Protein 2FOK (pdb70)

Radius of gyration: 34.89 Å; Cα contacts (8 Å, |Δi|>4): 2070; chains: 2; bounding box: 67×88×100 Å

Solvent-accessible surface area: 47242 Å² total; per-residue (Å²): 131,78,27,1,0,2,9,56,112,101,33,147,36,103,35,0,6,50,1,0,24,1,6,5,111,128,14,183,15,7,67,47,0,27,89,105,48,0,60,81,36,1,152,79,65,97,49,36,139,62,4,43,54,39,1,103,56,132,102,18,66,0,45,16,126,44,0,12,11,78,35,167,62,74,3,23,0,0,2,2,1,2,4,61,57,119,114,160,24,25,18,71,26,195,46,0,20,18,18,0,47,7,0,13,1,3,2,0,0,69,39,65,38,118,52,46,2,0,32,25,8,107,48,0,66,38,2,7,131,11,61,101,74,32,88,85,25,101,121,20,14,34,75,4,2,9,13,1,0,0,0,1,34,0,1,22,30,0,54,118,30,62,51,33,0,0,2,32,0,0,108,49,0,0,6,23,18,3,4,2,1,5,15,3,23,31,50,26,0,6,57,26,0,5,65,19,124,113,178,55,34,32,98,9,35,51,90,59,22,4,13,0,0,50,7,0,35,14,3,0,13,11,0,47,134,10,32,0,3,118,75,30,104,48,89,30,118,32,107,122,93,111,8,56,0,33,30,0,0,74,14,35,49,95,0,59,128,24,0,91,79,9,74,46,76,61,103,148,112,45,14,45,3,63,6,24,10,7,0,0,0,4,92,2,110,20,59,58,17,1,0,12,4,7,0,10,0,0,34,6,1,72,150,36,42,57,18,62,15,97,66,0,49,96,67,0,118,186,80,65,22,106,6,45,36,33,1,0,71,22,2,1,96,2,0,39,9,0,3,1,42,10,62,80,135,77,173,80,26,71,30,58,28,80,20,83,178,33,88,4,22,140,189,124,93,40,35,141,33,6,89,56,2,12,80,1,13,105,117,8,83,119,5,61,45,66,7,0,6,2,13,11,1,0,83,54,71,121,23,48,82,11,0,29,1,30,0,0,17,0,8,65,141,8,7,50,8,140,18,83,13,30,5,61,77,54,40,0,17,0,0,1,27,5,87,72,30,110,68,51,0,0,2,0,0,2,12,51,0,97,76,34,4,9,78,3,59,26,42,21,0,10,45,0,17,18,0,4,38,8,8,93,94,72,47,86,153,16,1,102,54,46,11,7,137,34,12,44,108,101,11,118,56,26,13,0,4,1,2,1,15,69,17,126,58,104,35,106,48,23,0,77,12,1,38,86,63,9,122,19,52,0,0,0,5,13,1,56,28,0,0,48,0,0,21,48,32,108,50,59,92,15,70,30,29,58,8,50,147,60,15,118,24,14,64,5,91,50,129,76,24,0,0,5,6,71,96,11,52,116,26,109,26,0,13,48,0,0,20,0,6,11,149,146,12,188,19,10,74,58,0,8,100,91,52,0,56,98,32,1,89,92,62,99,40,26,113,64,9,46,51,57,2,118,92,36,87,1,49,8,135,45,0,10,11,67,49,120,83,95,4,28,0,0,0,3,0,5,8,44,27,102,74,88,160,123,11,36,21,74,27,208,44,0,23,8,10,0,69,1,0,15,1,5,8,0,1,74,31,54,65,103,48,46,4,0,46,28,28,123,70,0,55,26,2,11,153,16,66,117,76,30,63,108,22,103,102,22,11,33,77,6,2,9,9,2,0,0,0,0,28,0,0,19,32,0,63,115,30,63,65,30,0,0,3,42,0,0,123,53,0,0,6,21,21,7,2,6,1,7,15,3,23,32,53,34,0,4,34,25,0,13,64,26,122,112,173,55,42,34,97,8,31,51,87,68,22,5,16,0,0,48,10,0,49,28,3,0,18,12,0,49,132,10,26,0,1,129,84,30,102,47,123,29,115,33,82,42,127,81,101,94,99,19,148,12,56,0,36,27,0,0,95,12,20,49,86,0,36,133,21,3,128,68,12,86,41,88,38,210,140,119,86,21,47,3,75,4,27,6,7,0,0,0,13,89,5,103,18,64,100,44,3,0,29,4,6,0,22,0,0,55,10,2,58,128,37,33,58,24,81,16,76,67,0,48,92,38,0,128,138,64,66,29,112,8,38,41,34,0,0,64,29,1,2,98,3,0,40,10,1,2,2,40,15,38,96,138,79,63,90,19,49,23,116,29,75,18,70,160,48,101,38,42,153,87,31,168,27,4,89,57,2,2,69,0,10,106,107,11,89,121,4,65,50,50,8,0,6,3,9,2,2,0,92,32,74,117,27,45,77,10,0,30,0,31,0,1,14,0,11,62,151,7,7,40,10,128,15,62,14,19,6,57,75,52,47,0,18,0,0,2,34,4,77,72,22,112,78,54,0,0,2,0,0,4,10,46,0,90,86,46,15,10,67,2,54,24,46,25,0,12,46,0,18,16,0,3,45,10,7,96,99,90,43,119,136,15,3,102,56,41,7,12,106,31,12,47,109,101,9,118,54,20,11,1,3,2,2,2,9,81,16,110,55,109,36,116,48,25,0,80,16,2,41,96,55,9,140,18,58,0,0,0,5,10,1,54,31,0,1,35,0,0,24,47,23,90,45,64,92,16,70,30,29,63,7,34,148,59,16,101,30,4,61,7,84,58

Secondary structure (DSSP, 8-state):
----S---S---HHHHHHHHTTS-TTSHHHHHIIIIIHHHH--SHHHHHHHHHHHHSSS--EEHHHHH--------SHHHHHS------S--HHHHHHHHHHHHHTTSEEEETTTTEEEE-HHHHHHHHSPTT-HHHHHHHHHHHHT-HHHHHHHHHHTT---EEHHHHHTTSSSTTSTTS----HHHHHHHHHTS-HHHHHHHHHH---HHHHHHHHHHHHHHHTTSEEE--EEEE----EEEESSEEEE-HHHHHHHHHHHT-SSSPPPPBP--GGGS-SS-TTHHHHHHHHHHHHHHHHH-SSEEHHHHHHHHHHTT----HHHHHHHHHHHHTTT--EEEETTEEEE-S-B-----S---PPPHHHHHHHHHHTT-SSS-GGGGGHHHHTT-GGGHHHHHHHHHHHIIIII--EEEE--SSSS-SEEEE-SSSSS--EEEEEEE--SS-B---HHHHHHHHHHHHHHHH--TTT-TT-GGGGS-TT---EEEEEEES-B-SSHHHHHHHHHHHH--EEEEEEHHHHHHHHHHHHHTS--HHHHHTT-SSEE---/----S--SS---HHHHHHHHHTT-TT-HHHHHIIIIIHHHH---HHHHHHHHHHT----EEHHHHH--------SHHHHHS--GGGSSSS--HHHHHHHHHHHHHTTSEEEETTTTEEEE-HHHHHHHHSPTT-SHHHHHHHHHHTT-HHHHHHHHHHTT---EEHHHHHTTSSSTTSGGG----HHHHHHHHHTS-GGGHHHHHHH---HHHHHHHHHHHHHHHTTSEEE--EEEE--BTTBTT-EEEES-EEEE-HHHHHHHHHHTT-SSSPPPPBP--GGGS-SS-TTHHHHHHHHHHHHHHTTS-SSEEHHHHHHHHHHTT----HHHHHHHHHHHHHTT--EEEETTEEEE-S-B---------HHHHHHHHHHHH-SSS-GGGGGHHHHTT-TT-HHHHHHHHHHHHHHTT--EEEE--SSSS-SEEEE-SSSSS--EEEEEEE--SS-B---HHHHHHHHHHHHHHHH--TTT-TT-GGGGS-TT---EEEEEEES-B-SSHHHHHHHHHHHHS-EEEEEEHHHHHHHHHHHHHTS--HHHHHTT-SSSB---

Sequence (1118 aa):
IRTFGWVQNPGKFENLKRVVQVFDRNSKVHNEVKNIKIPTLVKESKIQKELVAIMNQHDLIYTYKELVGTGTAPCDAIIQATIADQGKGYIDNWSSDGFLRWAHALGFIEYINKSDSFVITDVGLAYSKSADGSAIEKEILIEAISSYPPAIRILTLLEDGQHLTKFDLGKNLGFSGESGFTSLPEGILLDTLANAMPKDKGEIRNNWEGSSDKYARMIGGWLDKLGLVKQGKKEFIIPTNKEFISHAFKITGEGLKVLRRAKGSTKFTRVPKRVYWEMLATNLTDKEYVRTRRALILEILIKAGSLKIEQIQDNLKKLGFDEVIETIENDIKGLINTGIFIEIKGRFYQLKDHILQFVIPNRLVKSELEEKKSELRHKLKYVPHEYIELIEIARNSTQDRILEMKVMEFFMKVYGYRGKHLGGSRKPDGAIYTVGSPIDYGVIVDTKAYSGGYNLPIGQADEMQRYVEENQTRNKHINPNEWWKVYPSSVTEFKFLFVSGHFKGNYKAQLTRLNHITNCNGAVLSVEELLIGGEMIKAGTLTLEEVRRKFNNGEINFIRTFGWVQNPGKFENLKRVVQVFDRNSKVHNEVKNIKIPTLVKESKIQKELVAIMNQLIYTYKELVGTGTAPCDAIIQATIADQGNKKGYIDNWSSDGFLRWAHALGFIEYINKSDSFVITDVGLAYSKSADGSAIEKEILIEAISSYPPAIRILTLLEDGQHLTKFDLGKNLGFSGESGFTSLPEGILLDTLANAMPKDKGEIRNNWEGSSDKYARMIGGWLDKLGLVKQGKKEFIIPTLGKPDNKEFISHAFKITGEGLKVLRRAKGSTKFTRVPKRVYWEMLATNLTDKEYVRTRRALILEILIKAGSLKIEQIQDNLKKLGFDEVIETIENDIKGLINTGIFIEIKGRFYQLKDHILQFVIPNKSELEEKKSELRHKLKYVPHEYIELIEIARNSTQDRILEMKVMEFFMKVYGYRGKHLGGSRKPDGAIYTVGSPIDYGVIVDTKAYSGGYNLPIGQADEMQRYVEENQTRNKHINPNEWWKVYPSSVTEFKFLFVSGHFKGNYKAQLTRLNHITNCNGAVLSVEELLIGGEMIKAGTLTLEEVRRKFNNGEINF

Nearest PDB structures (foldseek):
  2fok-assembly1_A  TM=1.002E+00  e=1.085E-102  Planomicrobium okeanokoites
  2fok-assembly2_B  TM=9.893E-01  e=1.079E-91  Planomicrobium okeanokoites
  1fok-assembly1_A  TM=9.754E-01  e=5.361E-84  Planomicrobium okeanokoites
  2fok-assembly2_B  TM=1.002E+00  e=0.000E+00  Planomicrobium okeanokoites
  2fok-assembly1_A  TM=9.893E-01  e=3.173E-92  Planomicrobium okeanokoites

B-factor: mean 29.58, std 8.82, range [3.72, 61.75]

Organism: Planomicrobium okeanokoites (NCBI:txid244)

CATH classification: 3.90.241.10 (+2 more: 1.10.10.10, 3.40.91.30)

GO terms:
  GO:0009036 type II site-specific deoxyribonuclease activity (F, EXP)

InterPro domains:
  IPR004233 FokI, recognition domain, subdomain 2 [PF02980] (148-280)
  IPR004234 FokI, recognition domain, subdomain 1 [PF02981] (6-141)
  IPR011335 Restriction endonuclease type II-like [SSF52980] (387-579)
  IPR015334 FokI, cleavage domain [PF09254] (388-577)
  IPR031655 FokI, D3 domain [PF16902] (296-362)
  IPR036388 Winged helix-like DNA-binding domain superfamily [G3DSA:1.10.10.10] (302-388)
  IPR036390 Winged helix DNA-binding domain superfamily [SSF46785] (5-143)
  IPR036390 Winged helix DNA-binding domain superfamily [SSF46785] (144-286)
  IPR036390 Winged helix DNA-binding domain superfamily [SSF46785] (287-385)
  IPR044945 FokI, recognition domain, subdomain 1 and 2 [G3DSA:3.90.241.10] (1-292)

Foldseek 3Di:
DFFALFFQDDDDVVLLLLLLLCLPLPAPSVCCQLVPQLVPQPPPVPQSVVLSVQSVDPNHKAAPCQQQPAPVDGQGHRSQRSDQDPVSNGDHSVVSVSSVRVCCQLQQWDADPPRNMIHGDDLSVVCNVDDPPDPVNLVSSLLSCLLRQQLLLLLVVQLVFDKFALQVLLCLAFLHLAALRYHFDPVQLVLQLAPDDPVCNVCSLPVVTGNSSSRSLVSQVSCCVSPQKPFAKDKDDDPVDIDIRRSIIHGDPVNNVLNCQQQPVDPDHHRAHEDELSHNDDPDPFSLARSVLLVLLVVCLVVDAKDALVVSCVSSVVLVDNADSQVSVSSVSNVVSHGFDWDDDPRIIHGDGHYDDYDSPPSHDDDPLVVQLRVCSVPLPPFPSSLSSLLVLLADQVRQVSNLRSLQCLCCVQQPWDWGAHDDQQAARTKTWDDPPPAIAIEGEHEGRHHDAAQPPLVVLVSQLNHLVCLVVVDCVVPVVSSNVSDDVVHDAYEYEYEGSHHDHVSLVSLVVSCVVNVHFYEYEHSVQSSVQSSCSVVVNDHPVNVVVQRPSYYGHD/DFFAQFFLDADDPVLLLLLLQCLPPPFPSVCVCLVDLLVPQVPDCVQSVVLSVQSPPHKFALCQQLNDDPDGQGHSSQSRDADVVSPRNGDHSSNSVSSVRVCDLLQQWHADVVRNMIHGDPLVVVLNPDDPPDVSNLVSSLLSVLQRQQLLLLLVVQVVFDKFALQVLLCLAFLHLAQQRDGFHPLQLVQQLQLDDPVCNVCSLPPVTGNSSSRSLVSQVSCVVSPQKPFAKDKDQRADVVRRRHIDIHRRIITGDPNNNVSNCCQQVVDPDPHRAHEDELSHNDDPDPFSLVSSLQLVQLVVVLVVDFKDFLVVSCVSSVVVVDRADSLVSVSSVSRCSSHRFAWDDDPGIIHGDGHYDDYDRPPGDPLVVVLRCCSVVFDPFDSSLSSVLVLLADQVSQVSNLSSLQCLCCVQLNWDWGAHDDPQAARTKTWDDPDPQIAIEGEHEGRHRDAAAQDPVNLVNQLNRLVCLVVVDCVVPVSSSNVRDDVVHDAYEYEYEGSHHDHPSQVSLVVSCVVRVHFYEYEHSVQSSVVSSCSVVVNDHPVRVSVQRHSYYGHD

Structure (mmCIF, N/CA/C/O backbone):
data_2FOK
#
_entry.id   2FOK
#
_cell.length_a   54.010
_cell.length_b   137.170
_cell.length_c   188.870
_cell.angle_alpha   90.00
_cell.angle_beta   90.00
_cell.angle_gamma   90.00
#
_symmetry.space_group_name_H-M   'P 21 21 21'
#
loop_
_entity.id
_entity.type
_entity.pdbx_description
1 polymer 'FOKI RESTRICTION ENDONUCLEASE'
2 water water
#
loop_
_atom_site.group_PDB
_atom_site.id
_atom_site.type_symbol
_atom_site.label_atom_id
_atom_site.label_alt_id
_atom_site.label_comp_id
_atom_site.label_asym_id
_atom_site.label_entity_id
_atom_site.label_seq_id
_atom_site.pdbx_PDB_ins_code
_atom_site.Cartn_x
_atom_site.Cartn_y
_atom_site.Cartn_z
_atom_site.occupancy
_atom_site.B_iso_or_equiv
_atom_site.auth_seq_id
_atom_site.auth_comp_id
_atom_site.auth_asym_id
_atom_site.auth_atom_id
_atom_site.pdbx_PDB_model_num
ATOM 1 N N . ILE A 1 5 ? 21.734 88.758 129.266 1.00 24.02 5 ILE A N 1
ATOM 2 C CA . ILE A 1 5 ? 22.380 88.234 130.504 1.00 21.62 5 ILE A CA 1
ATOM 3 C C . ILE A 1 5 ? 23.817 87.808 130.175 1.00 21.07 5 ILE A C 1
ATOM 4 O O . ILE A 1 5 ? 24.054 86.998 129.283 1.00 21.60 5 ILE A O 1
ATOM 9 N N . ARG A 1 6 ? 24.770 88.398 130.888 1.00 17.47 6 ARG A N 1
ATOM 10 C CA . ARG A 1 6 ? 26.180 88.114 130.678 1.00 18.99 6 ARG A CA 1
ATOM 11 C C . ARG A 1 6 ? 26.718 87.333 131.871 1.00 20.14 6 ARG A C 1
ATOM 12 O O . ARG A 1 6 ? 25.993 87.078 132.836 1.00 23.30 6 ARG A O 1
ATOM 20 N N . THR A 1 7 ? 27.989 86.959 131.787 1.00 21.39 7 THR A N 1
ATOM 21 C CA . THR A 1 7 ? 28.666 86.197 132.826 1.00 21.78 7 THR A CA 1
ATOM 22 C C . THR A 1 7 ? 30.093 86.729 132.917 1.00 24.18 7 THR A C 1
ATOM 23 O O . THR A 1 7 ? 30.793 86.761 131.909 1.00 22.59 7 THR A O 1
ATOM 27 N N . PHE A 1 8 ? 30.518 87.148 134.113 1.00 24.77 8 PHE A N 1
ATOM 28 C CA . PHE A 1 8 ? 31.869 87.695 134.312 1.00 21.93 8 PHE A CA 1
ATOM 29 C C . PHE A 1 8 ? 32.508 87.203 135.603 1.00 23.61 8 PHE A C 1
ATOM 30 O O . PHE A 1 8 ? 31.879 86.514 136.402 1.00 26.31 8 PHE A O 1
ATOM 38 N N . GLY A 1 9 ? 33.761 87.604 135.804 1.00 24.65 9 GLY A N 1
ATOM 39 C CA . GLY A 1 9 ? 34.488 87.262 137.016 1.00 23.19 9 GLY A CA 1
ATOM 40 C C . GLY A 1 9 ? 35.256 85.966 136.971 1.00 24.57 9 GLY A C 1
ATOM 41 O O . GLY A 1 9 ? 35.947 85.623 137.932 1.00 25.20 9 GLY A O 1
ATOM 42 N N . TRP A 1 10 ? 35.159 85.257 135.851 1.00 24.68 10 TRP A N 1
ATOM 43 C CA . TRP A 1 10 ? 35.811 83.961 135.711 1.00 22.21 10 TRP A CA 1
ATOM 44 C C . TRP A 1 10 ? 36.306 83.692 134.290 1.00 24.42 10 TRP A C 1
ATOM 45 O O . TRP A 1 10 ? 35.533 83.713 133.325 1.00 22.25 10 TRP A O 1
ATOM 56 N N . VAL A 1 11 ? 37.599 83.426 134.172 1.00 26.09 11 VAL A N 1
ATOM 57 C CA . VAL A 1 11 ? 38.208 83.149 132.877 1.00 29.12 11 VAL A CA 1
ATOM 58 C C . VAL A 1 11 ? 38.835 81.754 132.923 1.00 28.55 11 VAL A C 1
ATOM 59 O O . VAL A 1 11 ? 39.474 81.391 133.905 1.00 27.96 11 VAL A O 1
ATOM 63 N N . GLN A 1 12 ? 38.653 80.980 131.857 1.00 31.48 12 GLN A N 1
ATOM 64 C CA . GLN A 1 12 ? 39.157 79.606 131.795 1.00 35.40 12 GLN A CA 1
ATOM 65 C C . GLN A 1 12 ? 40.359 79.346 130.886 1.00 36.70 12 GLN A C 1
ATOM 66 O O . GLN A 1 12 ? 41.156 78.441 131.144 1.00 35.42 12 GLN A O 1
ATOM 72 N N . ASN A 1 13 ? 40.490 80.115 129.815 1.00 35.19 13 ASN A N 1
ATOM 73 C CA . ASN A 1 13 ? 41.580 79.861 128.895 1.00 36.95 13 ASN A CA 1
ATOM 74 C C . ASN A 1 13 ? 42.694 80.896 128.870 1.00 38.23 13 ASN A C 1
ATOM 75 O O . ASN A 1 13 ? 42.449 82.093 128.998 1.00 39.13 13 ASN A O 1
ATOM 80 N N . PRO A 1 14 ? 43.947 80.427 128.713 1.00 39.38 14 PRO A N 1
ATOM 81 C CA . PRO A 1 14 ? 45.169 81.234 128.669 1.00 38.42 14 PRO A CA 1
ATOM 82 C C . PRO A 1 14 ? 45.246 82.330 127.619 1.00 39.91 14 PRO A C 1
ATOM 83 O O . PRO A 1 14 ? 44.703 82.210 126.516 1.00 41.37 14 PRO A O 1
ATOM 87 N N . GLY A 1 15 ? 45.939 83.402 127.997 1.00 38.80 15 GLY A N 1
ATOM 88 C CA . GLY A 1 15 ? 46.146 84.544 127.126 1.00 36.71 15 GLY A CA 1
ATOM 89 C C . GLY A 1 15 ? 47.405 85.258 127.588 1.00 34.08 15 GLY A C 1
ATOM 90 O O . GLY A 1 15 ? 47.840 85.073 128.726 1.00 32.83 15 GLY A O 1
ATOM 91 N N . LYS A 1 16 ? 47.998 86.066 126.721 1.00 28.88 16 LYS A N 1
ATOM 92 C CA . LYS A 1 16 ? 49.207 86.789 127.084 1.00 31.49 16 LYS A CA 1
ATOM 93 C C . LYS A 1 16 ? 48.875 88.138 127.737 1.00 29.74 16 LYS A C 1
ATOM 94 O O . LYS A 1 16 ? 47.986 88.849 127.278 1.00 28.63 16 LYS A O 1
ATOM 100 N N . PHE A 1 17 ? 49.589 88.479 128.808 1.00 27.76 17 PHE A N 1
ATOM 101 C CA . PHE A 1 17 ? 49.364 89.744 129.510 1.00 27.74 17 PHE A CA 1
ATOM 102 C C . PHE A 1 17 ? 49.620 90.907 128.547 1.00 28.42 17 PHE A C 1
ATOM 103 O O . PHE A 1 17 ? 49.081 92.005 128.719 1.00 24.07 17 PHE A O 1
ATOM 111 N N . GLU A 1 18 ? 50.445 90.646 127.534 1.00 29.17 18 GLU A N 1
ATOM 112 C CA . GLU A 1 18 ? 50.795 91.646 126.531 1.00 28.82 18 GLU A CA 1
ATOM 113 C C . GLU A 1 18 ? 49.592 91.863 125.625 1.00 27.54 18 GLU A C 1
ATOM 114 O O . GLU A 1 18 ? 49.445 92.916 124.998 1.00 26.69 18 GLU A O 1
ATOM 120 N N . ASN A 1 19 ? 48.728 90.855 125.556 1.00 25.58 19 ASN A N 1
ATOM 121 C CA . ASN A 1 19 ? 47.526 90.961 124.750 1.00 26.60 19 ASN A CA 1
ATOM 122 C C . ASN A 1 19 ? 46.402 91.589 125.592 1.00 26.94 19 ASN A C 1
ATOM 123 O O . ASN A 1 19 ? 45.545 92.290 125.061 1.00 23.97 19 ASN A O 1
ATOM 128 N N . LEU A 1 20 ? 46.413 91.342 126.904 1.00 24.64 20 LEU A N 1
ATOM 129 C CA . LEU A 1 20 ? 45.417 91.928 127.800 1.00 23.87 20 LEU A CA 1
ATOM 130 C C . LEU A 1 20 ? 45.544 93.449 127.702 1.00 24.38 20 LEU A C 1
ATOM 131 O O . LEU A 1 20 ? 44.558 94.156 127.498 1.00 25.97 20 LEU A O 1
ATOM 136 N N . LYS A 1 21 ? 46.775 93.936 127.837 1.00 26.01 21 LYS A N 1
ATOM 137 C CA . LYS A 1 21 ? 47.064 95.359 127.775 1.00 26.50 21 LYS A CA 1
ATOM 138 C C . LYS A 1 21 ? 46.529 95.992 126.495 1.00 28.17 21 LYS A C 1
ATOM 139 O O . LYS A 1 21 ? 45.826 97.001 126.546 1.00 32.59 21 LYS A O 1
ATOM 145 N N . ARG A 1 22 ? 46.867 95.405 125.352 1.00 28.29 22 ARG A N 1
ATOM 146 C CA . ARG A 1 22 ? 46.415 95.906 124.061 1.00 25.64 22 ARG A CA 1
ATOM 147 C C . ARG A 1 22 ? 44.897 96.048 124.069 1.00 26.28 22 ARG A C 1
ATOM 148 O O . ARG A 1 22 ? 44.354 97.032 123.576 1.00 29.53 22 ARG A O 1
ATOM 156 N N . VAL A 1 23 ? 44.215 95.052 124.622 1.00 25.03 23 VAL A N 1
ATOM 157 C CA . VAL A 1 23 ? 42.764 95.076 124.700 1.00 24.16 23 VAL A CA 1
ATOM 158 C C . VAL A 1 23 ? 42.304 96.300 125.483 1.00 26.75 23 VAL A C 1
ATOM 159 O O . VAL A 1 23 ? 41.298 96.918 125.144 1.00 24.54 23 VAL A O 1
ATOM 163 N N . VAL A 1 24 ? 43.055 96.642 126.527 1.00 26.14 24 VAL A N 1
ATOM 164 C CA . VAL A 1 24 ? 42.754 97.787 127.374 1.00 23.93 24 VAL A CA 1
ATOM 165 C C . VAL A 1 24 ? 43.089 99.121 126.701 1.00 23.02 24 VAL A C 1
ATOM 166 O O . VAL A 1 24 ? 42.339 100.083 126.799 1.00 23.62 24 VAL A O 1
ATOM 170 N N . GLN A 1 25 ? 44.229 99.164 126.023 1.00 27.59 25 GLN A N 1
ATOM 171 C CA . GLN A 1 25 ? 44.701 100.364 125.339 1.00 26.48 25 GLN A CA 1
ATOM 172 C C . GLN A 1 25 ? 43.820 100.779 124.176 1.00 28.04 25 GLN A C 1
ATOM 173 O O . GLN A 1 25 ? 44.119 101.746 123.476 1.00 31.11 25 GLN A O 1
ATOM 179 N N . VAL A 1 26 ? 42.729 100.054 123.982 1.00 28.94 26 VAL A N 1
ATOM 180 C CA . VAL A 1 26 ? 41.804 100.318 122.887 1.00 26.15 26 VAL A CA 1
ATOM 181 C C . VAL A 1 26 ? 40.648 101.189 123.374 1.00 26.22 26 VAL A C 1
ATOM 182 O O . VAL A 1 26 ? 39.935 101.805 122.581 1.00 21.80 26 VAL A O 1
ATOM 186 N N . PHE A 1 27 ? 40.473 101.250 124.689 1.00 25.21 27 PHE A N 1
ATOM 187 C CA . PHE A 1 27 ? 39.418 102.082 125.265 1.00 23.26 27 PHE A CA 1
ATOM 188 C C . PHE A 1 27 ? 40.001 103.452 125.634 1.00 20.42 27 PHE A C 1
ATOM 189 O O . PHE A 1 27 ? 39.288 104.333 126.107 1.00 20.82 27 PHE A O 1
ATOM 197 N N . ASP A 1 28 ? 41.308 103.604 125.422 1.00 25.26 28 ASP A N 1
ATOM 198 C CA . ASP A 1 28 ? 42.039 104.843 125.709 1.00 25.41 28 ASP A CA 1
ATOM 199 C C . ASP A 1 28 ? 42.297 105.569 124.386 1.00 24.30 28 ASP A C 1
ATOM 200 O O . ASP A 1 28 ? 43.100 105.124 123.587 1.00 25.23 28 ASP A O 1
ATOM 205 N N . ARG A 1 29 ? 41.620 106.695 124.181 1.00 28.11 29 ARG A N 1
ATOM 206 C CA . ARG A 1 29 ? 41.719 107.480 122.951 1.00 30.90 29 ARG A CA 1
ATOM 207 C C . ARG A 1 29 ? 43.097 108.005 122.572 1.00 33.28 29 ARG A C 1
ATOM 208 O O . ARG A 1 29 ? 43.368 108.243 121.393 1.00 30.92 29 ARG A O 1
ATOM 216 N N . ASN A 1 30 ? 43.969 108.174 123.559 1.00 33.98 30 ASN A N 1
ATOM 217 C CA . ASN A 1 30 ? 45.307 108.690 123.301 1.00 32.79 30 ASN A CA 1
ATOM 218 C C . ASN A 1 30 ? 46.417 107.645 123.339 1.00 37.26 30 ASN A C 1
ATOM 219 O O . ASN A 1 30 ? 47.551 107.958 123.707 1.00 43.48 30 ASN A O 1
ATOM 224 N N . SER A 1 31 ? 46.108 106.404 122.973 1.00 36.19 31 SER A N 1
ATOM 225 C CA . SER A 1 31 ? 47.133 105.367 122.964 1.00 34.17 31 SER A CA 1
ATOM 226 C C . SER A 1 31 ? 47.455 105.008 121.520 1.00 32.24 31 SER A C 1
ATOM 227 O O . SER A 1 31 ? 46.662 105.286 120.619 1.00 30.56 31 SER A O 1
ATOM 230 N N . LYS A 1 32 ? 48.620 104.400 121.311 1.00 30.61 32 LYS A N 1
ATOM 231 C CA . LYS A 1 32 ? 49.058 103.993 119.977 1.00 31.31 32 LYS A CA 1
ATOM 232 C C . LYS A 1 32 ? 48.181 102.894 119.385 1.00 29.05 32 LYS A C 1
ATOM 233 O O . LYS A 1 32 ? 47.766 102.968 118.224 1.00 28.50 32 LYS A O 1
ATOM 239 N N . VAL A 1 33 ? 47.918 101.871 120.192 1.00 28.75 33 VAL A N 1
ATOM 240 C CA . VAL A 1 33 ? 47.118 100.727 119.772 1.00 24.01 33 VAL A CA 1
ATOM 241 C C . VAL A 1 33 ? 45.733 101.130 119.297 1.00 26.22 33 VAL A C 1
ATOM 242 O O . VAL A 1 33 ? 45.228 100.574 118.324 1.00 28.91 33 VAL A O 1
ATOM 246 N N . HIS A 1 34 ? 45.126 102.100 119.975 1.00 27.25 34 HIS A N 1
ATOM 247 C CA . HIS A 1 34 ? 43.794 102.559 119.606 1.00 26.70 34 HIS A CA 1
ATOM 248 C C . HIS A 1 34 ? 43.808 103.039 118.162 1.00 28.82 34 HIS A C 1
ATOM 249 O O . HIS A 1 34 ? 42.919 102.712 117.364 1.00 26.75 34 HIS A O 1
ATOM 256 N N . ASN A 1 35 ? 44.829 103.819 117.832 1.00 29.99 35 ASN A N 1
ATOM 257 C CA . ASN A 1 35 ? 44.974 104.352 116.487 1.00 31.14 35 ASN A CA 1
ATOM 258 C C . ASN A 1 35 ? 45.399 103.251 115.526 1.00 31.99 35 ASN A C 1
ATOM 259 O O . ASN A 1 35 ? 44.871 103.150 114.420 1.00 32.29 35 ASN A O 1
ATOM 264 N N . GLU A 1 36 ? 46.353 102.430 115.958 1.00 31.06 36 GLU A N 1
ATOM 265 C CA . GLU A 1 36 ? 46.853 101.328 115.140 1.00 31.92 36 GLU A CA 1
ATOM 266 C C . GLU A 1 36 ? 45.699 100.432 114.727 1.00 31.38 36 GLU A C 1
ATOM 267 O O . GLU A 1 36 ? 45.578 100.063 113.557 1.00 33.01 36 GLU A O 1
ATOM 273 N N . VAL A 1 37 ? 44.846 100.096 115.690 1.00 31.86 37 VAL A N 1
ATOM 274 C CA . VAL A 1 37 ? 43.700 99.227 115.430 1.00 30.95 37 VAL A CA 1
ATOM 275 C C . VAL A 1 37 ? 42.697 99.858 114.474 1.00 30.12 37 VAL A C 1
ATOM 276 O O . VAL A 1 37 ? 42.437 99.327 113.396 1.00 31.12 37 VAL A O 1
ATOM 280 N N . LYS A 1 38 ? 42.139 100.995 114.870 1.00 31.43 38 LYS A N 1
ATOM 281 C CA . LYS A 1 38 ? 41.151 101.684 114.054 1.00 30.50 38 LYS A CA 1
ATOM 282 C C . LYS A 1 38 ? 41.696 102.267 112.750 1.00 31.68 38 LYS A C 1
ATOM 283 O O . LYS A 1 38 ? 40.937 102.472 111.804 1.00 32.27 38 LYS A O 1
ATOM 289 N N . ASN A 1 39 ? 42.999 102.534 112.700 1.00 31.39 39 ASN A N 1
ATOM 290 C CA . ASN A 1 39 ? 43.608 103.127 111.511 1.00 34.02 39 ASN A CA 1
ATOM 291 C C . ASN A 1 39 ? 44.341 102.149 110.600 1.00 37.56 39 ASN A C 1
ATOM 292 O O . ASN A 1 39 ? 44.770 102.527 109.504 1.00 39.54 39 ASN A O 1
ATOM 297 N N . ILE A 1 40 ? 44.486 100.899 111.030 1.00 38.06 40 ILE A N 1
ATOM 298 C CA . ILE A 1 40 ? 45.206 99.936 110.214 1.00 36.32 40 ILE A CA 1
ATOM 299 C C . ILE A 1 40 ? 44.662 98.515 110.220 1.00 39.91 40 ILE A C 1
ATOM 300 O O . ILE A 1 40 ? 44.405 97.941 109.160 1.00 42.69 40 ILE A O 1
ATOM 305 N N . LYS A 1 41 ? 44.496 97.949 111.412 1.00 38.49 41 LYS A N 1
ATOM 306 C CA . LYS A 1 41 ? 44.005 96.582 111.566 1.00 36.58 41 LYS A CA 1
ATOM 307 C C . LYS A 1 41 ? 42.601 96.329 111.051 1.00 36.14 41 LYS A C 1
ATOM 308 O O . LYS A 1 41 ? 42.358 95.345 110.355 1.00 35.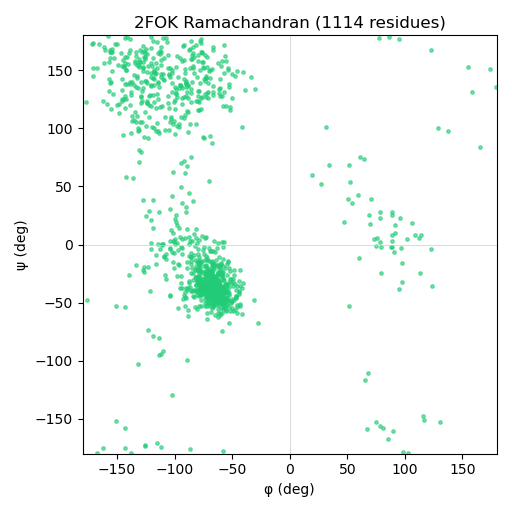87 41 LYS A O 1
ATOM 314 N N . ILE A 1 42 ? 41.676 97.211 111.415 1.00 38.65 42 ILE A N 1
ATOM 315 C CA . ILE A 1 42 ? 40.274 97.072 111.028 1.00 38.13 42 ILE A CA 1
ATOM 316 C C . ILE A 1 42 ? 40.018 97.251 109.531 1.00 38.86 42 ILE A C 1
ATOM 317 O O . ILE A 1 42 ? 39.440 96.375 108.892 1.00 39.22 42 ILE A O 1
ATOM 322 N N . PRO A 1 43 ? 40.456 98.377 108.947 1.00 39.05 43 PRO A N 1
ATOM 323 C CA . PRO A 1 43 ? 40.208 98.540 107.513 1.00 38.74 43 PRO A CA 1
ATOM 324 C C . PRO A 1 43 ? 40.888 97.439 106.697 1.00 41.28 43 PRO A C 1
ATOM 325 O O . PRO A 1 43 ? 40.525 97.187 105.548 1.00 43.65 43 PRO A O 1
ATOM 329 N N . THR A 1 44 ? 41.864 96.776 107.310 1.00 39.63 44 THR A N 1
ATOM 330 C CA . THR A 1 44 ? 42.609 95.706 106.655 1.00 38.01 44 THR A CA 1
ATOM 331 C C . THR A 1 44 ? 41.995 94.315 106.801 1.00 38.42 44 THR A C 1
ATOM 332 O O . THR A 1 44 ? 41.726 93.642 105.806 1.00 43.57 44 THR A O 1
ATOM 336 N N . LEU A 1 45 ? 41.782 93.879 108.037 1.00 36.86 45 LEU A N 1
ATOM 337 C CA . LEU A 1 45 ? 41.230 92.554 108.279 1.00 35.46 45 LEU A CA 1
ATOM 338 C C . LEU A 1 45 ? 39.711 92.492 108.251 1.00 34.86 45 LEU A C 1
ATOM 339 O O . LEU A 1 45 ? 39.135 91.407 108.182 1.00 30.43 45 LEU A O 1
ATOM 344 N N . VAL A 1 46 ? 39.064 93.652 108.305 1.00 35.88 46 VAL A N 1
ATOM 345 C CA . VAL A 1 46 ? 37.603 93.704 108.282 1.00 34.79 46 VAL A CA 1
ATOM 346 C C . VAL A 1 46 ? 37.154 94.054 106.865 1.00 37.51 46 VAL A C 1
ATOM 347 O O . VAL A 1 46 ? 37.099 95.221 106.488 1.00 35.80 46 VAL A O 1
ATOM 351 N N . LYS A 1 47 ? 36.837 93.027 106.085 1.00 41.26 47 LYS A N 1
ATOM 352 C CA . LYS A 1 47 ? 36.416 93.202 104.697 1.00 42.80 47 LYS A CA 1
ATOM 353 C C . LYS A 1 47 ? 35.024 93.804 104.504 1.00 42.43 47 LYS A C 1
ATOM 354 O O . LYS A 1 47 ? 34.908 94.900 103.953 1.00 41.07 47 LYS A O 1
ATOM 360 N N . GLU A 1 48 ? 33.977 93.101 104.941 1.00 42.50 48 GLU A N 1
ATOM 361 C CA . GLU A 1 48 ? 32.608 93.615 104.804 1.00 42.53 48 GLU A CA 1
ATOM 362 C C . GLU A 1 48 ? 32.588 95.106 105.146 1.00 43.55 48 GLU A C 1
ATOM 363 O O . GLU A 1 48 ? 32.598 95.486 106.316 1.00 42.06 48 GLU A O 1
ATOM 369 N N . SER A 1 49 ? 32.566 95.941 104.110 1.00 43.37 49 SER A N 1
ATOM 370 C CA . SER A 1 49 ? 32.578 97.396 104.251 1.00 44.36 49 SER A CA 1
ATOM 371 C C . SER A 1 49 ? 31.676 98.018 105.322 1.00 44.33 49 SER A C 1
ATOM 372 O O . SER A 1 49 ? 32.139 98.824 106.130 1.00 46.14 49 SER A O 1
ATOM 375 N N . LYS A 1 50 ? 30.397 97.656 105.320 1.00 40.62 50 LYS A N 1
ATOM 376 C CA . LYS A 1 50 ? 29.434 98.207 106.271 1.00 39.86 50 LYS A CA 1
ATOM 377 C C . LYS A 1 50 ? 29.865 98.162 107.735 1.00 39.72 50 LYS A C 1
ATOM 378 O O . LYS A 1 50 ? 29.863 99.181 108.410 1.00 42.94 50 LYS A O 1
ATOM 384 N N . ILE A 1 51 ? 30.214 96.986 108.236 1.00 41.35 51 ILE A N 1
ATOM 385 C CA . ILE A 1 51 ? 30.640 96.866 109.630 1.00 42.04 51 ILE A CA 1
ATOM 386 C C . ILE A 1 51 ? 31.958 97.598 109.841 1.00 41.98 51 ILE A C 1
ATOM 387 O O . ILE A 1 51 ? 32.202 98.174 110.904 1.00 41.58 51 ILE A O 1
ATOM 392 N N . GLN A 1 52 ? 32.799 97.572 108.812 1.00 41.97 52 GLN A N 1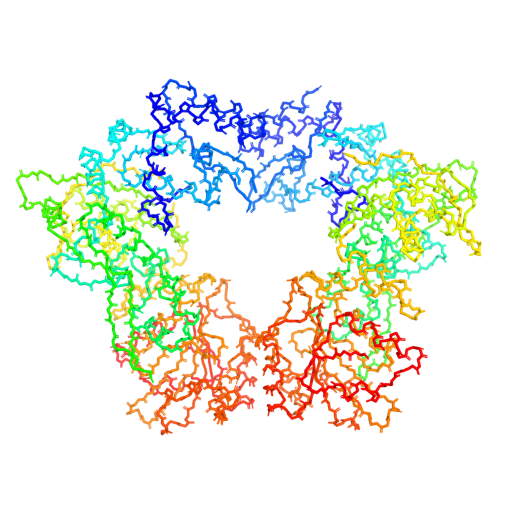
ATOM 393 C CA . GLN A 1 52 ? 34.103 98.220 108.843 1.00 40.02 52 GLN A CA 1
ATOM 394 C C . GLN A 1 52 ? 33.972 99.725 109.075 1.00 41.57 52 GLN A C 1
ATOM 395 O O . GLN A 1 52 ? 34.722 100.311 109.864 1.00 44.08 52 GLN A O 1
ATOM 401 N N . LYS A 1 53 ? 33.013 100.343 108.386 1.00 40.67 53 LYS A N 1
ATOM 402 C CA . LYS A 1 53 ? 32.760 101.780 108.511 1.00 37.28 53 LYS A CA 1
ATOM 403 C C . LYS A 1 53 ? 32.084 102.089 109.846 1.00 35.62 53 LYS A C 1
ATOM 404 O O . LYS A 1 53 ? 32.214 103.185 110.387 1.00 36.03 53 LYS A O 1
ATOM 410 N N . GLU A 1 54 ? 31.353 101.113 110.368 1.00 33.88 54 GLU A N 1
ATOM 411 C CA . GLU A 1 54 ? 30.658 101.260 111.639 1.00 35.91 54 GLU A CA 1
ATOM 412 C C . GLU A 1 54 ? 31.612 101.163 112.835 1.00 35.97 54 GLU A C 1
ATOM 413 O O . GLU A 1 54 ? 31.405 101.815 113.856 1.00 36.01 54 GLU A O 1
ATOM 419 N N . LEU A 1 55 ? 32.657 100.348 112.704 1.00 36.10 55 LEU A N 1
ATOM 420 C CA . LEU A 1 55 ? 33.614 100.158 113.789 1.00 34.38 55 LEU A CA 1
ATOM 421 C C . LEU A 1 55 ? 34.642 101.285 113.929 1.00 33.63 55 LEU A C 1
ATOM 422 O O . LEU A 1 55 ? 34.805 101.840 115.020 1.00 32.35 55 LEU A O 1
ATOM 427 N N . VAL A 1 56 ? 35.339 101.632 112.847 1.00 29.94 56 VAL A N 1
ATOM 428 C CA . VAL A 1 56 ? 36.325 102.706 112.948 1.00 30.66 56 VAL A CA 1
ATOM 429 C C . VAL A 1 56 ? 35.607 103.965 113.430 1.00 31.26 56 VAL A C 1
ATOM 430 O O . VAL A 1 56 ? 36.144 104.740 114.219 1.00 28.44 56 VAL A O 1
ATOM 434 N N . ALA A 1 57 ? 34.373 104.141 112.971 1.00 29.49 57 ALA A N 1
ATOM 435 C CA . ALA A 1 57 ? 33.579 105.293 113.362 1.00 29.76 57 ALA A CA 1
ATOM 436 C C . ALA A 1 57 ? 33.385 105.258 114.864 1.00 28.90 57 ALA A C 1
ATOM 437 O O . ALA A 1 57 ? 33.578 106.265 115.542 1.00 29.68 57 ALA A O 1
ATOM 439 N N . ILE A 1 58 ? 33.001 104.092 115.380 1.00 29.67 58 ILE A N 1
ATOM 440 C CA . ILE A 1 58 ? 32.766 103.932 116.808 1.00 27.39 58 ILE A CA 1
ATOM 441 C C . ILE A 1 58 ? 34.044 104.204 117.593 1.00 31.00 58 ILE A C 1
ATOM 442 O O . ILE A 1 58 ? 33.993 104.725 118.706 1.00 33.24 58 ILE A O 1
ATOM 447 N N . MET A 1 59 ? 35.191 103.861 117.010 1.00 28.59 59 MET A N 1
ATOM 448 C CA . MET A 1 59 ? 36.470 104.091 117.668 1.00 27.67 59 MET A CA 1
ATOM 449 C C . MET A 1 59 ? 36.868 105.541 117.503 1.00 29.18 59 MET A C 1
ATOM 450 O O . MET A 1 59 ? 37.835 106.012 118.109 1.00 27.74 59 MET A O 1
ATOM 455 N N . ASN A 1 60 ? 36.108 106.251 116.680 1.00 30.66 60 ASN A N 1
ATOM 456 C CA . ASN A 1 60 ? 36.388 107.651 116.418 1.00 31.20 60 ASN A CA 1
ATOM 457 C C . ASN A 1 60 ? 35.725 108.650 117.355 1.00 27.23 60 ASN A C 1
ATOM 458 O O . ASN A 1 60 ? 36.133 109.808 117.381 1.00 24.15 60 ASN A O 1
ATOM 463 N N . GLN A 1 61 ? 34.721 108.216 118.120 1.00 28.20 61 GLN A N 1
ATOM 464 C CA . GLN A 1 61 ? 34.018 109.113 119.047 1.00 30.01 61 GLN A CA 1
ATOM 465 C C . GLN A 1 61 ? 34.965 109.726 120.080 1.00 28.59 61 GLN A C 1
ATOM 466 O O . GLN A 1 61 ? 36.037 109.192 120.339 1.00 31.62 61 GLN A O 1
ATOM 472 N N . HIS A 1 62 ? 34.567 110.854 120.659 1.00 30.00 62 HIS A N 1
ATOM 473 C CA . HIS A 1 62 ? 35.391 111.550 121.650 1.00 30.44 62 HIS A CA 1
ATOM 474 C C . HIS A 1 62 ? 35.412 110.768 122.958 1.00 31.75 62 HIS A C 1
ATOM 475 O O . HIS A 1 62 ? 36.473 110.474 123.508 1.00 28.96 62 HIS A O 1
ATOM 482 N N . ASP A 1 63 ? 34.222 110.453 123.457 1.00 32.21 63 ASP A N 1
ATOM 483 C CA . ASP A 1 63 ? 34.061 109.685 124.682 1.00 31.41 63 ASP A CA 1
ATOM 484 C C . ASP A 1 63 ? 33.727 108.282 124.217 1.00 29.96 63 ASP A C 1
ATOM 485 O O . ASP A 1 63 ? 32.612 108.001 123.793 1.00 34.05 63 ASP A O 1
ATOM 490 N N . LEU A 1 64 ? 34.717 107.408 124.299 1.00 31.27 64 LEU A N 1
ATOM 491 C CA . LEU A 1 64 ? 34.597 106.037 123.847 1.00 29.97 64 LEU A CA 1
ATOM 492 C C . LEU A 1 64 ? 33.824 105.084 124.742 1.00 28.47 64 LEU A C 1
ATOM 493 O O . LEU A 1 64 ? 34.104 104.938 125.935 1.00 28.79 64 LEU A O 1
ATOM 498 N N . ILE A 1 65 ? 32.848 104.430 124.133 1.00 27.47 65 ILE A N 1
ATOM 499 C CA . ILE A 1 65 ? 32.028 103.450 124.809 1.00 30.55 65 ILE A CA 1
ATOM 500 C C . ILE A 1 65 ? 31.737 102.415 123.726 1.00 30.10 65 ILE A C 1
ATOM 501 O O . ILE A 1 65 ? 31.416 102.777 122.592 1.00 35.01 65 ILE A O 1
ATOM 506 N N . TYR A 1 66 ? 31.897 101.137 124.057 1.00 29.22 66 TYR A N 1
ATOM 507 C CA . TYR A 1 66 ? 31.660 100.062 123.091 1.00 25.42 66 TYR A CA 1
ATOM 508 C C . TYR A 1 66 ? 30.659 99.063 123.656 1.00 24.89 66 TYR A C 1
ATOM 509 O O . TYR A 1 66 ? 30.698 98.750 124.841 1.00 23.08 66 TYR A O 1
ATOM 518 N N . THR A 1 67 ? 29.763 98.563 122.810 1.00 26.73 67 THR A N 1
ATOM 519 C CA . THR A 1 67 ? 28.774 97.582 123.250 1.00 29.04 67 THR A CA 1
ATOM 520 C C . THR A 1 67 ? 29.414 96.212 123.166 1.00 29.55 67 THR A C 1
ATOM 521 O O . THR A 1 67 ? 30.433 96.031 122.496 1.00 30.19 67 THR A O 1
ATOM 525 N N . TYR A 1 68 ? 28.811 95.243 123.838 1.00 30.57 68 TYR A N 1
ATOM 526 C CA . TYR A 1 68 ? 29.336 93.886 123.833 1.00 29.70 68 TYR A CA 1
ATOM 527 C C . TYR A 1 68 ? 29.592 93.407 122.408 1.00 30.02 68 TYR A C 1
ATOM 528 O O . TYR A 1 68 ? 30.679 92.926 122.095 1.00 29.39 68 TYR A O 1
ATOM 537 N N . LYS A 1 69 ? 28.587 93.556 121.546 1.00 30.07 69 LYS A N 1
ATOM 538 C CA . LYS A 1 69 ? 28.691 93.133 120.157 1.00 25.32 69 LYS A CA 1
ATOM 539 C C . LYS A 1 69 ? 29.867 93.764 119.419 1.00 25.38 69 LYS A C 1
ATOM 540 O O . LYS A 1 69 ? 30.699 93.062 118.849 1.00 26.80 69 LYS A O 1
ATOM 546 N N . GLU A 1 70 ? 29.942 95.087 119.430 1.00 27.81 70 GLU A N 1
ATOM 547 C CA . GLU A 1 70 ? 31.030 95.793 118.749 1.00 28.61 70 GLU A CA 1
ATOM 548 C C . GLU A 1 70 ? 32.416 95.228 119.104 1.00 27.69 70 GLU A C 1
ATOM 549 O O . GLU A 1 70 ? 33.312 95.183 118.263 1.00 27.32 70 GLU A O 1
ATOM 555 N N . LEU A 1 71 ? 32.584 94.801 120.354 1.00 26.91 71 LEU A N 1
ATOM 556 C CA . LEU A 1 71 ? 33.852 94.241 120.828 1.00 26.11 71 LEU A CA 1
ATOM 557 C C . LEU A 1 71 ? 34.057 92.756 120.503 1.00 27.82 71 LEU A C 1
ATOM 558 O O . LEU A 1 71 ? 35.126 92.354 120.061 1.00 28.53 71 LEU A O 1
ATOM 563 N N . VAL A 1 72 ? 33.027 91.947 120.728 1.00 27.90 72 VAL A N 1
ATOM 564 C CA . VAL A 1 72 ? 33.125 90.511 120.510 1.00 27.21 72 VAL A CA 1
ATOM 565 C C . VAL A 1 72 ? 32.680 89.990 119.144 1.00 27.00 72 VAL A C 1
ATOM 566 O O . VAL A 1 72 ? 33.293 89.067 118.595 1.00 26.02 72 VAL A O 1
ATOM 570 N N . GLY A 1 73 ? 31.630 90.584 118.591 1.00 25.96 73 GLY A N 1
ATOM 571 C CA . GLY A 1 73 ? 31.144 90.147 117.302 1.00 26.37 73 GLY A CA 1
ATOM 572 C C . GLY A 1 73 ? 30.570 88.749 117.358 1.00 30.44 73 GLY A C 1
ATOM 573 O O . GLY A 1 73 ? 30.210 88.261 118.427 1.00 30.76 73 GLY A O 1
ATOM 574 N N . THR A 1 74 ? 30.501 88.101 116.198 1.00 31.16 74 THR A N 1
ATOM 575 C CA . THR A 1 74 ? 29.958 86.754 116.074 1.00 32.79 74 THR A CA 1
ATOM 576 C C . THR A 1 74 ? 30.959 85.824 115.390 1.00 32.63 74 THR A C 1
ATOM 577 O O . THR A 1 74 ? 31.881 86.283 114.727 1.00 29.83 74 THR A O 1
ATOM 581 N N . GLY A 1 75 ? 30.763 84.517 115.545 1.00 33.73 75 GLY A N 1
ATOM 582 C CA . GLY A 1 75 ? 31.657 83.560 114.917 1.00 36.21 75 GLY A CA 1
ATOM 583 C C . GLY A 1 75 ? 30.887 82.401 114.323 1.00 37.46 75 GLY A C 1
ATOM 584 O O . GLY A 1 75 ? 29.661 82.377 114.392 1.00 39.86 75 GLY A O 1
ATOM 585 N N . THR A 1 76 ? 31.598 81.442 113.735 1.00 41.23 76 THR A N 1
ATOM 586 C CA . THR A 1 76 ? 30.964 80.264 113.141 1.00 40.93 76 THR A CA 1
ATOM 587 C C . THR A 1 76 ? 31.520 78.989 113.766 1.00 43.20 76 THR A C 1
ATOM 588 O O . THR A 1 76 ? 30.881 78.498 114.721 1.00 45.49 76 THR A O 1
ATOM 592 N N . ALA A 1 82 ? 35.642 81.825 109.769 1.00 39.92 82 ALA A N 1
ATOM 593 C CA . ALA A 1 82 ? 34.827 83.052 110.016 1.00 38.39 82 ALA A CA 1
ATOM 594 C C . ALA A 1 82 ? 35.676 84.290 109.775 1.00 37.91 82 ALA A C 1
ATOM 595 O O . ALA A 1 82 ? 36.897 84.249 109.898 1.00 37.58 82 ALA A O 1
ATOM 597 N N . PRO A 1 83 ? 35.037 85.408 109.408 1.00 37.34 83 PRO A N 1
ATOM 598 C CA . PRO A 1 83 ? 35.755 86.657 109.151 1.00 38.78 83 PRO A CA 1
ATOM 599 C C . PRO A 1 83 ? 35.962 87.476 110.426 1.00 38.75 83 PRO A C 1
ATOM 600 O O . PRO A 1 83 ? 35.636 87.016 111.523 1.00 40.17 83 PRO A O 1
ATOM 604 N N . CYS A 1 84 ? 36.526 88.673 110.281 1.00 37.30 84 CYS A N 1
ATOM 605 C CA . CYS A 1 84 ? 36.743 89.555 111.422 1.00 36.74 84 CYS A CA 1
ATOM 606 C C . CYS A 1 84 ? 35.405 90.249 111.655 1.00 36.68 84 CYS A C 1
ATOM 607 O O . CYS A 1 84 ? 34.865 90.884 110.755 1.00 34.41 84 CYS A O 1
ATOM 610 N N . ASP A 1 85 ? 34.872 90.120 112.864 1.00 38.07 85 ASP A N 1
ATOM 611 C CA . ASP A 1 85 ? 33.582 90.707 113.198 1.00 38.14 85 ASP A CA 1
ATOM 612 C C . ASP A 1 85 ? 33.636 91.852 114.219 1.00 36.37 85 ASP A C 1
ATOM 613 O O . ASP A 1 85 ? 32.605 92.470 114.509 1.00 34.79 85 ASP A O 1
ATOM 618 N N . ALA A 1 86 ? 34.815 92.161 114.756 1.00 33.62 86 ALA A N 1
ATOM 619 C CA . ALA A 1 86 ? 34.865 93.210 115.765 1.00 30.58 86 ALA A CA 1
ATOM 620 C C . ALA A 1 86 ? 36.228 93.763 116.162 1.00 30.97 86 ALA A C 1
ATOM 621 O O . ALA A 1 86 ? 37.268 93.341 115.654 1.00 28.51 86 ALA A O 1
ATOM 623 N N . ILE A 1 87 ? 36.192 94.710 117.101 1.00 32.05 87 ILE A N 1
ATOM 624 C CA . ILE A 1 87 ? 37.384 95.375 117.625 1.00 31.56 87 ILE A CA 1
ATOM 625 C C . ILE A 1 87 ? 38.381 94.434 118.298 1.00 33.36 87 ILE A C 1
ATOM 626 O O . ILE A 1 87 ? 39.529 94.330 117.866 1.00 38.80 87 ILE A O 1
ATOM 631 N N . ILE A 1 88 ? 37.962 93.749 119.355 1.00 31.44 88 ILE A N 1
ATOM 632 C CA . ILE A 1 88 ? 38.890 92.852 120.033 1.00 29.25 88 ILE A CA 1
ATOM 633 C C . ILE A 1 88 ? 39.471 91.858 119.034 1.00 27.25 88 ILE A C 1
ATOM 634 O O . ILE A 1 88 ? 40.677 91.623 119.007 1.00 25.60 88 ILE A O 1
ATOM 639 N N . GLN A 1 89 ? 38.604 91.288 118.206 1.00 25.13 89 GLN A N 1
ATOM 640 C CA . GLN A 1 89 ? 39.021 90.326 117.201 1.00 25.99 89 GLN A CA 1
ATOM 641 C C . GLN A 1 89 ? 40.195 90.874 116.394 1.00 26.19 89 GLN A C 1
ATOM 642 O O . GLN A 1 89 ? 41.208 90.198 116.236 1.00 24.61 89 GLN A O 1
ATOM 648 N N . ALA A 1 90 ? 40.062 92.110 115.915 1.00 27.62 90 ALA A N 1
ATOM 649 C CA . ALA A 1 90 ? 41.087 92.750 115.093 1.00 26.71 90 ALA A CA 1
ATOM 650 C C . ALA A 1 90 ? 42.326 93.309 115.795 1.00 30.48 90 ALA A C 1
ATOM 651 O O . ALA A 1 90 ? 43.352 93.523 115.147 1.00 31.29 90 ALA A O 1
ATOM 653 N N . THR A 1 91 ? 42.255 93.568 117.098 1.00 33.35 91 THR A N 1
ATOM 654 C CA . THR A 1 91 ? 43.431 94.115 117.777 1.00 31.62 91 THR A CA 1
ATOM 655 C C . THR A 1 91 ? 44.365 93.021 118.262 1.00 29.28 91 THR A C 1
ATOM 656 O O . THR A 1 91 ? 45.501 93.290 118.668 1.00 30.70 91 THR A O 1
ATOM 660 N N . ILE A 1 92 ? 43.898 91.782 118.195 1.00 29.51 92 ILE A N 1
ATOM 661 C CA . ILE A 1 92 ? 44.706 90.652 118.628 1.00 30.81 92 ILE A CA 1
ATOM 662 C C . ILE A 1 92 ? 44.856 89.619 117.513 1.00 34.30 92 ILE A C 1
ATOM 663 O O . ILE A 1 92 ? 43.862 89.087 117.017 1.00 37.11 92 ILE A O 1
ATOM 668 N N . ALA A 1 93 ? 46.102 89.335 117.132 1.00 36.51 93 ALA A N 1
ATOM 669 C CA . ALA A 1 93 ? 46.398 88.358 116.085 1.00 36.23 93 ALA A CA 1
ATOM 670 C C . ALA A 1 93 ? 46.402 86.952 116.663 1.00 38.01 93 ALA A C 1
ATOM 671 O O . ALA A 1 93 ? 46.525 86.773 117.875 1.00 42.81 93 ALA A O 1
ATOM 673 N N . ASP A 1 94 ? 46.278 85.956 115.790 1.00 41.02 94 ASP A N 1
ATOM 674 C CA . ASP A 1 94 ? 46.251 84.556 116.202 1.00 41.30 94 ASP A CA 1
ATOM 675 C C . ASP A 1 94 ? 47.624 83.965 116.535 1.00 42.67 94 ASP A C 1
ATOM 676 O O . ASP A 1 94 ? 48.657 84.617 116.361 1.00 41.45 94 ASP A O 1
ATOM 681 N N . GLN A 1 95 ? 47.622 82.723 117.015 1.00 44.22 95 GLN A N 1
ATOM 682 C CA . GLN A 1 95 ? 48.854 82.035 117.404 1.00 46.25 95 GLN A CA 1
ATOM 683 C C . GLN A 1 95 ? 49.491 81.236 116.273 1.00 47.16 95 GLN A C 1
ATOM 684 O O . GLN A 1 95 ? 50.117 80.200 116.514 1.00 49.80 95 GLN A O 1
ATOM 686 N N . GLY A 1 96 ? 49.331 81.720 115.045 1.00 47.25 96 GLY A N 1
ATOM 687 C CA . GLY A 1 96 ? 49.896 81.040 113.896 1.00 46.65 96 GLY A CA 1
ATOM 688 C C . GLY A 1 96 ? 51.304 81.503 113.583 1.00 48.10 96 GLY A C 1
ATOM 689 O O . GLY A 1 96 ? 51.461 82.433 112.763 1.00 47.54 96 GLY A O 1
ATOM 690 N N . LYS A 1 99 ? 45.266 84.020 109.913 1.00 41.99 99 LYS A N 1
ATOM 691 C CA . LYS A 1 99 ? 44.090 84.941 109.853 1.00 44.42 99 LYS A CA 1
ATOM 692 C C . LYS A 1 99 ? 44.474 86.399 110.120 1.00 43.03 99 LYS A C 1
ATOM 693 O O . LYS A 1 99 ? 44.163 87.291 109.326 1.00 42.70 99 LYS A O 1
ATOM 699 N N . GLY A 1 100 ? 45.152 86.631 111.239 1.00 40.47 100 GLY A N 1
ATOM 700 C CA . GLY A 1 100 ? 45.550 87.981 111.594 1.00 40.19 100 GLY A CA 1
ATOM 701 C C . GLY A 1 100 ? 44.616 88.545 112.651 1.00 38.75 100 GLY A C 1
ATOM 702 O O . GLY A 1 100 ? 44.713 89.710 113.039 1.00 36.43 100 GLY A O 1
ATOM 703 N N . TYR A 1 101 ? 43.697 87.705 113.115 1.00 37.41 101 TYR A N 1
ATOM 704 C CA . TYR A 1 101 ? 42.744 88.105 114.132 1.00 35.28 101 TYR A CA 1
ATOM 705 C C . TYR A 1 101 ? 42.276 86.865 114.888 1.00 36.78 101 TYR A C 1
ATOM 706 O O . TYR A 1 101 ? 42.512 85.735 114.442 1.00 34.77 101 TYR A O 1
ATOM 715 N N . ILE A 1 102 ? 41.627 87.078 116.035 1.00 34.65 102 ILE A N 1
ATOM 716 C CA . ILE A 1 102 ? 41.133 85.975 116.864 1.00 31.37 102 ILE A CA 1
ATOM 717 C C . ILE A 1 102 ? 39.619 85.824 116.760 1.00 28.67 102 ILE A C 1
ATOM 718 O O . ILE A 1 102 ? 38.931 86.734 116.313 1.00 31.55 102 ILE A O 1
ATOM 723 N N . ASP A 1 103 ? 39.115 84.669 117.178 1.00 27.02 103 ASP A N 1
ATOM 724 C CA . ASP A 1 103 ? 37.692 84.365 117.125 1.00 28.92 103 ASP A CA 1
ATOM 725 C C . ASP A 1 103 ? 36.884 85.039 118.233 1.00 28.70 103 ASP A C 1
ATOM 726 O O . ASP A 1 103 ? 37.438 85.714 119.100 1.00 29.18 103 ASP A O 1
ATOM 731 N N . ASN A 1 104 ? 35.569 84.842 118.196 1.00 30.40 104 ASN A N 1
ATOM 732 C CA . ASN A 1 104 ? 34.655 85.428 119.172 1.00 31.90 104 ASN A CA 1
ATOM 733 C C . ASN A 1 104 ? 34.676 84.742 120.535 1.00 34.76 104 ASN A C 1
ATOM 734 O O . ASN A 1 104 ? 34.013 85.189 121.467 1.00 36.96 104 ASN A O 1
ATOM 739 N N . TRP A 1 105 ? 35.431 83.659 120.660 1.00 37.73 105 TRP A N 1
ATOM 740 C CA . TRP A 1 105 ? 35.507 82.955 121.932 1.00 36.37 105 TRP A CA 1
ATOM 741 C C . TRP A 1 105 ? 36.683 83.487 122.738 1.00 35.90 105 TRP A C 1
ATOM 742 O O . TRP A 1 105 ? 36.550 83.777 123.929 1.00 37.13 105 TRP A O 1
ATOM 753 N N . SER A 1 106 ? 37.834 83.613 122.089 1.00 32.42 106 SER A N 1
ATOM 754 C CA . SER A 1 106 ? 39.025 84.133 122.755 1.00 31.76 106 SER A CA 1
ATOM 755 C C . SER A 1 106 ? 38.866 85.636 123.018 1.00 29.60 106 SER A C 1
ATOM 756 O O . SER A 1 106 ? 39.430 86.178 123.969 1.00 30.35 106 SER A O 1
ATOM 759 N N . SER A 1 107 ? 38.095 86.308 122.171 1.00 27.59 107 SER A N 1
ATOM 760 C CA . SER A 1 107 ? 37.864 87.736 122.330 1.00 26.98 107 SER A CA 1
ATOM 761 C C . SER A 1 107 ? 37.128 87.931 123.654 1.00 27.93 107 SER A C 1
ATOM 762 O O . SER A 1 107 ? 37.433 88.833 124.430 1.00 27.29 107 SER A O 1
ATOM 765 N N . ASP A 1 108 ? 36.164 87.052 123.903 1.00 28.00 108 ASP A N 1
ATOM 766 C CA . ASP A 1 108 ? 35.364 87.098 125.114 1.00 26.46 108 ASP A CA 1
ATOM 767 C C . ASP A 1 108 ? 36.183 86.844 126.378 1.00 25.98 108 ASP A C 1
ATOM 768 O O . ASP A 1 108 ? 35.928 87.451 127.409 1.00 24.48 108 ASP A O 1
ATOM 773 N N . GLY A 1 109 ? 37.162 85.946 126.311 1.00 24.82 109 GLY A N 1
ATOM 774 C CA . GLY A 1 109 ? 37.967 85.688 127.489 1.00 19.52 109 GLY A CA 1
ATOM 775 C C . GLY A 1 109 ? 38.700 86.963 127.874 1.00 22.99 109 GLY A C 1
ATOM 776 O O . GLY A 1 109 ? 38.739 87.345 129.042 1.00 21.76 109 GLY A O 1
ATOM 777 N N . PHE A 1 110 ? 39.275 87.620 126.869 1.00 22.74 110 PHE A N 1
ATOM 778 C CA . PHE A 1 110 ? 40.015 88.863 127.042 1.00 25.16 110 PHE A CA 1
ATOM 779 C C . PHE A 1 110 ? 39.111 89.970 127.583 1.00 25.82 110 PHE A C 1
ATOM 780 O O . PHE A 1 110 ? 39.545 90.799 128.374 1.00 28.52 110 PHE A O 1
ATOM 788 N N . LEU A 1 111 ? 37.861 89.998 127.138 1.00 24.32 111 LEU A N 1
ATOM 789 C CA . LEU A 1 111 ? 36.918 91.006 127.624 1.00 27.45 111 LEU A CA 1
ATOM 790 C C . LEU A 1 111 ? 36.638 90.713 129.103 1.00 29.09 111 LEU A C 1
ATOM 791 O O . LEU A 1 111 ? 36.665 91.609 129.955 1.00 31.38 111 LEU A O 1
ATOM 796 N N . ARG A 1 112 ? 36.383 89.439 129.392 1.00 29.52 112 ARG A N 1
ATOM 797 C CA . ARG A 1 112 ? 36.093 88.970 130.741 1.00 29.04 112 ARG A CA 1
ATOM 798 C C . ARG A 1 112 ? 37.280 89.215 131.660 1.00 25.55 112 ARG A C 1
ATOM 799 O O . ARG A 1 112 ? 37.108 89.535 132.837 1.00 28.01 112 ARG A O 1
ATOM 807 N N . TRP A 1 113 ? 38.482 89.075 131.109 1.00 23.76 113 TRP A N 1
ATOM 808 C CA . TRP A 1 113 ? 39.716 89.290 131.851 1.00 18.71 113 TRP A CA 1
ATOM 809 C C . TRP A 1 113 ? 39.918 90.787 132.187 1.00 19.64 113 TRP A C 1
ATOM 810 O O . TRP A 1 113 ? 40.149 91.146 133.336 1.00 21.56 113 TRP A O 1
ATOM 821 N N . ALA A 1 114 ? 39.811 91.659 131.191 1.00 22.40 114 ALA A N 1
ATOM 822 C CA . ALA A 1 114 ? 39.978 93.100 131.410 1.00 20.69 114 ALA A CA 1
ATOM 823 C C . ALA A 1 114 ? 38.976 93.594 132.443 1.00 20.61 114 ALA A C 1
ATOM 824 O O . ALA A 1 114 ? 39.307 94.367 133.335 1.00 24.53 114 ALA A O 1
ATOM 826 N N . HIS A 1 115 ? 37.743 93.128 132.310 1.00 20.73 115 HIS A N 1
ATOM 827 C CA . HIS A 1 115 ? 36.678 93.502 133.213 1.00 16.25 115 HIS A CA 1
ATOM 828 C C . HIS A 1 115 ? 36.918 92.976 134.629 1.00 19.83 115 HIS A C 1
ATOM 829 O O . HIS A 1 115 ? 36.690 93.694 135.605 1.00 20.90 115 HIS A O 1
ATOM 836 N N . ALA A 1 116 ? 37.388 91.733 134.748 1.00 21.40 116 ALA A N 1
ATOM 837 C CA . ALA A 1 116 ? 37.643 91.127 136.058 1.00 21.06 116 ALA A CA 1
ATOM 838 C C . ALA A 1 116 ? 38.686 91.877 136.905 1.00 21.84 116 ALA A C 1
ATOM 839 O O . ALA A 1 116 ? 38.524 92.008 138.120 1.00 21.32 116 ALA A O 1
ATOM 841 N N . LEU A 1 117 ? 39.746 92.376 136.272 1.00 19.71 117 LEU A N 1
ATOM 842 C CA . LEU A 1 117 ? 40.785 93.101 136.997 1.00 19.96 117 LEU A CA 1
ATOM 843 C C . LEU A 1 117 ? 40.460 94.584 137.153 1.00 20.57 117 LEU A C 1
ATOM 844 O O . LEU A 1 117 ? 41.265 95.349 137.676 1.00 22.01 117 LEU A O 1
ATOM 849 N N . GLY A 1 118 ? 39.286 94.983 136.675 1.00 19.88 118 GLY A N 1
ATOM 850 C CA . GLY A 1 118 ? 38.848 96.359 136.815 1.00 18.87 118 GLY A CA 1
ATOM 851 C C . GLY A 1 118 ? 39.396 97.420 135.885 1.00 19.38 118 GLY A C 1
ATOM 852 O O . GLY A 1 118 ? 39.351 98.602 136.231 1.00 20.21 118 GLY A O 1
ATOM 853 N N . PHE A 1 119 ? 39.887 97.033 134.714 1.00 18.28 119 PHE A N 1
ATOM 854 C CA . PHE A 1 119 ? 40.439 98.006 133.772 1.00 21.27 119 PHE A CA 1
ATOM 855 C C . PHE A 1 119 ? 39.359 98.620 132.886 1.00 23.81 119 PHE A C 1
ATOM 856 O O . PHE A 1 119 ? 39.577 99.653 132.243 1.00 24.66 119 PHE A O 1
ATOM 864 N N . ILE A 1 120 ? 38.200 97.971 132.852 1.00 22.21 120 ILE A N 1
ATOM 865 C CA . ILE A 1 120 ? 37.054 98.464 132.101 1.00 22.13 120 ILE A CA 1
ATOM 866 C C . ILE A 1 120 ? 35.838 98.137 132.962 1.00 24.78 120 ILE A C 1
ATOM 867 O O . ILE A 1 120 ? 35.862 97.186 133.742 1.00 23.15 120 ILE A O 1
ATOM 872 N N . GLU A 1 121 ? 34.791 98.945 132.856 1.00 26.27 121 GLU A N 1
ATOM 873 C CA . GLU A 1 121 ? 33.585 98.717 133.645 1.00 27.70 121 GLU A CA 1
ATOM 874 C C . GLU A 1 121 ? 32.425 98.454 132.705 1.00 20.50 121 GLU A C 1
ATOM 875 O O . GLU A 1 121 ? 32.411 98.969 131.595 1.00 22.97 121 GLU A O 1
ATOM 881 N N . TYR A 1 122 ? 31.461 97.659 133.164 1.00 20.16 122 TYR A N 1
ATOM 882 C CA . TYR A 1 122 ? 30.277 97.286 132.383 1.00 21.80 122 TYR A CA 1
ATOM 883 C C . TYR A 1 122 ? 29.059 98.091 132.819 1.00 25.76 122 TYR A C 1
ATOM 884 O O . TYR A 1 122 ? 28.759 98.182 134.008 1.00 27.44 122 TYR A O 1
ATOM 893 N N . ILE A 1 123 ? 28.351 98.660 131.849 1.00 28.67 123 ILE A N 1
ATOM 894 C CA . ILE A 1 123 ? 27.156 99.445 132.124 1.00 28.68 123 ILE A CA 1
ATOM 895 C C . ILE A 1 123 ? 25.933 98.623 131.759 1.00 30.59 123 ILE A C 1
ATOM 896 O O . ILE A 1 123 ? 25.549 98.556 130.589 1.00 32.07 123 ILE A O 1
ATOM 901 N N . ASN A 1 124 ? 25.327 98.002 132.765 1.00 30.50 124 ASN A N 1
ATOM 902 C CA . ASN A 1 124 ? 24.139 97.174 132.563 1.00 34.30 124 ASN A CA 1
ATOM 903 C C . ASN A 1 124 ? 23.067 97.955 131.819 1.00 34.20 124 ASN A C 1
ATOM 904 O O . ASN A 1 124 ? 23.018 99.175 131.916 1.00 39.97 124 ASN A O 1
ATOM 909 N N . LYS A 1 125 ? 22.216 97.257 131.073 1.00 35.97 125 LYS A N 1
ATOM 910 C CA . LYS A 1 125 ? 21.120 97.912 130.350 1.00 38.41 125 LYS A CA 1
ATOM 911 C C . LYS A 1 125 ? 21.554 98.582 129.060 1.00 35.45 125 LYS A C 1
ATOM 912 O O . LYS A 1 125 ? 20.748 98.791 128.154 1.00 35.07 125 LYS A O 1
ATOM 914 N N . SER A 1 126 ? 22.829 98.930 128.994 1.00 34.27 126 SER A N 1
ATOM 915 C CA . SER A 1 126 ? 23.403 99.565 127.818 1.00 31.89 126 SER A CA 1
ATOM 916 C C . SER A 1 126 ? 24.278 98.509 127.137 1.00 32.09 126 SER A C 1
ATOM 917 O O . SER A 1 126 ? 24.715 98.681 125.990 1.00 30.42 126 SER A O 1
ATOM 920 N N . ASP A 1 127 ? 24.522 97.416 127.867 1.00 30.37 127 ASP A N 1
ATOM 921 C CA . ASP A 1 127 ? 25.330 96.299 127.380 1.00 29.52 127 ASP A CA 1
ATOM 922 C C . ASP A 1 127 ? 26.641 96.838 126.834 1.00 26.24 127 ASP A C 1
ATOM 923 O O . ASP A 1 127 ? 27.144 96.353 125.820 1.00 22.61 127 ASP A O 1
ATOM 928 N N . SER A 1 128 ? 27.191 97.837 127.521 1.00 24.62 128 SER A N 1
ATOM 929 C CA . SER A 1 128 ? 28.422 98.485 127.085 1.00 24.85 128 SER A CA 1
ATOM 930 C C . SER A 1 128 ? 29.522 98.591 128.137 1.00 23.46 128 SER A C 1
ATOM 931 O O . SER A 1 128 ? 29.284 98.400 129.324 1.00 23.07 128 SER A O 1
ATOM 934 N N . PHE A 1 129 ? 30.730 98.904 127.677 1.00 24.17 129 PHE A N 1
ATOM 935 C CA . PHE A 1 129 ? 31.885 99.061 128.552 1.00 24.26 129 PHE A CA 1
ATOM 936 C C . PHE A 1 129 ? 32.628 100.369 128.258 1.00 24.75 129 PHE A C 1
ATOM 937 O O . PHE A 1 129 ? 32.537 100.925 127.153 1.00 19.68 129 PHE A O 1
ATOM 945 N N . VAL A 1 130 ? 33.371 100.835 129.264 1.00 22.15 130 VAL A N 1
ATOM 946 C CA . VAL A 1 130 ? 34.217 102.016 129.152 1.00 20.87 130 VAL A CA 1
ATOM 947 C C . VAL A 1 130 ? 35.449 101.715 130.009 1.00 21.14 130 VAL A C 1
ATOM 948 O O . VAL A 1 130 ? 35.413 100.855 130.877 1.00 24.99 130 VAL A O 1
ATOM 952 N N . ILE A 1 131 ? 36.541 102.411 129.747 1.00 18.75 131 ILE A N 1
ATOM 953 C CA . ILE A 1 131 ? 37.764 102.215 130.502 1.00 20.57 131 ILE A CA 1
ATOM 954 C C . ILE A 1 131 ? 37.554 102.851 131.878 1.00 22.10 131 ILE A C 1
ATOM 955 O O . ILE A 1 131 ? 36.621 103.638 132.059 1.00 21.52 131 ILE A O 1
ATOM 960 N N . THR A 1 132 ? 38.393 102.495 132.849 1.00 23.29 132 THR A N 1
ATOM 961 C CA . THR A 1 132 ? 38.275 103.067 134.183 1.00 23.72 132 THR A CA 1
ATOM 962 C C . THR A 1 132 ? 39.497 103.892 134.526 1.00 26.72 132 THR A C 1
ATOM 963 O O . THR A 1 132 ? 40.361 104.154 133.688 1.00 25.73 132 THR A O 1
ATOM 967 N N . ASP A 1 133 ? 39.552 104.284 135.790 1.00 30.25 133 ASP A N 1
ATOM 968 C CA . ASP A 1 133 ? 40.644 105.069 136.344 1.00 32.51 133 ASP A CA 1
ATOM 969 C C . ASP A 1 133 ? 41.967 104.290 136.261 1.00 30.02 133 ASP A C 1
ATOM 970 O O . ASP A 1 133 ? 42.956 104.771 135.701 1.00 29.68 133 ASP A O 1
ATOM 975 N N . VAL A 1 134 ? 41.983 103.086 136.828 1.00 28.47 134 VAL A N 1
ATOM 976 C CA . VAL A 1 134 ? 43.189 102.269 136.824 1.00 26.16 134 VAL A CA 1
ATOM 977 C C . VAL A 1 134 ? 43.518 101.698 135.455 1.00 26.53 134 VAL A C 1
ATOM 978 O O . VAL A 1 134 ? 44.659 101.318 135.194 1.00 25.46 134 VAL A O 1
ATOM 982 N N . GLY A 1 135 ? 42.521 101.652 134.578 1.00 26.24 135 GLY A N 1
ATOM 983 C CA . GLY A 1 135 ? 42.742 101.145 133.236 1.00 27.11 135 GLY A CA 1
ATOM 984 C C . GLY A 1 135 ? 43.602 102.080 132.399 1.00 29.37 135 GLY A C 1
ATOM 985 O O . GLY A 1 135 ? 44.489 101.638 131.662 1.00 26.57 135 GLY A O 1
ATOM 986 N N . LEU A 1 136 ? 43.344 103.381 132.511 1.00 30.66 136 LEU A N 1
ATOM 987 C CA . LEU A 1 136 ? 44.102 104.373 131.759 1.00 28.63 136 LEU A CA 1
ATOM 988 C C . LEU A 1 136 ? 45.558 104.380 132.228 1.00 28.40 136 LEU A C 1
ATOM 989 O O . LEU A 1 136 ? 46.484 104.479 131.416 1.00 29.17 136 LEU A O 1
ATOM 994 N N . ALA A 1 137 ? 45.752 104.248 133.537 1.00 24.03 137 ALA A N 1
ATOM 995 C CA . ALA A 1 137 ? 47.089 104.223 134.123 1.00 24.86 137 ALA A CA 1
ATOM 996 C C . ALA A 1 137 ? 47.802 102.966 133.657 1.00 25.57 137 ALA A C 1
ATOM 997 O O . ALA A 1 137 ? 49.020 102.953 133.480 1.00 25.85 137 ALA A O 1
ATOM 999 N N . TYR A 1 138 ? 47.039 101.893 133.487 1.00 25.95 138 TYR A N 1
ATOM 1000 C CA . TYR A 1 138 ? 47.608 100.641 133.009 1.00 27.23 138 TYR A CA 1
ATOM 1001 C C . TYR A 1 138 ? 48.004 100.885 131.548 1.00 28.09 138 TYR A C 1
ATOM 1002 O O . TYR A 1 138 ? 49.072 100.474 131.098 1.00 29.17 138 TYR A O 1
ATOM 1011 N N . SER A 1 139 ? 47.133 101.595 130.837 1.00 29.03 139 SER A N 1
ATOM 1012 C CA . SER A 1 139 ? 47.316 101.925 129.424 1.00 30.32 139 SER A CA 1
ATOM 1013 C C . SER A 1 139 ? 48.596 102.699 129.116 1.00 30.67 139 SER A C 1
ATOM 1014 O O . SER A 1 139 ? 49.344 102.309 128.226 1.00 33.81 139 SER A O 1
ATOM 1017 N N . LYS A 1 140 ? 48.844 103.790 129.842 1.00 33.69 140 LYS A N 1
ATOM 1018 C CA . LYS A 1 140 ? 50.034 104.621 129.617 1.00 31.98 140 LYS A CA 1
ATOM 1019 C C . LYS A 1 140 ? 51.311 104.083 130.263 1.00 32.11 140 LYS A C 1
ATOM 1020 O O . LYS A 1 140 ? 52.423 104.514 129.925 1.00 30.23 140 LYS A O 1
ATOM 1026 N N . SER A 1 141 ? 51.150 103.139 131.185 1.00 30.75 141 SER A N 1
ATOM 1027 C CA . SER A 1 141 ? 52.274 102.533 131.896 1.00 28.66 141 SER A CA 1
ATOM 1028 C C . SER A 1 141 ? 53.356 101.989 130.961 1.00 28.28 141 SER A C 1
ATOM 1029 O O . SER A 1 141 ? 53.062 101.372 129.944 1.00 26.60 141 SER A O 1
ATOM 1032 N N . ALA A 1 142 ? 54.615 102.217 131.310 1.00 29.39 142 ALA A N 1
ATOM 1033 C CA . ALA A 1 142 ? 55.710 101.723 130.486 1.00 29.55 142 ALA A CA 1
ATOM 1034 C C . ALA A 1 142 ? 55.746 100.205 130.604 1.00 31.36 142 ALA A C 1
ATOM 1035 O O . ALA A 1 142 ? 55.474 99.651 131.673 1.00 31.04 142 ALA A O 1
ATOM 1037 N N . ASP A 1 143 ? 56.064 99.534 129.504 1.00 30.33 143 ASP A N 1
ATOM 1038 C CA . ASP A 1 143 ? 56.146 98.077 129.493 1.00 31.94 143 ASP A CA 1
ATOM 1039 C C . ASP A 1 143 ? 57.301 97.597 130.370 1.00 32.83 143 ASP A C 1
ATOM 1040 O O . ASP A 1 143 ? 58.419 98.085 130.238 1.00 38.12 143 ASP A O 1
ATOM 1045 N N . GLY A 1 144 ? 57.031 96.632 131.243 1.00 31.18 144 GLY A N 1
ATOM 1046 C CA . GLY A 1 144 ? 58.066 96.090 132.104 1.00 30.16 144 GLY A CA 1
ATOM 1047 C C . GLY A 1 144 ? 58.474 96.989 133.255 1.00 33.56 144 GLY A C 1
ATOM 1048 O O . GLY A 1 144 ? 59.335 96.636 134.066 1.00 29.64 144 GLY A O 1
ATOM 1049 N N . SER A 1 145 ? 57.868 98.165 133.333 1.00 33.85 145 SER A N 1
ATOM 1050 C CA . SER A 1 145 ? 58.204 99.082 134.408 1.00 32.34 145 SER A CA 1
ATOM 1051 C C . SER A 1 145 ? 57.754 98.506 135.748 1.00 32.27 145 SER A C 1
ATOM 1052 O O . SER A 1 145 ? 57.047 97.500 135.798 1.00 28.27 145 SER A O 1
ATOM 1055 N N . ALA A 1 146 ? 58.190 99.142 136.834 1.00 35.13 146 ALA A N 1
ATOM 1056 C CA . ALA A 1 146 ? 57.828 98.718 138.181 1.00 32.65 146 ALA A CA 1
ATOM 1057 C C . ALA A 1 146 ? 56.452 99.261 138.524 1.00 33.28 146 ALA A C 1
ATOM 1058 O O . ALA A 1 146 ? 55.784 98.745 139.421 1.00 34.66 146 ALA A O 1
ATOM 1060 N N . ILE A 1 147 ? 56.041 100.311 137.813 1.00 31.42 147 ILE A N 1
ATOM 1061 C CA . ILE A 1 147 ? 54.744 100.930 138.044 1.00 30.92 147 ILE A CA 1
ATOM 1062 C C . ILE A 1 147 ? 53.613 100.112 137.413 1.00 29.72 147 ILE A C 1
ATOM 1063 O O . ILE A 1 147 ? 52.542 99.966 138.003 1.00 30.31 147 ILE A O 1
ATOM 1068 N N . GLU A 1 148 ? 53.855 99.571 136.222 1.00 29.97 148 GLU A N 1
ATOM 1069 C CA . GLU A 1 148 ? 52.861 98.740 135.539 1.00 29.22 148 GLU A CA 1
ATOM 1070 C C . GLU A 1 148 ? 52.595 97.504 136.406 1.00 27.53 148 GLU A C 1
ATOM 1071 O O . GLU A 1 148 ? 51.465 97.041 136.523 1.00 26.96 148 GLU A O 1
ATOM 1077 N N . LYS A 1 149 ? 53.652 96.972 137.008 1.00 26.59 149 LYS A N 1
ATOM 1078 C CA . LYS A 1 149 ? 53.533 95.797 137.855 1.00 26.94 149 LYS A CA 1
ATOM 1079 C C . LYS A 1 149 ? 52.698 96.158 139.065 1.00 29.08 149 LYS A C 1
ATOM 1080 O O . LYS A 1 149 ? 51.848 95.382 139.504 1.00 33.27 149 LYS A O 1
ATOM 1086 N N . GLU A 1 150 ? 52.960 97.348 139.599 1.00 29.07 150 GLU A N 1
ATOM 1087 C CA . GLU A 1 150 ? 52.257 97.877 140.756 1.00 28.16 150 GLU A CA 1
ATOM 1088 C C . GLU A 1 150 ? 50.775 97.935 140.435 1.00 26.45 150 GLU A C 1
ATOM 1089 O O . GLU A 1 150 ? 49.943 97.470 141.206 1.00 27.66 150 GLU A O 1
ATOM 1095 N N . ILE A 1 151 ? 50.452 98.525 139.290 1.00 24.51 151 ILE A N 1
ATOM 1096 C CA . ILE A 1 151 ? 49.071 98.646 138.853 1.00 25.37 151 ILE A CA 1
ATOM 1097 C C . ILE A 1 151 ? 48.415 97.263 138.746 1.00 25.66 151 ILE A C 1
ATOM 1098 O O . ILE A 1 151 ? 47.285 97.067 139.194 1.00 23.23 151 ILE A O 1
ATOM 1103 N N . LEU A 1 152 ? 49.140 96.301 138.180 1.00 24.53 152 LEU A N 1
ATOM 1104 C CA . LEU A 1 152 ? 48.628 94.944 138.021 1.00 23.71 152 LEU A CA 1
ATOM 1105 C C . LEU A 1 152 ? 48.313 94.244 139.341 1.00 23.45 152 LEU A C 1
ATOM 1106 O O . LEU A 1 152 ? 47.256 93.651 139.486 1.00 21.56 152 LEU A O 1
ATOM 1111 N N . ILE A 1 153 ? 49.231 94.319 140.300 1.00 25.04 153 ILE A N 1
ATOM 1112 C CA . ILE A 1 153 ? 49.044 93.698 141.613 1.00 22.40 153 ILE A CA 1
ATOM 1113 C C . ILE A 1 153 ? 47.900 94.342 142.399 1.00 22.42 153 ILE A C 1
ATOM 1114 O O . ILE A 1 153 ? 47.239 93.690 143.213 1.00 22.81 153 ILE A O 1
ATOM 1119 N N . GLU A 1 154 ? 47.666 95.628 142.163 1.00 21.72 154 GLU A N 1
ATOM 1120 C CA . GLU A 1 154 ? 46.588 96.320 142.845 1.00 22.00 154 GLU A CA 1
ATOM 1121 C C . GLU A 1 154 ? 45.276 95.899 142.215 1.00 22.62 154 GLU A C 1
ATOM 1122 O O . GLU A 1 154 ? 44.271 95.733 142.899 1.00 29.20 154 GLU A O 1
ATOM 1128 N N . ALA A 1 155 ? 45.290 95.744 140.898 1.00 23.37 155 ALA A N 1
ATOM 1129 C CA . ALA A 1 155 ? 44.113 95.328 140.157 1.00 21.94 155 ALA A CA 1
ATOM 1130 C C . ALA A 1 155 ? 43.657 93.948 140.624 1.00 22.32 155 ALA A C 1
ATOM 1131 O O . ALA A 1 155 ? 42.486 93.740 140.933 1.00 20.07 155 ALA A O 1
ATOM 1133 N N . ILE A 1 156 ? 44.592 93.007 140.687 1.00 23.95 156 ILE A N 1
ATOM 1134 C CA . ILE A 1 156 ? 44.271 91.642 141.101 1.00 24.26 156 ILE A CA 1
ATOM 1135 C C . ILE A 1 156 ? 43.863 91.518 142.565 1.00 23.20 156 ILE A C 1
ATOM 1136 O O . ILE A 1 156 ? 43.161 90.576 142.933 1.00 25.36 156 ILE A O 1
ATOM 1141 N N . SER A 1 157 ? 44.295 92.464 143.396 1.00 22.35 157 SER A N 1
ATOM 1142 C CA . SER A 1 157 ? 43.957 92.437 144.822 1.00 21.53 157 SER A CA 1
ATOM 1143 C C . SER A 1 157 ? 42.490 92.802 145.064 1.00 20.45 157 SER A C 1
ATOM 1144 O O . SER A 1 157 ? 41.939 92.541 146.132 1.00 20.12 157 SER A O 1
ATOM 1147 N N . SER A 1 158 ? 41.872 93.421 144.063 1.00 21.55 158 SER A N 1
ATOM 1148 C CA . SER A 1 158 ? 40.464 93.815 144.123 1.00 21.26 158 SER A CA 1
ATOM 1149 C C . SER A 1 158 ? 39.616 92.695 143.511 1.00 22.38 158 SER A C 1
ATOM 1150 O O . SER A 1 158 ? 38.397 92.834 143.361 1.00 25.65 158 SER A O 1
ATOM 1153 N N . TYR A 1 159 ? 40.283 91.598 143.155 1.00 23.00 159 TYR A N 1
ATOM 1154 C CA . TYR A 1 159 ? 39.668 90.420 142.537 1.00 22.65 159 TYR A CA 1
ATOM 1155 C C . TYR A 1 159 ? 39.555 89.311 143.604 1.00 21.06 159 TYR A C 1
ATOM 1156 O O . TYR A 1 159 ? 40.543 88.672 143.953 1.00 24.00 159 TYR A O 1
ATOM 1165 N N . PRO A 1 160 ? 38.341 89.059 144.119 1.00 20.70 160 PRO A N 1
ATOM 1166 C CA . PRO A 1 160 ? 38.158 88.034 145.154 1.00 22.07 160 PRO A CA 1
ATOM 1167 C C . PRO A 1 160 ? 38.797 86.662 144.935 1.00 23.76 160 PRO A C 1
ATOM 1168 O O . PRO A 1 160 ? 39.558 86.202 145.784 1.00 24.65 160 PRO A O 1
ATOM 1172 N N . PRO A 1 161 ? 38.484 85.978 143.818 1.00 22.42 161 PRO A N 1
ATOM 1173 C CA . PRO A 1 161 ? 39.086 84.662 143.580 1.00 22.06 161 PRO A CA 1
ATOM 1174 C C . PRO A 1 161 ? 40.590 84.585 143.807 1.00 22.51 161 PRO A C 1
ATOM 1175 O O . PRO A 1 161 ? 41.087 83.582 144.323 1.00 22.92 161 PRO A O 1
ATOM 1179 N N . ALA A 1 162 ? 41.310 85.634 143.415 1.00 24.61 162 ALA A N 1
ATOM 1180 C CA . ALA A 1 162 ? 42.760 85.688 143.600 1.00 22.72 162 ALA A CA 1
ATOM 1181 C C . ALA A 1 162 ? 43.020 85.741 145.096 1.00 22.68 162 ALA A C 1
ATOM 1182 O O . ALA A 1 162 ? 43.889 85.050 145.613 1.00 20.97 162 ALA A O 1
ATOM 1184 N N . ILE A 1 163 ? 42.253 86.565 145.799 1.00 23.61 163 ILE A N 1
ATOM 1185 C CA . ILE A 1 163 ? 42.413 86.656 147.246 1.00 23.40 163 ILE A CA 1
ATOM 1186 C C . ILE A 1 163 ? 42.110 85.294 147.865 1.00 22.12 163 ILE A C 1
ATOM 1187 O O . ILE A 1 163 ? 42.763 84.884 148.816 1.00 24.78 163 ILE A O 1
ATOM 1192 N N . ARG A 1 164 ? 41.123 84.592 147.312 1.00 25.15 164 ARG A N 1
ATOM 1193 C CA . ARG A 1 164 ? 40.757 83.266 147.804 1.00 25.42 164 ARG A CA 1
ATOM 1194 C C . ARG A 1 164 ? 41.874 82.268 147.543 1.00 23.21 164 ARG A C 1
ATOM 1195 O O . ARG A 1 164 ? 42.159 81.427 148.386 1.00 26.45 164 ARG A O 1
ATOM 1203 N N . ILE A 1 165 ? 42.497 82.339 146.372 1.00 23.31 165 ILE A N 1
ATOM 1204 C CA . ILE A 1 165 ? 43.588 81.418 146.090 1.00 23.70 165 ILE A CA 1
ATOM 1205 C C . ILE A 1 165 ? 44.720 81.679 147.097 1.00 24.50 165 ILE A C 1
ATOM 1206 O O . ILE A 1 165 ? 45.355 80.739 147.578 1.00 24.74 165 ILE A O 1
ATOM 1211 N N . LEU A 1 166 ? 44.953 82.954 147.422 1.00 23.11 166 LEU A N 1
ATOM 1212 C CA . LEU A 1 166 ? 46.007 83.343 148.368 1.00 23.16 166 LEU A CA 1
ATOM 1213 C C . LEU A 1 166 ? 45.723 82.880 149.792 1.00 22.03 166 LEU A C 1
ATOM 1214 O O . LEU A 1 166 ? 46.638 82.557 150.544 1.00 23.05 166 LEU A O 1
ATOM 1219 N N . THR A 1 167 ? 44.448 82.866 150.162 1.00 22.50 167 THR A N 1
ATOM 1220 C CA . THR A 1 167 ? 44.049 82.431 151.492 1.00 22.06 167 THR A CA 1
ATOM 1221 C C . THR A 1 167 ? 44.274 80.936 151.652 1.00 21.34 167 THR A C 1
ATOM 1222 O O . THR A 1 167 ? 44.639 80.470 152.728 1.00 20.96 167 THR A O 1
ATOM 1226 N N . LEU A 1 168 ? 44.065 80.189 150.570 1.00 23.84 168 LEU A N 1
ATOM 1227 C CA . LEU A 1 168 ? 44.231 78.736 150.584 1.00 22.25 168 LEU A CA 1
ATOM 1228 C C . LEU A 1 168 ? 45.687 78.277 150.620 1.00 22.50 168 LEU A C 1
ATOM 1229 O O . LEU A 1 168 ? 45.962 77.110 150.869 1.00 21.66 168 LEU A O 1
ATOM 1234 N N . LEU A 1 169 ? 46.614 79.193 150.368 1.00 22.31 169 LEU A N 1
ATOM 1235 C CA . LEU A 1 169 ? 48.032 78.847 150.363 1.00 24.62 169 LEU A CA 1
ATOM 1236 C C . LEU A 1 169 ? 48.779 79.549 151.503 1.00 23.83 169 LEU A C 1
ATOM 1237 O O . LEU A 1 169 ? 49.983 79.365 151.677 1.00 22.43 169 LEU A O 1
ATOM 1242 N N . GLU A 1 170 ? 48.043 80.329 152.290 1.00 25.69 170 GLU A N 1
ATOM 1243 C CA . GLU A 1 170 ? 48.616 81.109 153.380 1.00 27.41 170 GLU A CA 1
ATOM 1244 C C . GLU A 1 170 ? 49.513 80.381 154.382 1.00 30.30 170 GLU A C 1
ATOM 1245 O O . GLU A 1 170 ? 50.433 80.994 154.939 1.00 29.43 170 GLU A O 1
ATOM 1251 N N . ASP A 1 171 ? 49.269 79.088 154.599 1.00 31.02 171 ASP A N 1
ATOM 1252 C CA . ASP A 1 171 ? 50.064 78.310 155.553 1.00 28.64 171 ASP A CA 1
ATOM 1253 C C . ASP A 1 171 ? 51.320 77.690 154.965 1.00 29.88 171 ASP A C 1
ATOM 1254 O O . ASP A 1 171 ? 52.008 76.917 155.637 1.00 28.71 171 ASP A O 1
ATOM 1259 N N . GLY A 1 172 ? 51.621 78.028 153.716 1.00 29.60 172 GLY A N 1
ATOM 1260 C CA . GLY A 1 172 ? 52.805 77.485 153.079 1.00 29.41 172 GLY A CA 1
ATOM 1261 C C . GLY A 1 172 ? 52.539 76.169 152.382 1.00 30.43 172 GLY A C 1
ATOM 1262 O O . GLY A 1 172 ? 53.472 75.510 151.924 1.00 30.86 172 GLY A O 1
ATOM 1263 N N . GLN A 1 173 ? 51.266 75.788 152.309 1.00 29.76 173 GLN A N 1
ATOM 1264 C CA . GLN A 1 173 ? 50.851 74.546 151.658 1.00 29.50 173 GLN A CA 1
ATOM 1265 C C . GLN A 1 173 ? 51.265 74.525 150.185 1.00 30.22 173 GLN A C 1
ATOM 1266 O O . GLN A 1 173 ? 51.417 75.577 149.556 1.00 30.43 173 GLN A O 1
ATOM 1272 N N . HIS A 1 174 ? 51.449 73.322 149.646 1.00 28.56 174 HIS A N 1
ATOM 1273 C CA . HIS A 1 174 ? 51.803 73.132 148.238 1.00 26.38 174 HIS A CA 1
ATOM 1274 C C . HIS A 1 174 ? 50.609 72.405 147.629 1.00 27.26 174 HIS A C 1
ATOM 1275 O O . HIS A 1 174 ? 50.430 71.205 147.846 1.00 25.31 174 HIS A O 1
ATOM 1282 N N . LEU A 1 175 ? 49.788 73.113 146.864 1.00 26.87 175 LEU A N 1
ATOM 1283 C CA . LEU A 1 175 ? 48.603 72.471 146.309 1.00 25.11 175 LEU A CA 1
ATOM 1284 C C . LEU A 1 175 ? 48.425 72.493 144.792 1.00 30.49 175 LEU A C 1
ATOM 1285 O O . LEU A 1 175 ? 48.928 73.386 144.093 1.00 31.39 175 LEU A O 1
ATOM 1290 N N . THR A 1 176 ? 47.698 71.485 144.301 1.00 28.18 176 THR A N 1
ATOM 1291 C CA . THR A 1 176 ? 47.389 71.341 142.885 1.00 24.78 176 THR A CA 1
ATOM 1292 C C . THR A 1 176 ? 46.111 72.127 142.632 1.00 27.18 176 THR A C 1
ATOM 1293 O O . THR A 1 176 ? 45.418 72.519 143.579 1.00 30.00 176 THR A O 1
ATOM 1297 N N . LYS A 1 177 ? 45.809 72.342 141.355 1.00 23.09 177 LYS A N 1
ATOM 1298 C CA . LYS A 1 177 ? 44.624 73.072 140.927 1.00 19.05 177 LYS A CA 1
ATOM 1299 C C . LYS A 1 177 ? 43.353 72.405 141.451 1.00 22.06 177 LYS A C 1
ATOM 1300 O O . LYS A 1 177 ? 42.322 73.064 141.638 1.00 19.50 177 LYS A O 1
ATOM 1306 N N . PHE A 1 178 ? 43.435 71.093 141.680 1.00 22.18 178 PHE A N 1
ATOM 1307 C CA . PHE A 1 178 ? 42.300 70.309 142.180 1.00 21.35 178 PHE A CA 1
ATOM 1308 C C . PHE A 1 178 ? 42.051 70.546 143.658 1.00 18.83 178 PHE A C 1
ATOM 1309 O O . PHE A 1 178 ? 40.894 70.618 144.091 1.00 16.77 178 PHE A O 1
ATOM 1317 N N . ASP A 1 179 ? 43.135 70.636 144.428 1.00 18.55 179 ASP A N 1
ATOM 1318 C CA . ASP A 1 179 ? 43.051 70.869 145.876 1.00 17.98 179 ASP A CA 1
ATOM 1319 C C . ASP A 1 179 ? 42.607 72.284 146.152 1.00 16.29 179 ASP A C 1
ATOM 1320 O O . ASP A 1 179 ? 42.120 72.599 147.234 1.00 19.47 179 ASP A O 1
ATOM 1325 N N . LEU A 1 180 ? 42.830 73.146 145.167 1.00 19.84 180 LEU A N 1
ATOM 1326 C CA . LEU A 1 180 ? 42.452 74.544 145.254 1.00 17.51 180 LEU A CA 1
ATOM 1327 C C . LEU A 1 180 ? 41.052 74.680 144.694 1.00 14.91 180 LEU A C 1
ATOM 1328 O O . LEU A 1 180 ? 40.195 75.324 145.292 1.00 20.31 180 LEU A O 1
ATOM 1333 N N . GLY A 1 181 ? 40.815 74.035 143.557 1.00 15.98 181 GLY A N 1
ATOM 1334 C CA . GLY A 1 181 ? 39.515 74.103 142.908 1.00 16.20 181 GLY A CA 1
ATOM 1335 C C . GLY A 1 181 ? 38.322 73.684 143.740 1.00 16.16 181 GLY A C 1
ATOM 1336 O O . GLY A 1 181 ? 37.238 74.236 143.591 1.00 18.78 181 GLY A O 1
ATOM 1337 N N . LYS A 1 182 ? 38.515 72.707 144.618 1.00 20.27 182 LYS A N 1
ATOM 1338 C CA . LYS A 1 182 ? 37.443 72.211 145.468 1.00 22.84 182 LYS A CA 1
ATOM 1339 C C . LYS A 1 182 ? 36.943 73.240 146.488 1.00 24.78 182 LYS A C 1
ATOM 1340 O O . LYS A 1 182 ? 35.856 73.096 147.057 1.00 25.43 182 LYS A O 1
ATOM 1346 N N . ASN A 1 183 ? 37.737 74.278 146.719 1.00 26.25 183 ASN A N 1
ATOM 1347 C CA . ASN A 1 183 ? 37.370 75.321 147.666 1.00 25.07 183 ASN A CA 1
ATOM 1348 C C . ASN A 1 183 ? 37.342 76.686 146.972 1.00 24.23 183 ASN A C 1
ATOM 1349 O O . ASN A 1 183 ? 37.552 77.726 147.598 1.00 21.67 183 ASN A O 1
ATOM 1354 N N . LEU A 1 184 ? 37.056 76.656 145.673 1.00 24.08 184 LEU A N 1
ATOM 1355 C CA . LEU A 1 184 ? 37.015 77.852 144.841 1.00 20.45 184 LEU A CA 1
ATOM 1356 C C . LEU A 1 184 ? 35.647 78.047 144.182 1.00 21.67 184 LEU A C 1
ATOM 1357 O O . LEU A 1 184 ? 35.104 77.128 143.555 1.00 21.71 184 LEU A O 1
ATOM 1362 N N . GLY A 1 185 ? 35.091 79.246 144.330 1.00 21.58 185 GLY A N 1
ATOM 1363 C CA . GLY A 1 185 ? 33.791 79.531 143.750 1.00 23.48 185 GLY A CA 1
ATOM 1364 C C . GLY A 1 185 ? 32.635 78.889 144.502 1.00 24.24 185 GLY A C 1
ATOM 1365 O O . GLY A 1 185 ? 32.713 78.643 145.710 1.00 24.55 185 GLY A O 1
ATOM 1366 N N . PHE A 1 186 ? 31.548 78.629 143.782 1.00 23.07 186 PHE A N 1
ATOM 1367 C CA . PHE A 1 186 ? 30.371 78.009 144.368 1.00 23.36 186 PHE A CA 1
ATOM 1368 C C . PHE A 1 186 ? 30.480 76.511 144.131 1.00 25.48 186 PHE A C 1
ATOM 1369 O O . PHE A 1 186 ? 29.730 75.927 143.350 1.00 27.06 186 PHE A O 1
ATOM 1377 N N . SER A 1 187 ? 31.438 75.916 144.843 1.00 25.58 187 SER A N 1
ATOM 1378 C CA . SER A 1 187 ? 31.792 74.498 144.777 1.00 26.14 187 SER A CA 1
ATOM 1379 C C . SER A 1 187 ? 30.706 73.442 144.629 1.00 26.33 187 SER A C 1
ATOM 1380 O O . SER A 1 187 ? 29.694 73.456 145.327 1.00 32.15 187 SER A O 1
ATOM 1383 N N . GLY A 1 188 ? 30.947 72.520 143.703 1.00 24.84 188 GLY A N 1
ATOM 1384 C CA . GLY A 1 188 ? 30.032 71.427 143.479 1.00 22.39 188 GLY A CA 1
ATOM 1385 C C . GLY A 1 188 ? 29.017 71.608 142.382 1.00 22.83 188 GLY A C 1
ATOM 1386 O O . GLY A 1 188 ? 28.702 70.657 141.671 1.00 22.50 188 GLY A O 1
ATOM 1387 N N . GLU A 1 189 ? 28.488 72.817 142.242 1.00 23.48 189 GLU A N 1
ATOM 1388 C CA . GLU A 1 189 ? 27.484 73.061 141.222 1.00 21.68 189 GLU A CA 1
ATOM 1389 C C . GLU A 1 189 ? 28.139 73.161 139.864 1.00 21.91 189 GLU A C 1
ATOM 1390 O O . GLU A 1 189 ? 29.364 73.282 139.774 1.00 23.06 189 GLU A O 1
ATOM 1396 N N . SER A 1 190 ? 27.332 73.092 138.806 1.00 22.26 190 SER A N 1
ATOM 1397 C CA . SER A 1 190 ? 27.875 73.170 137.451 1.00 23.36 190 SER A CA 1
ATOM 1398 C C . SER A 1 190 ? 28.457 74.561 137.179 1.00 22.28 190 SER A C 1
ATOM 1399 O O . SER A 1 190 ? 27.802 75.584 137.399 1.00 19.27 190 SER A O 1
ATOM 1402 N N . GLY A 1 191 ? 29.699 74.584 136.711 1.00 21.30 191 GLY A N 1
ATOM 1403 C CA . GLY A 1 191 ? 30.376 75.837 136.450 1.00 18.34 191 GLY A CA 1
ATOM 1404 C C . GLY A 1 191 ? 31.524 75.956 137.438 1.00 20.73 191 GLY A C 1
ATOM 1405 O O . GLY A 1 191 ? 32.500 76.649 137.181 1.00 21.92 191 GLY A O 1
ATOM 1406 N N . PHE A 1 192 ? 31.398 75.270 138.576 1.00 22.92 192 PHE A N 1
ATOM 1407 C CA . PHE A 1 192 ? 32.425 75.259 139.623 1.00 20.49 192 PHE A CA 1
ATOM 1408 C C . PHE A 1 192 ? 32.622 73.836 140.132 1.00 20.04 192 PHE A C 1
ATOM 1409 O O . PHE A 1 192 ? 32.480 73.573 141.331 1.00 23.48 192 PHE A O 1
ATOM 1417 N N . THR A 1 193 ? 32.959 72.926 139.223 1.00 20.72 193 THR A N 1
ATOM 1418 C CA . THR A 1 193 ? 33.178 71.526 139.569 1.00 21.46 193 THR A CA 1
ATOM 1419 C C . THR A 1 193 ? 34.670 71.237 139.729 1.00 22.17 193 THR A C 1
ATOM 1420 O O . THR A 1 193 ? 35.506 71.896 139.118 1.00 23.78 193 THR A O 1
ATOM 1424 N N . SER A 1 194 ? 35.003 70.248 140.549 1.00 22.67 194 SER A N 1
ATOM 1425 C CA . SER A 1 194 ? 36.401 69.890 140.771 1.00 22.82 194 SER A CA 1
ATOM 1426 C C . SER A 1 194 ? 36.537 68.373 140.812 1.00 22.79 194 SER A C 1
ATOM 1427 O O . SER A 1 194 ? 35.700 67.684 141.398 1.00 25.56 194 SER A O 1
ATOM 1430 N N . LEU A 1 195 ? 37.587 67.858 140.183 1.00 20.47 195 LEU A N 1
ATOM 1431 C CA . LEU A 1 195 ? 37.829 66.423 140.154 1.00 22.85 195 LEU A CA 1
ATOM 1432 C C . LEU A 1 195 ? 38.651 65.977 141.353 1.00 24.09 195 LEU A C 1
ATOM 1433 O O . LEU A 1 195 ? 39.721 66.530 141.619 1.00 27.00 195 LEU A O 1
ATOM 1438 N N . PRO A 1 196 ? 38.153 64.987 142.109 1.00 24.77 196 PRO A N 1
ATOM 1439 C CA . PRO A 1 196 ? 38.905 64.498 143.271 1.00 23.02 196 PRO A CA 1
ATOM 1440 C C . PRO A 1 196 ? 40.331 64.154 142.824 1.00 23.72 196 PRO A C 1
ATOM 1441 O O . PRO A 1 196 ? 40.531 63.308 141.968 1.00 23.12 196 PRO A O 1
ATOM 1445 N N . GLU A 1 197 ? 41.313 64.836 143.394 1.00 27.02 197 GLU A N 1
ATOM 1446 C CA . GLU A 1 197 ? 42.714 64.628 143.041 1.00 26.17 197 GLU A CA 1
ATOM 1447 C C . GLU A 1 197 ? 43.099 63.157 143.129 1.00 27.10 197 GLU A C 1
ATOM 1448 O O . GLU A 1 197 ? 43.573 62.570 142.156 1.00 29.26 197 GLU A O 1
ATOM 1454 N N . GLY A 1 198 ? 42.906 62.564 144.303 1.00 26.45 198 GLY A N 1
ATOM 1455 C CA . GLY A 1 198 ? 43.230 61.163 144.476 1.00 26.65 198 GLY A CA 1
ATOM 1456 C C . GLY A 1 198 ? 42.686 60.317 143.339 1.00 26.34 198 GLY A C 1
ATOM 1457 O O . GLY A 1 198 ? 43.387 59.460 142.816 1.00 26.25 198 GLY A O 1
ATOM 1458 N N . ILE A 1 199 ? 41.438 60.565 142.947 1.00 27.90 199 ILE A N 1
ATOM 1459 C CA . ILE A 1 199 ? 40.810 59.810 141.870 1.00 26.10 199 ILE A CA 1
ATOM 1460 C C . ILE A 1 199 ? 41.440 60.119 140.508 1.00 25.88 199 ILE A C 1
ATOM 1461 O O . ILE A 1 199 ? 41.534 59.243 139.649 1.00 29.33 199 ILE A O 1
ATOM 1466 N N . LEU A 1 200 ? 41.887 61.351 140.308 1.00 23.75 200 LEU A N 1
ATOM 1467 C CA . LEU A 1 200 ? 42.502 61.695 139.037 1.00 24.74 200 LEU A CA 1
ATOM 1468 C C . LEU A 1 200 ? 43.923 61.127 138.900 1.00 20.68 200 LEU A C 1
ATOM 1469 O O . LEU A 1 200 ? 44.350 60.762 137.804 1.00 23.04 200 LEU A O 1
ATOM 1474 N N . LEU A 1 201 ? 44.653 61.058 140.005 1.00 20.86 201 LEU A N 1
ATOM 1475 C CA . LEU A 1 201 ? 46.014 60.539 139.978 1.00 25.93 201 LEU A CA 1
ATOM 1476 C C . LEU A 1 201 ? 46.013 59.042 139.653 1.00 28.67 201 LEU A C 1
ATOM 1477 O O . LEU A 1 201 ? 46.981 58.510 139.098 1.00 27.71 201 LEU A O 1
ATOM 1482 N N . ASP A 1 202 ? 44.918 58.374 140.003 1.00 27.03 202 ASP A N 1
ATOM 1483 C CA . ASP A 1 202 ? 44.750 56.945 139.744 1.00 26.88 202 ASP A CA 1
ATOM 1484 C C . ASP A 1 202 ? 44.641 56.694 138.236 1.00 25.75 202 ASP A C 1
ATOM 1485 O O . ASP A 1 202 ? 45.166 55.715 137.709 1.00 25.72 202 ASP A O 1
ATOM 1490 N N . THR A 1 203 ? 43.929 57.582 137.554 1.00 26.78 203 THR A N 1
ATOM 1491 C CA . THR A 1 203 ? 43.736 57.477 136.120 1.00 29.56 203 THR A CA 1
ATOM 1492 C C . THR A 1 203 ? 45.043 57.798 135.419 1.00 31.16 203 THR A C 1
ATOM 1493 O O . THR A 1 203 ? 45.287 57.349 134.305 1.00 33.64 203 THR A O 1
ATOM 1497 N N . LEU A 1 204 ? 45.875 58.586 136.090 1.00 34.35 204 LEU A N 1
ATOM 1498 C CA . LEU A 1 204 ? 47.169 58.998 135.559 1.00 33.08 204 LEU A CA 1
ATOM 1499 C C . LEU A 1 204 ? 48.216 57.907 135.750 1.00 30.71 204 LEU A C 1
ATOM 1500 O O . LEU A 1 204 ? 49.045 57.668 134.874 1.00 28.67 204 LEU A O 1
ATOM 1505 N N . ALA A 1 205 ? 48.168 57.244 136.899 1.00 30.24 205 ALA A N 1
ATOM 1506 C CA . ALA A 1 205 ? 49.122 56.190 137.205 1.00 32.78 205 ALA A CA 1
ATOM 1507 C C . ALA A 1 205 ? 48.965 54.977 136.306 1.00 33.82 205 ALA A C 1
ATOM 1508 O O . ALA A 1 205 ? 49.951 54.360 135.926 1.00 32.56 205 ALA A O 1
ATOM 1510 N N . ASN A 1 206 ? 47.728 54.628 135.966 1.00 37.66 206 ASN A N 1
ATOM 1511 C CA . ASN A 1 206 ? 47.489 53.462 135.126 1.00 39.54 206 ASN A CA 1
ATOM 1512 C C . ASN A 1 206 ? 47.284 53.792 133.652 1.00 40.43 206 ASN A C 1
ATOM 1513 O O . ASN A 1 206 ? 46.785 52.964 132.887 1.00 41.21 206 ASN A O 1
ATOM 1518 N N . ALA A 1 207 ? 47.676 55.000 133.261 1.00 39.73 207 ALA A N 1
ATOM 1519 C CA . ALA A 1 207 ? 47.543 55.446 131.880 1.00 40.70 207 ALA A CA 1
ATOM 1520 C C . ALA A 1 207 ? 48.829 55.218 131.086 1.00 42.65 207 ALA A C 1
ATOM 1521 O O . ALA A 1 207 ? 49.903 55.054 131.660 1.00 44.08 207 ALA A O 1
ATOM 1523 N N . MET A 1 208 ? 48.707 55.214 129.763 1.00 43.92 208 MET A N 1
ATOM 1524 C CA . MET A 1 208 ? 49.851 55.023 128.879 1.00 45.30 208 MET A CA 1
ATOM 1525 C C . MET A 1 208 ? 50.639 56.326 128.799 1.00 43.88 208 MET A C 1
ATOM 1526 O O . MET A 1 208 ? 50.052 57.403 128.705 1.00 42.27 208 MET A O 1
ATOM 1531 N N . PRO A 1 209 ? 51.980 56.245 128.818 1.00 42.54 209 PRO A N 1
ATOM 1532 C CA . PRO A 1 209 ? 52.808 57.453 128.749 1.00 40.21 209 PRO A CA 1
ATOM 1533 C C . PRO A 1 209 ? 52.392 58.394 127.629 1.00 38.27 209 PRO A C 1
ATOM 1534 O O . PRO A 1 209 ? 52.684 59.584 127.675 1.00 40.62 209 PRO A O 1
ATOM 1538 N N . LYS A 1 210 ? 51.700 57.862 126.629 1.00 38.20 210 LYS A N 1
ATOM 1539 C CA . LYS A 1 210 ? 51.255 58.673 125.496 1.00 39.84 210 LYS A CA 1
ATOM 1540 C C . LYS A 1 210 ? 50.011 59.523 125.801 1.00 39.41 210 LYS A C 1
ATOM 1541 O O . LYS A 1 210 ? 49.665 60.429 125.038 1.00 39.42 210 LYS A O 1
ATOM 1547 N N . ASP A 1 211 ? 49.351 59.230 126.918 1.00 38.31 211 ASP A N 1
ATOM 1548 C CA . ASP A 1 211 ? 48.143 59.948 127.328 1.00 36.56 211 ASP A CA 1
ATOM 1549 C C . ASP A 1 211 ? 48.292 60.628 128.691 1.00 35.36 211 ASP A C 1
ATOM 1550 O O . ASP A 1 211 ? 47.382 61.327 129.147 1.00 34.56 211 ASP A O 1
ATOM 1555 N N . LYS A 1 212 ? 49.430 60.411 129.343 1.00 33.90 212 LYS A N 1
ATOM 1556 C CA . LYS A 1 212 ? 49.676 60.986 130.661 1.00 32.61 212 LYS A CA 1
ATOM 1557 C C . LYS A 1 212 ? 49.627 62.503 130.640 1.00 31.02 212 LYS A C 1
ATOM 1558 O O . LYS A 1 212 ? 48.996 63.116 131.496 1.00 31.54 212 LYS A O 1
ATOM 1564 N N . GLY A 1 213 ? 50.282 63.103 129.652 1.00 30.66 213 GLY A N 1
ATOM 1565 C CA . GLY A 1 213 ? 50.296 64.548 129.535 1.00 29.44 213 GLY A CA 1
ATOM 1566 C C . GLY A 1 213 ? 48.922 65.190 129.421 1.00 31.86 213 GLY A C 1
ATOM 1567 O O . GLY A 1 213 ? 48.641 66.190 130.085 1.00 32.23 213 GLY A O 1
ATOM 1568 N N . GLU A 1 214 ? 48.062 64.624 128.577 1.00 33.59 214 GLU A N 1
ATOM 1569 C CA . GLU A 1 214 ? 46.715 65.155 128.371 1.00 30.17 214 GLU A CA 1
ATOM 1570 C C . GLU A 1 214 ? 45.876 65.033 129.634 1.00 30.72 214 GLU A C 1
ATOM 1571 O O . GLU A 1 214 ? 45.030 65.882 129.901 1.00 28.41 214 GLU A O 1
ATOM 1577 N N . ILE A 1 215 ? 46.111 63.964 130.397 1.00 29.45 215 ILE A N 1
ATOM 1578 C CA . ILE A 1 215 ? 45.384 63.710 131.642 1.00 27.63 215 ILE A CA 1
ATOM 1579 C C . ILE A 1 215 ? 45.895 64.601 132.766 1.00 28.42 215 ILE A C 1
ATOM 1580 O O . ILE A 1 215 ? 45.122 65.070 133.603 1.00 29.73 215 ILE A O 1
ATOM 1585 N N . ARG A 1 216 ? 47.203 64.826 132.776 1.00 28.77 216 ARG A N 1
ATOM 1586 C CA . ARG A 1 216 ? 47.838 65.647 133.798 1.00 29.07 216 ARG A CA 1
ATOM 1587 C C . ARG A 1 216 ? 47.526 67.133 133.678 1.00 29.29 216 ARG A C 1
ATOM 1588 O O . ARG A 1 216 ? 47.649 67.876 134.660 1.00 31.99 216 ARG A O 1
ATOM 1596 N N . ASN A 1 217 ? 47.118 67.565 132.489 1.00 22.32 217 ASN A N 1
ATOM 1597 C CA . ASN A 1 217 ? 46.844 68.972 132.256 1.00 25.06 217 ASN A CA 1
ATOM 1598 C C . ASN A 1 217 ? 45.487 69.343 131.650 1.00 28.22 217 ASN A C 1
ATOM 1599 O O . ASN A 1 217 ? 45.053 70.481 131.807 1.00 31.86 217 ASN A O 1
ATOM 1604 N N . ASN A 1 218 ? 44.818 68.419 130.960 1.00 28.56 218 ASN A N 1
ATOM 1605 C CA . ASN A 1 218 ? 43.527 68.736 130.345 1.00 30.22 218 ASN A CA 1
ATOM 1606 C C . ASN A 1 218 ? 42.331 68.065 130.992 1.00 29.57 218 ASN A C 1
ATOM 1607 O O . ASN A 1 218 ? 41.206 68.245 130.535 1.00 31.34 218 ASN A O 1
ATOM 1612 N N . TRP A 1 219 ? 42.585 67.279 132.034 1.00 28.22 219 TRP A N 1
ATOM 1613 C CA . TRP A 1 219 ? 41.543 66.567 132.780 1.00 28.32 219 TRP A CA 1
ATOM 1614 C C . TRP A 1 219 ? 41.268 67.484 133.950 1.00 27.95 219 TRP A C 1
ATOM 1615 O O . TRP A 1 219 ? 42.036 67.502 134.914 1.00 28.09 219 TRP A O 1
ATOM 1626 N N . GLU A 1 220 ? 40.190 68.251 133.890 1.00 26.78 220 GLU A N 1
ATOM 1627 C CA . GLU A 1 220 ? 39.930 69.162 134.990 1.00 27.13 220 GLU A CA 1
ATOM 1628 C C . GLU A 1 220 ? 38.492 69.653 135.044 1.00 24.29 220 GLU A C 1
ATOM 1629 O O . GLU A 1 220 ? 37.784 69.638 134.040 1.00 23.13 220 GLU A O 1
ATOM 1635 N N . GLY A 1 221 ? 38.067 70.068 136.235 1.00 23.72 221 GLY A N 1
ATOM 1636 C CA . GLY A 1 221 ? 36.719 70.579 136.416 1.00 23.94 221 GLY A CA 1
ATOM 1637 C C . GLY A 1 221 ? 36.760 72.084 136.246 1.00 24.54 221 GLY A C 1
ATOM 1638 O O . GLY A 1 221 ? 37.846 72.665 136.166 1.00 25.01 221 GLY A O 1
ATOM 1639 N N . SER A 1 222 ? 35.599 72.726 136.196 1.00 22.49 222 SER A N 1
ATOM 1640 C CA . SER A 1 222 ? 35.566 74.172 136.022 1.00 26.03 222 SER A CA 1
ATOM 1641 C C . SER A 1 222 ? 36.405 74.930 137.046 1.00 24.57 222 SER A C 1
ATOM 1642 O O . SER A 1 222 ? 37.174 75.805 136.670 1.00 27.26 222 SER A O 1
ATOM 1645 N N . SER A 1 223 ? 36.267 74.599 138.332 1.00 24.93 223 SER A N 1
ATOM 1646 C CA . SER A 1 223 ? 37.030 75.287 139.377 1.00 22.00 223 SER A CA 1
ATOM 1647 C C . SER A 1 223 ? 38.527 74.994 139.261 1.00 26.51 223 SER A C 1
ATOM 1648 O O . SER A 1 223 ? 39.364 75.836 139.613 1.00 25.13 223 SER A O 1
ATOM 1651 N N . ASP A 1 224 ? 38.864 73.798 138.782 1.00 25.60 224 ASP A N 1
ATOM 1652 C CA . ASP A 1 224 ? 40.261 73.418 138.595 1.00 25.36 224 ASP A CA 1
ATOM 1653 C C . ASP A 1 224 ? 40.861 74.299 137.492 1.00 23.18 224 ASP A C 1
ATOM 1654 O O . ASP A 1 224 ? 42.044 74.625 137.533 1.00 24.44 224 ASP A O 1
ATOM 1659 N N . LYS A 1 225 ? 40.024 74.675 136.522 1.00 23.12 225 LYS A N 1
ATOM 1660 C CA . LYS A 1 225 ? 40.388 75.541 135.390 1.00 21.54 225 LYS A CA 1
ATOM 1661 C C . LYS A 1 225 ? 40.716 76.940 135.914 1.00 23.41 225 LYS A C 1
ATOM 1662 O O . LYS A 1 225 ? 41.776 77.507 135.626 1.00 23.91 225 LYS A O 1
ATOM 1668 N N . TYR A 1 226 ? 39.772 77.494 136.670 1.00 21.13 226 TYR A N 1
ATOM 1669 C CA . TYR A 1 226 ? 39.909 78.814 137.272 1.00 19.55 226 TYR A CA 1
ATOM 1670 C C . TYR A 1 226 ? 41.128 78.878 138.189 1.00 21.16 226 TYR A C 1
ATOM 1671 O O . TYR A 1 226 ? 41.875 79.846 138.143 1.00 24.12 226 TYR A O 1
ATOM 1680 N N . ALA A 1 227 ? 41.328 77.849 139.015 1.00 21.83 227 ALA A N 1
ATOM 1681 C CA . ALA A 1 227 ? 42.468 77.798 139.944 1.00 23.00 227 ALA A CA 1
ATOM 1682 C C . ALA A 1 227 ? 43.817 77.799 139.235 1.00 22.82 227 ALA A C 1
ATOM 1683 O O . ALA A 1 227 ? 44.801 78.321 139.761 1.00 22.59 227 ALA A O 1
ATOM 1685 N N . ARG A 1 228 ? 43.865 77.184 138.057 1.00 23.72 228 ARG A N 1
ATOM 1686 C CA . ARG A 1 228 ? 45.093 77.106 137.278 1.00 23.80 228 ARG A CA 1
ATOM 1687 C C . ARG A 1 228 ? 45.358 78.460 136.633 1.00 24.62 228 ARG A C 1
ATOM 1688 O O . ARG A 1 228 ? 46.493 78.937 136.594 1.00 21.96 228 ARG A O 1
ATOM 1696 N N . MET A 1 229 ? 44.294 79.076 136.130 1.00 27.84 229 MET A N 1
ATOM 1697 C CA . MET A 1 229 ? 44.395 80.379 135.486 1.00 26.24 229 MET A CA 1
ATOM 1698 C C . MET A 1 229 ? 44.738 81.454 136.504 1.00 23.37 229 MET A C 1
ATOM 1699 O O . MET A 1 229 ? 45.750 82.145 136.371 1.00 19.46 229 MET A O 1
ATOM 1704 N N . ILE A 1 230 ? 43.899 81.599 137.525 1.00 19.36 230 ILE A N 1
ATOM 1705 C CA . ILE A 1 230 ? 44.164 82.605 138.535 1.00 18.84 230 ILE A CA 1
ATOM 1706 C C . ILE A 1 230 ? 45.535 82.377 139.157 1.00 18.74 230 ILE A C 1
ATOM 1707 O O . ILE A 1 230 ? 46.281 83.327 139.389 1.00 18.55 230 ILE A O 1
ATOM 1712 N N . GLY A 1 231 ? 45.868 81.116 139.413 1.00 19.47 231 GLY A N 1
ATOM 1713 C CA . GLY A 1 231 ? 47.161 80.795 139.994 1.00 18.54 231 GLY A CA 1
ATOM 1714 C C . GLY A 1 231 ? 48.312 81.186 139.085 1.00 18.79 231 GLY A C 1
ATOM 1715 O O . GLY A 1 231 ? 49.381 81.577 139.557 1.00 19.11 231 GLY A O 1
ATOM 1716 N N . GLY A 1 232 ? 48.100 81.068 137.779 1.00 17.08 232 GLY A N 1
ATOM 1717 C CA . GLY A 1 232 ? 49.127 81.445 136.821 1.00 20.38 232 GLY A CA 1
ATOM 1718 C C . GLY A 1 232 ? 49.316 82.954 136.766 1.00 21.80 232 GLY A C 1
ATOM 1719 O O . GLY A 1 232 ? 50.425 83.447 136.543 1.00 23.62 232 GLY A O 1
ATOM 1720 N N . TRP A 1 233 ? 48.232 83.698 136.970 1.00 22.17 233 TRP A N 1
ATOM 1721 C CA . TRP A 1 233 ? 48.303 85.158 136.972 1.00 23.14 233 TRP A CA 1
ATOM 1722 C C . TRP A 1 233 ? 49.180 85.599 138.141 1.00 24.54 233 TRP A C 1
ATOM 1723 O O . TRP A 1 233 ? 50.092 86.412 137.974 1.00 28.54 233 TRP A O 1
ATOM 1734 N N . LEU A 1 234 ? 48.908 85.037 139.319 1.00 23.72 234 LEU A N 1
ATOM 1735 C CA . LEU A 1 234 ? 49.648 85.351 140.545 1.00 22.70 234 LEU A CA 1
ATOM 1736 C C . LEU A 1 234 ? 51.112 84.928 140.492 1.00 25.28 234 LEU A C 1
ATOM 1737 O O . LEU A 1 234 ? 51.954 85.506 141.168 1.00 25.44 234 LEU A O 1
ATOM 1742 N N . ASP A 1 235 ? 51.406 83.902 139.703 1.00 26.51 235 ASP A N 1
ATOM 1743 C CA . ASP A 1 235 ? 52.768 83.411 139.576 1.00 26.10 235 ASP A CA 1
ATOM 1744 C C . ASP A 1 235 ? 53.591 84.463 138.841 1.00 28.75 235 ASP A C 1
ATOM 1745 O O . ASP A 1 235 ? 54.635 84.905 139.326 1.00 29.34 235 ASP A O 1
ATOM 1750 N N . LYS A 1 236 ? 53.097 84.878 137.679 1.00 28.17 236 LYS A N 1
ATOM 1751 C CA . LYS A 1 236 ? 53.772 85.871 136.866 1.00 28.94 236 LYS A CA 1
ATOM 1752 C C . LYS A 1 236 ? 53.950 87.216 137.569 1.00 32.10 236 LYS A C 1
ATOM 1753 O O . LYS A 1 236 ? 54.786 88.023 137.160 1.00 35.13 236 LYS A O 1
ATOM 1759 N N . LEU A 1 237 ? 53.180 87.451 138.629 1.00 29.62 237 LEU A N 1
ATOM 1760 C CA . LEU A 1 237 ? 53.268 88.700 139.378 1.00 28.91 237 LEU A CA 1
ATOM 1761 C C . LEU A 1 237 ? 54.084 88.503 140.650 1.00 31.07 237 LEU A C 1
ATOM 1762 O O . LEU A 1 237 ? 54.228 89.426 141.450 1.00 31.11 237 LEU A O 1
ATOM 1767 N N . GLY A 1 238 ? 54.610 87.290 140.826 1.00 32.46 238 GLY A N 1
ATOM 1768 C CA . GLY A 1 238 ? 55.435 86.981 141.983 1.00 29.80 238 GLY A CA 1
ATOM 1769 C C . GLY A 1 238 ? 54.743 86.704 143.307 1.00 28.54 238 GLY A C 1
ATOM 1770 O O . GLY A 1 238 ? 55.414 86.475 144.316 1.00 28.41 238 GLY A O 1
ATOM 1771 N N . LEU A 1 239 ? 53.414 86.716 143.325 1.00 28.19 239 LEU A N 1
ATOM 1772 C CA . LEU A 1 239 ? 52.675 86.472 144.561 1.00 26.55 239 LEU A CA 1
ATOM 1773 C C . LEU A 1 239 ? 52.553 84.980 144.886 1.00 28.04 239 LEU A C 1
ATOM 1774 O O . LEU A 1 239 ? 52.268 84.597 146.027 1.00 28.49 239 LEU A O 1
ATOM 1779 N N . VAL A 1 240 ? 52.773 84.142 143.882 1.00 23.57 240 VAL A N 1
ATOM 1780 C CA . VAL A 1 240 ? 52.686 82.696 144.064 1.00 26.06 240 VAL A CA 1
ATOM 1781 C C . VAL A 1 240 ? 53.794 82.040 143.237 1.00 26.54 240 VAL A C 1
ATOM 1782 O O . VAL A 1 240 ? 54.350 82.668 142.337 1.00 26.95 240 VAL A O 1
ATOM 1786 N N . LYS A 1 241 ? 54.132 80.794 143.553 1.00 28.14 241 LYS A N 1
ATOM 1787 C CA . LYS A 1 241 ? 55.146 80.075 142.785 1.00 26.99 241 LYS A CA 1
ATOM 1788 C C . LYS A 1 241 ? 54.571 78.769 142.252 1.00 28.69 241 LYS A C 1
ATOM 1789 O O . LYS A 1 241 ? 54.104 77.937 143.022 1.00 30.01 241 LYS A O 1
ATOM 1795 N N . GLN A 1 242 ? 54.596 78.591 140.936 1.00 31.95 242 GLN A N 1
ATOM 1796 C CA . GLN A 1 242 ? 54.088 77.365 140.333 1.00 32.26 242 GLN A CA 1
ATOM 1797 C C . GLN A 1 242 ? 55.219 76.360 140.171 1.00 33.81 242 GLN A C 1
ATOM 1798 O O . GLN A 1 242 ? 56.262 76.669 139.599 1.00 34.39 242 GLN A O 1
ATOM 1804 N N . GLY A 1 243 ? 54.999 75.156 140.691 1.00 33.63 243 GLY A N 1
ATOM 1805 C CA . GLY A 1 243 ? 55.991 74.100 140.621 1.00 29.06 243 GLY A CA 1
ATOM 1806 C C . GLY A 1 243 ? 55.283 72.769 140.755 1.00 32.96 243 GLY A C 1
ATOM 1807 O O . GLY A 1 243 ? 54.324 72.648 141.524 1.00 33.41 243 GLY A O 1
ATOM 1808 N N . LYS A 1 244 ? 55.743 71.767 140.012 1.00 32.08 244 LYS A N 1
ATOM 1809 C CA . LYS A 1 244 ? 55.114 70.460 140.056 1.00 29.03 244 LYS A CA 1
ATOM 1810 C C . LYS A 1 244 ? 55.140 69.805 141.430 1.00 31.41 244 LYS A C 1
ATOM 1811 O O . LYS A 1 244 ? 56.105 69.920 142.174 1.00 33.59 244 LYS A O 1
ATOM 1817 N N . LYS A 1 245 ? 54.051 69.122 141.753 1.00 31.38 245 LYS A N 1
ATOM 1818 C CA . LYS A 1 245 ? 53.917 68.407 143.005 1.00 31.66 245 LYS A CA 1
ATOM 1819 C C . LYS A 1 245 ? 54.111 66.938 142.623 1.00 32.15 245 LYS A C 1
ATOM 1820 O O . LYS A 1 245 ? 53.706 66.519 141.537 1.00 31.46 245 LYS A O 1
ATOM 1826 N N . GLU A 1 246 ? 54.743 66.160 143.496 1.00 36.25 246 GLU A N 1
ATOM 1827 C CA . GLU A 1 246 ? 54.986 64.749 143.202 1.00 38.78 246 GLU A CA 1
ATOM 1828 C C . GLU A 1 246 ? 54.191 63.814 144.094 1.00 37.39 246 GLU A C 1
ATOM 1829 O O . GLU A 1 246 ? 53.825 64.172 145.212 1.00 39.37 246 GLU A O 1
ATOM 1835 N N . PHE A 1 247 ? 53.929 62.612 143.591 1.00 37.04 247 PHE A N 1
ATOM 1836 C CA . PHE A 1 247 ? 53.165 61.619 144.333 1.00 37.36 247 PHE A CA 1
ATOM 1837 C C . PHE A 1 247 ? 53.680 60.196 144.122 1.00 39.56 247 PHE A C 1
ATOM 1838 O O . PHE A 1 247 ? 54.316 59.896 143.114 1.00 41.16 247 PHE A O 1
ATOM 1846 N N . ILE A 1 248 ? 53.402 59.326 145.087 1.00 40.31 248 ILE A N 1
ATOM 1847 C CA . ILE A 1 248 ? 53.787 57.922 145.001 1.00 42.54 248 ILE A CA 1
ATOM 1848 C C . ILE A 1 248 ? 52.479 57.173 144.774 1.00 42.81 248 ILE A C 1
ATOM 1849 O O . ILE A 1 248 ? 51.735 56.918 145.721 1.00 43.19 248 ILE A O 1
ATOM 1854 N N . ILE A 1 249 ? 52.193 56.830 143.523 1.00 43.54 249 ILE A N 1
ATOM 1855 C CA . ILE A 1 249 ? 50.955 56.128 143.202 1.00 42.40 249 ILE A CA 1
ATOM 1856 C C . ILE A 1 249 ? 51.209 54.715 142.693 1.00 42.57 249 ILE A C 1
ATOM 1857 O O . ILE A 1 249 ? 51.499 54.511 141.510 1.00 42.14 249 ILE A O 1
ATOM 1862 N N . PRO A 1 250 ? 51.091 53.716 143.586 1.00 41.03 250 PRO A N 1
ATOM 1863 C CA . PRO A 1 250 ? 51.308 52.309 143.238 1.00 40.85 250 PRO A CA 1
ATOM 1864 C C . PRO A 1 250 ? 50.187 51.750 142.369 1.00 42.59 250 PRO A C 1
ATOM 1865 O O . PRO A 1 250 ? 49.004 51.903 142.688 1.00 46.28 250 PRO A O 1
ATOM 1869 N N . THR A 1 251 ? 50.560 51.108 141.267 1.00 40.27 251 THR A N 1
ATOM 1870 C CA . THR A 1 251 ? 49.576 50.535 140.357 1.00 39.71 251 THR A CA 1
ATOM 1871 C C . THR A 1 251 ? 49.031 49.216 140.901 1.00 40.31 251 THR A C 1
ATOM 1872 O O . THR A 1 251 ? 49.541 48.166 140.459 1.00 40.59 251 THR A O 1
ATOM 1876 N N . ASN A 1 257 ? 54.376 52.951 141.129 1.00 44.72 257 ASN A N 1
ATOM 1877 C CA . ASN A 1 257 ? 54.566 54.059 140.159 1.00 43.00 257 ASN A CA 1
ATOM 1878 C C . ASN A 1 257 ? 54.745 55.395 140.853 1.00 42.59 257 ASN A C 1
ATOM 1879 O O . ASN A 1 257 ? 54.508 55.538 142.057 1.00 41.11 257 ASN A O 1
ATOM 1884 N N . LYS A 1 258 ? 55.171 56.379 140.077 1.00 42.60 258 LYS A N 1
ATOM 1885 C CA . LYS A 1 258 ? 55.375 57.719 140.595 1.00 43.13 258 LYS A CA 1
ATOM 1886 C C . LYS A 1 258 ? 54.713 58.667 139.622 1.00 40.77 258 LYS A C 1
ATOM 1887 O O . LYS A 1 258 ? 54.726 58.431 138.412 1.00 40.27 258 LYS A O 1
ATOM 1893 N N . GLU A 1 259 ? 54.118 59.730 140.148 1.00 39.14 259 GLU A N 1
ATOM 1894 C CA . GLU A 1 259 ? 53.441 60.701 139.304 1.00 38.04 259 GLU A CA 1
ATOM 1895 C C . GLU A 1 259 ? 53.646 62.102 139.853 1.00 35.89 259 GLU A C 1
ATOM 1896 O O . GLU A 1 259 ? 54.011 62.275 141.013 1.00 36.12 259 GLU A O 1
ATOM 1902 N N . PHE A 1 260 ? 53.417 63.097 139.002 1.00 36.75 260 PHE A N 1
ATOM 1903 C CA . PHE A 1 260 ? 53.564 64.498 139.378 1.00 34.23 260 PHE A CA 1
ATOM 1904 C C . PHE A 1 260 ? 52.513 65.347 138.684 1.00 34.66 260 PHE A C 1
ATOM 1905 O O . PHE A 1 260 ? 52.030 64.992 137.608 1.00 32.17 260 PHE A O 1
ATOM 1913 N N . ILE A 1 261 ? 52.158 66.461 139.322 1.00 37.82 261 ILE A N 1
ATOM 1914 C CA . ILE A 1 261 ? 51.190 67.411 138.779 1.00 36.74 261 ILE A CA 1
ATOM 1915 C C . ILE A 1 261 ? 51.938 68.742 138.648 1.00 38.35 261 ILE A C 1
ATOM 1916 O O . ILE A 1 261 ? 52.416 69.291 139.644 1.00 37.39 261 ILE A O 1
ATOM 1921 N N . SER A 1 262 ? 52.045 69.254 137.425 1.00 34.94 262 SER A N 1
ATOM 1922 C CA . SER A 1 262 ? 52.762 70.504 137.196 1.00 31.31 262 SER A CA 1
ATOM 1923 C C . SER A 1 262 ? 51.980 71.758 137.581 1.00 31.85 262 SER A C 1
ATOM 1924 O O . SER A 1 262 ? 52.568 72.811 137.829 1.00 32.07 262 SER A O 1
ATOM 1927 N N . HIS A 1 263 ? 50.657 71.647 137.627 1.00 30.12 263 HIS A N 1
ATOM 1928 C CA . HIS A 1 263 ? 49.816 72.774 137.989 1.00 27.91 263 HIS A CA 1
ATOM 1929 C C . HIS A 1 263 ? 49.618 72.800 139.491 1.00 28.31 263 HIS A C 1
ATOM 1930 O O . HIS A 1 263 ? 48.524 72.554 140.002 1.00 30.41 263 HIS A O 1
ATOM 1937 N N . ALA A 1 264 ? 50.705 73.081 140.197 1.00 30.21 264 ALA A N 1
ATOM 1938 C CA . ALA A 1 264 ? 50.690 73.166 141.650 1.00 27.60 264 ALA A CA 1
ATOM 1939 C C . ALA A 1 264 ? 51.298 74.513 141.983 1.00 23.17 264 ALA A C 1
ATOM 1940 O O . ALA A 1 264 ? 52.103 75.026 141.222 1.00 21.34 264 ALA A O 1
ATOM 1942 N N . PHE A 1 265 ? 50.909 75.089 143.115 1.00 28.11 265 PHE A N 1
ATOM 1943 C CA . PHE A 1 265 ? 51.412 76.404 143.505 1.00 24.40 265 PHE A CA 1
ATOM 1944 C C . PHE A 1 265 ? 51.714 76.480 144.998 1.00 27.71 265 PHE A C 1
ATOM 1945 O O . PHE A 1 265 ? 51.279 75.628 145.774 1.00 25.66 265 PHE A O 1
ATOM 1953 N N . LYS A 1 266 ? 52.459 77.515 145.385 1.00 29.03 266 LYS A N 1
ATOM 1954 C CA . LYS A 1 266 ? 52.837 77.755 146.779 1.00 30.10 266 LYS A CA 1
ATOM 1955 C C . LYS A 1 266 ? 53.091 79.251 146.989 1.00 26.48 266 LYS A C 1
ATOM 1956 O O . LYS A 1 266 ? 53.838 79.870 146.237 1.00 28.04 266 LYS A O 1
ATOM 1962 N N . ILE A 1 267 ? 52.480 79.829 148.016 1.00 28.32 267 ILE A N 1
ATOM 1963 C CA . ILE A 1 267 ? 52.637 81.259 148.288 1.00 26.15 267 ILE A CA 1
ATOM 1964 C C . ILE A 1 267 ? 54.083 81.715 148.458 1.00 29.77 267 ILE A C 1
ATOM 1965 O O . ILE A 1 267 ? 54.974 80.897 148.683 1.00 30.35 267 ILE A O 1
ATOM 1970 N N . THR A 1 268 ? 54.305 83.024 148.333 1.00 32.24 268 THR A N 1
ATOM 1971 C CA . THR A 1 268 ? 55.637 83.622 148.480 1.00 31.00 268 THR A CA 1
ATOM 1972 C C . THR A 1 268 ? 55.608 84.732 149.534 1.00 33.53 268 THR A C 1
ATOM 1973 O O . THR A 1 268 ? 54.599 84.934 150.215 1.00 32.01 268 THR A O 1
ATOM 1977 N N . GLY A 1 269 ? 56.717 85.454 149.660 1.00 33.50 269 GLY A N 1
ATOM 1978 C CA . GLY A 1 269 ? 56.794 86.534 150.631 1.00 30.57 269 GLY A CA 1
ATOM 1979 C C . GLY A 1 269 ? 55.956 87.735 150.229 1.00 28.84 269 GLY A C 1
ATOM 1980 O O . GLY A 1 269 ? 55.289 88.350 151.062 1.00 30.90 269 GLY A O 1
ATOM 1981 N N . GLU A 1 270 ? 55.989 88.073 148.946 1.00 27.31 270 GLU A N 1
ATOM 1982 C CA . GLU A 1 270 ? 55.218 89.196 148.440 1.00 29.84 270 GLU A CA 1
ATOM 1983 C C . GLU A 1 270 ? 53.728 88.854 148.434 1.00 28.69 270 GLU A C 1
ATOM 1984 O O . GLU A 1 270 ? 52.879 89.740 148.523 1.00 30.22 270 GLU A O 1
ATOM 1990 N N . GLY A 1 271 ? 53.423 87.564 148.330 1.00 28.20 271 GLY A N 1
ATOM 1991 C CA . GLY A 1 271 ? 52.041 87.125 148.327 1.00 29.12 271 GLY A CA 1
ATOM 1992 C C . GLY A 1 271 ? 51.377 87.194 149.692 1.00 30.02 271 GLY A C 1
ATOM 1993 O O . GLY A 1 271 ? 50.174 87.437 149.793 1.00 29.91 271 GLY A O 1
ATOM 1994 N N . LEU A 1 272 ? 52.154 86.972 150.747 1.00 30.02 272 LEU A N 1
ATOM 1995 C CA . LEU A 1 272 ? 51.625 87.016 152.109 1.00 32.39 272 LEU A CA 1
ATOM 1996 C C . LEU A 1 272 ? 51.394 88.463 152.560 1.00 31.90 272 LEU A C 1
ATOM 1997 O O . LEU A 1 272 ? 50.512 88.739 153.379 1.00 30.77 272 LEU A O 1
ATOM 2002 N N . LYS A 1 273 ? 52.201 89.377 152.023 1.00 31.79 273 LYS A N 1
ATOM 2003 C CA . LYS A 1 273 ? 52.091 90.801 152.336 1.00 33.07 273 LYS A CA 1
ATOM 2004 C C . LYS A 1 273 ? 50.782 91.324 151.749 1.00 30.30 273 LYS A C 1
ATOM 2005 O O . LYS A 1 273 ? 50.075 92.115 152.371 1.00 30.36 273 LYS A O 1
ATOM 2011 N N . VAL A 1 274 ? 50.487 90.874 150.535 1.00 27.74 274 VAL A N 1
ATOM 2012 C CA . VAL A 1 274 ? 49.283 91.266 149.815 1.00 25.88 274 VAL A CA 1
ATOM 2013 C C . VAL A 1 274 ? 48.075 90.693 150.550 1.00 28.23 274 VAL A C 1
ATOM 2014 O O . VAL A 1 274 ? 47.062 91.365 150.701 1.00 30.32 274 VAL A O 1
ATOM 2018 N N . LEU A 1 275 ? 48.197 89.458 151.025 1.00 26.74 275 LEU A N 1
ATOM 2019 C CA . LEU A 1 275 ? 47.105 88.808 151.745 1.00 31.13 275 LEU A CA 1
ATOM 2020 C C . LEU A 1 275 ? 46.924 89.445 153.115 1.00 31.90 275 LEU A C 1
ATOM 2021 O O . LEU A 1 275 ? 45.800 89.713 153.545 1.00 31.77 275 LEU A O 1
ATOM 2026 N N . ARG A 1 276 ? 48.037 89.675 153.800 1.00 31.93 276 ARG A N 1
ATOM 2027 C CA . ARG A 1 276 ? 48.006 90.281 155.123 1.00 36.73 276 ARG A CA 1
ATOM 2028 C C . ARG A 1 276 ? 47.241 91.608 155.077 1.00 34.69 276 ARG A C 1
ATOM 2029 O O . ARG A 1 276 ? 46.368 91.860 155.908 1.00 34.47 276 ARG A O 1
ATOM 2037 N N . ARG A 1 277 ? 47.565 92.447 154.095 1.00 33.30 277 ARG A N 1
ATOM 2038 C CA . ARG A 1 277 ? 46.898 93.735 153.942 1.00 30.53 277 ARG A CA 1
ATOM 2039 C C . ARG A 1 277 ? 45.432 93.573 153.514 1.00 29.72 277 ARG A C 1
ATOM 2040 O O . ARG A 1 277 ? 44.590 94.402 153.857 1.00 31.19 277 ARG A O 1
ATOM 2048 N N . ALA A 1 278 ? 45.132 92.513 152.764 1.00 30.14 278 ALA A N 1
ATOM 2049 C CA . ALA A 1 278 ? 43.766 92.256 152.294 1.00 28.44 278 ALA A CA 1
ATOM 2050 C C . ALA A 1 278 ? 42.883 91.749 153.423 1.00 28.59 278 ALA A C 1
ATOM 2051 O O . ALA A 1 278 ? 41.643 91.790 153.349 1.00 25.81 278 ALA A O 1
ATOM 2053 N N . LYS A 1 279 ? 43.530 91.263 154.473 1.00 31.77 279 LYS A N 1
ATOM 2054 C CA . LYS A 1 279 ? 42.812 90.736 155.623 1.00 35.55 279 LYS A CA 1
ATOM 2055 C C . LYS A 1 279 ? 42.432 91.857 156.576 1.00 36.58 279 LYS A C 1
ATOM 2056 O O . LYS A 1 279 ? 41.402 91.787 157.257 1.00 38.67 279 LYS A O 1
ATOM 2062 N N . GLY A 1 280 ? 43.260 92.898 156.602 1.00 39.78 280 GLY A N 1
ATOM 2063 C CA . GLY A 1 280 ? 43.005 94.035 157.472 1.00 40.77 280 GLY A CA 1
ATOM 2064 C C . GLY A 1 280 ? 43.940 94.071 158.670 1.00 41.26 280 GLY A C 1
ATOM 2065 O O . GLY A 1 280 ? 43.659 94.741 159.664 1.00 43.45 280 GLY A O 1
ATOM 2066 N N . SER A 1 281 ? 45.052 93.348 158.572 1.00 39.97 281 SER A N 1
ATOM 2067 C CA . SER A 1 281 ? 46.039 93.287 159.644 1.00 42.04 281 SER A CA 1
ATOM 2068 C C . SER A 1 281 ? 47.221 94.211 159.369 1.00 42.54 281 SER A C 1
ATOM 2069 O O . SER A 1 281 ? 48.304 94.022 159.918 1.00 43.43 281 SER A O 1
ATOM 2072 N N . THR A 1 282 ? 47.008 95.213 158.526 1.00 44.06 282 THR A N 1
ATOM 2073 C CA . THR A 1 282 ? 48.070 96.142 158.166 1.00 45.19 282 THR A CA 1
ATOM 2074 C C . THR A 1 282 ? 47.741 97.595 158.516 1.00 47.05 282 THR A C 1
ATOM 2075 O O . THR A 1 282 ? 46.647 97.902 159.010 1.00 47.13 282 THR A O 1
ATOM 2079 N N . LYS A 1 283 ? 48.696 98.483 158.242 1.00 46.01 283 LYS A N 1
ATOM 2080 C CA . LYS A 1 283 ? 48.545 99.907 158.520 1.00 44.60 283 LYS A CA 1
ATOM 2081 C C . LYS A 1 283 ? 47.793 100.634 157.414 1.00 44.94 283 LYS A C 1
ATOM 2082 O O . LYS A 1 283 ? 47.437 101.804 157.568 1.00 43.67 283 LYS A O 1
ATOM 2084 N N . PHE A 1 284 ? 47.559 99.942 156.300 1.00 43.93 284 PHE A N 1
ATOM 2085 C CA . PHE A 1 284 ? 46.863 100.532 155.153 1.00 40.61 284 PHE A CA 1
ATOM 2086 C C . PHE A 1 284 ? 45.553 99.815 154.891 1.00 36.57 284 PHE A C 1
ATOM 2087 O O . PHE A 1 284 ? 45.455 98.615 155.117 1.00 37.72 284 PHE A O 1
ATOM 2095 N N . THR A 1 285 ? 44.547 100.541 154.409 1.00 32.12 285 THR A N 1
ATOM 2096 C CA . THR A 1 285 ? 43.266 99.906 154.120 1.00 32.96 285 THR A CA 1
ATOM 2097 C C . THR A 1 285 ? 43.475 98.866 153.042 1.00 30.05 285 THR A C 1
ATOM 2098 O O . THR A 1 285 ? 44.422 98.934 152.259 1.00 31.57 285 THR A O 1
ATOM 2102 N N . ARG A 1 286 ? 42.576 97.902 153.008 1.00 28.21 286 ARG A N 1
ATOM 2103 C CA . ARG A 1 286 ? 42.642 96.853 152.023 1.00 29.54 286 ARG A CA 1
ATOM 2104 C C . ARG A 1 286 ? 42.137 97.443 150.714 1.00 29.88 286 ARG A C 1
ATOM 2105 O O . ARG A 1 286 ? 41.539 98.522 150.695 1.00 34.50 286 ARG A O 1
ATOM 2113 N N . VAL A 1 287 ? 42.384 96.742 149.620 1.00 29.75 287 VAL A N 1
ATOM 2114 C CA . VAL A 1 287 ? 41.922 97.203 148.325 1.00 29.07 287 VAL A CA 1
ATOM 2115 C C . VAL A 1 287 ? 40.440 96.837 148.232 1.00 28.62 287 VAL A C 1
ATOM 2116 O O . VAL A 1 287 ? 40.075 95.676 148.413 1.00 30.35 287 VAL A O 1
ATOM 2120 N N . PRO A 1 288 ? 39.562 97.829 147.998 1.00 25.86 288 PRO A N 1
ATOM 2121 C CA . PRO A 1 288 ? 38.142 97.478 147.903 1.00 24.00 288 PRO A CA 1
ATOM 2122 C C . PRO A 1 288 ? 37.934 96.425 146.814 1.00 25.27 288 PRO A C 1
ATOM 2123 O O . PRO A 1 288 ? 38.433 96.571 145.699 1.00 25.00 288 PRO A O 1
ATOM 2127 N N . LYS A 1 289 ? 37.202 95.364 147.137 1.00 27.15 289 LYS A N 1
ATOM 2128 C CA . LYS A 1 289 ? 36.964 94.295 146.169 1.00 26.64 289 LYS A CA 1
ATOM 2129 C C . LYS A 1 289 ? 35.715 94.511 145.332 1.00 26.96 289 LYS A C 1
ATOM 2130 O O . LYS A 1 289 ? 34.686 94.949 145.838 1.00 27.33 289 LYS A O 1
ATOM 2136 N N . ARG A 1 290 ? 35.832 94.200 144.043 1.00 24.32 290 ARG A N 1
ATOM 2137 C CA . ARG A 1 290 ? 34.750 94.343 143.082 1.00 22.48 290 ARG A CA 1
ATOM 2138 C C . ARG A 1 290 ? 33.966 93.044 142.937 1.00 23.62 290 ARG A C 1
ATOM 2139 O O . ARG A 1 290 ? 34.546 91.990 142.660 1.00 19.62 290 ARG A O 1
ATOM 2147 N N . VAL A 1 291 ? 32.646 93.133 143.120 1.00 20.87 291 VAL A N 1
ATOM 2148 C CA . VAL A 1 291 ? 31.752 91.976 143.014 1.00 20.57 291 VAL A CA 1
ATOM 2149 C C . VAL A 1 291 ? 30.587 92.386 142.130 1.00 22.61 291 VAL A C 1
ATOM 2150 O O . VAL A 1 291 ? 30.032 93.468 142.295 1.00 27.29 291 VAL A O 1
ATOM 2154 N N . TYR A 1 292 ? 30.217 91.530 141.191 1.00 22.60 292 TYR A N 1
ATOM 2155 C CA . TYR A 1 292 ? 29.117 91.841 140.297 1.00 23.86 292 TYR A CA 1
ATOM 2156 C C . TYR A 1 292 ? 28.175 90.652 140.193 1.00 24.15 292 TYR A C 1
ATOM 2157 O O . TYR A 1 292 ? 28.596 89.503 140.244 1.00 23.72 292 TYR A O 1
ATOM 2166 N N . TRP A 1 293 ? 26.891 90.970 140.068 1.00 25.00 293 TRP A N 1
ATOM 2167 C CA . TRP A 1 293 ? 25.799 90.020 139.934 1.00 22.78 293 TRP A CA 1
ATOM 2168 C C . TRP A 1 293 ? 26.122 88.883 138.963 1.00 22.74 293 TRP A C 1
ATOM 2169 O O . TRP A 1 293 ? 25.707 87.745 139.173 1.00 24.06 293 TRP A O 1
ATOM 2180 N N . GLU A 1 294 ? 26.864 89.200 137.906 1.00 24.57 294 GLU A N 1
ATOM 2181 C CA . GLU A 1 294 ? 27.227 88.218 136.878 1.00 21.44 294 GLU A CA 1
ATOM 2182 C C . GLU A 1 294 ? 28.302 87.227 137.286 1.00 20.74 294 GLU A C 1
ATOM 2183 O O . GLU A 1 294 ? 28.653 86.347 136.509 1.00 26.16 294 GLU A O 1
ATOM 2189 N N . MET A 1 295 ? 28.841 87.363 138.490 1.00 20.44 295 MET A N 1
ATOM 2190 C CA . MET A 1 295 ? 29.887 86.449 138.920 1.00 20.57 295 MET A CA 1
ATOM 2191 C C . MET A 1 295 ? 29.405 85.459 139.972 1.00 22.14 295 MET A C 1
ATOM 2192 O O . MET A 1 295 ? 30.116 84.510 140.311 1.00 24.19 295 MET A O 1
ATOM 2197 N N . LEU A 1 296 ? 28.186 85.665 140.457 1.00 21.80 296 LEU A N 1
ATOM 2198 C CA . LEU A 1 296 ? 27.618 84.821 141.501 1.00 20.33 296 LEU A CA 1
ATOM 2199 C C . LEU A 1 296 ? 27.016 83.502 141.011 1.00 22.11 296 LEU A C 1
ATOM 2200 O O . LEU A 1 296 ? 26.429 82.765 141.791 1.00 22.54 296 LEU A O 1
ATOM 2205 N N . ALA A 1 297 ? 27.174 83.205 139.724 1.00 25.63 297 ALA A N 1
ATOM 2206 C CA . ALA A 1 297 ? 26.671 81.965 139.132 1.00 26.27 297 ALA A CA 1
ATOM 2207 C C . ALA A 1 297 ? 27.011 81.955 137.653 1.00 26.07 297 ALA A C 1
ATOM 2208 O O . ALA A 1 297 ? 26.824 82.965 136.975 1.00 26.38 297 ALA A O 1
ATOM 2210 N N . THR A 1 298 ? 27.500 80.817 137.154 1.00 27.62 298 THR A N 1
ATOM 2211 C CA . THR A 1 298 ? 27.866 80.704 135.744 1.00 27.99 298 THR A CA 1
ATOM 2212 C C . THR A 1 298 ? 26.962 79.804 134.894 1.00 28.49 298 THR A C 1
ATOM 2213 O O . THR A 1 298 ? 25.959 80.267 134.343 1.00 26.62 298 THR A O 1
ATOM 2217 N N . ASN A 1 299 ? 27.321 78.525 134.793 1.00 28.90 299 ASN A N 1
ATOM 2218 C CA . ASN A 1 299 ? 26.591 77.560 133.975 1.00 29.75 299 ASN A CA 1
ATOM 2219 C C . ASN A 1 299 ? 25.431 76.883 134.681 1.00 30.99 299 ASN A C 1
ATOM 2220 O O . ASN A 1 299 ? 25.235 75.673 134.562 1.00 35.37 299 ASN A O 1
ATOM 2225 N N . LEU A 1 300 ? 24.651 77.676 135.396 1.00 25.82 300 LEU A N 1
ATOM 2226 C CA . LEU A 1 300 ? 23.509 77.180 136.137 1.00 25.43 300 LEU A CA 1
ATOM 2227 C C . LEU A 1 300 ? 22.232 77.575 135.407 1.00 26.67 300 LEU A C 1
ATOM 2228 O O . LEU A 1 300 ? 21.982 78.754 135.194 1.00 26.85 300 LEU A O 1
ATOM 2233 N N . THR A 1 301 ? 21.427 76.588 135.034 1.00 26.20 301 THR A N 1
ATOM 2234 C CA . THR A 1 301 ? 20.177 76.828 134.331 1.00 28.02 301 THR A CA 1
ATOM 2235 C C . THR A 1 301 ? 19.356 77.974 134.918 1.00 30.74 301 THR A C 1
ATOM 2236 O O . THR A 1 301 ? 18.761 78.765 134.181 1.00 32.51 301 THR A O 1
ATOM 2240 N N . ASP A 1 302 ? 19.313 78.046 136.245 1.00 30.54 302 ASP A N 1
ATOM 2241 C CA . ASP A 1 302 ? 18.572 79.097 136.944 1.00 26.82 302 ASP A CA 1
ATOM 2242 C C . ASP A 1 302 ? 19.535 80.163 137.460 1.00 23.06 302 ASP A C 1
ATOM 2243 O O . ASP A 1 302 ? 19.385 80.639 138.578 1.00 23.34 302 ASP A O 1
ATOM 2248 N N . LYS A 1 303 ? 20.520 80.544 136.657 1.00 19.28 303 LYS A N 1
ATOM 2249 C CA . LYS A 1 303 ? 21.486 81.542 137.106 1.00 22.89 303 LYS A CA 1
ATOM 2250 C C . LYS A 1 303 ? 20.915 82.949 137.350 1.00 25.24 303 LYS A C 1
ATOM 2251 O O . LYS A 1 303 ? 21.458 83.700 138.164 1.00 24.15 303 LYS A O 1
ATOM 2257 N N . GLU A 1 304 ? 19.834 83.315 136.661 1.00 25.27 304 GLU A N 1
ATOM 2258 C CA . GLU A 1 304 ? 19.247 84.637 136.874 1.00 27.67 304 GLU A CA 1
ATOM 2259 C C . GLU A 1 304 ? 18.610 84.781 138.254 1.00 29.38 304 GLU A C 1
ATOM 2260 O O . GLU A 1 304 ? 18.788 85.805 138.921 1.00 30.95 304 GLU A O 1
ATOM 2266 N N . TYR A 1 305 ? 17.856 83.763 138.667 1.00 29.05 305 TYR A N 1
ATOM 2267 C CA . TYR A 1 305 ? 17.196 83.771 139.965 1.00 26.79 305 TYR A CA 1
ATOM 2268 C C . TYR A 1 305 ? 18.221 83.596 141.074 1.00 28.35 305 TYR A C 1
ATOM 2269 O O . TYR A 1 305 ? 18.200 84.316 142.074 1.00 27.87 305 TYR A O 1
ATOM 2278 N N . VAL A 1 306 ? 19.115 82.631 140.889 1.00 28.29 306 VAL A N 1
ATOM 2279 C CA . VAL A 1 306 ? 20.152 82.332 141.874 1.00 26.74 306 VAL A CA 1
ATOM 2280 C C . VAL A 1 306 ? 21.108 83.508 142.079 1.00 26.62 306 VAL A C 1
ATOM 2281 O O . VAL A 1 306 ? 21.462 83.837 143.213 1.00 29.04 306 VAL A O 1
ATOM 2285 N N . ARG A 1 307 ? 21.523 84.142 140.987 1.00 27.50 307 ARG A N 1
ATOM 2286 C CA . ARG A 1 307 ? 22.423 85.291 141.076 1.00 24.73 307 ARG A CA 1
ATOM 2287 C C . ARG A 1 307 ? 21.817 86.387 141.968 1.00 25.33 307 ARG A C 1
ATOM 2288 O O . ARG A 1 307 ? 22.516 87.017 142.760 1.00 25.65 307 ARG A O 1
ATOM 2296 N N . THR A 1 308 ? 20.516 86.617 141.833 1.00 26.27 308 THR A N 1
ATOM 2297 C CA . THR A 1 308 ? 19.847 87.629 142.633 1.00 27.34 308 THR A CA 1
ATOM 2298 C C . THR A 1 308 ? 19.836 87.235 144.109 1.00 27.50 308 THR A C 1
ATOM 2299 O O . THR A 1 308 ? 20.196 88.034 144.980 1.00 28.01 308 THR A O 1
ATOM 2303 N N . ARG A 1 309 ? 19.432 85.999 144.379 1.00 26.83 309 ARG A N 1
ATOM 2304 C CA . ARG A 1 309 ? 19.374 85.478 145.743 1.00 26.04 309 ARG A CA 1
ATOM 2305 C C . ARG A 1 309 ? 20.714 85.652 146.466 1.00 25.34 309 ARG A C 1
ATOM 2306 O O . ARG A 1 309 ? 20.760 86.114 147.604 1.00 20.54 309 ARG A O 1
ATOM 2314 N N . ARG A 1 310 ? 21.807 85.273 145.812 1.00 24.03 310 ARG A N 1
ATOM 2315 C CA . ARG A 1 310 ? 23.117 85.432 146.428 1.00 24.46 310 ARG A CA 1
ATOM 2316 C C . ARG A 1 310 ? 23.484 86.915 146.534 1.00 23.27 310 ARG A C 1
ATOM 2317 O O . ARG A 1 310 ? 24.162 87.316 147.468 1.00 25.47 310 ARG A O 1
ATOM 2325 N N . ALA A 1 311 ? 23.015 87.726 145.588 1.00 24.25 311 ALA A N 1
ATOM 2326 C CA . ALA A 1 311 ? 23.303 89.164 145.592 1.00 24.96 311 ALA A CA 1
ATOM 2327 C C . ALA A 1 311 ? 22.649 89.844 146.787 1.00 25.70 311 ALA A C 1
ATOM 2328 O O . ALA A 1 311 ? 23.264 90.669 147.467 1.00 25.03 311 ALA A O 1
ATOM 2330 N N . LEU A 1 312 ? 21.392 89.492 147.027 1.00 23.88 312 LEU A N 1
ATOM 2331 C CA . LEU A 1 312 ? 20.636 90.039 148.132 1.00 22.30 312 LEU A CA 1
ATOM 2332 C C . LEU A 1 312 ? 21.157 89.574 149.497 1.00 25.30 312 LEU A C 1
ATOM 2333 O O . LEU A 1 312 ? 20.976 90.266 150.495 1.00 26.82 312 LEU A O 1
ATOM 2338 N N . ILE A 1 313 ? 21.786 88.404 149.560 1.00 23.06 313 ILE A N 1
ATOM 2339 C CA . ILE A 1 313 ? 22.319 87.960 150.836 1.00 24.29 313 ILE A CA 1
ATOM 2340 C C . ILE A 1 313 ? 23.585 88.761 151.125 1.00 26.06 313 ILE A C 1
ATOM 2341 O O . ILE A 1 313 ? 23.865 89.112 152.268 1.00 30.19 313 ILE A O 1
ATOM 2346 N N . LEU A 1 314 ? 24.358 89.042 150.085 1.00 28.12 314 LEU A N 1
ATOM 2347 C CA . LEU A 1 314 ? 25.574 89.830 150.237 1.00 26.50 314 LEU A CA 1
ATOM 2348 C C . LEU A 1 314 ? 25.188 91.191 150.831 1.00 28.64 314 LEU A C 1
ATOM 2349 O O . LEU A 1 314 ? 25.799 91.658 151.790 1.00 25.55 314 LEU A O 1
ATOM 2354 N N . GLU A 1 315 ? 24.164 91.810 150.247 1.00 30.29 315 GLU A N 1
ATOM 2355 C CA . GLU A 1 315 ? 23.680 93.120 150.670 1.00 32.31 315 GLU A CA 1
ATOM 2356 C C . GLU A 1 315 ? 23.291 93.173 152.131 1.00 34.25 315 GLU A C 1
ATOM 2357 O O . GLU A 1 315 ? 23.653 94.114 152.844 1.00 37.51 315 GLU A O 1
ATOM 2363 N N . ILE A 1 316 ? 22.537 92.169 152.570 1.00 31.99 316 ILE A N 1
ATOM 2364 C CA . ILE A 1 316 ? 22.081 92.108 153.948 1.00 28.88 316 ILE A CA 1
ATOM 2365 C C . ILE A 1 316 ? 23.275 92.079 154.873 1.00 28.62 316 ILE A C 1
ATOM 2366 O O . ILE A 1 316 ? 23.338 92.832 155.844 1.00 33.18 316 ILE A O 1
ATOM 2371 N N . LEU A 1 317 ? 24.238 91.224 154.561 1.00 31.09 317 LEU A N 1
ATOM 2372 C CA . LEU A 1 317 ? 25.444 91.109 155.377 1.00 31.16 317 LEU A CA 1
ATOM 2373 C C . LEU A 1 317 ? 26.177 92.435 155.390 1.00 30.99 317 LEU A C 1
ATOM 2374 O O . LEU A 1 317 ? 26.720 92.850 156.414 1.00 32.00 317 LEU A O 1
ATOM 2379 N N . ILE A 1 318 ? 26.177 93.107 154.248 1.00 29.42 318 ILE A N 1
ATOM 2380 C CA . ILE A 1 318 ? 26.855 94.386 154.143 1.00 29.44 318 ILE A CA 1
ATOM 2381 C C . ILE A 1 318 ? 26.272 95.452 155.067 1.00 28.72 318 ILE A C 1
ATOM 2382 O O . ILE A 1 318 ? 26.953 95.931 155.971 1.00 26.15 318 ILE A O 1
ATOM 2387 N N . LYS A 1 319 ? 25.010 95.813 154.866 1.00 30.78 319 LYS A N 1
ATOM 2388 C CA . LYS A 1 319 ? 24.415 96.850 155.703 1.00 32.71 319 LYS A CA 1
ATOM 2389 C C . LYS A 1 319 ? 24.073 96.422 157.131 1.00 32.98 319 LYS A C 1
ATOM 2390 O O . LYS A 1 319 ? 23.494 97.201 157.886 1.00 35.55 319 LYS A O 1
ATOM 2396 N N . ALA A 1 320 ? 24.448 95.202 157.510 1.00 32.04 320 ALA A N 1
ATOM 2397 C CA . ALA A 1 320 ? 24.151 94.702 158.849 1.00 30.11 320 ALA A CA 1
ATOM 2398 C C . ALA A 1 320 ? 25.392 94.360 159.665 1.00 30.98 320 ALA A C 1
ATOM 2399 O O . ALA A 1 320 ? 26.521 94.426 159.165 1.00 29.25 320 ALA A O 1
ATOM 2401 N N . GLY A 1 321 ? 25.167 94.000 160.929 1.00 32.99 321 GLY A N 1
ATOM 2402 C CA . GLY A 1 321 ? 26.252 93.618 161.821 1.00 37.31 321 GLY A CA 1
ATOM 2403 C C . GLY A 1 321 ? 26.305 92.100 161.958 1.00 37.67 321 GLY A C 1
ATOM 2404 O O . GLY A 1 321 ? 26.327 91.394 160.947 1.00 36.32 321 GLY A O 1
ATOM 2405 N N . SER A 1 322 ? 26.339 91.596 163.193 1.00 37.27 322 SER A N 1
ATOM 2406 C CA . SER A 1 322 ? 26.356 90.151 163.439 1.00 35.19 322 SER A CA 1
ATOM 2407 C C . SER A 1 322 ? 24.904 89.683 163.276 1.00 36.29 322 SER A C 1
ATOM 2408 O O . SER A 1 322 ? 23.982 90.284 163.839 1.00 35.92 322 SER A O 1
ATOM 2411 N N . LEU A 1 323 ? 24.701 88.612 162.515 1.00 34.28 323 LEU A N 1
ATOM 2412 C CA . LEU A 1 323 ? 23.350 88.120 162.244 1.00 32.80 323 LEU A CA 1
ATOM 2413 C C . LEU A 1 323 ? 23.194 86.605 162.395 1.00 33.14 323 LEU A C 1
ATOM 2414 O O . LEU A 1 323 ? 24.159 85.850 162.272 1.00 32.00 323 LEU A O 1
ATOM 2419 N N . LYS A 1 324 ? 21.962 86.169 162.655 1.00 34.81 324 LYS A N 1
ATOM 2420 C CA . LYS A 1 324 ? 21.654 84.747 162.769 1.00 35.14 324 LYS A CA 1
ATOM 2421 C C . LYS A 1 324 ? 20.982 84.340 161.450 1.00 34.94 324 LYS A C 1
ATOM 2422 O O . LYS A 1 324 ? 20.160 85.085 160.913 1.00 32.26 324 LYS A O 1
ATOM 2428 N N . ILE A 1 325 ? 21.333 83.166 160.927 1.00 35.27 325 ILE A N 1
ATOM 2429 C CA . ILE A 1 325 ? 20.769 82.701 159.663 1.00 33.84 325 ILE A CA 1
ATOM 2430 C C . ILE A 1 325 ? 19.271 82.925 159.581 1.00 34.16 325 ILE A C 1
ATOM 2431 O O . ILE A 1 325 ? 18.735 83.160 158.501 1.00 34.64 325 ILE A O 1
ATOM 2436 N N . GLU A 1 326 ? 18.596 82.859 160.725 1.00 35.44 326 GLU A N 1
ATOM 2437 C CA . GLU A 1 326 ? 17.150 83.058 160.772 1.00 34.86 326 GLU A CA 1
ATOM 2438 C C . GLU A 1 326 ? 16.774 84.517 160.505 1.00 34.63 326 GLU A C 1
ATOM 2439 O O . GLU A 1 326 ? 15.703 84.810 159.962 1.00 34.12 326 GLU A O 1
ATOM 2445 N N . GLN A 1 327 ? 17.654 85.436 160.890 1.00 30.87 327 GLN A N 1
ATOM 2446 C CA . GLN A 1 327 ? 17.402 86.853 160.650 1.00 32.11 327 GLN A CA 1
ATOM 2447 C C . GLN A 1 327 ? 17.716 87.153 159.173 1.00 31.67 327 GLN A C 1
ATOM 2448 O O . GLN A 1 327 ? 17.030 87.940 158.523 1.00 28.38 327 GLN A O 1
ATOM 2454 N N . ILE A 1 328 ? 18.753 86.509 158.644 1.00 33.24 328 ILE A N 1
ATOM 2455 C CA . ILE A 1 328 ? 19.121 86.694 157.245 1.00 31.11 328 ILE A CA 1
ATOM 2456 C C . ILE A 1 328 ? 17.985 86.148 156.398 1.00 30.37 328 ILE A C 1
ATOM 2457 O O . ILE A 1 328 ? 17.591 86.758 155.406 1.00 33.62 328 ILE A O 1
ATOM 2462 N N . GLN A 1 329 ? 17.468 84.990 156.796 1.00 32.21 329 GLN A N 1
ATOM 2463 C CA . GLN A 1 329 ? 16.373 84.350 156.075 1.00 34.56 329 GLN A CA 1
ATOM 2464 C C . GLN A 1 329 ? 15.165 85.255 156.186 1.00 35.48 329 GLN A C 1
ATOM 2465 O O . GLN A 1 329 ? 14.388 85.404 155.240 1.00 32.56 329 GLN A O 1
ATOM 2471 N N . ASP A 1 330 ? 15.021 85.854 157.364 1.00 37.38 330 ASP A N 1
ATOM 2472 C CA . ASP A 1 330 ? 13.930 86.779 157.644 1.00 37.82 330 ASP A CA 1
ATOM 2473 C C . ASP A 1 330 ? 14.028 88.009 156.736 1.00 38.01 330 ASP A C 1
ATOM 2474 O O . ASP A 1 330 ? 13.059 88.377 156.068 1.00 32.96 330 ASP A O 1
ATOM 2479 N N . ASN A 1 331 ? 15.204 88.641 156.723 1.00 36.27 331 ASN A N 1
ATOM 2480 C CA . ASN A 1 331 ? 15.439 89.829 155.903 1.00 38.05 331 ASN A CA 1
ATOM 2481 C C . ASN A 1 331 ? 15.259 89.494 154.427 1.00 37.42 331 ASN A C 1
ATOM 2482 O O . ASN A 1 331 ? 14.782 90.316 153.643 1.00 38.26 331 ASN A O 1
ATOM 2487 N N . LEU A 1 332 ? 15.647 88.277 154.058 1.00 34.92 332 LEU A N 1
ATOM 2488 C CA . LEU A 1 332 ? 15.515 87.801 152.689 1.00 31.06 332 LEU A CA 1
ATOM 2489 C C . LEU A 1 332 ? 14.037 87.675 152.313 1.00 32.01 332 LEU A C 1
ATOM 2490 O O . LEU A 1 332 ? 13.612 88.096 151.232 1.00 33.36 332 LEU A O 1
ATOM 2495 N N . LYS A 1 333 ? 13.256 87.077 153.204 1.00 31.76 333 LYS A N 1
ATOM 2496 C CA . LYS A 1 333 ? 11.830 86.889 152.946 1.00 34.07 333 LYS A CA 1
ATOM 2497 C C . LYS A 1 333 ? 11.119 88.223 152.670 1.00 33.61 333 LYS A C 1
ATOM 2498 O O . LYS A 1 333 ? 10.263 88.309 151.794 1.00 32.71 333 LYS A O 1
ATOM 2504 N N . LYS A 1 334 ? 11.480 89.260 153.415 1.00 32.44 334 LYS A N 1
ATOM 2505 C CA . LYS A 1 334 ? 10.865 90.562 153.220 1.00 36.37 334 LYS A CA 1
ATOM 2506 C C . LYS A 1 334 ? 10.994 90.999 151.763 1.00 36.80 334 LYS A C 1
ATOM 2507 O O . LYS A 1 334 ? 10.104 91.660 151.230 1.00 41.59 334 LYS A O 1
ATOM 2513 N N . LEU A 1 335 ? 12.101 90.624 151.125 1.00 34.78 335 LEU A N 1
ATOM 2514 C CA . LEU A 1 335 ? 12.347 90.991 149.736 1.00 32.52 335 LEU A CA 1
ATOM 2515 C C . LEU A 1 335 ? 11.621 90.106 148.733 1.00 31.48 335 LEU A C 1
ATOM 2516 O O . LEU A 1 335 ? 11.765 90.282 147.529 1.00 34.60 335 LEU A O 1
ATOM 2521 N N . GLY A 1 336 ? 10.845 89.154 149.226 1.00 33.44 336 GLY A N 1
ATOM 2522 C CA . GLY A 1 336 ? 10.116 88.277 148.331 1.00 36.60 336 GLY A CA 1
ATOM 2523 C C . GLY A 1 336 ? 10.880 87.037 147.918 1.00 38.41 336 GLY A C 1
ATOM 2524 O O . GLY A 1 336 ? 10.621 86.475 146.858 1.00 41.88 336 GLY A O 1
ATOM 2525 N N . PHE A 1 337 ? 11.829 86.611 148.744 1.00 39.33 337 PHE A N 1
ATOM 2526 C CA . PHE A 1 337 ? 12.617 85.423 148.440 1.00 37.31 337 PHE A CA 1
ATOM 2527 C C . PHE A 1 337 ? 12.490 84.417 149.575 1.00 36.81 337 PHE A C 1
ATOM 2528 O O . PHE A 1 337 ? 13.249 84.450 150.538 1.00 37.51 337 PHE A O 1
ATOM 2536 N N . ASP A 1 338 ? 11.510 83.531 149.449 1.00 38.11 338 ASP A N 1
ATOM 2537 C CA . ASP A 1 338 ? 11.238 82.491 150.434 1.00 37.47 338 ASP A CA 1
ATOM 2538 C C . ASP A 1 338 ? 12.251 81.355 150.358 1.00 35.89 338 ASP A C 1
ATOM 2539 O O . ASP A 1 338 ? 12.070 80.392 149.607 1.00 31.27 338 ASP A O 1
ATOM 2544 N N . GLU A 1 339 ? 13.310 81.460 151.152 1.00 36.11 339 GLU A N 1
ATOM 2545 C CA . GLU A 1 339 ? 14.356 80.448 151.154 1.00 33.51 339 GLU A CA 1
ATOM 2546 C C . GLU A 1 339 ? 14.417 79.646 152.447 1.00 32.76 339 GLU A C 1
ATOM 2547 O O . GLU A 1 339 ? 13.933 80.081 153.488 1.00 33.88 339 GLU A O 1
ATOM 2553 N N . VAL A 1 340 ? 15.019 78.463 152.363 1.00 35.17 340 VAL A N 1
ATOM 2554 C CA . VAL A 1 340 ? 15.181 77.574 153.509 1.00 32.65 340 VAL A CA 1
ATOM 2555 C C . VAL A 1 340 ? 16.581 77.810 154.071 1.00 33.22 340 VAL A C 1
ATOM 2556 O O . VAL A 1 340 ? 17.519 78.049 153.314 1.00 34.14 340 VAL A O 1
ATOM 2560 N N . ILE A 1 341 ? 16.721 77.741 155.391 1.00 32.16 341 ILE A N 1
ATOM 2561 C CA . ILE A 1 341 ? 18.012 77.990 156.046 1.00 32.27 341 ILE A CA 1
ATOM 2562 C C . ILE A 1 341 ? 19.255 77.351 155.408 1.00 30.09 341 ILE A C 1
ATOM 2563 O O . ILE A 1 341 ? 20.312 77.986 155.358 1.00 32.28 341 ILE A O 1
ATOM 2568 N N . GLU A 1 342 ? 19.154 76.112 154.932 1.00 26.42 342 GLU A N 1
ATOM 2569 C CA . GLU A 1 342 ? 20.329 75.463 154.347 1.00 26.93 342 GLU A CA 1
ATOM 2570 C C . GLU A 1 342 ? 20.672 75.882 152.917 1.00 22.58 342 GLU A C 1
ATOM 2571 O O . GLU A 1 342 ? 21.767 75.607 152.436 1.00 25.29 342 GLU A O 1
ATOM 2577 N N . THR A 1 343 ? 19.741 76.534 152.235 1.00 24.73 343 THR A N 1
ATOM 2578 C CA . THR A 1 343 ? 20.016 77.019 150.890 1.00 24.55 343 THR A CA 1
ATOM 2579 C C . THR A 1 343 ? 20.827 78.292 151.107 1.00 24.30 343 THR A C 1
ATOM 2580 O O . THR A 1 343 ? 21.806 78.547 150.407 1.00 27.03 343 THR A O 1
ATOM 2584 N N . ILE A 1 344 ? 20.408 79.076 152.099 1.00 23.52 344 ILE A N 1
ATOM 2585 C CA . ILE A 1 344 ? 21.078 80.321 152.457 1.00 25.70 344 ILE A CA 1
ATOM 2586 C C . ILE A 1 344 ? 22.485 80.030 152.981 1.00 24.77 344 ILE A C 1
ATOM 2587 O O . ILE A 1 344 ? 23.421 80.786 152.712 1.00 29.91 344 ILE A O 1
ATOM 2592 N N . GLU A 1 345 ? 22.632 78.931 153.715 1.00 22.54 345 GLU A N 1
ATOM 2593 C CA . GLU A 1 345 ? 23.934 78.530 154.258 1.00 23.63 345 GLU A CA 1
ATOM 2594 C C . GLU A 1 345 ? 24.887 78.122 153.129 1.00 21.94 345 GLU A C 1
ATOM 2595 O O . GLU A 1 345 ? 26.077 78.420 153.178 1.00 24.13 345 GLU A O 1
ATOM 2601 N N . ASN A 1 346 ? 24.368 77.434 152.113 1.00 20.45 346 ASN A N 1
ATOM 2602 C CA . ASN A 1 346 ? 25.207 77.006 150.994 1.00 19.32 346 ASN A CA 1
ATOM 2603 C C . ASN A 1 346 ? 25.589 78.198 150.129 1.00 17.89 346 ASN A C 1
ATOM 2604 O O . ASN A 1 346 ? 26.675 78.241 149.548 1.00 18.17 346 ASN A O 1
ATOM 2609 N N . ASP A 1 347 ? 24.688 79.167 150.050 1.00 20.53 347 ASP A N 1
ATOM 2610 C CA . ASP A 1 347 ? 24.933 80.380 149.280 1.00 23.10 347 ASP A CA 1
ATOM 2611 C C . ASP A 1 347 ? 26.050 81.188 149.953 1.00 20.87 347 ASP A C 1
ATOM 2612 O O . ASP A 1 347 ? 26.798 81.888 149.293 1.00 23.29 347 ASP A O 1
ATOM 2617 N N . ILE A 1 348 ? 26.163 81.079 151.275 1.00 2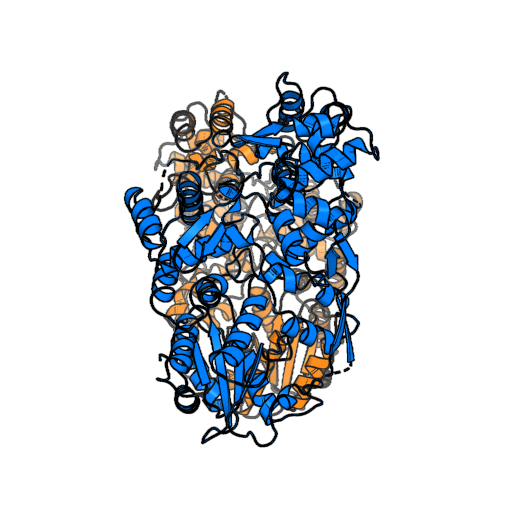7.66 348 ILE A N 1
ATOM 2618 C CA . ILE A 1 348 ? 27.192 81.813 152.026 1.00 23.52 348 ILE A CA 1
ATOM 2619 C C . ILE A 1 348 ? 28.567 81.170 151.924 1.00 23.64 348 ILE A C 1
ATOM 2620 O O . ILE A 1 348 ? 29.582 81.865 151.914 1.00 26.55 348 ILE A O 1
ATOM 2625 N N . LYS A 1 349 ? 28.601 79.843 151.863 1.00 24.82 349 LYS A N 1
ATOM 2626 C CA . LYS A 1 349 ? 29.863 79.120 151.757 1.00 19.93 349 LYS A CA 1
ATOM 2627 C C . LYS A 1 349 ? 30.494 79.438 150.416 1.00 23.12 349 LYS A C 1
ATOM 2628 O O . LYS A 1 349 ? 31.719 79.414 150.270 1.00 26.41 349 LYS A O 1
ATOM 2634 N N . GLY A 1 350 ? 29.644 79.729 149.434 1.00 25.20 350 GLY A N 1
ATOM 2635 C CA . GLY A 1 350 ? 30.121 80.068 148.105 1.00 21.87 350 GLY A CA 1
ATOM 2636 C C . GLY A 1 350 ? 30.704 81.468 148.102 1.00 25.81 350 GLY A C 1
ATOM 2637 O O . GLY A 1 350 ? 31.708 81.718 147.439 1.00 21.27 350 GLY A O 1
ATOM 2638 N N . LEU A 1 351 ? 30.076 82.389 148.837 1.00 25.07 351 LEU A N 1
ATOM 2639 C CA . LEU A 1 351 ? 30.582 83.758 148.904 1.00 24.84 351 LEU A CA 1
ATOM 2640 C C . LEU A 1 351 ? 31.977 83.705 149.521 1.00 25.60 351 LEU A C 1
ATOM 2641 O O . LEU A 1 351 ? 32.933 84.292 149.008 1.00 23.80 351 LEU A O 1
ATOM 2646 N N . ILE A 1 352 ? 32.081 82.971 150.621 1.00 25.89 352 ILE A N 1
ATOM 2647 C CA . ILE A 1 352 ? 33.342 82.788 151.316 1.00 22.65 352 ILE A CA 1
ATOM 2648 C C . ILE A 1 352 ? 34.336 82.143 150.341 1.00 22.23 352 ILE A C 1
ATOM 2649 O O . ILE A 1 352 ? 35.474 82.594 150.211 1.00 18.72 352 ILE A O 1
ATOM 2654 N N . ASN A 1 353 ? 33.877 81.111 149.637 1.00 19.61 353 ASN A N 1
ATOM 2655 C CA . ASN A 1 353 ? 34.706 80.378 148.684 1.00 21.78 353 ASN A CA 1
ATOM 2656 C C . ASN A 1 353 ? 35.154 81.155 147.437 1.00 25.06 353 ASN A C 1
ATOM 2657 O O . ASN A 1 353 ? 35.935 80.646 146.621 1.00 25.26 353 ASN A O 1
ATOM 2662 N N . THR A 1 354 ? 34.672 82.380 147.269 1.00 25.21 354 THR A N 1
ATOM 2663 C CA . THR A 1 354 ? 35.094 83.149 146.108 1.00 25.43 354 THR A CA 1
ATOM 2664 C C . THR A 1 354 ? 35.991 84.335 146.471 1.00 24.44 354 THR A C 1
ATOM 2665 O O . THR A 1 354 ? 36.434 85.070 145.592 1.00 24.25 354 THR A O 1
ATOM 2669 N N . GLY A 1 355 ? 36.272 84.512 147.764 1.00 23.64 355 GLY A N 1
ATOM 2670 C CA . GLY A 1 355 ? 37.161 85.588 148.174 1.00 22.32 355 GLY A CA 1
ATOM 2671 C C . GLY A 1 355 ? 36.678 86.632 149.170 1.00 23.81 355 GLY A C 1
ATOM 2672 O O . GLY A 1 355 ? 37.456 87.506 149.567 1.00 22.60 355 GLY A O 1
ATOM 2673 N N . ILE A 1 356 ? 35.415 86.554 149.574 1.00 22.55 356 ILE A N 1
ATOM 2674 C CA . ILE A 1 356 ? 34.846 87.507 150.517 1.00 25.01 356 ILE A CA 1
ATOM 2675 C C . ILE A 1 356 ? 34.939 86.946 151.938 1.00 26.97 356 ILE A C 1
ATOM 2676 O O . ILE A 1 356 ? 34.657 85.771 152.162 1.00 24.83 356 ILE A O 1
ATOM 2681 N N . PHE A 1 357 ? 35.340 87.787 152.893 1.00 25.77 357 PHE A N 1
ATOM 2682 C CA . PHE A 1 357 ? 35.495 87.347 154.279 1.00 28.11 357 PHE A CA 1
ATOM 2683 C C . PHE A 1 357 ? 34.253 87.506 155.151 1.00 27.92 357 PHE A C 1
ATOM 2684 O O . PHE A 1 357 ? 33.851 88.619 155.475 1.00 26.54 357 PHE A O 1
ATOM 2692 N N . ILE A 1 358 ? 33.665 86.379 155.538 1.00 28.08 358 ILE A N 1
ATOM 2693 C CA . ILE A 1 358 ? 32.486 86.369 156.397 1.00 31.43 358 ILE A CA 1
ATOM 2694 C C . ILE A 1 358 ? 32.769 85.441 157.570 1.00 32.26 358 ILE A C 1
ATOM 2695 O O . ILE A 1 358 ? 32.774 84.220 157.419 1.00 32.64 358 ILE A O 1
ATOM 2700 N N . GLU A 1 359 ? 33.022 86.028 158.733 1.00 34.64 359 GLU A N 1
ATOM 2701 C CA . GLU A 1 359 ? 33.304 85.249 159.931 1.00 37.55 359 GLU A CA 1
ATOM 2702 C C . GLU A 1 359 ? 32.033 84.599 160.444 1.00 36.52 359 GLU A C 1
ATOM 2703 O O . GLU A 1 359 ? 30.948 85.176 160.362 1.00 35.45 359 GLU A O 1
ATOM 2709 N N . ILE A 1 360 ? 32.182 83.383 160.951 1.00 38.64 360 ILE A N 1
ATOM 2710 C CA . ILE A 1 360 ? 31.074 82.633 161.521 1.00 40.36 360 ILE A CA 1
ATOM 2711 C C . ILE A 1 360 ? 31.506 82.229 162.928 1.00 40.52 360 ILE A C 1
ATOM 2712 O O . ILE A 1 360 ? 32.461 81.470 163.099 1.00 40.30 360 ILE A O 1
ATOM 2717 N N . LYS A 1 361 ? 30.824 82.763 163.934 1.00 38.70 361 LYS A N 1
ATOM 2718 C CA . LYS A 1 361 ? 31.144 82.439 165.318 1.00 39.18 361 LYS A CA 1
ATOM 2719 C C . LYS A 1 361 ? 29.926 81.777 165.938 1.00 38.92 361 LYS A C 1
ATOM 2720 O O . LYS A 1 361 ? 28.962 82.447 166.321 1.00 38.68 361 LYS A O 1
ATOM 2726 N N . GLY A 1 362 ? 29.966 80.453 166.025 1.00 38.28 362 GLY A N 1
ATOM 2727 C CA . GLY A 1 362 ? 28.843 79.736 166.582 1.00 40.01 362 GLY A CA 1
ATOM 2728 C C . GLY A 1 362 ? 27.644 79.912 165.673 1.00 39.97 362 GLY A C 1
ATOM 2729 O O . GLY A 1 362 ? 27.672 79.497 164.515 1.00 42.56 362 GLY A O 1
ATOM 2730 N N . ARG A 1 363 ? 26.598 80.544 166.189 1.00 37.76 363 ARG A N 1
ATOM 2731 C CA . ARG A 1 363 ? 25.378 80.763 165.419 1.00 39.05 363 ARG A CA 1
ATOM 2732 C C . ARG A 1 363 ? 25.315 82.126 164.733 1.00 38.42 363 ARG A C 1
ATOM 2733 O O . ARG A 1 363 ? 24.292 82.466 164.149 1.00 39.22 363 ARG A O 1
ATOM 2741 N N . PHE A 1 364 ? 26.400 82.896 164.782 1.00 37.29 364 PHE A N 1
ATOM 2742 C CA . PHE A 1 364 ? 26.386 84.231 164.190 1.00 34.51 364 PHE A CA 1
ATOM 2743 C C . PHE A 1 364 ? 27.351 84.482 163.045 1.00 33.47 364 PHE A C 1
ATOM 2744 O O . PHE A 1 364 ? 28.515 84.081 163.084 1.00 37.34 364 PHE A O 1
ATOM 2752 N N . TYR A 1 365 ? 26.851 85.161 162.021 1.00 29.29 365 TYR A N 1
ATOM 2753 C CA . TYR A 1 365 ? 27.651 85.501 160.858 1.00 27.13 365 TYR A CA 1
ATOM 2754 C C . TYR A 1 365 ? 27.896 87.008 160.871 1.00 28.31 365 TYR A C 1
ATOM 2755 O O . TYR A 1 365 ? 27.045 87.787 161.307 1.00 30.02 365 TYR A O 1
ATOM 2764 N N . GLN A 1 366 ? 29.059 87.419 160.386 1.00 29.10 366 GLN A N 1
ATOM 2765 C CA . GLN A 1 366 ? 29.375 88.833 160.309 1.00 30.22 366 GLN A CA 1
ATOM 2766 C C . GLN A 1 366 ? 30.399 89.103 159.226 1.00 25.70 366 GLN A C 1
ATOM 2767 O O . GLN A 1 366 ? 31.527 88.627 159.310 1.00 25.55 366 GLN A O 1
ATOM 2773 N N . LEU A 1 367 ? 30.003 89.861 158.206 1.00 23.70 367 LEU A N 1
ATOM 2774 C CA . LEU A 1 367 ? 30.925 90.195 157.122 1.00 26.90 367 LEU A CA 1
ATOM 2775 C C . LEU A 1 367 ? 31.990 91.178 157.621 1.00 24.75 367 LEU A C 1
ATOM 2776 O O . LEU A 1 367 ? 31.671 92.176 158.261 1.00 25.31 367 LEU A O 1
ATOM 2781 N N . LYS A 1 368 ? 33.253 90.880 157.341 1.00 28.14 368 LYS A N 1
ATOM 2782 C CA . LYS A 1 368 ? 34.365 91.738 157.759 1.00 30.15 368 LYS A CA 1
ATOM 2783 C C . LYS A 1 368 ? 35.239 91.949 156.540 1.00 31.17 368 LYS A C 1
ATOM 2784 O O . LYS A 1 368 ? 36.264 91.294 156.388 1.00 30.94 368 LYS A O 1
ATOM 2786 N N . ASP A 1 369 ? 34.843 92.884 155.682 1.00 31.66 369 ASP A N 1
ATOM 2787 C CA . ASP A 1 369 ? 35.571 93.120 154.442 1.00 31.10 369 ASP A CA 1
ATOM 2788 C C . ASP A 1 369 ? 35.191 94.490 153.870 1.00 29.08 369 ASP A C 1
ATOM 2789 O O . ASP A 1 369 ? 34.452 95.239 154.489 1.00 29.41 369 ASP A O 1
ATOM 2794 N N . HIS A 1 370 ? 35.702 94.815 152.690 1.00 29.69 370 HIS A N 1
ATOM 2795 C CA . HIS A 1 370 ? 35.350 96.071 152.038 1.00 28.73 370 HIS A CA 1
ATOM 2796 C C . HIS A 1 370 ? 34.972 95.792 150.582 1.00 27.69 370 HIS A C 1
ATOM 2797 O O . HIS A 1 370 ? 35.840 95.622 149.729 1.00 31.40 370 HIS A O 1
ATOM 2804 N N . ILE A 1 371 ? 33.668 95.742 150.320 1.00 26.66 371 ILE A N 1
ATOM 2805 C CA . ILE A 1 371 ? 33.120 95.485 148.991 1.00 25.55 371 ILE A CA 1
ATOM 2806 C C . ILE A 1 371 ? 32.486 96.767 148.425 1.00 27.74 371 ILE A C 1
ATOM 2807 O O . ILE A 1 371 ? 31.842 97.526 149.161 1.00 25.98 371 ILE A O 1
ATOM 2812 N N . LEU A 1 372 ? 32.652 97.009 147.125 1.00 25.28 372 LEU A N 1
ATOM 2813 C CA . LEU A 1 372 ? 32.060 98.201 146.510 1.00 31.07 372 LEU A CA 1
ATOM 2814 C C . LEU A 1 372 ? 30.612 97.968 146.073 1.00 34.24 372 LEU A C 1
ATOM 2815 O O . LEU A 1 372 ? 30.088 96.853 146.156 1.00 35.09 372 LEU A O 1
ATOM 2820 N N . GLN A 1 373 ? 29.983 99.037 145.591 1.00 38.36 373 GLN A N 1
ATOM 2821 C CA . GLN A 1 373 ? 28.594 99.004 145.143 1.00 41.25 373 GLN A CA 1
ATOM 2822 C C . GLN A 1 373 ? 28.396 98.367 143.772 1.00 40.34 373 GLN A C 1
ATOM 2823 O O . GLN A 1 373 ? 28.894 98.870 142.766 1.00 42.90 373 GLN A O 1
ATOM 2829 N N . PHE A 1 374 ? 27.664 97.258 143.742 1.00 38.15 374 PHE A N 1
ATOM 2830 C CA . PHE A 1 374 ? 27.365 96.562 142.494 1.00 37.19 374 PHE A CA 1
ATOM 2831 C C . PHE A 1 374 ? 25.861 96.640 142.262 1.00 35.36 374 PHE A C 1
ATOM 2832 O O . PHE A 1 374 ? 25.086 96.717 143.210 1.00 37.34 374 PHE A O 1
ATOM 2840 N N . VAL A 1 375 ? 25.441 96.615 141.007 1.00 32.40 375 VAL A N 1
ATOM 2841 C CA . VAL A 1 375 ? 24.021 96.701 140.713 1.00 31.71 375 VAL A CA 1
ATOM 2842 C C . VAL A 1 375 ? 23.349 95.369 140.410 1.00 33.12 375 VAL A C 1
ATOM 2843 O O . VAL A 1 375 ? 23.896 94.531 139.693 1.00 35.32 375 VAL A O 1
ATOM 2847 N N . ILE A 1 376 ? 22.169 95.168 140.989 1.00 33.42 376 ILE A N 1
ATOM 2848 C CA . ILE A 1 376 ? 21.379 93.971 140.727 1.00 30.90 376 ILE A CA 1
ATOM 2849 C C . ILE A 1 376 ? 20.472 94.492 139.622 1.00 31.39 376 ILE A C 1
ATOM 2850 O O . ILE A 1 376 ? 19.600 95.323 139.875 1.00 31.48 376 ILE A O 1
ATOM 2855 N N . PRO A 1 377 ? 20.669 94.021 138.383 1.00 31.00 377 PRO A N 1
ATOM 2856 C CA . PRO A 1 377 ? 19.864 94.457 137.234 1.00 31.70 377 PRO A CA 1
ATOM 2857 C C . PRO A 1 377 ? 18.408 93.991 137.256 1.00 34.16 377 PRO A C 1
ATOM 2858 O O . PRO A 1 377 ? 18.094 92.929 137.785 1.00 31.76 377 PRO A O 1
ATOM 2862 N N . ASN A 1 378 ? 17.526 94.785 136.657 1.00 33.72 378 ASN A N 1
ATOM 2863 C CA . ASN A 1 378 ? 16.110 94.449 136.615 1.00 36.11 378 ASN A CA 1
ATOM 2864 C C . ASN A 1 378 ? 15.627 94.122 138.020 1.00 37.03 378 ASN A C 1
ATOM 2865 O O . ASN A 1 378 ? 15.298 92.977 138.321 1.00 36.05 378 ASN A O 1
ATOM 2870 N N . ARG A 1 379 ? 15.591 95.139 138.876 1.00 39.90 379 ARG A N 1
ATOM 2871 C CA . ARG A 1 379 ? 15.150 94.973 140.250 1.00 39.71 379 ARG A CA 1
ATOM 2872 C C . ARG A 1 379 ? 14.239 96.122 140.677 1.00 42.28 379 ARG A C 1
ATOM 2873 O O . ARG A 1 379 ? 13.085 96.146 140.194 1.00 41.89 379 ARG A O 1
ATOM 2881 N N . LEU A 1 385 ? 10.560 86.737 138.695 1.00 35.63 385 LEU A N 1
ATOM 2882 C CA . LEU A 1 385 ? 11.655 85.723 138.811 1.00 35.64 385 LEU A CA 1
ATOM 2883 C C . LEU A 1 385 ? 11.115 84.504 139.541 1.00 36.43 385 LEU A C 1
ATOM 2884 O O . LEU A 1 385 ? 11.056 84.485 140.775 1.00 35.11 385 LEU A O 1
ATOM 2889 N N . VAL A 1 386 ? 10.722 83.487 138.780 1.00 36.95 386 VAL A N 1
ATOM 2890 C CA . VAL A 1 386 ? 10.188 82.276 139.378 1.00 38.65 386 VAL A CA 1
ATOM 2891 C C . VAL A 1 386 ? 11.236 81.168 139.476 1.00 40.35 386 VAL A C 1
ATOM 2892 O O . VAL A 1 386 ? 11.947 80.861 138.507 1.00 39.84 386 VAL A O 1
ATOM 2894 N N . LYS A 1 387 ? 11.329 80.587 140.669 1.00 41.14 387 LYS A N 1
ATOM 2895 C CA . LYS A 1 387 ? 12.256 79.499 140.946 1.00 40.53 387 LYS A CA 1
ATOM 2896 C C . LYS A 1 387 ? 11.887 78.334 140.034 1.00 39.29 387 LYS A C 1
ATOM 2897 O O . LYS A 1 387 ? 10.713 77.995 139.896 1.00 41.26 387 LYS A O 1
ATOM 2903 N N . SER A 1 388 ? 12.883 77.730 139.401 1.00 38.28 388 SER A N 1
ATOM 2904 C CA . SER A 1 388 ? 12.632 76.610 138.505 1.00 37.06 388 SER A CA 1
ATOM 2905 C C . SER A 1 388 ? 12.430 75.353 139.327 1.00 36.41 388 SER A C 1
ATOM 2906 O O . SER A 1 388 ? 12.793 75.312 140.496 1.00 35.52 388 SER A O 1
ATOM 2909 N N . GLU A 1 389 ? 11.859 74.330 138.700 1.00 37.95 389 GLU A N 1
ATOM 2910 C CA . GLU A 1 389 ? 11.603 73.047 139.350 1.00 37.06 389 GLU A CA 1
ATOM 2911 C C . GLU A 1 389 ? 12.880 72.342 139.838 1.00 33.70 389 GLU A C 1
ATOM 2912 O O . GLU A 1 389 ? 12.856 71.657 140.854 1.00 29.46 389 GLU A O 1
ATOM 2918 N N . LEU A 1 390 ? 13.986 72.503 139.113 1.00 30.44 390 LEU A N 1
ATOM 2919 C CA . LEU A 1 390 ? 15.253 71.872 139.502 1.00 31.42 390 LEU A CA 1
ATOM 2920 C C . LEU A 1 390 ? 15.859 72.475 140.770 1.00 28.46 390 LEU A C 1
ATOM 2921 O O . LEU A 1 390 ? 16.468 71.773 141.562 1.00 27.26 390 LEU A O 1
ATOM 2926 N N . GLU A 1 391 ? 15.705 73.783 140.947 1.00 28.27 391 GLU A N 1
ATOM 2927 C CA . GLU A 1 391 ? 16.231 74.456 142.129 1.00 27.84 391 GLU A CA 1
ATOM 2928 C C . GLU A 1 391 ? 15.364 74.170 143.354 1.00 27.90 391 GLU A C 1
ATOM 2929 O O . GLU A 1 391 ? 15.875 74.081 144.470 1.00 29.20 391 GLU A O 1
ATOM 2935 N N . GLU A 1 392 ? 14.056 74.039 143.147 1.00 23.86 392 GLU A N 1
ATOM 2936 C CA . GLU A 1 392 ? 13.145 73.744 144.244 1.00 26.39 392 GLU A CA 1
ATOM 2937 C C . GLU A 1 392 ? 13.497 72.352 144.785 1.00 26.44 392 GLU A C 1
ATOM 2938 O O . GLU A 1 392 ? 13.449 72.105 145.998 1.00 23.70 392 GLU A O 1
ATOM 2944 N N . LYS A 1 393 ? 13.861 71.452 143.873 1.00 24.53 393 LYS A N 1
ATOM 2945 C CA . LYS A 1 393 ? 14.262 70.099 144.230 1.00 25.14 393 LYS A CA 1
ATOM 2946 C C . LYS A 1 393 ? 15.584 70.144 145.004 1.00 25.21 393 LYS A C 1
ATOM 2947 O O . LYS A 1 393 ? 15.787 69.383 145.946 1.00 24.32 393 LYS A O 1
ATOM 2953 N N . LYS A 1 394 ? 16.484 71.036 144.603 1.00 25.01 394 LYS A N 1
ATOM 2954 C CA . LYS A 1 394 ? 17.763 71.177 145.300 1.00 27.28 394 LYS A CA 1
ATOM 2955 C C . LYS A 1 394 ? 17.462 71.646 146.720 1.00 27.68 394 LYS A C 1
ATOM 2956 O O . LYS A 1 394 ? 18.049 71.159 147.696 1.00 23.12 394 LYS A O 1
ATOM 2962 N N . SER A 1 395 ? 16.540 72.605 146.808 1.00 24.60 395 SER A N 1
ATOM 2963 C CA . SER A 1 395 ? 16.132 73.178 148.072 1.00 25.55 395 SER A CA 1
ATOM 2964 C C . SER A 1 395 ? 15.502 72.132 148.973 1.00 26.82 395 SER A C 1
ATOM 2965 O O . SER A 1 395 ? 15.819 72.062 150.160 1.00 28.55 395 SER A O 1
ATOM 2968 N N . GLU A 1 396 ? 14.619 71.312 148.403 1.00 28.13 396 GLU A N 1
ATOM 2969 C CA . GLU A 1 396 ? 13.951 70.261 149.164 1.00 27.34 396 GLU A CA 1
ATOM 2970 C C . GLU A 1 396 ? 14.948 69.304 149.788 1.00 24.70 396 GLU A C 1
ATOM 2971 O O . GLU A 1 396 ? 14.883 69.048 150.975 1.00 27.81 396 GLU A O 1
ATOM 2977 N N . LEU A 1 397 ? 15.890 68.812 148.989 1.00 27.28 397 LEU A N 1
ATOM 2978 C CA . LEU A 1 397 ? 16.897 67.860 149.453 1.00 26.40 397 LEU A CA 1
ATOM 2979 C C . LEU A 1 397 ? 17.975 68.409 150.393 1.00 28.80 397 LEU A C 1
ATOM 2980 O O . LEU A 1 397 ? 18.620 67.645 151.122 1.00 23.31 397 LEU A O 1
ATOM 2985 N N . ARG A 1 398 ? 18.202 69.720 150.356 1.00 31.57 398 ARG A N 1
ATOM 2986 C CA . ARG A 1 398 ? 19.194 70.341 151.239 1.00 27.51 398 ARG A CA 1
ATOM 2987 C C . ARG A 1 398 ? 18.560 70.441 152.619 1.00 26.70 398 ARG A C 1
ATOM 2988 O O . ARG A 1 398 ? 19.233 70.301 153.640 1.00 26.85 398 ARG A O 1
ATOM 2996 N N . HIS A 1 399 ? 17.254 70.687 152.628 1.00 26.77 399 HIS A N 1
ATOM 2997 C CA . HIS A 1 399 ? 16.476 70.779 153.852 1.00 29.62 399 HIS A CA 1
ATOM 2998 C C . HIS A 1 399 ? 15.734 69.451 154.014 1.00 36.55 399 HIS A C 1
ATOM 2999 O O . HIS A 1 399 ? 14.502 69.401 153.989 1.00 41.60 399 HIS A O 1
ATOM 3006 N N . LYS A 1 400 ? 16.482 68.368 154.158 1.00 34.74 400 LYS A N 1
ATOM 3007 C CA . LYS A 1 400 ? 15.869 67.054 154.298 1.00 36.39 400 LYS A CA 1
ATOM 3008 C C . LYS A 1 400 ? 16.954 66.030 154.548 1.00 36.41 400 LYS A C 1
ATOM 3009 O O . LYS A 1 400 ? 16.846 65.214 155.452 1.00 38.10 400 LYS A O 1
ATOM 3015 N N . LEU A 1 401 ? 18.001 66.083 153.730 1.00 36.15 401 LEU A N 1
ATOM 3016 C CA . LEU A 1 401 ? 19.126 65.169 153.868 1.00 37.16 401 LEU A CA 1
ATOM 3017 C C . LEU A 1 401 ? 20.094 65.841 154.839 1.00 36.42 401 LEU A C 1
ATOM 3018 O O . LEU A 1 401 ? 20.889 66.688 154.451 1.00 37.02 401 LEU A O 1
ATOM 3023 N N . LYS A 1 402 ? 19.998 65.458 156.107 1.00 38.44 402 LYS A N 1
ATOM 3024 C CA . LYS A 1 402 ? 20.817 66.020 157.179 1.00 35.59 402 LYS A CA 1
ATOM 3025 C C . LYS A 1 402 ? 22.208 65.417 157.321 1.00 34.87 402 LYS A C 1
ATOM 3026 O O . LYS A 1 402 ? 22.974 65.832 158.184 1.00 34.25 402 LYS A O 1
ATOM 3028 N N . TYR A 1 403 ? 22.544 64.439 156.491 1.00 34.69 403 TYR A N 1
ATOM 3029 C CA . TYR A 1 403 ? 23.859 63.816 156.587 1.00 29.60 403 TYR A CA 1
ATOM 3030 C C . TYR A 1 403 ? 24.652 63.887 155.293 1.00 26.72 403 TYR A C 1
ATOM 3031 O O . TYR A 1 403 ? 25.872 63.756 155.296 1.00 27.25 403 TYR A O 1
ATOM 3040 N N . VAL A 1 404 ? 23.947 64.118 154.194 1.00 29.54 404 VAL A N 1
ATOM 3041 C CA . VAL A 1 404 ? 24.548 64.190 152.861 1.00 29.40 404 VAL A CA 1
ATOM 3042 C C . VAL A 1 404 ? 25.227 65.524 152.574 1.00 30.68 404 VAL A C 1
ATOM 3043 O O . VAL A 1 404 ? 24.564 66.564 152.519 1.00 31.32 404 VAL A O 1
ATOM 3047 N N . PRO A 1 405 ? 26.561 65.514 152.382 1.00 30.13 405 PRO A N 1
ATOM 3048 C CA . PRO A 1 405 ? 27.240 66.782 152.092 1.00 24.60 405 PRO A CA 1
ATOM 3049 C C . PRO A 1 405 ? 26.484 67.407 150.927 1.00 27.44 405 PRO A C 1
ATOM 3050 O O . PRO A 1 405 ? 26.461 66.844 149.835 1.00 21.66 405 PRO A O 1
ATOM 3054 N N . HIS A 1 406 ? 25.863 68.559 151.185 1.00 30.37 406 HIS A N 1
ATOM 3055 C CA . HIS A 1 406 ? 25.048 69.292 150.214 1.00 32.00 406 HIS A CA 1
ATOM 3056 C C . HIS A 1 406 ? 25.585 69.353 148.789 1.00 32.33 406 HIS A C 1
ATOM 3057 O O . HIS A 1 406 ? 24.819 69.376 147.826 1.00 32.25 406 HIS A O 1
ATOM 3064 N N . GLU A 1 407 ? 26.901 69.378 148.660 1.00 30.04 407 GLU A N 1
ATOM 3065 C CA . GLU A 1 407 ? 27.546 69.418 147.357 1.00 29.16 407 GLU A CA 1
ATOM 3066 C C . GLU A 1 407 ? 27.065 68.301 146.421 1.00 28.85 407 GLU A C 1
ATOM 3067 O O . GLU A 1 407 ? 27.005 68.486 145.205 1.00 30.15 407 GLU A O 1
ATOM 3073 N N . TYR A 1 408 ? 26.727 67.144 146.987 1.00 26.39 408 TYR A N 1
ATOM 3074 C CA . TYR A 1 408 ? 26.267 66.010 146.187 1.00 26.70 408 TYR A CA 1
ATOM 3075 C C . TYR A 1 408 ? 24.890 66.230 145.578 1.00 27.33 408 TYR A C 1
ATOM 3076 O O . TYR A 1 408 ? 24.551 65.633 144.550 1.00 28.72 408 TYR A O 1
ATOM 3085 N N . ILE A 1 409 ? 24.092 67.086 146.199 1.00 25.58 409 ILE A N 1
ATOM 3086 C CA . ILE A 1 409 ? 22.768 67.330 145.659 1.00 26.26 409 ILE A CA 1
ATOM 3087 C C . ILE A 1 409 ? 22.895 68.024 144.303 1.00 23.69 409 ILE A C 1
ATOM 3088 O O . ILE A 1 409 ? 21.949 68.050 143.527 1.00 21.94 409 ILE A O 1
ATOM 3093 N N . GLU A 1 410 ? 24.077 68.565 144.022 1.00 23.45 410 GLU A N 1
ATOM 3094 C CA . GLU A 1 410 ? 24.325 69.257 142.759 1.00 23.51 410 GLU A CA 1
ATOM 3095 C C . GLU A 1 410 ? 24.411 68.298 141.569 1.00 19.79 410 GLU A C 1
ATOM 3096 O O . GLU A 1 410 ? 24.366 68.724 140.421 1.00 23.76 410 GLU A O 1
ATOM 3102 N N . LEU A 1 411 ? 24.536 67.005 141.856 1.00 20.92 411 LEU A N 1
ATOM 3103 C CA . LEU A 1 411 ? 24.621 65.968 140.833 1.00 16.71 411 LEU A CA 1
ATOM 3104 C C . LEU A 1 411 ? 23.299 65.810 140.084 1.00 19.41 411 LEU A C 1
ATOM 3105 O O . LEU A 1 411 ? 23.266 65.269 138.990 1.00 18.75 411 LEU A O 1
ATOM 3110 N N . ILE A 1 412 ? 22.207 66.268 140.687 1.00 19.24 412 ILE A N 1
ATOM 3111 C CA . ILE A 1 412 ? 20.895 66.179 140.062 1.00 19.56 412 ILE A CA 1
ATOM 3112 C C . ILE A 1 412 ? 20.813 67.052 138.804 1.00 22.76 412 ILE A C 1
ATOM 3113 O O . ILE A 1 412 ? 20.096 66.722 137.852 1.00 21.49 412 ILE A O 1
ATOM 3118 N N . GLU A 1 413 ? 21.530 68.176 138.825 1.00 21.83 413 GLU A N 1
ATOM 3119 C CA . GLU A 1 413 ? 21.560 69.099 137.701 1.00 19.28 413 GLU A CA 1
ATOM 3120 C C . GLU A 1 413 ? 22.716 68.717 136.776 1.00 20.34 413 GLU A C 1
ATOM 3121 O O . GLU A 1 413 ? 22.581 68.743 135.559 1.00 21.27 413 GLU A O 1
ATOM 3127 N N . ILE A 1 414 ? 23.851 68.354 137.364 1.00 23.01 414 ILE A N 1
ATOM 3128 C CA . ILE A 1 414 ? 25.029 67.963 136.599 1.00 22.53 414 ILE A CA 1
ATOM 3129 C C . ILE A 1 414 ? 24.710 66.750 135.706 1.00 26.29 414 ILE A C 1
ATOM 3130 O O . ILE A 1 414 ? 25.209 66.645 134.580 1.00 21.21 414 ILE A O 1
ATOM 3135 N N . ALA A 1 415 ? 23.870 65.847 136.224 1.00 27.26 415 ALA A N 1
ATOM 3136 C CA . ALA A 1 415 ? 23.464 64.630 135.521 1.00 27.60 415 ALA A CA 1
ATOM 3137 C C . ALA A 1 415 ? 22.562 64.880 134.318 1.00 28.53 415 ALA A C 1
ATOM 3138 O O . ALA A 1 415 ? 22.234 63.947 133.585 1.00 30.26 415 ALA A O 1
ATOM 3140 N N . ARG A 1 416 ? 22.152 66.128 134.116 1.00 28.87 416 ARG A N 1
ATOM 3141 C CA . ARG A 1 416 ? 21.281 66.460 132.997 1.00 30.03 416 ARG A CA 1
ATOM 3142 C C . ARG A 1 416 ? 22.062 67.144 131.891 1.00 30.34 416 ARG A C 1
ATOM 3143 O O . ARG A 1 416 ? 21.494 67.551 130.874 1.00 31.53 416 ARG A O 1
ATOM 3151 N N . ASN A 1 417 ? 23.367 67.270 132.091 1.00 28.92 417 ASN A N 1
ATOM 3152 C CA . ASN A 1 417 ? 24.233 67.909 131.109 1.00 28.38 417 ASN A CA 1
ATOM 3153 C C . ASN A 1 417 ? 25.177 66.871 130.523 1.00 28.00 417 ASN A C 1
ATOM 3154 O O . ASN A 1 417 ? 25.991 66.291 131.246 1.00 28.16 417 ASN A O 1
ATOM 3159 N N . SER A 1 418 ? 25.076 66.652 129.216 1.00 26.58 418 SER A N 1
ATOM 3160 C CA . SER A 1 418 ? 25.906 65.663 128.530 1.00 29.82 418 SER A CA 1
ATOM 3161 C C . SER A 1 418 ? 27.408 65.905 128.670 1.00 29.37 418 SER A C 1
ATOM 3162 O O . SER A 1 418 ? 28.180 64.959 128.828 1.00 32.93 418 SER A O 1
ATOM 3165 N N . THR A 1 419 ? 27.808 67.171 128.614 1.00 25.53 419 THR A N 1
ATOM 3166 C CA . THR A 1 419 ? 29.205 67.578 128.723 1.00 23.79 419 THR A CA 1
ATOM 3167 C C . THR A 1 419 ? 29.844 67.252 130.070 1.00 24.90 419 THR A C 1
ATOM 3168 O O . THR A 1 419 ? 31.037 67.499 130.259 1.00 22.47 419 THR A O 1
ATOM 3172 N N . GLN A 1 420 ? 29.061 66.707 130.998 1.00 23.27 420 GLN A N 1
ATOM 3173 C CA . GLN A 1 420 ? 29.557 66.413 132.341 1.00 27.70 420 GLN A CA 1
ATOM 3174 C C . GLN A 1 420 ? 29.677 64.963 132.805 1.00 27.60 420 GLN A C 1
ATOM 3175 O O . GLN A 1 420 ? 29.600 64.699 134.007 1.00 26.69 420 GLN A O 1
ATOM 3181 N N . ASP A 1 421 ? 29.880 64.036 131.873 1.00 25.66 421 ASP A N 1
ATOM 3182 C CA . ASP A 1 421 ? 30.016 62.618 132.204 1.00 23.99 421 ASP A CA 1
ATOM 3183 C C . ASP A 1 421 ? 31.134 62.318 133.191 1.00 23.53 421 ASP A C 1
ATOM 3184 O O . ASP A 1 421 ? 30.928 61.600 134.170 1.00 24.18 421 ASP A O 1
ATOM 3189 N N . ARG A 1 422 ? 32.312 62.876 132.932 1.00 20.86 422 ARG A N 1
ATOM 3190 C CA . ARG A 1 422 ? 33.486 62.647 133.769 1.00 24.83 422 ARG A CA 1
ATOM 3191 C C . ARG A 1 422 ? 33.325 62.974 135.256 1.00 25.45 422 ARG A C 1
ATOM 3192 O O . ARG A 1 422 ? 33.547 62.108 136.106 1.00 30.51 422 ARG A O 1
ATOM 3200 N N . ILE A 1 423 ? 32.964 64.213 135.578 1.00 24.01 423 ILE A N 1
ATOM 3201 C CA . ILE A 1 423 ? 32.779 64.588 136.971 1.00 21.99 423 ILE A CA 1
ATOM 3202 C C . ILE A 1 423 ? 31.640 63.742 137.548 1.00 19.99 423 ILE A C 1
ATOM 3203 O O . ILE A 1 423 ? 31.668 63.361 138.720 1.00 18.84 423 ILE A O 1
ATOM 3208 N N . LEU A 1 424 ? 30.639 63.439 136.730 1.00 19.64 424 LEU A N 1
ATOM 3209 C CA . LEU A 1 424 ? 29.534 62.597 137.198 1.00 19.87 424 LEU A CA 1
ATOM 3210 C C . LEU A 1 424 ? 30.105 61.241 137.589 1.00 19.41 424 LEU A C 1
ATOM 3211 O O . LEU A 1 424 ? 29.730 60.649 138.603 1.00 21.67 424 LEU A O 1
ATOM 3216 N N . GLU A 1 425 ? 31.009 60.763 136.744 1.00 20.04 425 GLU A N 1
ATOM 3217 C CA . GLU A 1 425 ? 31.699 59.495 136.917 1.00 20.20 425 GLU A CA 1
ATOM 3218 C C . GLU A 1 425 ? 32.332 59.439 138.304 1.00 22.12 425 GLU A C 1
ATOM 3219 O O . GLU A 1 425 ? 31.939 58.649 139.160 1.00 20.10 425 GLU A O 1
ATOM 3225 N N . MET A 1 426 ? 33.329 60.295 138.497 1.00 23.34 426 MET A N 1
ATOM 3226 C CA . MET A 1 426 ? 34.080 60.370 139.740 1.00 21.25 426 MET A CA 1
ATOM 3227 C C . MET A 1 426 ? 33.271 60.694 140.988 1.00 18.06 426 MET A C 1
ATOM 3228 O O . MET A 1 426 ? 33.440 60.046 142.007 1.00 17.44 426 MET A O 1
ATOM 3233 N N . LYS A 1 427 ? 32.396 61.690 140.903 1.00 21.56 427 LYS A N 1
ATOM 3234 C CA . LYS A 1 427 ? 31.559 62.105 142.036 1.00 24.39 427 LYS A CA 1
ATOM 3235 C C . LYS A 1 427 ? 30.575 61.029 142.533 1.00 25.86 427 LYS A C 1
ATOM 3236 O O . LYS A 1 427 ? 30.256 60.980 143.728 1.00 26.93 427 LYS A O 1
ATOM 3242 N N . VAL A 1 428 ? 30.081 60.190 141.623 1.00 25.53 428 VAL A N 1
ATOM 3243 C CA . VAL A 1 428 ? 29.156 59.100 141.983 1.00 24.03 428 VAL A CA 1
ATOM 3244 C C . VAL A 1 428 ? 29.910 57.975 142.704 1.00 23.77 428 VAL A C 1
ATOM 3245 O O . VAL A 1 428 ? 29.412 57.396 143.675 1.00 24.74 428 VAL A O 1
ATOM 3249 N N . MET A 1 429 ? 31.104 57.657 142.213 1.00 21.57 429 MET A N 1
ATOM 3250 C CA . MET A 1 429 ? 31.910 56.608 142.827 1.00 24.20 429 MET A CA 1
ATOM 3251 C C . MET A 1 429 ? 32.371 57.070 144.203 1.00 23.76 429 MET A C 1
ATOM 3252 O O . MET A 1 429 ? 32.422 56.282 145.147 1.00 27.31 429 MET A O 1
ATOM 3257 N N . GLU A 1 430 ? 32.690 58.358 144.316 1.00 25.85 430 GLU A N 1
ATOM 3258 C CA . GLU A 1 430 ? 33.146 58.930 145.576 1.00 20.58 430 GLU A CA 1
ATOM 3259 C C . GLU A 1 430 ? 32.070 58.864 146.645 1.00 15.75 430 GLU A C 1
ATOM 3260 O O . GLU A 1 430 ? 32.362 58.602 147.805 1.00 20.02 430 GLU A O 1
ATOM 3266 N N . PHE A 1 431 ? 30.827 59.107 146.247 1.00 16.53 431 PHE A N 1
ATOM 3267 C CA . PHE A 1 431 ? 29.677 59.043 147.153 1.00 17.31 431 PHE A CA 1
ATOM 3268 C C . PHE A 1 431 ? 29.482 57.593 147.637 1.00 17.89 431 PHE A C 1
ATOM 3269 O O . PHE A 1 431 ? 29.203 57.335 148.812 1.00 17.49 431 PHE A O 1
ATOM 3277 N N . PHE A 1 432 ? 29.638 56.643 146.724 1.00 20.95 432 PHE A N 1
ATOM 3278 C CA . PHE A 1 432 ? 29.464 55.247 147.078 1.00 23.88 432 PHE A CA 1
ATOM 3279 C C . PHE A 1 432 ? 30.419 54.853 148.195 1.00 26.18 432 PHE A C 1
ATOM 3280 O O . PHE A 1 432 ? 29.996 54.304 149.218 1.00 29.83 432 PHE A O 1
ATOM 3288 N N . MET A 1 433 ? 31.697 55.164 148.005 1.00 24.82 433 MET A N 1
ATOM 3289 C CA . MET A 1 433 ? 32.748 54.833 148.967 1.00 26.85 433 MET A CA 1
ATOM 3290 C C . MET A 1 433 ? 32.759 55.662 150.244 1.00 26.07 433 MET A C 1
ATOM 3291 O O . MET A 1 433 ? 32.988 55.138 151.327 1.00 27.10 433 MET A O 1
ATOM 3296 N N . LYS A 1 434 ? 32.516 56.958 150.112 1.00 27.45 434 LYS A N 1
ATOM 3297 C CA . LYS A 1 434 ? 32.550 57.845 151.261 1.00 25.69 434 LYS A CA 1
ATOM 3298 C C . LYS A 1 434 ? 31.290 57.850 152.104 1.00 22.61 434 LYS A C 1
ATOM 3299 O O . LYS A 1 434 ? 31.371 57.975 153.328 1.00 21.74 434 LYS A O 1
ATOM 3305 N N . VAL A 1 435 ? 30.133 57.707 151.463 1.00 22.33 435 VAL A N 1
ATOM 3306 C CA . VAL A 1 435 ? 28.869 57.756 152.186 1.00 20.03 435 VAL A CA 1
ATOM 3307 C C . VAL A 1 435 ? 28.183 56.425 152.418 1.00 19.95 435 VAL A C 1
ATOM 3308 O O . VAL A 1 435 ? 27.695 56.164 153.521 1.00 21.48 435 VAL A O 1
ATOM 3312 N N . TYR A 1 436 ? 28.133 55.590 151.384 1.00 22.56 436 TYR A N 1
ATOM 3313 C CA . TYR A 1 436 ? 27.499 54.278 151.491 1.00 16.89 436 TYR A CA 1
ATOM 3314 C C . TYR A 1 436 ? 28.398 53.348 152.288 1.00 18.14 436 TYR A C 1
ATOM 3315 O O . TYR A 1 436 ? 27.921 52.556 153.081 1.00 19.01 436 TYR A O 1
ATOM 3324 N N . GLY A 1 437 ? 29.704 53.455 152.075 1.00 19.40 437 GLY A N 1
ATOM 3325 C CA . GLY A 1 437 ? 30.640 52.625 152.812 1.00 17.54 437 GLY A CA 1
ATOM 3326 C C . GLY A 1 437 ? 31.309 51.539 152.003 1.00 16.00 437 GLY A C 1
ATOM 3327 O O . GLY A 1 437 ? 32.004 50.688 152.553 1.00 19.86 437 GLY A O 1
ATOM 3328 N N . TYR A 1 438 ? 31.113 51.567 150.692 1.00 17.50 438 TYR A N 1
ATOM 3329 C CA . TYR A 1 438 ? 31.685 50.558 149.817 1.00 15.56 438 TYR A CA 1
ATOM 3330 C C . TYR A 1 438 ? 33.182 50.710 149.681 1.00 19.40 438 TYR A C 1
ATOM 3331 O O . TYR A 1 438 ? 33.749 51.763 149.973 1.00 20.45 438 TYR A O 1
ATOM 3340 N N . ARG A 1 439 ? 33.818 49.638 149.232 1.00 20.53 439 ARG A N 1
ATOM 3341 C CA . ARG A 1 439 ? 35.243 49.643 148.989 1.00 19.88 439 ARG A CA 1
ATOM 3342 C C . ARG A 1 439 ? 35.301 49.517 147.477 1.00 18.08 439 ARG A C 1
ATOM 3343 O O . ARG A 1 439 ? 34.271 49.258 146.849 1.00 12.99 439 ARG A O 1
ATOM 3351 N N . GLY A 1 440 ? 36.482 49.694 146.893 1.00 16.13 440 GLY A N 1
ATOM 3352 C CA . GLY A 1 440 ? 36.610 49.618 145.448 1.00 19.68 440 GLY A CA 1
ATOM 3353 C C . GLY A 1 440 ? 37.061 50.940 144.833 1.00 22.25 440 GLY A C 1
ATOM 3354 O O . GLY A 1 440 ? 37.751 51.730 145.482 1.00 21.92 440 GLY A O 1
ATOM 3355 N N . LYS A 1 441 ? 36.674 51.204 143.589 1.00 21.45 441 LYS A N 1
ATOM 3356 C CA . LYS A 1 441 ? 37.094 52.442 142.960 1.00 24.48 441 LYS A CA 1
ATOM 3357 C C . LYS A 1 441 ? 36.458 52.802 141.614 1.00 24.56 441 LYS A C 1
ATOM 3358 O O . LYS A 1 441 ? 35.701 52.026 141.014 1.00 23.70 441 LYS A O 1
ATOM 3364 N N . HIS A 1 442 ? 36.775 54.012 141.164 1.00 22.84 442 HIS A N 1
ATOM 3365 C CA . HIS A 1 442 ? 36.296 54.538 139.893 1.00 18.10 442 HIS A CA 1
ATOM 3366 C C . HIS A 1 442 ? 37.354 54.126 138.893 1.00 20.49 442 HIS A C 1
ATOM 3367 O O . HIS A 1 442 ? 38.561 54.241 139.169 1.00 13.23 442 HIS A O 1
ATOM 3374 N N . LEU A 1 443 ? 36.901 53.639 137.744 1.00 23.26 443 LEU A N 1
ATOM 3375 C CA . LEU A 1 443 ? 37.799 53.191 136.679 1.00 24.50 443 LEU A CA 1
ATOM 3376 C C . LEU A 1 443 ? 37.643 54.112 135.469 1.00 24.45 443 LEU A C 1
ATOM 3377 O O . LEU A 1 443 ? 38.441 55.032 135.274 1.00 26.41 443 LEU A O 1
ATOM 3382 N N . GLY A 1 444 ? 36.612 53.886 134.667 1.00 20.10 444 GLY A N 1
ATOM 3383 C CA . GLY A 1 444 ? 36.399 54.750 133.520 1.00 24.17 444 GLY A CA 1
ATOM 3384 C C . GLY A 1 444 ? 37.169 54.310 132.298 1.00 20.97 444 GLY A C 1
ATOM 3385 O O . GLY A 1 444 ? 37.896 53.329 132.350 1.00 21.28 444 GLY A O 1
ATOM 3386 N N . GLY A 1 445 ? 37.010 55.035 131.196 1.00 22.13 445 GLY A N 1
ATOM 3387 C CA . GLY A 1 445 ? 37.708 54.672 129.971 1.00 22.57 445 GLY A CA 1
ATOM 3388 C C . GLY A 1 445 ? 36.833 53.814 129.075 1.00 22.20 445 GLY A C 1
ATOM 3389 O O . GLY A 1 445 ? 35.723 53.445 129.451 1.00 22.63 445 GLY A O 1
ATOM 3390 N N . SER A 1 446 ? 37.328 53.466 127.894 1.00 22.64 446 SER A N 1
ATOM 3391 C CA . SER A 1 446 ? 36.538 52.664 126.964 1.00 21.74 446 SER A CA 1
ATOM 3392 C C . SER A 1 446 ? 36.645 51.156 127.186 1.00 20.53 446 SER A C 1
ATOM 3393 O O . SER A 1 446 ? 35.918 50.380 126.569 1.00 17.29 446 SER A O 1
ATOM 3396 N N . ARG A 1 447 ? 37.534 50.734 128.075 1.00 18.27 447 ARG A N 1
ATOM 3397 C CA . ARG A 1 447 ? 37.698 49.306 128.304 1.00 21.11 447 ARG A CA 1
ATOM 3398 C C . ARG A 1 447 ? 37.424 48.894 129.740 1.00 23.00 447 ARG A C 1
ATOM 3399 O O . ARG A 1 447 ? 37.523 47.719 130.101 1.00 22.15 447 ARG A O 1
ATOM 3407 N N . LYS A 1 448 ? 37.058 49.866 130.560 1.00 21.90 448 LYS A N 1
ATOM 3408 C CA . LYS A 1 448 ? 36.772 49.581 131.948 1.00 19.43 448 LYS A CA 1
ATOM 3409 C C . LYS A 1 448 ? 35.436 50.199 132.296 1.00 19.57 448 LYS A C 1
ATOM 3410 O O . LYS A 1 448 ? 34.969 51.128 131.623 1.00 17.99 448 LYS A O 1
ATOM 3416 N N . PRO A 1 449 ? 34.788 49.675 133.343 1.00 18.48 449 PRO A N 1
ATOM 3417 C CA . PRO A 1 449 ? 33.493 50.234 133.751 1.00 19.22 449 PRO A CA 1
ATOM 3418 C C . PRO A 1 449 ? 33.812 51.495 134.565 1.00 22.64 449 PRO A C 1
ATOM 3419 O O . PRO A 1 449 ? 34.917 51.626 135.092 1.00 23.34 449 PRO A O 1
ATOM 3423 N N . ASP A 1 450 ? 32.857 52.415 134.663 1.00 25.42 450 ASP A N 1
ATOM 3424 C CA . ASP A 1 450 ? 33.058 53.662 135.393 1.00 25.53 450 ASP A CA 1
ATOM 3425 C C . ASP A 1 450 ? 33.436 53.464 136.862 1.00 26.26 450 ASP A C 1
ATOM 3426 O O . ASP A 1 450 ? 34.033 54.339 137.489 1.00 25.33 450 ASP A O 1
ATOM 3431 N N . GLY A 1 451 ? 33.080 52.310 137.405 1.00 27.25 451 GLY A N 1
ATOM 3432 C CA . GLY A 1 451 ? 33.411 52.021 138.782 1.00 27.91 451 GLY A CA 1
ATOM 3433 C C . GLY A 1 451 ? 33.112 50.586 139.151 1.00 26.97 451 GLY A C 1
ATOM 3434 O O . GLY A 1 451 ? 32.223 49.964 138.563 1.00 28.43 451 GLY A O 1
ATOM 3435 N N . ALA A 1 452 ? 33.860 50.068 140.124 1.00 28.93 452 ALA A N 1
ATOM 3436 C CA . ALA A 1 452 ? 33.694 48.693 140.621 1.00 24.50 452 ALA A CA 1
ATOM 3437 C C . ALA A 1 452 ? 33.785 48.723 142.146 1.00 21.76 452 ALA A C 1
ATOM 3438 O O . ALA A 1 452 ? 34.849 48.966 142.714 1.00 18.35 452 ALA A O 1
ATOM 3440 N N . ILE A 1 453 ? 32.657 48.480 142.801 1.00 21.84 453 ILE A N 1
ATOM 3441 C CA . ILE A 1 453 ? 32.591 48.516 144.259 1.00 21.23 453 ILE A CA 1
ATOM 3442 C C . ILE A 1 453 ? 32.171 47.197 144.906 1.00 21.93 453 ILE A C 1
ATOM 3443 O O . ILE A 1 453 ? 31.457 46.394 144.303 1.00 20.63 453 ILE A O 1
ATOM 3448 N N . TYR A 1 454 ? 32.601 46.992 146.147 1.00 19.75 454 TYR A N 1
ATOM 3449 C CA . TYR A 1 454 ? 32.253 45.781 146.869 1.00 23.07 454 TYR A CA 1
ATOM 3450 C C . TYR A 1 454 ? 32.177 46.007 148.378 1.00 24.50 454 TYR A C 1
ATOM 3451 O O . TYR A 1 454 ? 32.527 47.079 148.883 1.00 24.44 454 TYR A O 1
ATOM 3460 N N . THR A 1 455 ? 31.717 44.986 149.094 1.00 24.76 455 THR A N 1
ATOM 3461 C CA . THR A 1 455 ? 31.568 45.055 150.539 1.00 23.52 455 THR A CA 1
ATOM 3462 C C . THR A 1 455 ? 32.535 44.128 151.278 1.00 25.08 455 THR A C 1
ATOM 3463 O O . THR A 1 455 ? 33.163 43.261 150.674 1.00 29.12 455 THR A O 1
ATOM 3467 N N . VAL A 1 456 ? 32.656 44.325 152.588 1.00 28.42 456 VAL A N 1
ATOM 3468 C CA . VAL A 1 456 ? 33.525 43.492 153.420 1.00 33.84 456 VAL A CA 1
ATOM 3469 C C . VAL A 1 456 ? 32.934 43.374 154.828 1.00 37.08 456 VAL A C 1
ATOM 3470 O O . VAL A 1 456 ? 32.745 44.379 155.519 1.00 40.18 456 VAL A O 1
ATOM 3474 N N . GLY A 1 457 ? 32.649 42.146 155.249 1.00 38.00 457 GLY A N 1
ATOM 3475 C CA . GLY A 1 457 ? 32.088 41.933 156.569 1.00 34.79 457 GLY A CA 1
ATOM 3476 C C . GLY A 1 457 ? 30.574 41.807 156.566 1.00 36.53 457 GLY A C 1
ATOM 3477 O O . GLY A 1 457 ? 29.967 41.584 157.619 1.00 40.16 457 GLY A O 1
ATOM 3478 N N . SER A 1 458 ? 29.951 41.964 155.400 1.00 31.25 458 SER A N 1
ATOM 3479 C CA . SER A 1 458 ? 28.497 41.843 155.307 1.00 28.19 458 SER A CA 1
ATOM 3480 C C . SER A 1 458 ? 28.144 40.357 155.355 1.00 26.41 458 SER A C 1
ATOM 3481 O O . SER A 1 458 ? 29.020 39.517 155.175 1.00 27.32 458 SER A O 1
ATOM 3484 N N . PRO A 1 459 ? 26.861 40.016 155.593 1.00 27.24 459 PRO A N 1
ATOM 3485 C CA . PRO A 1 459 ? 26.447 38.605 155.654 1.00 28.75 459 PRO A CA 1
ATOM 3486 C C . PRO A 1 459 ? 26.830 37.924 154.346 1.00 28.38 459 PRO A C 1
ATOM 3487 O O . PRO A 1 459 ? 27.196 36.747 154.299 1.00 27.16 459 PRO A O 1
ATOM 3491 N N . ILE A 1 460 ? 26.714 38.699 153.280 1.00 27.74 460 ILE A N 1
ATOM 3492 C CA . ILE A 1 460 ? 27.083 38.256 151.957 1.00 24.60 460 ILE A CA 1
ATOM 3493 C C . ILE A 1 460 ? 27.872 39.428 151.393 1.00 23.98 460 ILE A C 1
ATOM 3494 O O . ILE A 1 460 ? 27.334 40.526 151.236 1.00 20.81 460 ILE A O 1
ATOM 3499 N N . ASP A 1 461 ? 29.163 39.215 151.155 1.00 20.96 461 ASP A N 1
ATOM 3500 C CA . ASP A 1 461 ? 29.996 40.266 150.597 1.00 20.86 461 ASP A CA 1
ATOM 3501 C C . ASP A 1 461 ? 29.827 40.172 149.082 1.00 23.33 461 ASP A C 1
ATOM 3502 O O . ASP A 1 461 ? 30.063 39.121 148.480 1.00 21.75 461 ASP A O 1
ATOM 3507 N N . TYR A 1 462 ? 29.393 41.265 148.470 1.00 23.11 462 TYR A N 1
ATOM 3508 C CA . TYR A 1 462 ? 29.155 41.262 147.036 1.00 19.74 462 TYR A CA 1
ATOM 3509 C C . TYR A 1 462 ? 29.883 42.379 146.308 1.00 21.05 462 TYR A C 1
ATOM 3510 O O . TYR A 1 462 ? 30.383 43.325 146.925 1.00 18.32 462 TYR A O 1
ATOM 3519 N N . GLY A 1 463 ? 29.933 42.254 144.984 1.00 21.63 463 GLY A N 1
ATOM 3520 C CA . GLY A 1 463 ? 30.585 43.257 144.157 1.00 22.46 463 GLY A CA 1
ATOM 3521 C C . GLY A 1 463 ? 29.581 43.929 143.243 1.00 18.39 463 GLY A C 1
ATOM 3522 O O . GLY A 1 463 ? 28.526 43.368 142.965 1.00 17.91 463 GLY A O 1
ATOM 3523 N N . VAL A 1 464 ? 29.890 45.140 142.796 1.00 19.68 464 VAL A N 1
ATOM 3524 C CA . VAL A 1 464 ? 28.997 45.869 141.901 1.00 17.43 464 VAL A CA 1
ATOM 3525 C C . VAL A 1 464 ? 29.761 46.473 140.732 1.00 17.66 464 VAL A C 1
ATOM 3526 O O . VAL A 1 464 ? 30.852 47.040 140.918 1.00 15.34 464 VAL A O 1
ATOM 3530 N N . ILE A 1 465 ? 29.184 46.331 139.533 1.00 15.88 465 ILE A N 1
ATOM 3531 C CA . ILE A 1 465 ? 29.748 46.866 138.279 1.00 11.36 465 ILE A CA 1
ATOM 3532 C C . ILE A 1 465 ? 28.895 48.091 137.946 1.00 14.01 465 ILE A C 1
ATOM 3533 O O . ILE A 1 465 ? 27.690 47.977 137.715 1.00 12.65 465 ILE A O 1
ATOM 3538 N N . VAL A 1 466 ? 29.514 49.266 137.927 1.00 14.45 466 VAL A N 1
ATOM 3539 C CA . VAL A 1 466 ? 28.757 50.492 137.709 1.00 13.66 466 VAL A CA 1
ATOM 3540 C C . VAL A 1 466 ? 29.137 51.298 136.480 1.00 13.45 466 VAL A C 1
ATOM 3541 O O . VAL A 1 466 ? 30.301 51.389 136.115 1.00 16.61 466 VAL A O 1
ATOM 3545 N N . ASP A 1 467 ? 28.124 51.890 135.857 1.00 16.95 467 ASP A N 1
ATOM 3546 C CA . ASP A 1 467 ? 28.286 52.723 134.677 1.00 17.84 467 ASP A CA 1
ATOM 3547 C C . ASP A 1 467 ? 27.373 53.928 134.888 1.00 17.80 467 ASP A C 1
ATOM 3548 O O . ASP A 1 467 ? 26.207 53.764 135.245 1.00 14.37 467 ASP A O 1
ATOM 3553 N N . THR A 1 468 ? 27.895 55.135 134.681 1.00 14.80 468 THR A N 1
ATOM 3554 C CA . THR A 1 468 ? 27.075 56.334 134.866 1.00 18.45 468 THR A CA 1
ATOM 3555 C C . THR A 1 468 ? 26.858 57.077 133.540 1.00 19.11 468 THR A C 1
ATOM 3556 O O . THR A 1 468 ? 27.554 56.827 132.548 1.00 20.22 468 THR A O 1
ATOM 3560 N N . LYS A 1 469 ? 25.891 57.986 133.515 1.00 20.16 469 LYS A N 1
ATOM 3561 C CA . LYS A 1 469 ? 25.628 58.743 132.293 1.00 22.06 469 LYS A CA 1
ATOM 3562 C C . LYS A 1 469 ? 24.804 60.018 132.517 1.00 20.85 469 LYS A C 1
ATOM 3563 O O . LYS A 1 469 ? 23.700 59.981 133.081 1.00 22.23 469 LYS A O 1
ATOM 3569 N N . ALA A 1 470 ? 25.369 61.146 132.093 1.00 20.29 470 ALA A N 1
ATOM 3570 C CA . ALA A 1 470 ? 24.714 62.447 132.186 1.00 19.65 470 ALA A CA 1
ATOM 3571 C C . ALA A 1 470 ? 23.943 62.598 130.875 1.00 26.99 470 ALA A C 1
ATOM 3572 O O . ALA A 1 470 ? 24.516 62.447 129.786 1.00 28.26 470 ALA A O 1
ATOM 3574 N N . TYR A 1 471 ? 22.653 62.905 130.977 1.00 26.84 471 TYR A N 1
ATOM 3575 C CA . TYR A 1 471 ? 21.801 63.012 129.801 1.00 31.73 471 TYR A CA 1
ATOM 3576 C C . TYR A 1 471 ? 20.609 63.924 130.108 1.00 34.17 471 TYR A C 1
ATOM 3577 O O . TYR A 1 471 ? 20.039 63.862 131.195 1.00 39.70 471 TYR A O 1
ATOM 3586 N N . SER A 1 472 ? 20.221 64.773 129.165 1.00 34.27 472 SER A N 1
ATOM 3587 C CA . SER A 1 472 ? 19.092 65.661 129.420 1.00 36.12 472 SER A CA 1
ATOM 3588 C C . SER A 1 472 ? 17.738 65.076 129.033 1.00 35.26 472 SER A C 1
ATOM 3589 O O . SER A 1 472 ? 17.484 64.829 127.859 1.00 37.59 472 SER A O 1
ATOM 3592 N N . GLY A 1 473 ? 16.875 64.842 130.021 1.00 36.55 473 GLY A N 1
ATOM 3593 C CA . GLY A 1 473 ? 15.547 64.338 129.721 1.00 36.36 473 GLY A CA 1
ATOM 3594 C C . GLY A 1 473 ? 15.044 63.047 130.344 1.00 39.16 473 GLY A C 1
ATOM 3595 O O . GLY A 1 473 ? 13.855 62.922 130.649 1.00 40.26 473 GLY A O 1
ATOM 3596 N N . GLY A 1 474 ? 15.919 62.072 130.528 1.00 37.50 474 GLY A N 1
ATOM 3597 C CA . GLY A 1 474 ? 15.457 60.818 131.091 1.00 38.41 474 GLY A CA 1
ATOM 3598 C C . GLY A 1 474 ? 15.905 59.665 130.217 1.00 36.98 474 GLY A C 1
ATOM 3599 O O . GLY A 1 474 ? 15.316 59.376 129.178 1.00 37.36 474 GLY A O 1
ATOM 3600 N N . TYR A 1 475 ? 16.968 59.015 130.664 1.00 34.39 475 TYR A N 1
ATOM 3601 C CA . TYR A 1 475 ? 17.587 57.888 129.988 1.00 32.24 475 TYR A CA 1
ATOM 3602 C C . TYR A 1 475 ? 16.649 56.688 129.822 1.00 31.08 475 TYR A C 1
ATOM 3603 O O . TYR A 1 475 ? 16.043 56.221 130.793 1.00 30.31 475 TYR A O 1
ATOM 3612 N N . ASN A 1 476 ? 16.526 56.190 128.596 1.00 27.73 476 ASN A N 1
ATOM 3613 C CA . ASN A 1 476 ? 15.695 55.018 128.355 1.00 27.15 476 ASN A CA 1
ATOM 3614 C C . ASN A 1 476 ? 16.603 53.794 128.260 1.00 26.76 476 ASN A C 1
ATOM 3615 O O . ASN A 1 476 ? 16.156 52.675 127.996 1.00 26.61 476 ASN A O 1
ATOM 3620 N N . LEU A 1 477 ? 17.888 54.018 128.506 1.00 24.46 477 LEU A N 1
ATOM 3621 C CA . LEU A 1 477 ? 18.871 52.959 128.460 1.00 20.38 477 LEU A CA 1
ATOM 3622 C C . LEU A 1 477 ? 19.034 52.360 127.056 1.00 22.91 477 LEU A C 1
ATOM 3623 O O . LEU A 1 477 ? 18.593 51.246 126.786 1.00 22.93 477 LEU A O 1
ATOM 3628 N N . PRO A 1 478 ? 19.675 53.101 126.140 1.00 23.35 478 PRO A N 1
ATOM 3629 C CA . PRO A 1 478 ? 19.890 52.611 124.769 1.00 25.45 478 PRO A CA 1
ATOM 3630 C C . PRO A 1 478 ? 20.578 51.236 124.780 1.00 24.83 478 PRO A C 1
ATOM 3631 O O . PRO A 1 478 ? 21.352 50.936 125.691 1.00 22.80 478 PRO A O 1
ATOM 3635 N N . ILE A 1 479 ? 20.311 50.411 123.769 1.00 21.31 479 ILE A N 1
ATOM 3636 C CA . ILE A 1 479 ? 20.927 49.087 123.718 1.00 21.32 479 ILE A CA 1
ATOM 3637 C C . ILE A 1 479 ? 22.447 49.181 123.622 1.00 21.54 479 ILE A C 1
ATOM 3638 O O . ILE A 1 479 ? 23.162 48.211 123.899 1.00 26.21 479 ILE A O 1
ATOM 3643 N N . GLY A 1 480 ? 22.938 50.354 123.245 1.00 22.83 480 GLY A N 1
ATOM 3644 C CA . GLY A 1 480 ? 24.370 50.552 123.132 1.00 22.51 480 GLY A CA 1
ATOM 3645 C C . GLY A 1 480 ? 25.057 50.527 124.485 1.00 24.43 480 GLY A C 1
ATOM 3646 O O . GLY A 1 480 ? 26.085 49.872 124.659 1.00 24.33 480 GLY A O 1
ATOM 3647 N N . GLN A 1 481 ? 24.501 51.249 125.454 1.00 25.52 481 GLN A N 1
ATOM 3648 C CA . GLN A 1 481 ? 25.088 51.269 126.787 1.00 25.16 481 GLN A CA 1
ATOM 3649 C C . GLN A 1 481 ? 24.835 49.953 127.513 1.00 23.89 481 GLN A C 1
ATOM 3650 O O . GLN A 1 481 ? 25.668 49.502 128.293 1.00 22.54 481 GLN A O 1
ATOM 3656 N N . ALA A 1 482 ? 23.680 49.340 127.270 1.00 20.67 482 ALA A N 1
ATOM 3657 C CA . ALA A 1 482 ? 23.385 48.065 127.898 1.00 20.15 482 ALA A CA 1
ATOM 3658 C C . ALA A 1 482 ? 24.352 47.062 127.281 1.00 20.77 482 ALA A C 1
ATOM 3659 O O . ALA A 1 482 ? 24.708 46.060 127.900 1.00 21.53 482 ALA A O 1
ATOM 3661 N N . ASP A 1 483 ? 24.780 47.351 126.052 1.00 24.57 483 ASP A N 1
ATOM 3662 C CA . ASP A 1 483 ? 25.739 46.512 125.322 1.00 21.95 483 ASP A CA 1
ATOM 3663 C C . ASP A 1 483 ? 27.109 46.570 126.002 1.00 19.57 483 ASP A C 1
ATOM 3664 O O . ASP A 1 483 ? 27.757 45.542 126.185 1.00 24.17 483 ASP A O 1
ATOM 3669 N N . GLU A 1 484 ? 27.555 47.774 126.356 1.00 19.46 484 GLU A N 1
ATOM 3670 C CA . GLU A 1 484 ? 28.863 47.968 127.001 1.00 21.13 484 GLU A CA 1
ATOM 3671 C C . GLU A 1 484 ? 28.932 47.358 128.410 1.00 20.86 484 GLU A C 1
ATOM 3672 O O . GLU A 1 484 ? 29.999 46.947 128.862 1.00 17.66 484 GLU A O 1
ATOM 3678 N N . MET A 1 485 ? 27.792 47.292 129.094 1.00 19.00 485 MET A N 1
ATOM 3679 C CA . MET A 1 485 ? 27.745 46.710 130.433 1.00 21.48 485 MET A CA 1
ATOM 3680 C C . MET A 1 485 ? 27.784 45.173 130.409 1.00 19.26 485 MET A C 1
ATOM 3681 O O . MET A 1 485 ? 28.300 44.547 131.327 1.00 24.41 485 MET A O 1
ATOM 3686 N N . GLN A 1 486 ? 27.246 44.568 129.356 1.00 18.96 486 GLN A N 1
ATOM 3687 C CA . GLN A 1 486 ? 27.234 43.120 129.237 1.00 15.91 486 GLN A CA 1
ATOM 3688 C C . GLN A 1 486 ? 28.670 42.655 129.107 1.00 18.55 486 GLN A C 1
ATOM 3689 O O . GLN A 1 486 ? 29.047 41.591 129.616 1.00 17.47 486 GLN A O 1
ATOM 3695 N N . ARG A 1 487 ? 29.466 43.475 128.423 1.00 16.87 487 ARG A N 1
ATOM 3696 C CA . ARG A 1 487 ? 30.881 43.205 128.201 1.00 14.81 487 ARG A CA 1
ATOM 3697 C C . ARG A 1 487 ? 31.649 43.206 129.528 1.00 19.89 487 ARG A C 1
ATOM 3698 O O . ARG A 1 487 ? 32.523 42.366 129.739 1.00 23.78 487 ARG A O 1
ATOM 3706 N N . TYR A 1 488 ? 31.330 44.139 130.425 1.00 17.25 488 TYR A N 1
ATOM 3707 C CA . TYR A 1 488 ? 32.031 44.200 131.711 1.00 17.95 488 TYR A CA 1
ATOM 3708 C C . TYR A 1 488 ? 31.635 43.035 132.619 1.00 15.34 488 TYR A C 1
ATOM 3709 O O . TYR A 1 488 ? 32.487 42.407 133.229 1.00 14.96 488 TYR A O 1
ATOM 3718 N N . VAL A 1 489 ? 30.342 42.747 132.688 1.00 15.92 489 VAL A N 1
ATOM 3719 C CA . VAL A 1 489 ? 29.832 41.653 133.512 1.00 17.26 489 VAL A CA 1
ATOM 3720 C C . VAL A 1 489 ? 30.419 40.289 133.114 1.00 21.92 489 VAL A C 1
ATOM 3721 O O . VAL A 1 489 ? 30.723 39.473 133.982 1.00 23.41 489 VAL A O 1
ATOM 3725 N N . GLU A 1 490 ? 30.580 40.053 131.810 1.00 22.33 490 GLU A N 1
ATOM 3726 C CA . GLU A 1 490 ? 31.105 38.783 131.284 1.00 23.23 490 GLU A CA 1
ATOM 3727 C C . GLU A 1 490 ? 32.616 38.668 131.368 1.00 23.21 490 GLU A C 1
ATOM 3728 O O . GLU A 1 490 ? 33.167 37.572 131.516 1.00 23.27 490 GLU A O 1
ATOM 3734 N N . GLU A 1 491 ? 33.287 39.807 131.260 1.00 28.65 491 GLU A N 1
ATOM 3735 C CA . GLU A 1 491 ? 34.737 39.860 131.338 1.00 23.06 491 GLU A CA 1
ATOM 3736 C C . GLU A 1 491 ? 35.187 39.564 132.772 1.00 25.58 491 GLU A C 1
ATOM 3737 O O . GLU A 1 491 ? 36.312 39.119 133.002 1.00 21.68 491 GLU A O 1
ATOM 3743 N N . ASN A 1 492 ? 34.289 39.834 133.721 1.00 25.97 492 ASN A N 1
ATOM 3744 C CA . ASN A 1 492 ? 34.507 39.602 135.149 1.00 22.95 492 ASN A CA 1
ATOM 3745 C C . ASN A 1 492 ? 34.137 38.150 135.440 1.00 22.12 492 ASN A C 1
ATOM 3746 O O . ASN A 1 492 ? 34.375 37.631 136.532 1.00 23.78 492 ASN A O 1
ATOM 3751 N N . GLN A 1 493 ? 33.513 37.511 134.464 1.00 18.08 493 GLN A N 1
ATOM 3752 C CA . GLN A 1 493 ? 33.148 36.118 134.604 1.00 21.50 493 GLN A CA 1
ATOM 3753 C C . GLN A 1 493 ? 34.250 35.316 133.924 1.00 22.46 493 GLN A C 1
ATOM 3754 O O . GLN A 1 493 ? 34.855 34.454 134.547 1.00 25.04 493 GLN A O 1
ATOM 3760 N N . THR A 1 494 ? 34.523 35.626 132.655 1.00 23.21 494 THR A N 1
ATOM 3761 C CA . THR A 1 494 ? 35.547 34.908 131.896 1.00 23.94 494 THR A CA 1
ATOM 3762 C C . THR A 1 494 ? 36.952 35.221 132.373 1.00 26.23 494 THR A C 1
ATOM 3763 O O . THR A 1 494 ? 37.768 34.316 132.531 1.00 29.22 494 THR A O 1
ATOM 3767 N N . ARG A 1 495 ? 37.226 36.505 132.594 1.00 25.31 495 ARG A N 1
ATOM 3768 C CA . ARG A 1 495 ? 38.529 36.968 133.070 1.00 25.62 495 ARG A CA 1
ATOM 3769 C C . ARG A 1 495 ? 39.738 36.489 132.259 1.00 25.16 495 ARG A C 1
ATOM 3770 O O . ARG A 1 495 ? 40.687 35.934 132.804 1.00 28.17 495 ARG A O 1
ATOM 3778 N N . ASN A 1 496 ? 39.704 36.729 130.954 1.00 28.28 496 ASN A N 1
ATOM 3779 C CA . ASN A 1 496 ? 40.799 36.332 130.060 1.00 28.07 496 ASN A CA 1
ATOM 3780 C C . ASN A 1 496 ? 41.655 37.567 129.781 1.00 25.71 496 ASN A C 1
ATOM 3781 O O . ASN A 1 496 ? 41.162 38.570 129.290 1.00 28.18 496 ASN A O 1
ATOM 3786 N N . LYS A 1 497 ? 42.940 37.475 130.086 1.00 30.18 497 LYS A N 1
ATOM 3787 C CA . LYS A 1 497 ? 43.881 38.571 129.895 1.00 33.39 497 LYS A CA 1
ATOM 3788 C C . LYS A 1 497 ? 44.143 38.906 128.425 1.00 36.82 497 LYS A C 1
ATOM 3789 O O . LYS A 1 497 ? 44.714 39.954 128.107 1.00 37.94 497 LYS A O 1
ATOM 3795 N N . HIS A 1 498 ? 43.744 38.014 127.529 1.00 34.98 498 HIS A N 1
ATOM 3796 C CA . HIS A 1 498 ? 43.946 38.254 126.107 1.00 33.12 498 HIS A CA 1
ATOM 3797 C C . HIS A 1 498 ? 42.792 39.097 125.594 1.00 31.00 498 HIS A C 1
ATOM 3798 O O . HIS A 1 498 ? 42.986 40.022 124.798 1.00 28.95 498 HIS A O 1
ATOM 3805 N N . ILE A 1 499 ? 41.594 38.780 126.077 1.00 28.71 499 ILE A N 1
ATOM 3806 C CA . ILE A 1 499 ? 40.390 39.512 125.712 1.00 27.17 499 ILE A CA 1
ATOM 3807 C C . ILE A 1 499 ? 40.532 40.945 126.240 1.00 27.18 499 ILE A C 1
ATOM 3808 O O . ILE A 1 499 ? 40.233 41.917 125.541 1.00 28.08 499 ILE A O 1
ATOM 3813 N N . ASN A 1 500 ? 40.976 41.069 127.488 1.00 27.10 500 ASN A N 1
ATOM 3814 C CA . ASN A 1 500 ? 41.199 42.385 128.078 1.00 25.45 500 ASN A CA 1
ATOM 3815 C C . ASN A 1 500 ? 42.501 42.380 128.880 1.00 26.37 500 ASN A C 1
ATOM 3816 O O . ASN A 1 500 ? 42.541 41.939 130.033 1.00 25.26 500 ASN A O 1
ATOM 3821 N N . PRO A 1 501 ? 43.595 42.838 128.253 1.00 23.60 501 PRO A N 1
ATOM 3822 C CA . PRO A 1 501 ? 44.917 42.905 128.881 1.00 25.57 501 PRO A CA 1
ATOM 3823 C C . PRO A 1 501 ? 45.033 43.740 130.160 1.00 28.52 501 PRO A C 1
ATOM 3824 O O . PRO A 1 501 ? 46.005 43.583 130.906 1.00 33.01 501 PRO A O 1
ATOM 3828 N N . ASN A 1 502 ? 44.079 44.633 130.417 1.00 24.51 502 ASN A N 1
ATOM 3829 C CA . ASN A 1 502 ? 44.153 45.450 131.628 1.00 21.36 502 ASN A CA 1
ATOM 3830 C C . ASN A 1 502 ? 43.579 44.782 132.873 1.00 24.52 502 ASN A C 1
ATOM 3831 O O . ASN A 1 502 ? 43.538 45.391 133.939 1.00 29.75 502 ASN A O 1
ATOM 3836 N N . GLU A 1 503 ? 43.135 43.534 132.735 1.00 26.45 503 GLU A N 1
ATOM 3837 C CA . GLU A 1 503 ? 42.584 42.772 133.856 1.00 27.17 503 GLU A CA 1
ATOM 3838 C C . GLU A 1 503 ? 41.963 43.643 134.951 1.00 27.54 503 GLU A C 1
ATOM 3839 O O . GLU A 1 503 ? 42.288 43.495 136.128 1.00 29.53 503 GLU A O 1
ATOM 3845 N N . TRP A 1 504 ? 41.062 44.540 134.575 1.00 27.75 504 TRP A N 1
ATOM 3846 C CA . TRP A 1 504 ? 40.436 45.418 135.561 1.00 27.25 504 TRP A CA 1
ATOM 3847 C C . TRP A 1 504 ? 39.764 44.679 136.722 1.00 29.31 504 TRP A C 1
ATOM 3848 O O . TRP A 1 504 ? 39.768 45.165 137.860 1.00 31.01 504 TRP A O 1
ATOM 3859 N N . TRP 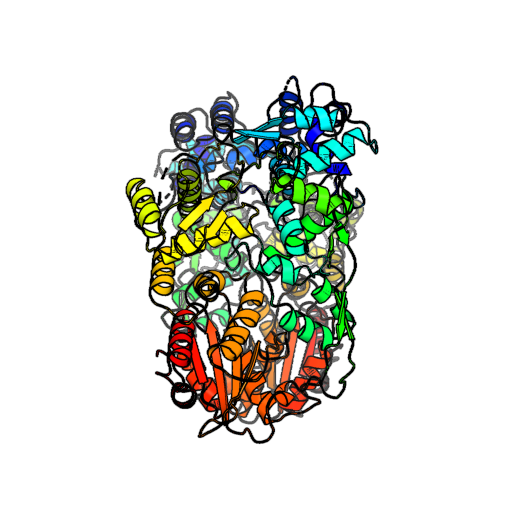A 1 505 ? 39.206 43.503 136.442 1.00 30.30 505 TRP A N 1
ATOM 3860 C CA . TRP A 1 505 ? 38.507 42.711 137.457 1.00 27.16 505 TRP A CA 1
ATOM 3861 C C . TRP A 1 505 ? 39.322 42.427 138.718 1.00 29.48 505 TRP A C 1
ATOM 3862 O O . TRP A 1 505 ? 38.759 42.031 139.741 1.00 26.96 505 TRP A O 1
ATOM 3873 N N . LYS A 1 506 ? 40.636 42.633 138.648 1.00 29.87 506 LYS A N 1
ATOM 3874 C CA . LYS A 1 506 ? 41.513 42.389 139.795 1.00 31.19 506 LYS A CA 1
ATOM 3875 C C . LYS A 1 506 ? 41.186 43.314 140.965 1.00 30.99 506 LYS A C 1
ATOM 3876 O O . LYS A 1 506 ? 41.579 43.075 142.107 1.00 30.29 506 LYS A O 1
ATOM 3882 N N . VAL A 1 507 ? 40.466 44.381 140.670 1.00 30.83 507 VAL A N 1
ATOM 3883 C CA . VAL A 1 507 ? 40.076 45.324 141.692 1.00 29.60 507 VAL A CA 1
ATOM 3884 C C . VAL A 1 507 ? 39.353 44.572 142.813 1.00 28.96 507 VAL A C 1
ATOM 3885 O O . VAL A 1 507 ? 39.509 44.884 143.990 1.00 30.85 507 VAL A O 1
ATOM 3889 N N . TYR A 1 508 ? 38.591 43.553 142.439 1.00 28.55 508 TYR A N 1
ATOM 3890 C CA . TYR A 1 508 ? 37.816 42.769 143.401 1.00 29.72 508 TYR A CA 1
ATOM 3891 C C . TYR A 1 508 ? 38.604 41.734 144.202 1.00 30.93 508 TYR A C 1
ATOM 3892 O O . TYR A 1 508 ? 39.606 41.201 143.730 1.00 32.28 508 TYR A O 1
ATOM 3901 N N . PRO A 1 509 ? 38.163 41.454 145.442 1.00 31.81 509 PRO A N 1
ATOM 3902 C CA . PRO A 1 509 ? 38.831 40.463 146.292 1.00 31.05 509 PRO A CA 1
ATOM 3903 C C . PRO A 1 509 ? 38.438 39.121 145.683 1.00 30.37 509 PRO A C 1
ATOM 3904 O O . PRO A 1 509 ? 37.293 38.960 145.263 1.00 31.31 509 PRO A O 1
ATOM 3908 N N . SER A 1 510 ? 39.370 38.173 145.629 1.00 27.29 510 SER A N 1
ATOM 3909 C CA . SER A 1 510 ? 39.101 36.867 145.021 1.00 26.39 510 SER A CA 1
ATOM 3910 C C . SER A 1 510 ? 37.938 36.111 145.639 1.00 24.17 510 SER A C 1
ATOM 3911 O O . SER A 1 510 ? 37.268 35.343 144.965 1.00 20.99 510 SER A O 1
ATOM 3914 N N . SER A 1 511 ? 37.698 36.324 146.925 1.00 24.86 511 SER A N 1
ATOM 3915 C CA . SER A 1 511 ? 36.614 35.627 147.601 1.00 23.39 511 SER A CA 1
ATOM 3916 C C . SER A 1 511 ? 35.234 36.019 147.074 1.00 26.33 511 SER A C 1
ATOM 3917 O O . SER A 1 511 ? 34.269 35.274 147.253 1.00 27.43 511 SER A O 1
ATOM 3920 N N . VAL A 1 512 ? 35.135 37.183 146.433 1.00 25.90 512 VAL A N 1
ATOM 3921 C CA . VAL A 1 512 ? 33.856 37.644 145.907 1.00 26.40 512 VAL A CA 1
ATOM 3922 C C . VAL A 1 512 ? 33.395 36.844 144.697 1.00 24.78 512 VAL A C 1
ATOM 3923 O O . VAL A 1 512 ? 34.122 36.718 143.710 1.00 22.29 512 VAL A O 1
ATOM 3927 N N . THR A 1 513 ? 32.174 36.317 144.775 1.00 25.21 513 THR A N 1
ATOM 3928 C CA . THR A 1 513 ? 31.610 35.528 143.688 1.00 23.09 513 THR A CA 1
ATOM 3929 C C . THR A 1 513 ? 30.234 36.014 143.215 1.00 23.30 513 THR A C 1
ATOM 3930 O O . THR A 1 513 ? 29.813 35.685 142.105 1.00 25.48 513 THR A O 1
ATOM 3934 N N . GLU A 1 514 ? 29.538 36.795 144.045 1.00 24.28 514 GLU A N 1
ATOM 3935 C CA . GLU A 1 514 ? 28.208 37.315 143.693 1.00 24.84 514 GLU A CA 1
ATOM 3936 C C . GLU A 1 514 ? 28.286 38.758 143.191 1.00 23.91 514 GLU A C 1
ATOM 3937 O O . GLU A 1 514 ? 28.661 39.653 143.942 1.00 27.18 514 GLU A O 1
ATOM 3943 N N . PHE A 1 515 ? 27.918 38.986 141.929 1.00 22.66 515 PHE A N 1
ATOM 3944 C CA . PHE A 1 515 ? 27.988 40.329 141.350 1.00 21.60 515 PHE A CA 1
ATOM 3945 C C . PHE A 1 515 ? 26.678 40.915 140.835 1.00 23.02 515 PHE A C 1
ATOM 3946 O O . PHE A 1 515 ? 25.730 40.195 140.498 1.00 26.22 515 PHE A O 1
ATOM 3954 N N . LYS A 1 516 ? 26.644 42.243 140.788 1.00 20.35 516 LYS A N 1
ATOM 3955 C CA . LYS A 1 516 ? 25.487 42.996 140.329 1.00 16.82 516 LYS A CA 1
ATOM 3956 C C . LYS A 1 516 ? 25.941 44.022 139.308 1.00 17.65 516 LYS A C 1
ATOM 3957 O O . LYS A 1 516 ? 27.125 44.361 139.266 1.00 16.66 516 LYS A O 1
ATOM 3963 N N . PHE A 1 517 ? 25.006 44.497 138.481 1.00 16.68 517 PHE A N 1
ATOM 3964 C CA . PHE A 1 517 ? 25.291 45.551 137.508 1.00 15.25 517 PHE A CA 1
ATOM 3965 C C . PHE A 1 517 ? 24.311 46.707 137.744 1.00 14.52 517 PHE A C 1
ATOM 3966 O O . PHE A 1 517 ? 23.127 46.500 138.034 1.00 12.50 517 PHE A O 1
ATOM 3974 N N . LEU A 1 518 ? 24.824 47.929 137.653 1.00 14.66 518 LEU A N 1
ATOM 3975 C CA . LEU A 1 518 ? 24.019 49.113 137.901 1.00 16.98 518 LEU A CA 1
ATOM 3976 C C . LEU A 1 518 ? 24.281 50.240 136.914 1.00 16.69 518 LEU A C 1
ATOM 3977 O O . LEU A 1 518 ? 25.426 50.502 136.536 1.00 15.84 518 LEU A O 1
ATOM 3982 N N . PHE A 1 519 ? 23.200 50.896 136.512 1.00 18.39 519 PHE A N 1
ATOM 3983 C CA . PHE A 1 519 ? 23.242 52.039 135.599 1.00 20.46 519 PHE A CA 1
ATOM 3984 C C . PHE A 1 519 ? 22.734 53.207 136.432 1.00 20.60 519 PHE A C 1
ATOM 3985 O O . PHE A 1 519 ? 21.684 53.099 137.076 1.00 17.23 519 PHE A O 1
ATOM 3993 N N . VAL A 1 520 ? 23.484 54.306 136.433 1.00 23.19 520 VAL A N 1
ATOM 3994 C CA . VAL A 1 520 ? 23.110 55.502 137.185 1.00 21.50 520 VAL A CA 1
ATOM 3995 C C . VAL A 1 520 ? 22.982 56.737 136.279 1.00 22.13 520 VAL A C 1
ATOM 3996 O O . VAL A 1 520 ? 23.900 57.071 135.522 1.00 19.44 520 VAL A O 1
ATOM 4000 N N . SER A 1 521 ? 21.839 57.416 136.371 1.00 21.92 521 SER A N 1
ATOM 4001 C CA . SER A 1 521 ? 21.581 58.605 135.563 1.00 20.37 521 SER A CA 1
ATOM 4002 C C . SER A 1 521 ? 20.609 59.584 136.259 1.00 21.55 521 SER A C 1
ATOM 4003 O O . SER A 1 521 ? 20.038 59.267 137.306 1.00 18.39 521 SER A O 1
ATOM 4006 N N . GLY A 1 522 ? 20.433 60.773 135.672 1.00 21.37 522 GLY A N 1
ATOM 4007 C CA . GLY A 1 522 ? 19.517 61.755 136.225 1.00 18.02 522 GLY A CA 1
ATOM 4008 C C . GLY A 1 522 ? 18.223 61.054 136.575 1.00 17.67 522 GLY A C 1
ATOM 4009 O O . GLY A 1 522 ? 17.785 61.071 137.715 1.00 20.65 522 GLY A O 1
ATOM 4010 N N . HIS A 1 523 ? 17.597 60.436 135.583 1.00 22.04 523 HIS A N 1
ATOM 4011 C CA . HIS A 1 523 ? 16.382 59.675 135.826 1.00 24.39 523 HIS A CA 1
ATOM 4012 C C . HIS A 1 523 ? 16.040 58.814 134.608 1.00 25.50 523 HIS A C 1
ATOM 4013 O O . HIS A 1 523 ? 16.402 59.134 133.476 1.00 24.31 523 HIS A O 1
ATOM 4020 N N . PHE A 1 524 ? 15.364 57.702 134.847 1.00 24.47 524 PHE A N 1
ATOM 4021 C CA . PHE A 1 524 ? 15.029 56.786 133.771 1.00 24.45 524 PHE A CA 1
ATOM 4022 C C . PHE A 1 524 ? 13.584 56.790 133.328 1.00 25.23 524 PHE A C 1
ATOM 4023 O O . PHE A 1 524 ? 12.680 57.091 134.103 1.00 29.88 524 PHE A O 1
ATOM 4031 N N . LYS A 1 525 ? 13.378 56.446 132.063 1.00 25.04 525 LYS A N 1
ATOM 4032 C CA . LYS A 1 525 ? 12.039 56.376 131.488 1.00 26.91 525 LYS A CA 1
ATOM 4033 C C . LYS A 1 525 ? 12.117 55.435 130.306 1.00 25.06 525 LYS A C 1
ATOM 4034 O O . LYS A 1 525 ? 13.213 55.108 129.858 1.00 26.04 525 LYS A O 1
ATOM 4040 N N . GLY A 1 526 ? 10.969 54.990 129.810 1.00 24.80 526 GLY A N 1
ATOM 4041 C CA . GLY A 1 526 ? 10.967 54.096 128.664 1.00 26.71 526 GLY A CA 1
ATOM 4042 C C . GLY A 1 526 ? 11.034 52.628 129.039 1.00 26.68 526 GLY A C 1
ATOM 4043 O O . GLY A 1 526 ? 10.736 52.253 130.181 1.00 27.62 526 GLY A O 1
ATOM 4044 N N . ASN A 1 527 ? 11.426 51.786 128.088 1.00 27.33 527 ASN A N 1
ATOM 4045 C CA . ASN A 1 527 ? 11.507 50.355 128.369 1.00 30.07 527 ASN A CA 1
ATOM 4046 C C . ASN A 1 527 ? 12.901 49.899 128.791 1.00 26.69 527 ASN A C 1
ATOM 4047 O O . ASN A 1 527 ? 13.436 48.925 128.262 1.00 23.24 527 ASN A O 1
ATOM 4052 N N . TYR A 1 528 ? 13.480 50.604 129.757 1.00 23.67 528 TYR A N 1
ATOM 4053 C CA . TYR A 1 528 ? 14.803 50.260 130.253 1.00 20.68 528 TYR A CA 1
ATOM 4054 C C . TYR A 1 528 ? 14.753 48.870 130.910 1.00 21.33 528 TYR A C 1
ATOM 4055 O O . TYR A 1 528 ? 15.740 48.129 130.898 1.00 22.50 528 TYR A O 1
ATOM 4064 N N . LYS A 1 529 ? 13.598 48.525 131.474 1.00 19.42 529 LYS A N 1
ATOM 4065 C CA . LYS A 1 529 ? 13.416 47.241 132.141 1.00 23.93 529 LYS A CA 1
ATOM 4066 C C . LYS A 1 529 ? 13.665 46.058 131.200 1.00 22.07 529 LYS A C 1
ATOM 4067 O O . LYS A 1 529 ? 14.317 45.085 131.579 1.00 26.10 529 LYS A O 1
ATOM 4073 N N . ALA A 1 530 ? 13.147 46.146 129.979 1.00 20.68 530 ALA A N 1
ATOM 4074 C CA . ALA A 1 530 ? 13.322 45.085 128.998 1.00 19.70 530 ALA A CA 1
ATOM 4075 C C . ALA A 1 530 ? 14.803 44.819 128.774 1.00 19.58 530 ALA A C 1
ATOM 4076 O O . ALA A 1 530 ? 15.196 43.693 128.465 1.00 22.84 530 ALA A O 1
ATOM 4078 N N . GLN A 1 531 ? 15.623 45.858 128.929 1.00 22.43 531 GLN A N 1
ATOM 4079 C CA . GLN A 1 531 ? 17.074 45.733 128.766 1.00 19.05 531 GLN A CA 1
ATOM 4080 C C . GLN A 1 531 ? 17.642 44.953 129.938 1.00 19.12 531 GLN A C 1
ATOM 4081 O O . GLN A 1 531 ? 18.518 44.108 129.770 1.00 22.02 531 GLN A O 1
ATOM 4087 N N . LEU A 1 532 ? 17.137 45.257 131.130 1.00 19.37 532 LEU A N 1
ATOM 4088 C CA . LEU A 1 532 ? 17.559 44.600 132.370 1.00 18.41 532 LEU A CA 1
ATOM 4089 C C . LEU A 1 532 ? 17.162 43.128 132.338 1.00 17.03 532 LEU A C 1
ATOM 4090 O O . LEU A 1 532 ? 17.924 42.256 132.756 1.00 14.83 532 LEU A O 1
ATOM 4095 N N . THR A 1 533 ? 15.962 42.854 131.835 1.00 18.94 533 THR A N 1
ATOM 4096 C CA . THR A 1 533 ? 15.470 41.476 131.757 1.00 19.84 533 THR A CA 1
ATOM 4097 C C . THR A 1 533 ? 16.352 40.635 130.833 1.00 21.72 533 THR A C 1
ATOM 4098 O O . THR A 1 533 ? 16.627 39.463 131.105 1.00 22.05 533 THR A O 1
ATOM 4102 N N . ARG A 1 534 ? 16.802 41.251 129.746 1.00 20.72 534 ARG A N 1
ATOM 4103 C CA . ARG A 1 534 ? 17.644 40.577 128.774 1.00 21.71 534 ARG A CA 1
ATOM 4104 C C . ARG A 1 534 ? 19.057 40.332 129.284 1.00 20.51 534 ARG A C 1
ATOM 4105 O O . ARG A 1 534 ? 19.619 39.265 129.064 1.00 24.42 534 ARG A O 1
ATOM 4113 N N . LEU A 1 535 ? 19.634 41.318 129.961 1.00 22.19 535 LEU A N 1
ATOM 4114 C CA . LEU A 1 535 ? 20.997 41.183 130.489 1.00 20.85 535 LEU A CA 1
ATOM 4115 C C . LEU A 1 535 ? 21.075 40.159 131.613 1.00 20.84 535 LEU A C 1
ATOM 4116 O O . LEU A 1 535 ? 22.097 39.490 131.776 1.00 22.55 535 LEU A O 1
ATOM 4121 N N . ASN A 1 536 ? 20.002 40.058 132.396 1.00 19.88 536 ASN A N 1
ATOM 4122 C CA . ASN A 1 536 ? 19.931 39.111 133.504 1.00 19.98 536 ASN A CA 1
ATOM 4123 C C . ASN A 1 536 ? 19.831 37.675 132.995 1.00 20.81 536 ASN A C 1
ATOM 4124 O O . ASN A 1 536 ? 20.331 36.750 133.629 1.00 19.97 536 ASN A O 1
ATOM 4129 N N . HIS A 1 537 ? 19.157 37.512 131.856 1.00 21.76 537 HIS A N 1
ATOM 4130 C CA . HIS A 1 537 ? 18.936 36.220 131.219 1.00 17.80 537 HIS A CA 1
ATOM 4131 C C . HIS A 1 537 ? 20.223 35.706 130.575 1.00 19.17 537 HIS A C 1
ATOM 4132 O O . HIS A 1 537 ? 20.509 34.511 130.606 1.00 17.14 537 HIS A O 1
ATOM 4139 N N . ILE A 1 538 ? 21.002 36.614 130.002 1.00 19.61 538 ILE A N 1
ATOM 4140 C CA . ILE A 1 538 ? 22.247 36.242 129.341 1.00 21.89 538 ILE A CA 1
ATOM 4141 C C . ILE A 1 538 ? 23.371 35.958 130.333 1.00 21.16 538 ILE A C 1
ATOM 4142 O O . ILE A 1 538 ? 24.057 34.944 130.230 1.00 25.24 538 ILE A O 1
ATOM 4147 N N . THR A 1 539 ? 23.558 36.854 131.295 1.00 20.94 539 THR A N 1
ATOM 4148 C CA . THR A 1 539 ? 24.640 36.719 132.269 1.00 18.48 539 THR A CA 1
ATOM 4149 C C . THR A 1 539 ? 24.253 36.090 133.602 1.00 19.44 539 THR A C 1
ATOM 4150 O O . THR A 1 539 ? 25.125 35.666 134.355 1.00 22.45 539 THR A O 1
ATOM 4154 N N . ASN A 1 540 ? 22.954 36.041 133.885 1.00 19.44 540 ASN A N 1
ATOM 4155 C CA . ASN A 1 540 ? 22.396 35.474 135.117 1.00 20.56 540 ASN A CA 1
ATOM 4156 C C . ASN A 1 540 ? 22.607 36.342 136.362 1.00 22.89 540 ASN A C 1
ATOM 4157 O O . ASN A 1 540 ? 22.241 35.959 137.479 1.00 26.08 540 ASN A O 1
ATOM 4162 N N . CYS A 1 541 ? 23.166 37.527 136.156 1.00 24.98 541 CYS A N 1
ATOM 4163 C CA . CYS A 1 541 ? 23.402 38.474 137.239 1.00 25.82 541 CYS A CA 1
ATOM 4164 C C . CYS A 1 541 ? 22.199 39.400 137.385 1.00 26.05 541 CYS A C 1
ATOM 4165 O O . CYS A 1 541 ? 21.495 39.670 136.412 1.00 27.71 541 CYS A O 1
ATOM 4168 N N . ASN A 1 542 ? 21.965 39.880 138.602 1.00 26.23 542 ASN A N 1
ATOM 4169 C CA . ASN A 1 542 ? 20.865 40.802 138.845 1.00 24.63 542 ASN A CA 1
ATOM 4170 C C . ASN A 1 542 ? 21.395 42.217 138.665 1.00 24.07 542 ASN A C 1
ATOM 4171 O O . ASN A 1 542 ? 22.566 42.491 138.935 1.00 19.90 542 ASN A O 1
ATOM 4176 N N . GLY A 1 543 ? 20.528 43.109 138.196 1.00 24.29 543 GLY A N 1
ATOM 4177 C CA . GLY A 1 543 ? 20.926 44.485 137.990 1.00 25.67 543 GLY A CA 1
ATOM 4178 C C . GLY A 1 543 ? 19.807 45.446 138.325 1.00 23.77 543 GLY A C 1
ATOM 4179 O O . GLY A 1 543 ? 18.752 45.046 138.814 1.00 24.80 543 GLY A O 1
ATOM 4180 N N . ALA A 1 544 ? 20.037 46.725 138.067 1.00 20.94 544 ALA A N 1
ATOM 4181 C CA . ALA A 1 544 ? 19.027 47.735 138.350 1.00 22.22 544 ALA A CA 1
ATOM 4182 C C . ALA A 1 544 ? 19.450 49.078 137.775 1.00 19.14 544 ALA A C 1
ATOM 4183 O O . ALA A 1 544 ? 20.561 49.223 137.260 1.00 14.55 544 ALA A O 1
ATOM 4185 N N . VAL A 1 545 ? 18.531 50.038 137.845 1.00 21.42 545 VAL A N 1
ATOM 4186 C CA . VAL A 1 545 ? 18.776 51.407 137.411 1.00 16.51 545 VAL A CA 1
ATOM 4187 C C . VAL A 1 545 ? 18.533 52.237 138.679 1.00 18.36 545 VAL A C 1
ATOM 4188 O O . VAL A 1 545 ? 17.712 51.866 139.528 1.00 14.31 545 VAL A O 1
ATOM 4192 N N . LEU A 1 546 ? 19.262 53.342 138.812 1.00 21.90 546 LEU A N 1
ATOM 4193 C CA . LEU A 1 546 ? 19.177 54.210 139.988 1.00 21.17 546 LEU A CA 1
ATOM 4194 C C . LEU A 1 546 ? 19.197 55.676 139.604 1.00 18.85 546 LEU A C 1
ATOM 4195 O O . LEU A 1 546 ? 20.166 56.131 139.007 1.00 21.64 546 LEU A O 1
ATOM 4200 N N . SER A 1 547 ? 18.147 56.421 139.953 1.00 22.39 547 SER A N 1
ATOM 4201 C CA . SER A 1 547 ? 18.114 57.859 139.649 1.00 18.81 547 SER A CA 1
ATOM 4202 C C . SER A 1 547 ? 19.062 58.519 140.631 1.00 19.60 547 SER A C 1
ATOM 4203 O O . SER A 1 547 ? 19.264 58.003 141.718 1.00 22.25 547 SER A O 1
ATOM 4206 N N . VAL A 1 548 ? 19.652 59.651 140.267 1.00 22.36 548 VAL A N 1
ATOM 4207 C CA . VAL A 1 548 ? 20.586 60.307 141.181 1.00 25.25 548 VAL A CA 1
ATOM 4208 C C . VAL A 1 548 ? 19.942 60.677 142.522 1.00 24.76 548 VAL A C 1
ATOM 4209 O O . VAL A 1 548 ? 20.577 60.573 143.565 1.00 24.55 548 VAL A O 1
ATOM 4213 N N . GLU A 1 549 ? 18.678 61.088 142.492 1.00 25.56 549 GLU A N 1
ATOM 4214 C CA . GLU A 1 549 ? 17.957 61.476 143.709 1.00 25.17 549 GLU A CA 1
ATOM 4215 C C . GLU A 1 549 ? 17.768 60.317 144.697 1.00 26.60 549 GLU A C 1
ATOM 4216 O O . GLU A 1 549 ? 17.651 60.542 145.899 1.00 28.28 549 GLU A O 1
ATOM 4222 N N . GLU A 1 550 ? 17.717 59.085 144.191 1.00 25.91 550 GLU A N 1
ATOM 4223 C CA . GLU A 1 550 ? 17.574 57.916 145.052 1.00 23.08 550 GLU A CA 1
ATOM 4224 C C . GLU A 1 550 ? 18.966 57.519 145.556 1.00 24.41 550 GLU A C 1
ATOM 4225 O O . GLU A 1 550 ? 19.094 56.899 146.604 1.00 26.13 550 GLU A O 1
ATOM 4231 N N . LEU A 1 551 ? 20.005 57.883 144.804 1.00 25.18 551 LEU A N 1
ATOM 4232 C CA . LEU A 1 551 ? 21.386 57.604 145.201 1.00 24.10 551 LEU A CA 1
ATOM 4233 C C . LEU A 1 551 ? 21.596 58.353 146.507 1.00 25.49 551 LEU A C 1
ATOM 4234 O O . LEU A 1 551 ? 22.034 57.782 147.504 1.00 28.61 551 LEU A O 1
ATOM 4239 N N . LEU A 1 552 ? 21.271 59.645 146.467 1.00 24.89 552 LEU A N 1
ATOM 4240 C CA . LEU A 1 552 ? 21.384 60.560 147.597 1.00 24.03 552 LEU A CA 1
ATOM 4241 C C . LEU A 1 552 ? 20.473 60.136 148.754 1.00 25.43 552 LEU A C 1
ATOM 4242 O O . LEU A 1 552 ? 20.885 60.135 149.912 1.00 29.57 552 LEU A O 1
ATOM 4247 N N . ILE A 1 553 ? 19.234 59.782 148.432 1.00 25.06 553 ILE A N 1
ATOM 4248 C CA . ILE A 1 553 ? 18.277 59.356 149.439 1.00 23.68 553 ILE A CA 1
ATOM 4249 C C . ILE A 1 553 ? 18.793 58.120 150.150 1.00 24.04 553 ILE A C 1
ATOM 4250 O O . ILE A 1 553 ? 18.696 58.011 151.372 1.00 27.81 553 ILE A O 1
ATOM 4255 N N . GLY A 1 554 ? 19.347 57.193 149.377 1.00 23.21 554 GLY A N 1
ATOM 4256 C CA . GLY A 1 554 ? 19.876 55.965 149.945 1.00 22.04 554 GLY A CA 1
ATOM 4257 C C . GLY A 1 554 ? 21.151 56.183 150.729 1.00 23.09 554 GLY A C 1
ATOM 4258 O O . GLY A 1 554 ? 21.472 55.397 151.609 1.00 26.36 554 GLY A O 1
ATOM 4259 N N . GLY A 1 555 ? 21.888 57.242 150.406 1.00 22.72 555 GLY A N 1
ATOM 4260 C CA . GLY A 1 555 ? 23.118 57.528 151.123 1.00 19.32 555 GLY A CA 1
ATOM 4261 C C . GLY A 1 555 ? 22.838 58.205 152.452 1.00 21.31 555 GLY A C 1
ATOM 4262 O O . GLY A 1 555 ? 23.605 58.077 153.397 1.00 24.51 555 GLY A O 1
ATOM 4263 N N . GLU A 1 556 ? 21.733 58.937 152.531 1.00 24.30 556 GLU A N 1
ATOM 4264 C CA . GLU A 1 556 ? 21.373 59.621 153.765 1.00 24.16 556 GLU A CA 1
ATOM 4265 C C . GLU A 1 556 ? 20.768 58.614 154.735 1.00 25.18 556 GLU A C 1
ATOM 4266 O O . GLU A 1 556 ? 20.641 58.884 155.926 1.00 28.18 556 GLU A O 1
ATOM 4272 N N . MET A 1 557 ? 20.399 57.446 154.214 1.00 26.79 557 MET A N 1
ATOM 4273 C CA . MET A 1 557 ? 19.819 56.387 155.033 1.00 22.97 557 MET A CA 1
ATOM 4274 C C . MET A 1 557 ? 20.944 55.576 155.634 1.00 23.37 557 MET A C 1
ATOM 4275 O O . MET A 1 557 ? 20.882 55.180 156.797 1.00 29.14 557 MET A O 1
ATOM 4280 N N . ILE A 1 558 ? 21.977 55.327 154.840 1.00 22.62 558 ILE A N 1
ATOM 4281 C CA . ILE A 1 558 ? 23.128 54.574 155.314 1.00 19.40 558 ILE A CA 1
ATOM 4282 C C . ILE A 1 558 ? 23.638 55.292 156.555 1.00 19.72 558 ILE A C 1
ATOM 4283 O O . ILE A 1 558 ? 24.034 54.667 157.539 1.00 21.80 558 ILE A O 1
ATOM 4288 N N . LYS A 1 559 ? 23.605 56.619 156.494 1.00 20.03 559 LYS A N 1
ATOM 4289 C CA . LYS A 1 559 ? 24.078 57.470 157.571 1.00 19.20 559 LYS A CA 1
ATOM 4290 C C . LYS A 1 559 ? 23.088 57.641 158.714 1.00 21.64 559 LYS A C 1
ATOM 4291 O O . LYS A 1 559 ? 23.487 57.678 159.880 1.00 18.68 559 LYS A O 1
ATOM 4297 N N . ALA A 1 560 ? 21.804 57.766 158.381 1.00 21.72 560 ALA A N 1
ATOM 4298 C CA . ALA A 1 560 ? 20.779 57.919 159.399 1.00 21.33 560 ALA A CA 1
ATOM 4299 C C . ALA A 1 560 ? 20.631 56.601 160.137 1.00 25.89 560 ALA A C 1
ATOM 4300 O O . ALA A 1 560 ? 20.008 56.533 161.203 1.00 29.91 560 ALA A O 1
ATOM 4302 N N . GLY A 1 561 ? 21.204 55.549 159.559 1.00 27.27 561 GLY A N 1
ATOM 4303 C CA . GLY A 1 561 ? 21.155 54.237 160.180 1.00 25.52 561 GLY A CA 1
ATOM 4304 C C . GLY A 1 561 ? 19.957 53.380 159.816 1.00 25.77 561 GLY A C 1
ATOM 4305 O O . GLY A 1 561 ? 19.818 52.271 160.328 1.00 28.58 561 GLY A O 1
ATOM 4306 N N . THR A 1 562 ? 19.093 53.864 158.931 1.00 24.81 562 THR A N 1
ATOM 4307 C CA . THR A 1 562 ? 17.926 53.080 158.560 1.00 22.70 562 THR A CA 1
ATOM 4308 C C . THR A 1 562 ? 18.080 52.309 157.251 1.00 22.52 562 THR A C 1
ATOM 4309 O O . THR A 1 562 ? 17.101 51.987 156.589 1.00 25.23 562 THR A O 1
ATOM 4313 N N . LEU A 1 563 ? 19.313 52.005 156.878 1.00 22.91 563 LEU A N 1
ATOM 4314 C CA . LEU A 1 563 ? 19.539 51.226 155.669 1.00 19.43 563 LEU A CA 1
ATOM 4315 C C . LEU A 1 563 ? 20.870 50.523 155.761 1.00 18.06 563 LEU A C 1
ATOM 4316 O O . LEU A 1 563 ? 21.837 51.095 156.242 1.00 25.48 563 LEU A O 1
ATOM 4321 N N . THR A 1 564 ? 20.918 49.270 155.327 1.00 20.14 564 THR A N 1
ATOM 4322 C CA . THR A 1 564 ? 22.164 48.523 155.357 1.00 19.92 564 THR A CA 1
ATOM 4323 C C . THR A 1 564 ? 22.602 48.108 153.957 1.00 19.60 564 THR A C 1
ATOM 4324 O O . THR A 1 564 ? 21.805 48.087 153.015 1.00 13.01 564 THR A O 1
ATOM 4328 N N . LEU A 1 565 ? 23.889 47.798 153.827 1.00 23.32 565 LEU A N 1
ATOM 4329 C CA . LEU A 1 565 ? 24.462 47.371 152.550 1.00 24.53 565 LEU A CA 1
ATOM 4330 C C . LEU A 1 565 ? 23.893 45.996 152.112 1.00 27.49 565 LEU A C 1
ATOM 4331 O O . LEU A 1 565 ? 23.976 45.624 150.937 1.00 27.88 565 LEU A O 1
ATOM 4336 N N . GLU A 1 566 ? 23.308 45.251 153.053 1.00 26.67 566 GLU A N 1
ATOM 4337 C CA . GLU A 1 566 ? 22.714 43.940 152.743 1.00 23.96 566 GLU A CA 1
ATOM 4338 C C . GLU A 1 566 ? 21.290 44.160 152.248 1.00 25.56 566 GLU A C 1
ATOM 4339 O O . GLU A 1 566 ? 20.699 43.300 151.589 1.00 27.51 566 GLU A O 1
ATOM 4345 N N . GLU A 1 567 ? 20.742 45.323 152.581 1.00 25.56 567 GLU A N 1
ATOM 4346 C CA . GLU A 1 567 ? 19.404 45.674 152.160 1.00 22.57 567 GLU A CA 1
ATOM 4347 C C . GLU A 1 567 ? 19.454 46.205 150.738 1.00 23.34 567 GLU A C 1
ATOM 4348 O O . GLU A 1 567 ? 18.490 46.076 149.992 1.00 23.38 567 GLU A O 1
ATOM 4354 N N . VAL A 1 568 ? 20.600 46.782 150.370 1.00 26.41 568 VAL A N 1
ATOM 4355 C CA . VAL A 1 568 ? 20.833 47.319 149.027 1.00 21.67 568 VAL A CA 1
ATOM 4356 C C . VAL A 1 568 ? 20.958 46.117 148.087 1.00 23.54 568 VAL A C 1
ATOM 4357 O O . VAL A 1 568 ? 20.362 46.084 147.011 1.00 24.29 568 VAL A O 1
ATOM 4361 N N . ARG A 1 569 ? 21.745 45.133 148.517 1.00 26.84 569 ARG A N 1
ATOM 4362 C CA . ARG A 1 569 ? 21.965 43.898 147.770 1.00 25.82 569 ARG A CA 1
ATOM 4363 C C . ARG A 1 569 ? 20.641 43.409 147.206 1.00 26.00 569 ARG A C 1
ATOM 4364 O O . ARG A 1 569 ? 20.520 43.167 146.011 1.00 25.54 569 ARG A O 1
ATOM 4372 N N . ARG A 1 570 ? 19.648 43.278 148.082 1.00 27.41 570 ARG A N 1
ATOM 4373 C CA . ARG A 1 570 ? 18.324 42.799 147.697 1.00 28.32 570 ARG A CA 1
ATOM 4374 C C . ARG A 1 570 ? 17.527 43.775 146.842 1.00 26.99 570 ARG A C 1
ATOM 4375 O O . ARG A 1 570 ? 16.416 43.459 146.418 1.00 29.88 570 ARG A O 1
ATOM 4383 N N . LYS A 1 571 ? 18.076 44.957 146.597 1.00 26.95 571 LYS A N 1
ATOM 4384 C CA . LYS A 1 571 ? 17.369 45.954 145.801 1.00 29.21 571 LYS A CA 1
ATOM 4385 C C . LYS A 1 571 ? 17.494 45.661 144.316 1.00 27.42 571 LYS A C 1
ATOM 4386 O O . LYS A 1 571 ? 16.629 46.034 143.522 1.00 26.21 571 LYS A O 1
ATOM 4392 N N . PHE A 1 572 ? 18.583 44.998 143.947 1.00 25.71 572 PHE A N 1
ATOM 4393 C CA . PHE A 1 572 ? 18.809 44.627 142.560 1.00 23.21 572 PHE A CA 1
ATOM 4394 C C . PHE A 1 572 ? 17.795 43.547 142.186 1.00 22.85 572 PHE A C 1
ATOM 4395 O O . PHE A 1 572 ? 18.003 42.357 142.409 1.00 24.21 572 PHE A O 1
ATOM 4403 N N . ASN A 1 573 ? 16.680 43.993 141.629 1.00 20.47 573 ASN A N 1
ATOM 4404 C CA . ASN A 1 573 ? 15.598 43.103 141.248 1.00 27.02 573 ASN A CA 1
ATOM 4405 C C . ASN A 1 573 ? 15.315 43.157 139.745 1.00 25.93 573 ASN A C 1
ATOM 4406 O O . ASN A 1 573 ? 14.278 42.681 139.285 1.00 26.72 573 ASN A O 1
ATOM 4411 N N . ASN A 1 574 ? 16.247 43.735 138.992 1.00 25.35 574 ASN A N 1
ATOM 4412 C CA . ASN A 1 574 ? 16.114 43.879 137.547 1.00 21.36 574 ASN A CA 1
ATOM 4413 C C . ASN A 1 574 ? 15.022 44.915 137.209 1.00 20.04 574 ASN A C 1
ATOM 4414 O O . ASN A 1 574 ? 14.233 44.750 136.279 1.00 17.60 574 ASN A O 1
ATOM 4419 N N . GLY A 1 575 ? 14.987 45.984 137.994 1.00 17.09 575 GLY A N 1
ATOM 4420 C CA . GLY A 1 575 ? 14.048 47.063 137.765 1.00 18.38 575 GLY A CA 1
ATOM 4421 C C . GLY A 1 575 ? 14.676 48.353 138.279 1.00 18.75 575 GLY A C 1
ATOM 4422 O O . GLY A 1 575 ? 15.896 48.493 138.304 1.00 17.59 575 GLY A O 1
ATOM 4423 N N . GLU A 1 576 ? 13.847 49.298 138.699 1.00 18.69 576 GLU A N 1
ATOM 4424 C CA . GLU A 1 576 ? 14.351 50.545 139.237 1.00 21.09 576 GLU A CA 1
ATOM 4425 C C . GLU A 1 576 ? 14.383 50.449 140.758 1.00 22.93 576 GLU A C 1
ATOM 4426 O O . GLU A 1 576 ? 13.444 49.967 141.389 1.00 26.08 576 GLU A O 1
ATOM 4432 N N . ILE A 1 577 ? 15.479 50.891 141.349 1.00 23.81 577 ILE A N 1
ATOM 4433 C CA . ILE A 1 577 ? 15.599 50.873 142.794 1.00 23.57 577 ILE A CA 1
ATOM 4434 C C . ILE A 1 577 ? 14.985 52.147 143.384 1.00 26.22 577 ILE A C 1
ATOM 4435 O O . ILE A 1 577 ? 15.270 53.266 142.940 1.00 23.94 577 ILE A O 1
ATOM 4440 N N . ASN A 1 578 ? 14.131 51.957 144.378 1.00 27.24 578 ASN A N 1
ATOM 4441 C CA . ASN A 1 578 ? 13.488 53.060 145.067 1.00 31.48 578 ASN A CA 1
ATOM 4442 C C . ASN A 1 578 ? 13.557 52.757 146.568 1.00 30.81 578 ASN A C 1
ATOM 4443 O O . ASN A 1 578 ? 12.856 51.877 147.080 1.00 31.74 578 ASN A O 1
ATOM 4448 N N . PHE A 1 579 ? 14.420 53.491 147.260 1.00 30.47 579 PHE A N 1
ATOM 4449 C CA . PHE A 1 579 ? 14.624 53.308 148.696 1.00 30.33 579 PHE A CA 1
ATOM 4450 C C . PHE A 1 579 ? 13.444 53.763 149.537 1.00 27.78 579 PHE A C 1
ATOM 4451 O O . PHE A 1 579 ? 13.297 53.146 150.611 1.00 29.14 579 PHE A O 1
ATOM 4459 N N . ILE B 1 5 ? 28.990 80.689 96.329 1.00 33.41 5 ILE B N 1
ATOM 4460 C CA . ILE B 1 5 ? 28.296 79.658 95.500 1.00 35.17 5 ILE B CA 1
ATOM 4461 C C . ILE B 1 5 ? 26.954 79.282 96.136 1.00 35.07 5 ILE B C 1
ATOM 4462 O O . ILE B 1 5 ? 26.861 79.040 97.336 1.00 32.94 5 ILE B O 1
ATOM 4467 N N . ARG B 1 6 ? 25.916 79.254 95.309 1.00 35.40 6 ARG B N 1
ATOM 4468 C CA . ARG B 1 6 ? 24.564 78.944 95.751 1.00 31.84 6 ARG B CA 1
ATOM 4469 C C . ARG B 1 6 ? 24.057 77.643 95.124 1.00 33.65 6 ARG B C 1
ATOM 4470 O O . ARG B 1 6 ? 24.725 77.046 94.273 1.00 29.77 6 ARG B O 1
ATOM 4478 N N . THR B 1 7 ? 22.877 77.212 95.562 1.00 30.08 7 THR B N 1
ATOM 4479 C CA . THR B 1 7 ? 22.253 76.005 95.045 1.00 30.39 7 THR B CA 1
ATOM 4480 C C . THR B 1 7 ? 20.829 76.364 94.636 1.00 28.71 7 THR B C 1
ATOM 4481 O O . THR B 1 7 ? 20.048 76.858 95.453 1.00 25.08 7 THR B O 1
ATOM 4485 N N . PHE B 1 8 ? 20.503 76.103 93.371 1.00 28.75 8 PHE B N 1
ATOM 4486 C CA . PHE B 1 8 ? 19.190 76.399 92.823 1.00 28.13 8 PHE B CA 1
ATOM 4487 C C . PHE B 1 8 ? 18.616 75.248 92.014 1.00 27.76 8 PHE B C 1
ATOM 4488 O O . PHE B 1 8 ? 19.349 74.355 91.600 1.00 28.97 8 PHE B O 1
ATOM 4496 N N . GLY B 1 9 ? 17.300 75.275 91.796 1.00 26.09 9 GLY B N 1
ATOM 4497 C CA . GLY B 1 9 ? 16.649 74.250 90.994 1.00 25.44 9 GLY B CA 1
ATOM 4498 C C . GLY B 1 9 ? 15.976 73.097 91.715 1.00 25.22 9 GLY B C 1
ATOM 4499 O O . GLY B 1 9 ? 15.177 72.368 91.118 1.00 17.91 9 GLY B O 1
ATOM 4500 N N . TRP B 1 10 ? 16.301 72.930 92.992 1.00 23.89 10 TRP B N 1
ATOM 4501 C CA . TRP B 1 10 ? 15.742 71.859 93.794 1.00 25.42 10 TRP B CA 1
ATOM 4502 C C . TRP B 1 10 ? 15.322 72.409 95.149 1.00 30.43 10 TRP B C 1
ATOM 4503 O O . TRP B 1 10 ? 16.042 73.219 95.750 1.00 31.66 10 TRP B O 1
ATOM 4514 N N . VAL B 1 11 ? 14.149 71.979 95.614 1.00 28.01 11 VAL B N 1
ATOM 4515 C CA . VAL B 1 11 ? 13.602 72.408 96.904 1.00 31.79 11 VAL B CA 1
ATOM 4516 C C . VAL B 1 11 ? 13.211 71.153 97.683 1.00 31.85 11 VAL B C 1
ATOM 4517 O O . VAL B 1 11 ? 12.413 70.354 97.204 1.00 34.63 11 VAL B O 1
ATOM 4521 N N . GLN B 1 12 ? 13.778 70.973 98.872 1.00 35.23 12 GLN B N 1
ATOM 4522 C CA . GLN B 1 12 ? 13.476 69.793 99.686 1.00 40.03 12 GLN B CA 1
ATOM 4523 C C . GLN B 1 12 ? 12.114 69.932 100.371 1.00 40.59 12 GLN B C 1
ATOM 4524 O O . GLN B 1 12 ? 11.257 69.060 100.259 1.00 39.74 12 GLN B O 1
ATOM 4530 N N . ASN B 1 13 ? 11.926 71.035 101.082 1.00 43.39 13 ASN B N 1
ATOM 4531 C CA . ASN B 1 13 ? 10.663 71.324 101.747 1.00 46.33 13 ASN B CA 1
ATOM 4532 C C . ASN B 1 13 ? 10.376 72.783 101.392 1.00 47.40 13 ASN B C 1
ATOM 4533 O O . ASN B 1 13 ? 11.032 73.689 101.908 1.00 47.74 13 ASN B O 1
ATOM 4538 N N . PRO B 1 14 ? 9.417 73.022 100.472 1.00 48.08 14 PRO B N 1
ATOM 4539 C CA . PRO B 1 14 ? 9.014 74.352 99.998 1.00 47.80 14 PRO B CA 1
ATOM 4540 C C . PRO B 1 14 ? 7.884 75.086 100.731 1.00 48.92 14 PRO B C 1
ATOM 4541 O O . PRO B 1 14 ? 8.003 76.282 101.008 1.00 50.59 14 PRO B O 1
ATOM 4545 N N . GLY B 1 15 ? 6.786 74.395 101.021 1.00 46.04 15 GLY B N 1
ATOM 4546 C CA . GLY B 1 15 ? 5.684 75.056 101.700 1.00 42.64 15 GLY B CA 1
ATOM 4547 C C . GLY B 1 15 ? 4.417 75.143 100.862 1.00 41.58 15 GLY B C 1
ATOM 4548 O O . GLY B 1 15 ? 4.143 74.259 100.052 1.00 41.92 15 GLY B O 1
ATOM 4549 N N . LYS B 1 16 ? 3.649 76.213 101.046 1.00 40.81 16 LYS B N 1
ATOM 4550 C CA . LYS B 1 16 ? 2.391 76.406 100.316 1.00 39.75 16 LYS B CA 1
ATOM 4551 C C . LYS B 1 16 ? 2.468 77.408 99.155 1.00 39.18 16 LYS B C 1
ATOM 4552 O O . LYS B 1 16 ? 3.258 78.354 99.188 1.00 40.03 16 LYS B O 1
ATOM 4558 N N . PHE B 1 17 ? 1.644 77.187 98.131 1.00 38.91 17 PHE B N 1
ATOM 4559 C CA . PHE B 1 17 ? 1.598 78.078 96.973 1.00 37.41 17 PHE B CA 1
ATOM 4560 C C . PHE B 1 17 ? 1.090 79.378 97.541 1.00 37.80 17 PHE B C 1
ATOM 4561 O O . PHE B 1 17 ? 1.537 80.459 97.176 1.00 37.92 17 PHE B O 1
ATOM 4569 N N . GLU B 1 18 ? 0.138 79.241 98.455 1.00 38.79 18 GLU B N 1
ATOM 4570 C CA . GLU B 1 18 ? -0.467 80.366 99.140 1.00 35.77 18 GLU B CA 1
ATOM 4571 C C . GLU B 1 18 ? 0.627 81.331 99.602 1.00 34.33 18 GLU B C 1
ATOM 4572 O O . GLU B 1 18 ? 0.595 82.519 99.287 1.00 34.46 18 GLU B O 1
ATOM 4578 N N . ASN B 1 19 ? 1.601 80.806 100.337 1.00 32.36 19 ASN B N 1
ATOM 4579 C CA . ASN B 1 19 ? 2.696 81.618 100.853 1.00 31.24 19 ASN B CA 1
ATOM 4580 C C . ASN B 1 19 ? 3.778 81.944 99.822 1.00 30.73 19 ASN B C 1
ATOM 4581 O O . ASN B 1 19 ? 4.587 82.849 100.042 1.00 28.78 19 ASN B O 1
ATOM 4586 N N . LEU B 1 20 ? 3.808 81.204 98.711 1.00 30.85 20 LEU B N 1
ATOM 4587 C CA . LEU B 1 20 ? 4.791 81.454 97.655 1.00 30.39 20 LEU B CA 1
ATOM 4588 C C . LEU B 1 20 ? 4.376 82.734 96.938 1.00 28.69 20 LEU B C 1
ATOM 4589 O O . LEU B 1 20 ? 5.197 83.606 96.674 1.00 27.71 20 LEU B O 1
ATOM 4594 N N . LYS B 1 21 ? 3.091 82.845 96.630 1.00 30.75 21 LYS B N 1
ATOM 4595 C CA . LYS B 1 21 ? 2.578 84.034 95.961 1.00 35.89 21 LYS B CA 1
ATOM 4596 C C . LYS B 1 21 ? 2.963 85.277 96.768 1.00 37.09 21 LYS B C 1
ATOM 4597 O O . LYS B 1 21 ? 3.349 86.308 96.210 1.00 39.03 21 LYS B O 1
ATOM 4603 N N . ARG B 1 22 ? 2.864 85.165 98.089 1.00 38.90 22 ARG B N 1
ATOM 4604 C CA . ARG B 1 22 ? 3.204 86.266 98.978 1.00 36.07 22 ARG B CA 1
ATOM 4605 C C . ARG B 1 22 ? 4.673 86.638 98.844 1.00 36.32 22 ARG B C 1
ATOM 4606 O O . ARG B 1 22 ? 5.011 87.817 98.768 1.00 38.44 22 ARG B O 1
ATOM 4614 N N . VAL B 1 23 ? 5.547 85.634 98.814 1.00 35.55 23 VAL B N 1
ATOM 4615 C CA . VAL B 1 23 ? 6.986 85.884 98.710 1.00 32.40 23 VAL B CA 1
ATOM 4616 C C . VAL B 1 23 ? 7.329 86.583 97.409 1.00 32.99 23 VAL B C 1
ATOM 4617 O O . VAL B 1 23 ? 8.281 87.363 97.347 1.00 35.35 23 VAL B O 1
ATOM 4621 N N . VAL B 1 24 ? 6.557 86.295 96.368 1.00 32.09 24 VAL B N 1
ATOM 4622 C CA . VAL B 1 24 ? 6.785 86.905 95.066 1.00 33.09 24 VAL B CA 1
ATOM 4623 C C . VAL B 1 24 ? 6.230 88.327 95.051 1.00 34.24 24 VAL B C 1
ATOM 4624 O O . VAL B 1 24 ? 6.750 89.190 94.344 1.00 35.69 24 VAL B O 1
ATOM 4628 N N . GLN B 1 25 ? 5.191 88.571 95.849 1.00 33.87 25 GLN B N 1
ATOM 4629 C CA . GLN B 1 25 ? 4.565 89.891 95.911 1.00 33.38 25 GLN B CA 1
ATOM 4630 C C . GLN B 1 25 ? 5.373 90.977 96.631 1.00 34.56 25 GLN B C 1
ATOM 4631 O O . GLN B 1 25 ? 5.288 92.151 96.276 1.00 34.94 25 GLN B O 1
ATOM 4637 N N . VAL B 1 26 ? 6.154 90.604 97.639 1.00 37.04 26 VAL B N 1
ATOM 4638 C CA . VAL B 1 26 ? 6.965 91.600 98.337 1.00 38.09 26 VAL B CA 1
ATOM 4639 C C . VAL B 1 26 ? 7.979 92.170 97.352 1.00 37.42 26 VAL B C 1
ATOM 4640 O O . VAL B 1 26 ? 8.611 93.193 97.616 1.00 39.00 26 VAL B O 1
ATOM 4644 N N . PHE B 1 27 ? 8.113 91.501 96.210 1.00 39.56 27 PHE B N 1
ATOM 4645 C CA . PHE B 1 27 ? 9.034 91.914 95.153 1.00 39.61 27 PHE B CA 1
ATOM 4646 C C . PHE B 1 27 ? 8.350 92.946 94.249 1.00 41.25 27 PHE B C 1
ATOM 4647 O O . PHE B 1 27 ? 8.991 93.581 93.404 1.00 37.80 27 PHE B O 1
ATOM 4655 N N . ASP B 1 28 ? 7.041 93.094 94.444 1.00 42.40 28 ASP B N 1
ATOM 4656 C CA . ASP B 1 28 ? 6.206 94.012 93.670 1.00 42.46 28 ASP B CA 1
ATOM 4657 C C . ASP B 1 28 ? 5.963 95.333 94.413 1.00 43.60 28 ASP B C 1
ATOM 4658 O O . ASP B 1 28 ? 5.629 95.340 95.604 1.00 43.48 28 ASP B O 1
ATOM 4663 N N . ARG B 1 29 ? 6.123 96.445 93.698 1.00 45.78 29 ARG B N 1
ATOM 4664 C CA . ARG B 1 29 ? 5.934 97.782 94.273 1.00 47.79 29 ARG B CA 1
ATOM 4665 C C . ARG B 1 29 ? 4.468 98.154 94.500 1.00 46.52 29 ARG B C 1
ATOM 4666 O O . ARG B 1 29 ? 4.135 98.823 95.482 1.00 45.09 29 ARG B O 1
ATOM 4674 N N . ASN B 1 30 ? 3.599 97.712 93.596 1.00 45.48 30 ASN B N 1
ATOM 4675 C CA . ASN B 1 30 ? 2.176 98.005 93.698 1.00 46.03 30 ASN B CA 1
ATOM 4676 C C . ASN B 1 30 ? 1.363 96.857 94.299 1.00 46.03 30 ASN B C 1
ATOM 4677 O O . ASN B 1 30 ? 0.145 96.799 94.135 1.00 49.82 30 ASN B O 1
ATOM 4682 N N . SER B 1 31 ? 2.032 95.949 95.000 1.00 45.61 31 SER B N 1
ATOM 4683 C CA . SER B 1 31 ? 1.352 94.817 95.626 1.00 42.80 31 SER B CA 1
ATOM 4684 C C . SER B 1 31 ? 0.767 95.207 96.985 1.00 43.22 31 SER B C 1
ATOM 4685 O O . SER B 1 31 ? 1.267 96.116 97.649 1.00 44.50 31 SER B O 1
ATOM 4688 N N . LYS B 1 32 ? -0.288 94.508 97.394 1.00 42.74 32 LYS B N 1
ATOM 4689 C CA . LYS B 1 32 ? -0.947 94.764 98.672 1.00 41.17 32 LYS B CA 1
ATOM 4690 C C . LYS B 1 32 ? -0.204 94.102 99.822 1.00 40.40 32 LYS B C 1
ATOM 4691 O O . LYS B 1 32 ? -0.258 94.568 100.958 1.00 42.78 32 LYS B O 1
ATOM 4697 N N . VAL B 1 33 ? 0.481 93.004 99.522 1.00 40.47 33 VAL B N 1
ATOM 4698 C CA . VAL B 1 33 ? 1.243 92.264 100.525 1.00 39.07 33 VAL B CA 1
ATOM 4699 C C . VAL B 1 33 ? 2.585 92.939 100.787 1.00 39.98 33 VAL B C 1
ATOM 4700 O O . VAL B 1 33 ? 3.191 92.756 101.844 1.00 40.37 33 VAL B O 1
ATOM 4704 N N . HIS B 1 34 ? 3.041 93.716 99.812 1.00 39.44 34 HIS B N 1
ATOM 4705 C CA . HIS B 1 34 ? 4.314 94.424 99.906 1.00 41.57 34 HIS B CA 1
ATOM 4706 C C . HIS B 1 34 ? 4.337 95.402 101.082 1.00 41.28 34 HIS B C 1
ATOM 4707 O O . HIS B 1 34 ? 5.177 95.299 101.981 1.00 40.69 34 HIS B O 1
ATOM 4714 N N . ASN B 1 35 ? 3.408 96.354 101.070 1.00 42.45 35 ASN B N 1
ATOM 4715 C CA . ASN B 1 35 ? 3.322 97.349 102.128 1.00 36.88 35 ASN B CA 1
ATOM 4716 C C . ASN B 1 35 ? 2.991 96.686 103.454 1.00 37.51 35 ASN B C 1
ATOM 4717 O O . ASN B 1 35 ? 3.531 97.063 104.496 1.00 40.39 35 ASN B O 1
ATOM 4722 N N . GLU B 1 36 ? 2.117 95.685 103.409 1.00 34.20 36 GLU B N 1
ATOM 4723 C CA . GLU B 1 36 ? 1.703 94.963 104.606 1.00 32.24 36 GLU B CA 1
ATOM 4724 C C . GLU B 1 36 ? 2.864 94.387 105.420 1.00 35.91 36 GLU B C 1
ATOM 4725 O O . GLU B 1 36 ? 2.731 94.179 106.630 1.00 35.99 36 GLU B O 1
ATOM 4731 N N . VAL B 1 37 ? 3.993 94.114 104.767 1.00 37.25 37 VAL B N 1
ATOM 4732 C CA . VAL B 1 37 ? 5.154 93.561 105.465 1.00 36.94 37 VAL B CA 1
ATOM 4733 C C . VAL B 1 37 ? 6.123 94.670 105.863 1.00 38.89 37 VAL B C 1
ATOM 4734 O O . VAL B 1 37 ? 6.724 94.636 106.937 1.00 36.77 37 VAL B O 1
ATOM 4738 N N . LYS B 1 38 ? 6.264 95.657 104.989 1.00 43.09 38 LYS B N 1
ATOM 4739 C CA . LYS B 1 38 ? 7.155 96.785 105.239 1.00 45.79 38 LYS B CA 1
ATOM 4740 C C . LYS B 1 38 ? 6.571 97.780 106.243 1.00 47.73 38 LYS B C 1
ATOM 4741 O O . LYS B 1 38 ? 7.301 98.357 107.054 1.00 51.09 38 LYS B O 1
ATOM 4743 N N . ASN B 1 39 ? 5.256 97.972 106.197 1.00 46.96 39 ASN B N 1
ATOM 4744 C CA . ASN B 1 39 ? 4.606 98.929 107.082 1.00 46.22 39 ASN B CA 1
ATOM 4745 C C . ASN B 1 39 ? 4.066 98.367 108.384 1.00 46.14 39 ASN B C 1
ATOM 4746 O O . ASN B 1 39 ? 3.552 99.119 109.207 1.00 48.71 39 ASN B O 1
ATOM 4751 N N . ILE B 1 40 ? 4.169 97.060 108.584 1.00 45.33 40 ILE B N 1
ATOM 4752 C CA . ILE B 1 40 ? 3.659 96.481 109.822 1.00 45.00 40 ILE B CA 1
ATOM 4753 C C . ILE B 1 40 ? 4.400 95.225 110.269 1.00 45.62 40 ILE B C 1
ATOM 4754 O O . ILE B 1 40 ? 4.858 95.147 111.410 1.00 45.41 40 ILE B O 1
ATOM 4759 N N . LYS B 1 41 ? 4.518 94.255 109.366 1.00 46.15 41 LYS B N 1
ATOM 4760 C CA . LYS B 1 41 ? 5.190 92.999 109.665 1.00 44.27 41 LYS B CA 1
ATOM 4761 C C . LYS B 1 41 ? 6.617 93.207 110.164 1.00 45.06 41 LYS B C 1
ATOM 4762 O O . LYS B 1 41 ? 7.031 92.602 111.158 1.00 46.88 41 LYS B O 1
ATOM 4768 N N . ILE B 1 42 ? 7.377 94.053 109.480 1.00 43.94 42 ILE B N 1
ATOM 4769 C CA . ILE B 1 42 ? 8.745 94.298 109.907 1.00 47.51 42 ILE B CA 1
ATOM 4770 C C . ILE B 1 42 ? 8.754 95.132 111.193 1.00 47.55 42 ILE B C 1
ATOM 4771 O O . ILE B 1 42 ? 9.263 94.690 112.221 1.00 46.50 42 ILE B O 1
ATOM 4776 N N . PRO B 1 43 ? 8.169 96.342 111.157 1.00 49.42 43 PRO B N 1
ATOM 4777 C CA . PRO B 1 43 ? 8.153 97.177 112.360 1.00 51.36 43 PRO B CA 1
ATOM 4778 C C . PRO B 1 43 ? 7.502 96.527 113.579 1.00 50.65 43 PRO B C 1
ATOM 4779 O O . PRO B 1 43 ? 7.405 97.157 114.630 1.00 55.19 43 PRO B O 1
ATOM 4783 N N . THR B 1 44 ? 7.066 95.277 113.445 1.00 46.46 44 THR B N 1
ATOM 4784 C CA . THR B 1 44 ? 6.428 94.571 114.552 1.00 45.79 44 THR B CA 1
ATOM 4785 C C . THR B 1 44 ? 7.148 93.276 114.947 1.00 47.42 44 THR B C 1
ATOM 4786 O O . THR B 1 44 ? 7.264 92.958 116.132 1.00 48.06 44 THR B O 1
ATOM 4790 N N . LEU B 1 45 ? 7.621 92.522 113.961 1.00 45.31 45 LEU B N 1
ATOM 4791 C CA . LEU B 1 45 ? 8.298 91.267 114.251 1.00 46.20 45 LEU B CA 1
ATOM 4792 C C . LEU B 1 45 ? 9.809 91.436 114.334 1.00 48.30 45 LEU B C 1
ATOM 4793 O O . LEU B 1 45 ? 10.487 90.679 115.024 1.00 50.26 45 LEU B O 1
ATOM 4798 N N . VAL B 1 46 ? 10.340 92.427 113.630 1.00 49.38 46 VAL B N 1
ATOM 4799 C CA . VAL B 1 46 ? 11.776 92.655 113.648 1.00 50.31 46 VAL B CA 1
ATOM 4800 C C . VAL B 1 46 ? 12.168 93.538 114.827 1.00 51.32 46 VAL B C 1
ATOM 4801 O O . VAL B 1 46 ? 12.464 94.721 114.668 1.00 50.43 46 VAL B O 1
ATOM 4805 N N . LYS B 1 47 ? 12.158 92.942 116.016 1.00 53.58 47 LYS B N 1
ATOM 4806 C CA . LYS B 1 47 ? 12.509 93.651 117.237 1.00 56.31 47 LYS B CA 1
ATOM 4807 C C . LYS B 1 47 ? 13.993 94.012 117.227 1.00 58.78 47 LYS B C 1
ATOM 4808 O O . LYS B 1 47 ? 14.832 93.257 117.729 1.00 61.75 47 LYS B O 1
ATOM 4810 N N . GLU B 1 48 ? 14.303 95.164 116.638 1.00 57.25 48 GLU B N 1
ATOM 4811 C CA . GLU B 1 48 ? 15.669 95.669 116.548 1.00 55.57 48 GLU B CA 1
ATOM 4812 C C . GLU B 1 48 ? 15.733 96.798 115.528 1.00 55.70 48 GLU B C 1
ATOM 4813 O O . GLU B 1 48 ? 16.076 96.579 114.363 1.00 57.13 48 GLU B O 1
ATOM 4819 N N . SER B 1 49 ? 15.396 98.002 115.977 1.00 54.40 49 SER B N 1
ATOM 4820 C CA . SER B 1 49 ? 15.401 99.186 115.128 1.00 51.99 49 SER B CA 1
ATOM 4821 C C . SER B 1 49 ? 16.468 99.114 114.037 1.00 52.12 49 SER B C 1
ATOM 4822 O O . SER B 1 49 ? 16.184 99.364 112.864 1.00 53.38 49 SER B O 1
ATOM 4825 N N . LYS B 1 50 ? 17.688 98.754 114.426 1.00 51.25 50 LYS B N 1
ATOM 4826 C CA . LYS B 1 50 ? 18.800 98.665 113.483 1.00 49.93 50 LYS B CA 1
ATOM 4827 C C . LYS B 1 50 ? 18.471 97.873 112.227 1.00 48.49 50 LYS B C 1
ATOM 4828 O O . LYS B 1 50 ? 18.590 98.389 111.124 1.00 49.58 50 LYS B O 1
ATOM 4834 N N . ILE B 1 51 ? 18.061 96.620 112.394 1.00 50.08 51 ILE B N 1
ATOM 4835 C CA . ILE B 1 51 ? 17.729 95.766 111.253 1.00 48.75 51 ILE B CA 1
ATOM 4836 C C . ILE B 1 51 ? 16.378 96.116 110.655 1.00 46.40 51 ILE B C 1
ATOM 4837 O O . ILE B 1 51 ? 16.202 96.096 109.438 1.00 43.78 51 ILE B O 1
ATOM 4842 N N . GLN B 1 52 ? 15.421 96.422 111.524 1.00 45.25 52 GLN B N 1
ATOM 4843 C CA . GLN B 1 52 ? 14.076 96.775 111.092 1.00 44.79 52 GLN B CA 1
ATOM 4844 C C . GLN B 1 52 ? 14.127 97.985 110.168 1.00 44.97 52 GLN B C 1
ATOM 4845 O O . GLN B 1 52 ? 13.692 97.929 109.013 1.00 43.86 52 GLN B O 1
ATOM 4851 N N . LYS B 1 53 ? 14.666 99.082 110.687 1.00 45.29 53 LYS B N 1
ATOM 4852 C CA . LYS B 1 53 ? 14.779 100.311 109.917 1.00 43.01 53 LYS B CA 1
ATOM 4853 C C . LYS B 1 53 ? 15.541 100.074 108.618 1.00 42.26 53 LYS B C 1
ATOM 4854 O O . LYS B 1 53 ? 15.206 100.639 107.576 1.00 40.36 53 LYS B O 1
ATOM 4860 N N . GLU B 1 54 ? 16.565 99.228 108.686 1.00 43.79 54 GLU B N 1
ATOM 4861 C CA . GLU B 1 54 ? 17.369 98.905 107.513 1.00 44.51 54 GLU B CA 1
ATOM 4862 C C . GLU B 1 54 ? 16.525 98.142 106.497 1.00 43.30 54 GLU B C 1
ATOM 4863 O O . GLU B 1 54 ? 16.532 98.460 105.311 1.00 45.87 54 GLU B O 1
ATOM 4869 N N . LEU B 1 55 ? 15.796 97.137 106.972 1.00 46.08 55 LEU B N 1
ATOM 4870 C CA . LEU B 1 55 ? 14.949 96.319 106.106 1.00 48.77 55 LEU B CA 1
ATOM 4871 C C . LEU B 1 55 ? 13.840 97.154 105.467 1.00 51.42 55 LEU B C 1
ATOM 4872 O O . LEU B 1 55 ? 13.624 97.101 104.249 1.00 52.97 55 LEU B O 1
ATOM 4877 N N . VAL B 1 56 ? 13.144 97.925 106.297 1.00 51.54 56 VAL B N 1
ATOM 4878 C CA . VAL B 1 56 ? 12.063 98.791 105.840 1.00 49.86 56 VAL B CA 1
ATOM 4879 C C . VAL B 1 56 ? 12.538 99.695 104.695 1.00 50.90 56 VAL B C 1
ATOM 4880 O O . VAL B 1 56 ? 11.791 99.977 103.751 1.00 47.90 56 VAL B O 1
ATOM 4884 N N . ALA B 1 57 ? 13.791 100.134 104.784 1.00 50.67 57 ALA B N 1
ATOM 4885 C CA . ALA B 1 57 ? 14.370 101.014 103.779 1.00 50.49 57 ALA B CA 1
ATOM 4886 C C . ALA B 1 57 ? 14.358 100.391 102.395 1.00 50.56 57 ALA B C 1
ATOM 4887 O O . ALA B 1 57 ? 13.558 100.778 101.549 1.00 50.40 57 ALA B O 1
ATOM 4889 N N . ILE B 1 58 ? 15.253 99.431 102.172 1.00 50.55 58 ILE B N 1
ATOM 4890 C CA . ILE B 1 58 ? 15.369 98.749 100.883 1.00 46.33 58 ILE B CA 1
ATOM 4891 C C . ILE B 1 58 ? 14.009 98.413 100.267 1.00 43.98 58 ILE B C 1
ATOM 4892 O O . ILE B 1 58 ? 13.828 98.503 99.053 1.00 39.98 58 ILE B O 1
ATOM 4897 N N . MET B 1 59 ? 13.055 98.028 101.106 1.00 43.83 59 MET B N 1
ATOM 4898 C CA . MET B 1 59 ? 11.722 97.686 100.623 1.00 44.66 59 MET B CA 1
ATOM 4899 C C . MET B 1 59 ? 11.075 98.887 99.949 1.00 46.76 59 MET B C 1
ATOM 4900 O O . MET B 1 59 ? 10.046 98.753 99.284 1.00 47.30 59 MET B O 1
ATOM 4905 N N . ASN B 1 60 ? 11.698 100.052 100.114 1.00 49.38 60 ASN B N 1
ATOM 4906 C CA . ASN B 1 60 ? 11.193 101.311 99.558 1.00 52.56 60 ASN B CA 1
ATOM 4907 C C . ASN B 1 60 ? 11.701 101.689 98.169 1.00 53.59 60 ASN B C 1
ATOM 4908 O O . ASN B 1 60 ? 12.863 102.072 98.000 1.00 53.60 60 ASN B O 1
ATOM 4913 N N . GLN B 1 61 ? 10.810 101.597 97.185 1.00 55.73 61 GLN B N 1
ATOM 4914 C CA . GLN B 1 61 ? 11.125 101.944 95.802 1.00 56.79 61 GLN B CA 1
ATOM 4915 C C . GLN B 1 61 ? 12.577 101.671 95.433 1.00 57.01 61 GLN B C 1
ATOM 4916 O O . GLN B 1 61 ? 12.949 102.062 94.304 1.00 57.29 61 GLN B O 1
ATOM 4918 N N . LEU B 1 64 ? 13.177 97.976 93.180 1.00 42.00 64 LEU B N 1
ATOM 4919 C CA . LEU B 1 64 ? 13.244 96.971 94.284 1.00 42.24 64 LEU B CA 1
ATOM 4920 C C . LEU B 1 64 ? 14.137 95.787 93.919 1.00 43.10 64 LEU B C 1
ATOM 4921 O O . LEU B 1 64 ? 13.909 95.082 92.931 1.00 43.57 64 LEU B O 1
ATOM 4926 N N . ILE B 1 65 ? 15.170 95.594 94.726 1.00 44.22 65 ILE B N 1
ATOM 4927 C CA . ILE B 1 65 ? 16.110 94.504 94.546 1.00 44.44 65 ILE B CA 1
ATOM 4928 C C . ILE B 1 65 ? 16.521 94.110 95.954 1.00 44.82 65 ILE B C 1
ATOM 4929 O O . ILE B 1 65 ? 16.664 94.970 96.825 1.00 42.39 65 ILE B O 1
ATOM 4934 N N . TYR B 1 66 ? 16.701 92.814 96.179 1.00 44.39 66 TYR B N 1
ATOM 4935 C CA . TYR B 1 66 ? 17.070 92.329 97.496 1.00 44.54 66 TYR B CA 1
ATOM 4936 C C . TYR B 1 66 ? 18.220 91.351 97.417 1.00 45.32 66 TYR B C 1
ATOM 4937 O O . TYR B 1 66 ? 18.413 90.702 96.393 1.00 50.71 66 TYR B O 1
ATOM 4946 N N . THR B 1 67 ? 18.980 91.242 98.503 1.00 45.13 67 THR B N 1
ATOM 4947 C CA . THR B 1 67 ? 20.110 90.319 98.558 1.00 44.00 67 THR B CA 1
ATOM 4948 C C . THR B 1 67 ? 19.702 89.030 99.270 1.00 46.20 67 THR B C 1
ATOM 4949 O O . THR B 1 67 ? 18.693 88.995 99.978 1.00 47.75 67 THR B O 1
ATOM 4953 N N . TYR B 1 68 ? 20.484 87.972 99.078 1.00 44.51 68 TYR B N 1
ATOM 4954 C CA . TYR B 1 68 ? 20.200 86.688 99.713 1.00 45.39 68 TYR B CA 1
ATOM 4955 C C . TYR B 1 68 ? 20.022 86.843 101.227 1.00 44.12 68 TYR B C 1
ATOM 4956 O O . TYR B 1 68 ? 19.013 86.423 101.787 1.00 43.61 68 TYR B O 1
ATOM 4965 N N . LYS B 1 69 ? 21.008 87.457 101.874 1.00 43.73 69 LYS B N 1
ATOM 4966 C CA . LYS B 1 69 ? 20.996 87.670 103.324 1.00 43.25 69 LYS B CA 1
ATOM 4967 C C . LYS B 1 69 ? 19.845 88.540 103.826 1.00 40.63 69 LYS B C 1
ATOM 4968 O O . LYS B 1 69 ? 19.388 88.389 104.953 1.00 38.77 69 LYS B O 1
ATOM 4974 N N . GLU B 1 70 ? 19.397 89.467 102.992 1.00 40.91 70 GLU B N 1
ATOM 4975 C CA . GLU B 1 70 ? 18.305 90.352 103.363 1.00 40.11 70 GLU B CA 1
ATOM 4976 C C . GLU B 1 70 ? 17.000 89.578 103.339 1.00 39.31 70 GLU B C 1
ATOM 4977 O O . GLU B 1 70 ? 16.153 89.721 104.221 1.00 40.71 70 GLU B O 1
ATOM 4983 N N . LEU B 1 71 ? 16.861 88.760 102.304 1.00 38.27 71 LEU B N 1
ATOM 4984 C CA . LEU B 1 71 ? 15.681 87.943 102.084 1.00 36.62 71 LEU B CA 1
ATOM 4985 C C . LEU B 1 71 ? 15.569 86.782 103.057 1.00 37.98 71 LEU B C 1
ATOM 4986 O O . LEU B 1 71 ? 14.518 86.575 103.661 1.00 35.75 71 LEU B O 1
ATOM 4991 N N . VAL B 1 72 ? 16.664 86.033 103.197 1.00 38.04 72 VAL B N 1
ATOM 4992 C CA . VAL B 1 72 ? 16.714 84.853 104.059 1.00 41.12 72 VAL B CA 1
ATOM 4993 C C . VAL B 1 72 ? 17.128 85.090 105.518 1.00 38.07 72 VAL B C 1
ATOM 4994 O O . VAL B 1 72 ? 16.583 84.464 106.426 1.00 33.36 72 VAL B O 1
ATOM 4998 N N . GLY B 1 73 ? 18.091 85.979 105.739 1.00 37.00 73 GLY B N 1
ATOM 4999 C CA . GLY B 1 73 ? 18.531 86.273 107.094 1.00 39.24 73 GLY B CA 1
ATOM 5000 C C . GLY B 1 73 ? 19.462 85.244 107.711 1.00 38.95 73 GLY B C 1
ATOM 5001 O O . GLY B 1 73 ? 20.150 84.510 106.996 1.00 41.28 73 GLY B O 1
ATOM 5002 N N . THR B 1 74 ? 19.489 85.199 109.042 1.00 38.22 74 THR B N 1
ATOM 5003 C CA . THR B 1 74 ? 20.333 84.253 109.771 1.00 38.63 74 THR B CA 1
ATOM 5004 C C . THR B 1 74 ? 19.558 83.427 110.804 1.00 41.28 74 THR B C 1
ATOM 5005 O O . THR B 1 74 ? 18.392 83.694 111.096 1.00 37.21 74 THR B O 1
ATOM 5009 N N . GLY B 1 75 ? 20.226 82.419 111.358 1.00 44.32 75 GLY B N 1
ATOM 5010 C CA . GLY B 1 75 ? 19.589 81.562 112.341 1.00 47.40 75 GLY B CA 1
ATOM 5011 C C . GLY B 1 75 ? 20.407 81.368 113.602 1.00 47.59 75 GLY B C 1
ATOM 5012 O O . GLY B 1 75 ? 21.586 81.715 113.649 1.00 46.93 75 GLY B O 1
ATOM 5013 N N . THR B 1 76 ? 19.772 80.816 114.628 1.00 49.42 76 THR B N 1
ATOM 5014 C CA . THR B 1 76 ? 20.437 80.573 115.903 1.00 53.39 76 THR B CA 1
ATOM 5015 C C . THR B 1 76 ? 20.610 79.082 116.149 1.00 54.09 76 THR B C 1
ATOM 5016 O O . THR B 1 76 ? 20.173 78.659 117.239 1.00 59.59 76 THR B O 1
ATOM 5018 N N . ALA B 1 82 ? 16.009 82.199 118.200 1.00 51.73 82 ALA B N 1
ATOM 5019 C CA . ALA B 1 82 ? 16.452 83.209 117.193 1.00 48.28 82 ALA B CA 1
ATOM 5020 C C . ALA B 1 82 ? 15.316 84.158 116.827 1.00 47.17 82 ALA B C 1
ATOM 5021 O O . ALA B 1 82 ? 14.202 83.727 116.525 1.00 46.38 82 ALA B O 1
ATOM 5023 N N . PRO B 1 83 ? 15.592 85.469 116.844 1.00 44.24 83 PRO B N 1
ATOM 5024 C CA . PRO B 1 83 ? 14.590 86.485 116.511 1.00 43.91 83 PRO B CA 1
ATOM 5025 C C . PRO B 1 83 ? 14.384 86.585 115.010 1.00 44.23 83 PRO B C 1
ATOM 5026 O O . PRO B 1 83 ? 15.107 85.950 114.237 1.00 44.26 83 PRO B O 1
ATOM 5030 N N . CYS B 1 84 ? 13.395 87.377 114.603 1.00 42.33 84 CYS B N 1
ATOM 5031 C CA . CYS B 1 84 ? 13.112 87.588 113.185 1.00 41.29 84 CYS B CA 1
ATOM 5032 C C . CYS B 1 84 ? 14.316 88.339 112.634 1.00 44.18 84 CYS B C 1
ATOM 5033 O O . CYS B 1 84 ? 14.804 89.280 113.265 1.00 42.79 84 CYS B O 1
ATOM 5036 N N . ASP B 1 85 ? 14.787 87.937 111.457 1.00 46.22 85 ASP B N 1
ATOM 5037 C CA . ASP B 1 85 ? 15.979 88.548 110.885 1.00 46.27 85 ASP B CA 1
ATOM 5038 C C . ASP B 1 85 ? 15.921 88.947 109.416 1.00 45.60 85 ASP B C 1
ATOM 5039 O O . ASP B 1 85 ? 16.741 89.739 108.964 1.00 42.79 85 ASP B O 1
ATOM 5044 N N . ALA B 1 86 ? 14.963 88.414 108.667 1.00 47.11 86 ALA B N 1
ATOM 5045 C CA . ALA B 1 86 ? 14.897 88.720 107.243 1.00 46.18 86 ALA B CA 1
ATOM 5046 C C . ALA B 1 86 ? 13.568 89.269 106.750 1.00 45.24 86 ALA B C 1
ATOM 5047 O O . ALA B 1 86 ? 12.666 89.552 107.534 1.00 46.69 86 ALA B O 1
ATOM 5049 N N . ILE B 1 87 ? 13.468 89.422 105.433 1.00 44.13 87 ILE B N 1
ATOM 5050 C CA . ILE B 1 87 ? 12.256 89.924 104.803 1.00 43.43 87 ILE B CA 1
ATOM 5051 C C . ILE B 1 87 ? 11.266 88.777 104.646 1.00 40.57 87 ILE B C 1
ATOM 5052 O O . ILE B 1 87 ? 10.128 88.876 105.091 1.00 42.77 87 ILE B O 1
ATOM 5057 N N . ILE B 1 88 ? 11.704 87.692 104.011 1.00 38.51 88 ILE B N 1
ATOM 5058 C CA . ILE B 1 88 ? 10.836 86.536 103.802 1.00 36.81 88 ILE B CA 1
ATOM 5059 C C . ILE B 1 88 ? 10.413 85.950 105.152 1.00 35.06 88 ILE B C 1
ATOM 5060 O O . ILE B 1 88 ? 9.367 85.310 105.263 1.00 33.56 88 ILE B O 1
ATOM 5065 N N . GLN B 1 89 ? 11.222 86.175 106.182 1.00 34.69 89 GLN B N 1
ATOM 5066 C CA . GLN B 1 89 ? 10.890 85.656 107.510 1.00 36.93 89 GLN B CA 1
ATOM 5067 C C . GLN B 1 89 ? 9.683 86.394 108.073 1.00 35.04 89 GLN B C 1
ATOM 5068 O O . GLN B 1 89 ? 8.741 85.779 108.574 1.00 34.75 89 GLN B O 1
ATOM 5074 N N . ALA B 1 90 ? 9.727 87.719 107.982 1.00 32.62 90 ALA B N 1
ATOM 5075 C CA . ALA B 1 90 ? 8.656 88.568 108.481 1.00 34.88 90 ALA B CA 1
ATOM 5076 C C . ALA B 1 90 ? 7.364 88.394 107.685 1.00 36.50 90 ALA B C 1
ATOM 5077 O O . ALA B 1 90 ? 6.283 88.762 108.147 1.00 38.49 90 ALA B O 1
ATOM 5079 N N . THR B 1 91 ? 7.484 87.816 106.495 1.00 38.11 91 THR B N 1
ATOM 5080 C CA . THR B 1 91 ? 6.347 87.610 105.608 1.00 36.89 91 THR B CA 1
ATOM 5081 C C . THR B 1 91 ? 5.538 86.351 105.891 1.00 38.68 91 THR B C 1
ATOM 5082 O O . THR B 1 91 ? 4.309 86.389 105.890 1.00 38.25 91 THR B O 1
ATOM 5086 N N . ILE B 1 92 ? 6.218 85.233 106.124 1.00 38.66 92 ILE B N 1
ATOM 5087 C CA . ILE B 1 92 ? 5.514 83.982 106.384 1.00 40.86 92 ILE B CA 1
ATOM 5088 C C . ILE B 1 92 ? 5.518 83.639 107.872 1.00 43.34 92 ILE B C 1
ATOM 5089 O O . ILE B 1 92 ? 6.463 83.965 108.593 1.00 43.80 92 ILE B O 1
ATOM 5094 N N . ALA B 1 93 ? 4.453 82.989 108.331 1.00 44.64 93 ALA B N 1
ATOM 5095 C CA . ALA B 1 93 ? 4.350 82.638 109.740 1.00 45.95 93 ALA B CA 1
ATOM 5096 C C . ALA B 1 93 ? 4.424 81.145 110.029 1.00 46.08 93 ALA B C 1
ATOM 5097 O O . ALA B 1 93 ? 3.974 80.312 109.243 1.00 45.02 93 ALA B O 1
ATOM 5099 N N . ASP B 1 94 ? 5.000 80.833 111.184 1.00 46.42 94 ASP B N 1
ATOM 5100 C CA . ASP B 1 94 ? 5.148 79.467 111.661 1.00 44.61 94 ASP B CA 1
ATOM 5101 C C . ASP B 1 94 ? 3.794 78.767 111.756 1.00 44.08 94 ASP B C 1
ATOM 5102 O O . ASP B 1 94 ? 2.743 79.391 111.587 1.00 44.21 94 ASP B O 1
ATOM 5107 N N . GLN B 1 95 ? 3.823 77.465 112.021 1.00 45.01 95 GLN B N 1
ATOM 5108 C CA . GLN B 1 95 ? 2.592 76.700 112.167 1.00 45.50 95 GLN B CA 1
ATOM 5109 C C . GLN B 1 95 ? 2.058 77.024 113.550 1.00 47.91 95 GLN B C 1
ATOM 5110 O O . GLN B 1 95 ? 2.774 76.887 114.546 1.00 47.61 95 GLN B O 1
ATOM 5112 N N . GLY B 1 96 ? 0.803 77.459 113.605 1.00 49.49 96 GLY B N 1
ATOM 5113 C CA . GLY B 1 96 ? 0.197 77.817 114.872 1.00 50.74 96 GLY B CA 1
ATOM 5114 C C . GLY B 1 96 ? 0.462 79.272 115.213 1.00 52.53 96 GLY B C 1
ATOM 5115 O O . GLY B 1 96 ? 0.001 79.774 116.240 1.00 56.37 96 GLY B O 1
ATOM 5116 N N . ASN B 1 97 ? 1.213 79.951 114.351 1.00 51.56 97 ASN B N 1
ATOM 5117 C CA . ASN B 1 97 ? 1.546 81.361 114.547 1.00 50.68 97 ASN B CA 1
ATOM 5118 C C . ASN B 1 97 ? 2.030 81.644 115.959 1.00 49.72 97 ASN B C 1
ATOM 5119 O O . ASN B 1 97 ? 2.028 82.793 116.401 1.00 51.52 97 ASN B O 1
ATOM 5124 N N . LYS B 1 98 ? 2.453 80.593 116.654 1.00 47.55 98 LYS B N 1
ATOM 5125 C CA . LYS B 1 98 ? 2.936 80.709 118.026 1.00 44.71 98 LYS B CA 1
ATOM 5126 C C . LYS B 1 98 ? 4.118 81.671 118.171 1.00 43.31 98 LYS B C 1
ATOM 5127 O O . LYS B 1 98 ? 4.601 81.913 119.276 1.00 46.04 98 LYS B O 1
ATOM 5133 N N . LYS B 1 99 ? 4.575 82.223 117.055 1.00 43.07 99 LYS B N 1
ATOM 5134 C CA . LYS B 1 99 ? 5.702 83.148 117.064 1.00 44.57 99 LYS B CA 1
ATOM 5135 C C . LYS B 1 99 ? 5.466 84.310 116.100 1.00 43.18 99 LYS B C 1
ATOM 5136 O O . LYS B 1 99 ? 6.021 85.398 116.274 1.00 43.04 99 LYS B O 1
ATOM 5142 N N . GLY B 1 100 ? 4.649 84.066 115.080 1.00 42.24 100 GLY B N 1
ATOM 5143 C CA . GLY B 1 100 ? 4.360 85.095 114.099 1.00 41.71 100 GLY B CA 1
ATOM 5144 C C . GLY B 1 100 ? 5.289 85.126 112.896 1.00 40.39 100 GLY B C 1
ATOM 5145 O O . GLY B 1 100 ? 5.052 85.887 111.961 1.00 41.05 100 GLY B O 1
ATOM 5146 N N . TYR B 1 101 ? 6.344 84.316 112.911 1.00 41.90 101 TYR B N 1
ATOM 5147 C CA . TYR B 1 101 ? 7.288 84.286 111.794 1.00 44.61 101 TYR B CA 1
ATOM 5148 C C . TYR B 1 101 ? 8.028 82.962 111.707 1.00 43.31 101 TYR B C 1
ATOM 5149 O O . TYR B 1 101 ? 8.001 82.170 112.652 1.00 44.63 101 TYR B O 1
ATOM 5158 N N . ILE B 1 102 ? 8.687 82.725 110.573 1.00 40.97 102 ILE B N 1
ATOM 5159 C CA . ILE B 1 102 ? 9.411 81.472 110.352 1.00 39.68 102 ILE B CA 1
ATOM 5160 C C . ILE B 1 102 ? 10.935 81.599 110.389 1.00 39.24 102 ILE B C 1
ATOM 5161 O O . ILE B 1 102 ? 11.470 82.704 110.550 1.00 37.56 102 ILE B O 1
ATOM 5166 N N . ASP B 1 103 ? 11.621 80.461 110.244 1.00 35.21 103 ASP B N 1
ATOM 5167 C CA . ASP B 1 103 ? 13.088 80.416 110.283 1.00 37.06 103 ASP B CA 1
ATOM 5168 C C . ASP B 1 103 ? 13.760 80.736 108.955 1.00 36.58 103 ASP B C 1
ATOM 5169 O O . ASP B 1 103 ? 13.107 80.816 107.916 1.00 40.25 103 ASP B O 1
ATOM 5174 N N . ASN B 1 104 ? 15.077 80.905 109.001 1.00 37.16 104 ASN B N 1
ATOM 5175 C CA . ASN B 1 104 ? 15.863 81.225 107.813 1.00 38.09 104 ASN B CA 1
ATOM 5176 C C . ASN B 1 104 ? 15.961 80.058 106.831 1.00 38.48 104 ASN B C 1
ATOM 5177 O O . ASN B 1 104 ? 16.205 80.259 105.641 1.00 38.94 104 ASN B O 1
ATOM 5182 N N . TRP B 1 105 ? 15.774 78.840 107.325 1.00 37.37 105 TRP B N 1
ATOM 5183 C CA . TRP B 1 105 ? 15.846 77.668 106.462 1.00 39.20 105 TRP B CA 1
ATOM 5184 C C . TRP B 1 105 ? 14.606 77.600 105.583 1.00 38.78 105 TRP B C 1
ATOM 5185 O O . TRP B 1 105 ? 14.696 77.380 104.371 1.00 37.74 105 TRP B O 1
ATOM 5196 N N . SER B 1 106 ? 13.450 77.787 106.212 1.00 37.15 106 SER B N 1
ATOM 5197 C CA . SER B 1 106 ? 12.174 77.775 105.520 1.00 35.20 106 SER B CA 1
ATOM 5198 C C . SER B 1 106 ? 12.145 78.934 104.533 1.00 35.28 106 SER B C 1
ATOM 5199 O O . SER B 1 106 ? 11.616 78.812 103.426 1.00 36.56 106 SER B O 1
ATOM 5202 N N . SER B 1 107 ? 12.720 80.058 104.946 1.00 34.68 107 SER B N 1
ATOM 5203 C CA . SER B 1 107 ? 12.760 81.252 104.115 1.00 35.84 107 SER B CA 1
ATOM 5204 C C . SER B 1 107 ? 13.522 81.016 102.823 1.00 34.30 107 SER B C 1
ATOM 5205 O O . SER B 1 107 ? 13.287 81.709 101.832 1.00 33.65 107 SER B O 1
ATOM 5208 N N . ASP B 1 108 ? 14.432 80.042 102.839 1.00 31.69 108 ASP B N 1
ATOM 5209 C CA . ASP B 1 108 ? 15.229 79.715 101.655 1.00 32.18 108 ASP B CA 1
ATOM 5210 C C . ASP B 1 108 ? 14.473 78.813 100.680 1.00 29.53 108 ASP B C 1
ATOM 5211 O O . ASP B 1 108 ? 14.641 78.921 99.466 1.00 29.04 108 ASP B O 1
ATOM 5216 N N . GLY B 1 109 ? 13.653 77.912 101.215 1.00 29.53 109 GLY B N 1
ATOM 5217 C CA . GLY B 1 109 ? 12.884 77.021 100.367 1.00 25.43 109 GLY B CA 1
ATOM 5218 C C . GLY B 1 109 ? 11.859 77.831 99.597 1.00 29.73 109 GLY B C 1
ATOM 5219 O O . GLY B 1 109 ? 11.387 77.424 98.533 1.00 33.21 109 GLY B O 1
ATOM 5220 N N . PHE B 1 110 ? 11.505 78.988 100.142 1.00 28.32 110 PHE B N 1
ATOM 5221 C CA . PHE B 1 110 ? 10.547 79.864 99.491 1.00 28.41 110 PHE B CA 1
ATOM 5222 C C . PHE B 1 110 ? 11.300 80.647 98.418 1.00 26.03 110 PHE B C 1
ATOM 5223 O O . PHE B 1 110 ? 10.823 80.806 97.298 1.00 28.69 110 PHE B O 1
ATOM 5231 N N . LEU B 1 111 ? 12.487 81.125 98.774 1.00 26.82 111 LEU B N 1
ATOM 5232 C CA . LEU B 1 111 ? 13.333 81.870 97.852 1.00 26.82 111 LEU B CA 1
ATOM 5233 C C . LEU B 1 111 ? 13.822 80.987 96.694 1.00 28.82 111 LEU B C 1
ATOM 5234 O O . LEU B 1 111 ? 13.982 81.460 95.564 1.00 30.35 111 LEU B O 1
ATOM 5239 N N . ARG B 1 112 ? 14.067 79.709 96.975 1.00 28.01 112 ARG B N 1
ATOM 5240 C CA . ARG B 1 112 ? 14.538 78.784 95.949 1.00 30.45 112 ARG B CA 1
ATOM 5241 C C . ARG B 1 112 ? 13.383 78.242 95.107 1.00 31.38 112 ARG B C 1
ATOM 5242 O O . ARG B 1 112 ? 13.593 77.635 94.061 1.00 33.43 112 ARG B O 1
ATOM 5250 N N . TRP B 1 113 ? 12.165 78.458 95.583 1.00 31.52 113 TRP B N 1
ATOM 5251 C CA . TRP B 1 113 ? 10.961 78.005 94.898 1.00 31.31 113 TRP B CA 1
ATOM 5252 C C . TRP B 1 113 ? 10.637 79.007 93.784 1.00 32.65 113 TRP B C 1
ATOM 5253 O O . TRP B 1 113 ? 10.544 78.639 92.608 1.00 33.62 113 TRP B O 1
ATOM 5264 N N . ALA B 1 114 ? 10.500 80.273 94.169 1.00 30.84 114 ALA B N 1
ATOM 5265 C CA . ALA B 1 114 ? 10.193 81.360 93.243 1.00 32.36 114 ALA B CA 1
ATOM 5266 C C . ALA B 1 114 ? 11.249 81.551 92.166 1.00 31.56 114 ALA B C 1
ATOM 5267 O O . ALA B 1 114 ? 10.968 82.144 91.132 1.00 30.56 114 ALA B O 1
ATOM 5269 N N . HIS B 1 115 ? 12.468 81.074 92.417 1.00 33.03 115 HIS B N 1
ATOM 5270 C CA . HIS B 1 115 ? 13.538 81.198 91.434 1.00 33.34 115 HIS B CA 1
ATOM 5271 C C . HIS B 1 115 ? 13.499 80.013 90.475 1.00 35.10 115 HIS B C 1
ATOM 5272 O O . HIS B 1 115 ? 13.832 80.153 89.296 1.00 37.57 115 HIS B O 1
ATOM 5279 N N . ALA B 1 116 ? 13.091 78.851 90.980 1.00 33.05 116 ALA B N 1
ATOM 5280 C CA . ALA B 1 116 ? 12.999 77.647 90.154 1.00 31.89 116 ALA B CA 1
ATOM 5281 C C . ALA B 1 116 ? 11.869 77.800 89.142 1.00 32.01 116 ALA B C 1
ATOM 5282 O O . ALA B 1 116 ? 12.002 77.405 87.983 1.00 34.34 116 ALA B O 1
ATOM 5284 N N . LEU B 1 117 ? 10.758 78.379 89.591 1.00 32.07 117 LEU B N 1
ATOM 5285 C CA . LEU B 1 117 ? 9.588 78.594 88.745 1.00 28.06 117 LEU B CA 1
ATOM 5286 C C . LEU B 1 117 ? 9.733 79.823 87.845 1.00 29.69 117 LEU B C 1
ATOM 5287 O O . LEU B 1 117 ? 8.972 79.995 86.896 1.00 27.66 117 LEU B O 1
ATOM 5292 N N . GLY B 1 118 ? 10.704 80.677 88.151 1.00 30.07 118 GLY B N 1
ATOM 5293 C CA . GLY B 1 118 ? 10.939 81.852 87.330 1.00 34.23 118 GLY B CA 1
ATOM 5294 C C . GLY B 1 118 ? 10.222 83.131 87.713 1.00 34.68 118 GLY B C 1
ATOM 5295 O O . GLY B 1 118 ? 10.244 84.107 86.959 1.00 36.29 118 GLY B O 1
ATOM 5296 N N . PHE B 1 119 ? 9.589 83.142 88.879 1.00 34.89 119 PHE B N 1
ATOM 5297 C CA . PHE B 1 119 ? 8.879 84.330 89.339 1.00 33.46 119 PHE B CA 1
ATOM 5298 C C . PHE B 1 119 ? 9.839 85.455 89.764 1.00 34.03 119 PHE B C 1
ATOM 5299 O O . PHE B 1 119 ? 9.423 86.594 89.967 1.00 34.00 119 PHE B O 1
ATOM 5307 N N . ILE B 1 120 ? 11.122 85.124 89.894 1.00 33.83 120 ILE B N 1
ATOM 5308 C CA . ILE B 1 120 ? 12.154 86.094 90.257 1.00 32.66 120 ILE B CA 1
ATOM 5309 C C . ILE B 1 120 ? 13.432 85.679 89.542 1.00 33.56 120 ILE B C 1
ATOM 5310 O O . ILE B 1 120 ? 13.525 84.555 89.057 1.00 34.36 120 ILE B O 1
ATOM 5315 N N . GLU B 1 121 ? 14.411 86.581 89.467 1.00 36.82 121 GLU B N 1
ATOM 5316 C CA . GLU B 1 121 ? 15.668 86.285 88.787 1.00 36.62 121 GLU B CA 1
ATOM 5317 C C . GLU B 1 121 ? 16.896 86.599 89.628 1.00 37.03 121 GLU B C 1
ATOM 5318 O O . GLU B 1 121 ? 16.957 87.621 90.319 1.00 36.32 121 GLU B O 1
ATOM 5324 N N . TYR B 1 122 ? 17.880 85.710 89.544 1.00 36.44 122 TYR B N 1
ATOM 5325 C CA . TYR B 1 122 ? 19.121 85.838 90.296 1.00 36.03 122 TYR B CA 1
ATOM 5326 C C . TYR B 1 122 ? 20.240 86.508 89.511 1.00 38.52 122 TYR B C 1
ATOM 5327 O O . TYR B 1 122 ? 20.456 86.215 88.334 1.00 36.86 122 TYR B O 1
ATOM 5336 N N . ILE B 1 123 ? 20.957 87.408 90.176 1.00 40.78 123 ILE B N 1
ATOM 5337 C CA . ILE B 1 123 ? 22.070 88.101 89.546 1.00 41.89 123 ILE B CA 1
ATOM 5338 C C . ILE B 1 123 ? 23.356 87.669 90.241 1.00 42.90 123 ILE B C 1
ATOM 5339 O O . ILE B 1 123 ? 23.727 88.208 91.284 1.00 40.98 123 ILE B O 1
ATOM 5344 N N . ASN B 1 124 ? 24.022 86.682 89.647 1.00 44.81 124 ASN B N 1
ATOM 5345 C CA . ASN B 1 124 ? 25.264 86.119 90.174 1.00 46.33 124 ASN B CA 1
ATOM 5346 C C . ASN B 1 124 ? 26.298 87.135 90.694 1.00 46.65 124 ASN B C 1
ATOM 5347 O O . ASN B 1 124 ? 27.160 86.788 91.502 1.00 47.12 124 ASN B O 1
ATOM 5352 N N . LYS B 1 125 ? 26.216 88.381 90.244 1.00 47.04 125 LYS B N 1
ATOM 5353 C CA . LYS B 1 125 ? 27.165 89.399 90.691 1.00 47.36 125 LYS B CA 1
ATOM 5354 C C . LYS B 1 125 ? 26.695 90.103 91.962 1.00 47.75 125 LYS B C 1
ATOM 5355 O O . LYS B 1 125 ? 27.503 90.439 92.835 1.00 47.37 125 LYS B O 1
ATOM 5357 N N . SER B 1 126 ? 25.389 90.331 92.063 1.00 43.15 126 SER B N 1
ATOM 5358 C CA . SER B 1 126 ? 24.832 91.001 93.228 1.00 39.38 126 SER B CA 1
ATOM 5359 C C . SER B 1 126 ? 24.445 90.027 94.344 1.00 39.93 126 SER B C 1
ATOM 5360 O O . SER B 1 126 ? 24.346 90.417 95.513 1.00 36.59 126 SER B O 1
ATOM 5362 N N . ASP B 1 127 ? 24.254 88.757 93.992 1.00 39.36 127 ASP B N 1
ATOM 5363 C CA . ASP B 1 127 ? 23.830 87.770 94.975 1.00 37.43 127 ASP B CA 1
ATOM 5364 C C . ASP B 1 127 ? 22.510 88.366 95.460 1.00 35.07 127 ASP B C 1
ATOM 5365 O O . ASP B 1 127 ? 22.205 88.392 96.651 1.00 31.28 127 ASP B O 1
ATOM 5370 N N . SER B 1 128 ? 21.742 88.863 94.496 1.00 34.07 128 SER B N 1
ATOM 5371 C CA . SER B 1 128 ? 20.467 89.502 94.765 1.00 34.58 128 SER B CA 1
ATOM 5372 C C . SER B 1 128 ? 19.419 89.003 93.790 1.00 34.86 128 SER B C 1
ATOM 5373 O O . SER B 1 128 ? 19.751 88.526 92.704 1.00 34.95 128 SER B O 1
ATOM 5376 N N . PHE B 1 129 ? 18.153 89.126 94.179 1.00 33.90 129 PHE B N 1
ATOM 5377 C CA . PHE B 1 129 ? 17.057 88.683 93.338 1.00 33.58 129 PHE B CA 1
ATOM 5378 C C . PHE B 1 129 ? 16.149 89.837 92.938 1.00 35.48 129 PHE B C 1
ATOM 5379 O O . PHE B 1 129 ? 15.980 90.798 93.684 1.00 33.47 129 PHE B O 1
ATOM 5387 N N . VAL B 1 130 ? 15.569 89.730 91.747 1.00 39.37 130 VAL B N 1
ATOM 5388 C CA . VAL B 1 130 ? 14.667 90.747 91.226 1.00 39.26 130 VAL B CA 1
ATOM 5389 C C . VAL B 1 130 ? 13.509 90.082 90.472 1.00 41.28 130 VAL B C 1
ATOM 5390 O O . VAL B 1 130 ? 13.705 89.118 89.728 1.00 42.37 130 VAL B O 1
ATOM 5394 N N . ILE B 1 131 ? 12.302 90.598 90.675 1.00 40.62 131 ILE B N 1
ATOM 5395 C CA . ILE B 1 131 ? 11.118 90.049 90.024 1.00 39.02 131 ILE B CA 1
ATOM 5396 C C . ILE B 1 131 ? 11.265 89.998 88.506 1.00 37.75 131 ILE B C 1
ATOM 5397 O O . ILE B 1 131 ? 12.069 90.722 87.928 1.00 35.48 131 ILE B O 1
ATOM 5402 N N . THR B 1 132 ? 10.482 89.130 87.872 1.00 37.19 132 THR B N 1
ATOM 5403 C CA . THR B 1 132 ? 10.479 89.013 86.418 1.00 39.45 132 THR B CA 1
ATOM 5404 C C . THR B 1 132 ? 9.111 89.524 85.962 1.00 40.07 132 THR B C 1
ATOM 5405 O O . THR B 1 132 ? 8.331 90.018 86.778 1.00 40.34 132 THR B O 1
ATOM 5409 N N . ASP B 1 133 ? 8.819 89.403 84.670 1.00 42.18 133 ASP B N 1
ATOM 5410 C CA . ASP B 1 133 ? 7.546 89.868 84.124 1.00 40.12 133 ASP B CA 1
ATOM 5411 C C . ASP B 1 133 ? 6.403 88.891 84.404 1.00 39.13 133 ASP B C 1
ATOM 5412 O O . ASP B 1 133 ? 5.256 89.302 84.588 1.00 34.93 133 ASP B O 1
ATOM 5417 N N . VAL B 1 134 ? 6.722 87.601 84.426 1.00 37.28 134 VAL B N 1
ATOM 5418 C CA . VAL B 1 134 ? 5.726 86.571 84.696 1.00 35.56 134 VAL B CA 1
ATOM 5419 C C . VAL B 1 134 ? 5.405 86.512 86.184 1.00 35.64 134 VAL B C 1
ATOM 5420 O O . VAL B 1 134 ? 4.351 86.011 86.581 1.00 35.30 134 VAL B O 1
ATOM 5424 N N . GLY B 1 135 ? 6.334 87.001 87.003 1.00 34.75 135 GLY B N 1
ATOM 5425 C CA . GLY B 1 135 ? 6.119 87.029 88.436 1.00 35.77 135 GLY B CA 1
ATOM 5426 C C . GLY B 1 135 ? 5.228 88.217 88.757 1.00 36.68 135 GLY B C 1
ATOM 5427 O O . GLY B 1 135 ? 4.409 88.172 89.679 1.00 34.40 135 GLY B O 1
ATOM 5428 N N . LEU B 1 136 ? 5.399 89.292 87.990 1.00 36.77 136 LEU B N 1
ATOM 5429 C CA . LEU B 1 136 ? 4.595 90.497 88.162 1.00 34.87 136 LEU B CA 1
ATOM 5430 C C . LEU B 1 136 ? 3.182 90.097 87.773 1.00 34.65 136 LEU B C 1
ATOM 5431 O O . LEU B 1 136 ? 2.195 90.625 88.290 1.00 35.65 136 LEU B O 1
ATOM 5436 N N . ALA B 1 137 ? 3.107 89.138 86.857 1.00 31.87 137 ALA B N 1
ATOM 5437 C CA . ALA B 1 137 ? 1.842 88.620 86.374 1.00 31.31 137 ALA B CA 1
ATOM 5438 C C . ALA B 1 137 ? 1.229 87.726 87.445 1.00 33.26 137 ALA B C 1
ATOM 5439 O O . ALA B 1 137 ? 0.015 87.767 87.666 1.00 36.77 137 ALA B O 1
ATOM 5441 N N . TYR B 1 138 ? 2.057 86.916 88.105 1.00 28.46 138 TYR B N 1
ATOM 5442 C CA . TYR B 1 138 ? 1.562 86.036 89.169 1.00 29.89 138 TYR B CA 1
ATOM 5443 C C . TYR B 1 138 ? 1.091 86.913 90.317 1.00 30.45 138 TYR B C 1
ATOM 5444 O O . TYR B 1 138 ? 0.000 86.732 90.845 1.00 32.41 138 TYR B O 1
ATOM 5453 N N . SER B 1 139 ? 1.941 87.861 90.694 1.00 33.58 139 SER B N 1
ATOM 5454 C CA . SER B 1 139 ? 1.661 88.800 91.776 1.00 38.21 139 SER B CA 1
ATOM 5455 C C . SER B 1 139 ? 0.333 89.531 91.564 1.00 40.06 139 SER B C 1
ATOM 5456 O O . SER B 1 139 ? -0.428 89.744 92.512 1.00 42.86 139 SER B O 1
ATOM 5459 N N . LYS B 1 140 ? 0.067 89.901 90.312 1.00 38.43 140 LYS B N 1
ATOM 5460 C CA . LYS B 1 140 ? -1.146 90.620 89.936 1.00 38.79 140 LYS B CA 1
ATOM 5461 C C . LYS B 1 140 ? -2.372 89.721 89.815 1.00 38.83 140 LYS B C 1
ATOM 5462 O O . LYS B 1 140 ? -3.495 90.157 90.064 1.00 40.70 140 LYS B O 1
ATOM 5468 N N . SER B 1 141 ? -2.154 88.474 89.415 1.00 36.76 141 SER B N 1
ATOM 5469 C CA . SER B 1 141 ? -3.239 87.517 89.243 1.00 35.47 141 SER B CA 1
ATOM 5470 C C . SER B 1 141 ? -4.166 87.444 90.455 1.00 36.36 141 SER B C 1
ATOM 5471 O O . SER B 1 141 ? -3.734 87.594 91.596 1.00 35.30 141 SER B O 1
ATOM 5474 N N . ALA B 1 142 ? -5.445 87.200 90.192 1.00 37.76 142 ALA B N 1
ATOM 5475 C CA . ALA B 1 142 ? -6.438 87.105 91.251 1.00 38.09 142 ALA B CA 1
ATOM 5476 C C . ALA B 1 142 ? -6.471 85.691 91.805 1.00 40.23 142 ALA B C 1
ATOM 5477 O O . ALA B 1 142 ? -6.492 84.712 91.055 1.00 39.23 142 ALA B O 1
ATOM 5479 N N . ASP B 1 143 ? -6.480 85.594 93.127 1.00 41.60 143 ASP B N 1
ATOM 5480 C CA . ASP B 1 143 ? -6.499 84.311 93.803 1.00 42.24 143 ASP B CA 1
ATOM 5481 C C . ASP B 1 143 ? -7.544 83.379 93.221 1.00 42.88 143 ASP B C 1
ATOM 5482 O O . ASP B 1 143 ? -8.611 83.816 92.791 1.00 45.37 143 ASP B O 1
ATOM 5487 N N . GLY B 1 144 ? -7.213 82.092 93.197 1.00 42.61 144 GLY B N 1
ATOM 5488 C CA . GLY B 1 144 ? -8.124 81.084 92.689 1.00 41.37 144 GLY B CA 1
ATOM 5489 C C . GLY B 1 144 ? -8.564 81.201 91.244 1.00 40.53 144 GLY B C 1
ATOM 5490 O O . GLY B 1 144 ? -9.157 80.268 90.709 1.00 41.35 144 GLY B O 1
ATOM 5491 N N . SER B 1 145 ? -8.284 82.329 90.602 1.00 40.57 145 SER B N 1
ATOM 5492 C CA . SER B 1 145 ? -8.696 82.515 89.218 1.00 40.61 145 SER B CA 1
ATOM 5493 C C . SER B 1 145 ? -8.134 81.439 88.292 1.00 44.19 145 SER B C 1
ATOM 5494 O O . SER B 1 145 ? -7.462 80.506 88.737 1.00 46.85 145 SER B O 1
ATOM 5497 N N . ALA B 1 146 ? -8.428 81.572 87.002 1.00 43.80 146 ALA B N 1
ATOM 5498 C CA . ALA B 1 146 ? -7.951 80.632 86.000 1.00 42.58 146 ALA B CA 1
ATOM 5499 C C . ALA B 1 146 ? -6.664 81.190 85.420 1.00 42.54 146 ALA B C 1
ATOM 5500 O O . ALA B 1 146 ? -5.759 80.446 85.045 1.00 46.39 146 ALA B O 1
ATOM 5502 N N . ILE B 1 147 ? -6.601 82.512 85.350 1.00 42.10 147 ILE B N 1
ATOM 5503 C CA . ILE B 1 147 ? -5.440 83.218 84.824 1.00 42.74 147 ILE B CA 1
ATOM 5504 C C . ILE B 1 147 ? -4.222 82.952 85.710 1.00 41.12 147 ILE B C 1
ATOM 5505 O O . ILE B 1 147 ? -3.080 82.990 85.245 1.00 41.13 147 ILE B O 1
ATOM 5510 N N . GLU B 1 148 ? -4.474 82.696 86.990 1.00 37.32 148 GLU B N 1
ATOM 5511 C CA . GLU B 1 148 ? -3.402 82.428 87.940 1.00 37.30 148 GLU B CA 1
ATOM 5512 C C . GLU B 1 148 ? -2.895 81.002 87.747 1.00 37.95 148 GLU B C 1
ATOM 5513 O O . GLU B 1 148 ? -1.706 80.714 87.894 1.00 36.79 148 GLU B O 1
ATOM 5519 N N . LYS B 1 149 ? -3.821 80.113 87.420 1.00 38.39 149 LYS B N 1
ATOM 5520 C CA . LYS B 1 149 ? -3.504 78.720 87.187 1.00 39.97 149 LYS B CA 1
ATOM 5521 C C . LYS B 1 149 ? -2.617 78.623 85.948 1.00 41.81 149 LYS B C 1
ATOM 5522 O O . LYS B 1 149 ? -1.550 78.019 85.989 1.00 44.45 149 LYS B O 1
ATOM 5528 N N . GLU B 1 150 ? -3.064 79.231 84.851 1.00 43.91 150 GLU B N 1
ATOM 5529 C CA . GLU B 1 150 ? -2.318 79.221 83.589 1.00 40.28 150 GLU B CA 1
ATOM 5530 C C . GLU B 1 150 ? -0.893 79.701 83.805 1.00 36.51 150 GLU B C 1
ATOM 5531 O O . GLU B 1 150 ? 0.052 79.153 83.253 1.00 42.01 150 GLU B O 1
ATOM 5537 N N . ILE B 1 151 ? -0.753 80.740 84.611 1.00 35.24 151 ILE B N 1
ATOM 5538 C CA . ILE B 1 151 ? 0.545 81.320 84.928 1.00 33.11 151 ILE B CA 1
ATOM 5539 C C . ILE B 1 151 ? 1.421 80.309 85.680 1.00 31.93 151 ILE B C 1
ATOM 5540 O O . ILE B 1 151 ? 2.617 80.196 85.423 1.00 33.52 151 ILE B O 1
ATOM 5545 N N . LEU B 1 152 ? 0.810 79.566 86.595 1.00 27.84 152 LEU B N 1
ATOM 5546 C CA . LEU B 1 152 ? 1.521 78.572 87.392 1.00 30.42 152 LEU B CA 1
ATOM 5547 C C . LEU B 1 152 ? 1.877 77.330 86.579 1.00 30.78 152 LEU B C 1
ATOM 5548 O O . LEU B 1 152 ? 2.927 76.718 86.787 1.00 31.35 152 LEU B O 1
ATOM 5553 N N . ILE B 1 153 ? 0.991 76.955 85.663 1.00 31.28 153 ILE B N 1
ATOM 5554 C CA . ILE B 1 153 ? 1.210 75.794 84.815 1.00 33.66 153 ILE B CA 1
ATOM 5555 C C . ILE B 1 153 ? 2.268 76.098 83.757 1.00 32.11 153 ILE B C 1
ATOM 5556 O O . ILE B 1 153 ? 2.918 75.196 83.230 1.00 33.36 153 ILE B O 1
ATOM 5561 N N . GLU B 1 154 ? 2.435 77.378 83.456 1.00 31.54 154 GLU B N 1
ATOM 5562 C CA . GLU B 1 154 ? 3.409 77.820 82.475 1.00 30.62 154 GLU B CA 1
ATOM 5563 C C . GLU B 1 154 ? 4.780 77.910 83.139 1.00 28.99 154 GLU B C 1
ATOM 5564 O O . GLU B 1 154 ? 5.794 77.558 82.542 1.00 33.97 154 GLU B O 1
ATOM 5570 N N . ALA B 1 155 ? 4.815 78.376 84.380 1.00 27.17 155 ALA B N 1
ATOM 5571 C CA . ALA B 1 155 ? 6.082 78.503 85.095 1.00 27.95 155 ALA B CA 1
ATOM 5572 C C . ALA B 1 155 ? 6.673 77.122 85.354 1.00 26.19 155 ALA B C 1
ATOM 5573 O O . ALA B 1 155 ? 7.843 76.885 85.085 1.00 25.05 155 ALA B O 1
ATOM 5575 N N . ILE B 1 156 ? 5.850 76.213 85.868 1.00 26.15 156 ILE B N 1
ATOM 5576 C CA . ILE B 1 156 ? 6.288 74.850 86.156 1.00 26.55 156 ILE B CA 1
ATOM 5577 C C . ILE B 1 156 ? 6.588 74.081 84.863 1.00 27.97 156 ILE B C 1
ATOM 5578 O O . ILE B 1 156 ? 7.495 73.251 84.819 1.00 27.30 156 ILE B O 1
ATOM 5583 N N . SER B 1 157 ? 5.826 74.358 83.809 1.00 26.61 157 SER B N 1
ATOM 5584 C CA . SER B 1 157 ? 6.045 73.696 82.530 1.00 28.65 157 SER B CA 1
ATOM 5585 C C . SER B 1 157 ? 7.459 73.997 82.032 1.00 27.23 157 SER B C 1
ATOM 5586 O O . SER B 1 157 ? 7.969 73.323 81.145 1.00 30.95 157 SER B O 1
ATOM 5589 N N . SER B 1 158 ? 8.091 75.012 82.615 1.00 28.29 158 SER B N 1
ATOM 5590 C CA . SER B 1 158 ? 9.443 75.418 82.226 1.00 26.33 158 SER B CA 1
ATOM 5591 C C . SER B 1 158 ? 10.514 74.882 83.180 1.00 28.08 158 SER B C 1
ATOM 5592 O O . SER B 1 158 ? 11.711 75.134 83.001 1.00 27.73 158 SER B O 1
ATOM 5595 N N . TYR B 1 159 ? 10.062 74.142 84.189 1.00 24.73 159 TYR B N 1
ATOM 5596 C CA . TYR B 1 159 ? 10.922 73.537 85.197 1.00 23.89 159 TYR B CA 1
ATOM 5597 C C . TYR B 1 159 ? 11.160 72.076 84.778 1.00 23.94 159 TYR B C 1
ATOM 5598 O O . TYR B 1 159 ? 10.311 71.213 85.009 1.00 29.24 159 TYR B O 1
ATOM 5607 N N . PRO B 1 160 ? 12.339 71.775 84.199 1.00 23.32 160 PRO B N 1
ATOM 5608 C CA . PRO B 1 160 ? 12.668 70.417 83.742 1.00 22.76 160 PRO B CA 1
ATOM 5609 C C . PRO B 1 160 ? 12.250 69.270 84.662 1.00 21.75 160 PRO B C 1
ATOM 5610 O O . PRO B 1 160 ? 11.507 68.387 84.244 1.00 23.24 160 PRO B O 1
ATOM 5614 N N . PRO B 1 161 ? 12.742 69.248 85.912 1.00 19.21 161 PRO B N 1
ATOM 5615 C CA . PRO B 1 161 ? 12.337 68.151 86.796 1.00 20.99 161 PRO B CA 1
ATOM 5616 C C . PRO B 1 161 ? 10.832 67.856 86.777 1.00 21.33 161 PRO B C 1
ATOM 5617 O O . PRO B 1 161 ? 10.426 66.704 86.883 1.00 26.14 161 PRO B O 1
ATOM 5621 N N . ALA B 1 162 ? 10.007 68.885 86.641 1.00 20.90 162 ALA B N 1
ATOM 5622 C CA . ALA B 1 162 ? 8.556 68.678 86.596 1.00 19.86 162 ALA B CA 1
ATOM 5623 C C . ALA B 1 162 ? 8.166 67.915 85.329 1.00 16.50 162 ALA B C 1
ATOM 5624 O O . ALA B 1 162 ? 7.310 67.037 85.360 1.00 15.34 162 ALA B O 1
ATOM 5626 N N . ILE B 1 163 ? 8.796 68.264 84.212 1.00 20.12 163 ILE B N 1
ATOM 5627 C CA . ILE B 1 163 ? 8.520 67.599 82.941 1.00 22.22 163 ILE B CA 1
ATOM 5628 C C . ILE B 1 163 ? 9.065 66.179 82.971 1.00 21.64 163 ILE B C 1
ATOM 5629 O O . ILE B 1 163 ? 8.493 65.272 82.364 1.00 22.43 163 ILE B O 1
ATOM 5634 N N . ARG B 1 164 ? 10.181 66.001 83.676 1.00 22.14 164 ARG B N 1
ATOM 5635 C CA . ARG B 1 164 ? 10.806 64.692 83.828 1.00 20.91 164 ARG B CA 1
ATOM 5636 C C . ARG B 1 164 ? 9.811 63.735 84.496 1.00 21.44 164 ARG B C 1
ATOM 5637 O O . ARG B 1 164 ? 9.656 62.587 84.074 1.00 20.18 164 ARG B O 1
ATOM 5645 N N . ILE B 1 165 ? 9.135 64.219 85.535 1.00 22.17 165 ILE B N 1
ATOM 5646 C CA . ILE B 1 165 ? 8.155 63.406 86.255 1.00 27.42 165 ILE B CA 1
ATOM 5647 C C . ILE B 1 165 ? 7.018 63.002 85.312 1.00 31.26 165 ILE B C 1
ATOM 5648 O O . ILE B 1 165 ? 6.608 61.838 85.272 1.00 33.53 165 ILE B O 1
ATOM 5653 N N . LEU B 1 166 ? 6.507 63.963 84.551 1.00 29.30 166 LEU B N 1
ATOM 5654 C CA . LEU B 1 166 ? 5.419 63.665 83.635 1.00 26.88 166 LEU B CA 1
ATOM 5655 C C . LEU B 1 166 ? 5.858 62.615 82.616 1.00 26.38 166 LEU B C 1
ATOM 5656 O O . LEU B 1 166 ? 5.099 61.694 82.313 1.00 26.17 166 LEU B O 1
ATOM 5661 N N . THR B 1 167 ? 7.081 62.751 82.097 1.00 22.10 167 THR B N 1
ATOM 5662 C CA . THR B 1 167 ? 7.613 61.800 81.116 1.00 20.29 167 THR B CA 1
ATOM 5663 C C . THR B 1 167 ? 7.618 60.383 81.693 1.00 24.82 167 THR B C 1
ATOM 5664 O O . THR B 1 167 ? 7.113 59.441 81.070 1.00 25.57 167 THR B O 1
ATOM 5668 N N . LEU B 1 168 ? 8.201 60.239 82.881 1.00 24.05 168 LEU B N 1
ATOM 5669 C CA . LEU B 1 168 ? 8.279 58.944 83.557 1.00 23.73 168 LEU B CA 1
ATOM 5670 C C . LEU B 1 168 ? 6.901 58.345 83.841 1.00 25.52 168 LEU B C 1
ATOM 5671 O O . LEU B 1 168 ? 6.782 57.158 84.117 1.00 24.31 168 LEU B O 1
ATOM 5676 N N . LEU B 1 169 ? 5.863 59.174 83.778 1.00 25.07 169 LEU B N 1
ATOM 5677 C CA . LEU B 1 169 ? 4.503 58.717 84.036 1.00 26.66 169 LEU B CA 1
ATOM 5678 C C . LEU B 1 169 ? 3.649 58.720 82.767 1.00 28.58 169 LEU B C 1
ATOM 5679 O O . LEU B 1 169 ? 2.477 58.341 82.803 1.00 33.75 169 LEU B O 1
ATOM 5684 N N . GLU B 1 170 ? 4.241 59.137 81.652 1.00 31.70 170 GLU B N 1
ATOM 5685 C CA . GLU B 1 170 ? 3.546 59.234 80.367 1.00 33.78 170 GLU B CA 1
ATOM 5686 C C . GLU B 1 170 ? 2.696 58.048 79.919 1.00 35.58 170 GLU B C 1
ATOM 5687 O O . GLU B 1 170 ? 1.669 58.237 79.271 1.00 37.85 170 GLU B O 1
ATOM 5693 N N . ASP B 1 171 ? 3.106 56.831 80.248 1.00 36.64 171 ASP B N 1
ATOM 5694 C CA . ASP B 1 171 ? 2.332 55.668 79.835 1.00 37.75 171 ASP B CA 1
ATOM 5695 C C . ASP B 1 171 ? 1.145 55.340 80.765 1.00 37.00 171 ASP B C 1
ATOM 5696 O O . ASP B 1 171 ? 0.510 54.297 80.631 1.00 37.43 171 ASP B O 1
ATOM 5701 N N . GLY B 1 172 ? 0.845 56.231 81.701 1.00 34.12 172 GLY B N 1
ATOM 5702 C CA . GLY B 1 172 ? -0.276 56.001 82.598 1.00 34.86 172 GLY B CA 1
ATOM 5703 C C . GLY B 1 172 ? -0.008 55.029 83.730 1.00 32.80 172 GLY B C 1
ATOM 5704 O O . GLY B 1 172 ? -0.920 54.383 84.246 1.00 32.45 172 GLY B O 1
ATOM 5705 N N . GLN B 1 173 ? 1.252 54.943 84.130 1.00 33.83 173 GLN B N 1
ATOM 5706 C CA . GLN B 1 173 ? 1.670 54.053 85.201 1.00 30.79 173 GLN B CA 1
ATOM 5707 C C . GLN B 1 173 ? 1.452 54.685 86.563 1.00 29.32 173 GLN B C 1
ATOM 5708 O O . GLN B 1 173 ? 1.543 55.907 86.715 1.00 30.13 173 GLN B O 1
ATOM 5714 N N . HIS B 1 174 ? 1.145 53.850 87.550 1.00 25.13 174 HIS B N 1
ATOM 5715 C CA . HIS B 1 174 ? 0.943 54.325 88.915 1.00 25.96 174 HIS B CA 1
ATOM 5716 C C . HIS B 1 174 ? 2.286 54.097 89.609 1.00 24.14 174 HIS B C 1
ATOM 5717 O O . HIS B 1 174 ? 2.626 52.971 89.9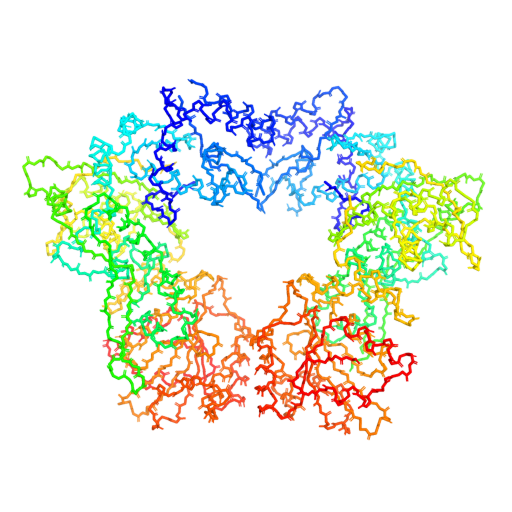62 1.00 24.17 174 HIS B O 1
ATOM 5724 N N . LEU B 1 175 ? 3.040 55.177 89.803 1.00 26.19 175 LEU B N 1
ATOM 5725 C CA . LEU B 1 175 ? 4.381 55.108 90.382 1.00 24.93 175 LEU B CA 1
ATOM 5726 C C . LEU B 1 175 ? 4.593 55.770 91.738 1.00 23.18 175 LEU B C 1
ATOM 5727 O O . LEU B 1 175 ? 4.110 56.864 91.970 1.00 27.25 175 LEU B O 1
ATOM 5732 N N . THR B 1 176 ? 5.355 55.113 92.614 1.00 25.35 176 THR B N 1
ATOM 5733 C CA . THR B 1 176 ? 5.656 55.648 93.946 1.00 24.49 176 THR B CA 1
ATOM 5734 C C . THR B 1 176 ? 6.801 56.638 93.824 1.00 23.53 176 THR B C 1
ATOM 5735 O O . THR B 1 176 ? 7.419 56.753 92.765 1.00 22.65 176 THR B O 1
ATOM 5739 N N . LYS B 1 177 ? 7.086 57.343 94.915 1.00 22.27 177 LYS B N 1
ATOM 5740 C CA . LYS B 1 177 ? 8.155 58.336 94.922 1.00 24.13 177 LYS B CA 1
ATOM 5741 C C . LYS B 1 177 ? 9.533 57.693 94.753 1.00 21.87 177 LYS B C 1
ATOM 5742 O O . LYS B 1 177 ? 10.491 58.350 94.360 1.00 22.75 177 LYS B O 1
ATOM 5748 N N . PHE B 1 178 ? 9.618 56.401 95.038 1.00 22.15 178 PHE B N 1
ATOM 5749 C CA . PHE B 1 178 ? 10.864 55.654 94.926 1.00 20.01 178 PHE B CA 1
ATOM 5750 C C . PHE B 1 178 ? 11.206 55.272 93.476 1.00 23.92 178 PHE B C 1
ATOM 5751 O O . PHE B 1 178 ? 12.373 55.321 93.080 1.00 24.34 178 PHE B O 1
ATOM 5759 N N . ASP B 1 179 ? 10.193 54.897 92.696 1.00 21.09 179 ASP B N 1
ATOM 5760 C CA . ASP B 1 179 ? 10.376 54.527 91.298 1.00 25.57 179 ASP B CA 1
ATOM 5761 C C . ASP B 1 179 ? 10.754 55.743 90.460 1.00 25.72 179 ASP B C 1
ATOM 5762 O O . ASP B 1 179 ? 11.508 55.641 89.485 1.00 24.47 179 ASP B O 1
ATOM 5767 N N . LEU B 1 180 ? 10.207 56.890 90.849 1.00 24.82 180 LEU B N 1
ATOM 5768 C CA . LEU B 1 180 ? 10.459 58.157 90.173 1.00 25.23 180 LEU B CA 1
ATOM 5769 C C . LEU B 1 180 ? 11.823 58.692 90.588 1.00 26.01 180 LEU B C 1
ATOM 5770 O O . LEU B 1 180 ? 12.592 59.177 89.764 1.00 25.46 180 LEU B O 1
ATOM 5775 N N . GLY B 1 181 ? 12.112 58.591 91.882 1.00 27.27 181 GLY B N 1
ATOM 5776 C CA . GLY B 1 181 ? 13.378 59.076 92.401 1.00 23.74 181 GLY B CA 1
ATOM 5777 C C . GLY B 1 181 ? 14.592 58.487 91.716 1.00 20.58 181 GLY B C 1
ATOM 5778 O O . GLY B 1 181 ? 15.515 59.204 91.340 1.00 23.17 181 GLY B O 1
ATOM 5779 N N . LYS B 1 182 ? 14.603 57.174 91.549 1.00 21.94 182 LYS B N 1
ATOM 5780 C CA . LYS B 1 182 ? 15.731 56.508 90.914 1.00 23.36 182 LYS B CA 1
ATOM 5781 C C . LYS B 1 182 ? 16.034 57.017 89.504 1.00 23.79 182 LYS B C 1
ATOM 5782 O O . LYS B 1 182 ? 17.097 56.725 88.959 1.00 23.25 182 LYS B O 1
ATOM 5788 N N . ASN B 1 183 ? 15.108 57.786 88.932 1.00 22.54 183 ASN B N 1
ATOM 5789 C CA . ASN B 1 183 ? 15.256 58.311 87.575 1.00 23.71 183 ASN B CA 1
ATOM 5790 C C . ASN B 1 183 ? 15.133 59.828 87.523 1.00 23.72 183 ASN B C 1
ATOM 5791 O O . ASN B 1 183 ? 14.793 60.389 86.481 1.00 24.49 183 ASN B O 1
ATOM 5796 N N . LEU B 1 184 ? 15.423 60.489 88.638 1.00 21.92 184 LEU B N 1
ATOM 5797 C CA . LEU B 1 184 ? 15.306 61.939 88.720 1.00 20.16 184 LEU B CA 1
ATOM 5798 C C . LEU B 1 184 ? 16.571 62.603 89.240 1.00 17.56 184 LEU B C 1
ATOM 5799 O O . LEU B 1 184 ? 17.119 62.206 90.267 1.00 18.11 184 LEU B O 1
ATOM 5804 N N . GLY B 1 185 ? 17.008 63.639 88.538 1.00 13.77 185 GLY B N 1
ATOM 5805 C CA . GLY B 1 185 ? 18.199 64.353 88.940 1.00 11.57 185 GLY B CA 1
ATOM 5806 C C . GLY B 1 185 ? 19.401 63.586 88.460 1.00 17.40 185 GLY B C 1
ATOM 5807 O O . GLY B 1 185 ? 19.314 62.811 87.513 1.00 23.36 185 GLY B O 1
ATOM 5808 N N . PHE B 1 186 ? 20.538 63.808 89.092 1.00 19.20 186 PHE B N 1
ATOM 5809 C CA . PHE B 1 186 ? 21.738 63.092 88.713 1.00 20.16 186 PHE B CA 1
ATOM 5810 C C . PHE B 1 186 ? 21.756 61.845 89.588 1.00 23.61 186 PHE B C 1
ATOM 5811 O O . PHE B 1 186 ? 22.645 61.636 90.409 1.00 22.43 186 PHE B O 1
ATOM 5819 N N . SER B 1 187 ? 20.716 61.038 89.393 1.00 25.75 187 SER B N 1
ATOM 5820 C CA . SER B 1 187 ? 20.483 59.799 90.119 1.00 27.48 187 SER B CA 1
ATOM 5821 C C . SER B 1 187 ? 21.715 59.052 90.594 1.00 28.33 187 SER B C 1
ATOM 5822 O O . SER B 1 187 ? 22.674 58.859 89.845 1.00 30.10 187 SER B O 1
ATOM 5825 N N . GLY B 1 188 ? 21.671 58.630 91.853 1.00 26.72 188 GLY B N 1
ATOM 5826 C CA . GLY B 1 188 ? 22.764 57.868 92.411 1.00 24.86 188 GLY B CA 1
ATOM 5827 C C . GLY B 1 188 ? 23.779 58.632 93.222 1.00 25.72 188 GLY B C 1
ATOM 5828 O O . GLY B 1 188 ? 24.342 58.076 94.168 1.00 25.28 188 GLY B O 1
ATOM 5829 N N . GLU B 1 189 ? 24.025 59.893 92.870 1.00 27.19 189 GLU B N 1
ATOM 5830 C CA . GLU B 1 189 ? 25.011 60.683 93.603 1.00 28.29 189 GLU B CA 1
ATOM 5831 C C . GLU B 1 189 ? 24.457 61.345 94.857 1.00 27.61 189 GLU B C 1
ATOM 5832 O O . GLU B 1 189 ? 23.252 61.431 95.050 1.00 26.90 189 GLU B O 1
ATOM 5838 N N . SER B 1 190 ? 25.367 61.802 95.705 1.00 31.19 190 SER B N 1
ATOM 5839 C CA . SER B 1 190 ? 25.039 62.439 96.976 1.00 33.94 190 SER B CA 1
ATOM 5840 C C . SER B 1 190 ? 23.693 63.163 97.100 1.00 33.87 190 SER B C 1
ATOM 5841 O O . SER B 1 190 ? 22.811 62.730 97.849 1.00 40.19 190 SER B O 1
ATOM 5844 N N . GLY B 1 191 ? 23.522 64.266 96.391 1.00 28.90 191 GLY B N 1
ATOM 5845 C CA . GLY B 1 191 ? 22.261 64.978 96.525 1.00 28.51 191 GLY B CA 1
ATOM 5846 C C . GLY B 1 191 ? 21.073 64.362 95.808 1.00 23.48 191 GLY B C 1
ATOM 5847 O O . GLY B 1 191 ? 20.013 64.973 95.753 1.00 19.93 191 GLY B O 1
ATOM 5848 N N . PHE B 1 192 ? 21.240 63.160 95.257 1.00 22.88 192 PHE B N 1
ATOM 5849 C CA . PHE B 1 192 ? 20.158 62.500 94.529 1.00 19.82 192 PHE B CA 1
ATOM 5850 C C . PHE B 1 192 ? 20.103 60.989 94.748 1.00 22.71 192 PHE B C 1
ATOM 5851 O O . PHE B 1 192 ? 20.178 60.198 93.800 1.00 19.02 192 PHE B O 1
ATOM 5859 N N . THR B 1 193 ? 19.961 60.593 96.007 1.00 22.58 193 THR B N 1
ATOM 5860 C CA . THR B 1 193 ? 19.871 59.185 96.345 1.00 20.75 193 THR B CA 1
ATOM 5861 C C . THR B 1 193 ? 18.411 58.738 96.227 1.00 23.78 193 THR B C 1
ATOM 5862 O O . THR B 1 193 ? 17.501 59.568 96.100 1.00 21.96 193 THR B O 1
ATOM 5866 N N . SER B 1 194 ? 18.202 57.424 96.273 1.00 22.10 194 SER B N 1
ATOM 5867 C CA . SER B 1 194 ? 16.879 56.835 96.172 1.00 22.39 194 SER B CA 1
ATOM 5868 C C . SER B 1 194 ? 16.914 55.431 96.776 1.00 22.64 194 SER B C 1
ATOM 5869 O O . SER B 1 194 ? 17.687 54.577 96.340 1.00 22.12 194 SER B O 1
ATOM 5872 N N . LEU B 1 195 ? 16.084 55.206 97.791 1.00 21.15 195 LEU B N 1
ATOM 5873 C CA . LEU B 1 195 ? 15.991 53.908 98.456 1.00 19.92 195 LEU B CA 1
ATOM 5874 C C . LEU B 1 195 ? 15.267 52.897 97.569 1.00 19.80 195 LEU B C 1
ATOM 5875 O O . LEU B 1 195 ? 14.200 53.188 97.037 1.00 22.35 195 LEU B O 1
ATOM 5880 N N . PRO B 1 196 ? 15.858 51.700 97.377 1.00 22.14 196 PRO B N 1
ATOM 5881 C CA . PRO B 1 196 ? 15.197 50.693 96.537 1.00 18.06 196 PRO B CA 1
ATOM 5882 C C . PRO B 1 196 ? 13.813 50.366 97.097 1.00 20.98 196 PRO B C 1
ATOM 5883 O O . PRO B 1 196 ? 13.686 49.911 98.227 1.00 20.26 196 PRO B O 1
ATOM 5887 N N . GLU B 1 197 ? 12.783 50.619 96.294 1.00 21.55 197 GLU B N 1
ATOM 5888 C CA . GLU B 1 197 ? 11.402 50.399 96.691 1.00 21.48 197 GLU B CA 1
ATOM 5889 C C . GLU B 1 197 ? 11.129 49.052 97.351 1.00 22.16 197 GLU B C 1
ATOM 5890 O O . GLU B 1 197 ? 10.444 48.990 98.369 1.00 20.05 197 GLU B O 1
ATOM 5896 N N . GLY B 1 198 ? 11.665 47.983 96.769 1.00 23.93 198 GLY B N 1
ATOM 5897 C CA . GLY B 1 198 ? 11.461 46.648 97.310 1.00 21.30 198 GLY B CA 1
ATOM 5898 C C . GLY B 1 198 ? 12.054 46.473 98.692 1.00 22.58 198 GLY B C 1
ATOM 5899 O O . GLY B 1 198 ? 11.463 45.832 99.562 1.00 21.01 198 GLY B O 1
ATOM 5900 N N . ILE B 1 199 ? 13.238 47.039 98.888 1.00 22.74 199 ILE B N 1
ATOM 5901 C CA . ILE B 1 199 ? 13.923 46.970 100.171 1.00 23.27 199 ILE B CA 1
ATOM 5902 C C . ILE B 1 199 ? 13.208 47.859 101.188 1.00 23.01 199 ILE B C 1
ATOM 5903 O O . ILE B 1 199 ? 13.136 47.520 102.365 1.00 26.38 199 ILE B O 1
ATOM 5908 N N . LEU B 1 200 ? 12.666 48.989 100.745 1.00 23.59 200 LEU B N 1
ATOM 5909 C CA . LEU B 1 200 ? 11.946 49.863 101.677 1.00 21.62 200 LEU B CA 1
ATOM 5910 C C . LEU B 1 200 ? 10.634 49.216 102.109 1.00 18.72 200 LEU B C 1
ATOM 5911 O O . LEU B 1 200 ? 10.243 49.315 103.274 1.00 23.72 200 LEU B O 1
ATOM 5916 N N . LEU B 1 201 ? 9.960 48.552 101.175 1.00 18.32 201 LEU B N 1
ATOM 5917 C CA . LEU B 1 201 ? 8.681 47.899 101.463 1.00 21.43 201 LEU B CA 1
ATOM 5918 C C . LEU B 1 201 ? 8.838 46.668 102.352 1.00 23.40 201 LEU B C 1
ATOM 5919 O O . LEU B 1 201 ? 7.920 46.295 103.076 1.00 21.63 201 LEU B O 1
ATOM 5924 N N . ASP B 1 202 ? 9.998 46.025 102.299 1.00 27.35 202 ASP B N 1
ATOM 5925 C CA . ASP B 1 202 ? 10.204 44.855 103.132 1.00 28.65 202 ASP B CA 1
ATOM 5926 C C . ASP B 1 202 ? 10.293 45.290 104.589 1.00 29.28 202 ASP B C 1
ATOM 5927 O O . ASP B 1 202 ? 9.717 44.645 105.464 1.00 34.50 202 ASP B O 1
ATOM 5932 N N . THR B 1 203 ? 10.995 46.386 104.864 1.00 29.92 203 THR B N 1
ATOM 5933 C CA . THR B 1 203 ? 11.095 46.840 106.245 1.00 29.98 203 THR B CA 1
ATOM 5934 C C . THR B 1 203 ? 9.728 47.341 106.685 1.00 30.00 203 THR B C 1
ATOM 5935 O O . THR B 1 203 ? 9.355 47.237 107.855 1.00 30.11 203 THR B O 1
ATOM 5939 N N . LEU B 1 204 ? 8.984 47.881 105.729 1.00 29.74 204 LEU B N 1
ATOM 5940 C CA . LEU B 1 204 ? 7.651 48.399 105.985 1.00 28.23 204 LEU B CA 1
ATOM 5941 C C . LEU B 1 204 ? 6.751 47.318 106.570 1.00 27.14 204 LEU B C 1
ATOM 5942 O O . LEU B 1 204 ? 6.075 47.539 107.573 1.00 21.78 204 LEU B O 1
ATOM 5947 N N . ALA B 1 205 ? 6.766 46.151 105.930 1.00 26.27 205 ALA B N 1
ATOM 5948 C CA . ALA B 1 205 ? 5.934 45.011 106.306 1.00 23.85 205 ALA B CA 1
ATOM 5949 C C . ALA B 1 205 ? 6.358 44.280 107.570 1.00 24.58 205 ALA B C 1
ATOM 5950 O O . ALA B 1 205 ? 5.547 43.602 108.202 1.00 22.67 205 ALA B O 1
ATOM 5952 N N . ASN B 1 206 ? 7.628 44.405 107.934 1.00 24.48 206 ASN B N 1
ATOM 5953 C CA . ASN B 1 206 ? 8.123 43.716 109.113 1.00 26.28 206 ASN B CA 1
ATOM 5954 C C . ASN B 1 206 ? 8.249 44.614 110.337 1.00 26.28 206 ASN B C 1
ATOM 5955 O O . ASN B 1 206 ? 8.807 44.207 111.352 1.00 24.42 206 ASN B O 1
ATOM 5960 N N . ALA B 1 207 ? 7.712 45.824 110.240 1.00 28.72 207 ALA B N 1
ATOM 5961 C CA . ALA B 1 207 ? 7.778 46.784 111.338 1.00 33.16 207 ALA B CA 1
ATOM 5962 C C . ALA B 1 207 ? 6.564 46.767 112.265 1.00 37.05 207 ALA B C 1
ATOM 5963 O O . ALA B 1 207 ? 5.478 46.324 111.893 1.00 38.25 207 ALA B O 1
ATOM 5965 N N . MET B 1 208 ? 6.769 47.259 113.481 1.00 38.45 208 MET B N 1
ATOM 5966 C CA . MET B 1 208 ? 5.702 47.339 114.453 1.00 41.63 208 MET B CA 1
ATOM 5967 C C . MET B 1 208 ? 4.800 48.470 113.966 1.00 43.15 208 MET B C 1
ATOM 5968 O O . MET B 1 208 ? 5.283 49.448 113.394 1.00 42.65 208 MET B O 1
ATOM 5973 N N . PRO B 1 209 ? 3.478 48.344 114.174 1.00 42.85 209 PRO B N 1
ATOM 5974 C CA . PRO B 1 209 ? 2.497 49.356 113.755 1.00 41.17 209 PRO B CA 1
ATOM 5975 C C . PRO B 1 209 ? 2.881 50.791 114.111 1.00 40.85 209 PRO B C 1
ATOM 5976 O O . PRO B 1 209 ? 2.754 51.703 113.293 1.00 42.15 209 PRO B O 1
ATOM 5980 N N . LYS B 1 210 ? 3.355 50.983 115.336 1.00 37.60 210 LYS B N 1
ATOM 5981 C CA . LYS B 1 210 ? 3.743 52.300 115.813 1.00 36.21 210 LYS B CA 1
ATOM 5982 C C . LYS B 1 210 ? 4.785 52.960 114.927 1.00 36.70 210 LYS B C 1
ATOM 5983 O O . LYS B 1 210 ? 4.951 54.176 114.968 1.00 38.74 210 LYS B O 1
ATOM 5989 N N . ASP B 1 211 ? 5.487 52.161 114.127 1.00 35.90 211 ASP B N 1
ATOM 5990 C CA . ASP B 1 211 ? 6.535 52.687 113.257 1.00 33.29 211 ASP B CA 1
ATOM 5991 C C . ASP B 1 211 ? 6.207 52.682 111.762 1.00 32.37 211 ASP B C 1
ATOM 5992 O O . ASP B 1 211 ? 6.940 53.269 110.965 1.00 29.72 211 ASP B O 1
ATOM 5997 N N . LYS B 1 212 ? 5.107 52.032 111.388 1.00 32.24 212 LYS B N 1
ATOM 5998 C CA . LYS B 1 212 ? 4.696 51.932 109.983 1.00 31.52 212 LYS B CA 1
ATOM 5999 C C . LYS B 1 212 ? 4.374 53.240 109.279 1.00 30.09 212 LYS B C 1
ATOM 6000 O O . LYS B 1 212 ? 4.345 53.284 108.059 1.00 33.68 212 LYS B O 1
ATOM 6006 N N . GLY B 1 213 ? 4.106 54.296 110.036 1.00 31.34 213 GLY B N 1
ATOM 6007 C CA . GLY B 1 213 ? 3.775 55.570 109.420 1.00 29.10 213 GLY B CA 1
ATOM 6008 C C . GLY B 1 213 ? 4.995 56.403 109.080 1.00 29.90 213 GLY B C 1
ATOM 6009 O O . GLY B 1 213 ? 5.013 57.090 108.055 1.00 28.77 213 GLY B O 1
ATOM 6010 N N . GLU B 1 214 ? 6.010 56.336 109.940 1.00 25.47 214 GLU B N 1
ATOM 6011 C CA . GLU B 1 214 ? 7.248 57.077 109.742 1.00 26.52 214 GLU B CA 1
ATOM 6012 C C . GLU B 1 214 ? 8.085 56.565 108.562 1.00 26.00 214 GLU B C 1
ATOM 6013 O O . GLU B 1 214 ? 8.572 57.350 107.751 1.00 23.81 214 GLU B O 1
ATOM 6019 N N . ILE B 1 215 ? 8.268 55.257 108.451 1.00 26.42 215 ILE B N 1
ATOM 6020 C CA . ILE B 1 215 ? 9.073 54.772 107.346 1.00 25.22 215 ILE B CA 1
ATOM 6021 C C . ILE B 1 215 ? 8.315 54.900 106.029 1.00 27.36 215 ILE B C 1
ATOM 6022 O O . ILE B 1 215 ? 8.923 55.183 104.994 1.00 29.10 215 ILE B O 1
ATOM 6027 N N . ARG B 1 216 ? 6.994 54.724 106.067 1.00 24.52 216 ARG B N 1
ATOM 6028 C CA . ARG B 1 216 ? 6.190 54.845 104.856 1.00 25.55 216 ARG B CA 1
ATOM 6029 C C . ARG B 1 216 ? 6.201 56.262 104.278 1.00 28.48 216 ARG B C 1
ATOM 6030 O O . ARG B 1 216 ? 6.246 56.436 103.061 1.00 34.82 216 ARG B O 1
ATOM 6038 N N . ASN B 1 217 ? 6.155 57.272 105.139 1.00 30.79 217 ASN B N 1
ATOM 6039 C CA . ASN B 1 217 ? 6.160 58.654 104.670 1.00 29.75 217 ASN B CA 1
ATOM 6040 C C . ASN B 1 217 ? 7.474 59.415 104.931 1.00 30.19 217 ASN B C 1
ATOM 6041 O O . ASN B 1 217 ? 7.808 60.346 104.198 1.00 31.46 217 ASN B O 1
ATOM 6046 N N . ASN B 1 218 ? 8.227 59.020 105.954 1.00 30.78 218 ASN B N 1
ATOM 6047 C CA . ASN B 1 218 ? 9.472 59.721 106.289 1.00 29.99 218 ASN B CA 1
ATOM 6048 C C . ASN B 1 218 ? 10.825 59.079 105.912 1.00 29.05 218 ASN B C 1
ATOM 6049 O O . ASN B 1 218 ? 11.874 59.681 106.139 1.00 28.01 218 ASN B O 1
ATOM 6054 N N . TRP B 1 219 ? 10.819 57.874 105.349 1.00 27.64 219 TRP B N 1
ATOM 6055 C CA . TRP B 1 219 ? 12.077 57.230 104.944 1.00 28.74 219 TRP B CA 1
ATOM 6056 C C . TRP B 1 219 ? 12.243 57.424 103.429 1.00 27.29 219 TRP B C 1
ATOM 6057 O O . TRP B 1 219 ? 11.552 56.794 102.625 1.00 25.16 219 TRP B O 1
ATOM 6068 N N . GLU B 1 220 ? 13.155 58.311 103.047 1.00 24.63 220 GLU B N 1
ATOM 6069 C CA . GLU B 1 220 ? 13.364 58.592 101.638 1.00 24.78 220 GLU B CA 1
ATOM 6070 C C . GLU B 1 220 ? 14.747 59.167 101.342 1.00 26.03 220 GLU B C 1
ATOM 6071 O O . GLU B 1 220 ? 15.407 59.708 102.232 1.00 25.08 220 GLU B O 1
ATOM 6077 N N . GLY B 1 221 ? 15.186 59.013 100.093 1.00 20.83 221 GLY B N 1
ATOM 6078 C CA . GLY B 1 221 ? 16.463 59.553 99.673 1.00 20.58 221 GLY B CA 1
ATOM 6079 C C . GLY B 1 221 ? 16.221 60.948 99.124 1.00 18.99 221 GLY B C 1
ATOM 6080 O O . GLY B 1 221 ? 15.066 61.348 98.961 1.00 20.95 221 GLY B O 1
ATOM 6081 N N . SER B 1 222 ? 17.288 61.685 98.831 1.00 16.61 222 SER B N 1
ATOM 6082 C CA . SER B 1 222 ? 17.161 63.042 98.311 1.00 19.30 222 SER B CA 1
ATOM 6083 C C . SER B 1 222 ? 16.226 63.128 97.114 1.00 21.38 222 SER B C 1
ATOM 6084 O O . SER B 1 222 ? 15.331 63.967 97.092 1.00 22.94 222 SER B O 1
ATOM 6087 N N . SER B 1 223 ? 16.433 62.253 96.131 1.00 25.62 223 SER B N 1
ATOM 6088 C CA . SER B 1 223 ? 15.611 62.211 94.920 1.00 26.13 223 SER B CA 1
ATOM 6089 C C . SER B 1 223 ? 14.178 61.749 95.183 1.00 27.90 223 SER B C 1
ATOM 6090 O O . SER B 1 223 ? 13.277 62.042 94.389 1.00 31.44 223 SER B O 1
ATOM 6093 N N . ASP B 1 224 ? 13.974 61.007 96.270 1.00 25.88 224 ASP B N 1
ATOM 6094 C CA . ASP B 1 224 ? 12.640 60.517 96.627 1.00 24.00 224 ASP B CA 1
ATOM 6095 C C . ASP B 1 224 ? 11.850 61.698 97.197 1.00 22.55 224 ASP B C 1
ATOM 6096 O O . ASP B 1 224 ? 10.631 61.796 97.030 1.00 18.33 224 ASP B O 1
ATOM 6101 N N . LYS B 1 225 ? 12.566 62.587 97.881 1.00 24.42 225 LYS B N 1
ATOM 6102 C CA . LYS B 1 225 ? 11.974 63.784 98.473 1.00 27.11 225 LYS B CA 1
ATOM 6103 C C . LYS B 1 225 ? 11.487 64.699 97.351 1.00 29.35 225 LYS B C 1
ATOM 6104 O O . LYS B 1 225 ? 10.328 65.126 97.340 1.00 29.32 225 LYS B O 1
ATOM 6110 N N . TYR B 1 226 ? 12.380 64.987 96.405 1.00 23.97 226 TYR B N 1
ATOM 6111 C CA . TYR B 1 226 ? 12.060 65.861 95.287 1.00 22.26 226 TYR B CA 1
ATOM 6112 C C . TYR B 1 226 ? 10.869 65.343 94.532 1.00 22.00 226 TYR B C 1
ATOM 6113 O O . TYR B 1 226 ? 9.896 66.068 94.335 1.00 24.47 226 TYR B O 1
ATOM 6122 N N . ALA B 1 227 ? 10.947 64.083 94.115 1.00 22.17 227 ALA B N 1
ATOM 6123 C CA . ALA B 1 227 ? 9.865 63.450 93.365 1.00 22.93 227 ALA B CA 1
ATOM 6124 C C . ALA B 1 227 ? 8.523 63.620 94.076 1.00 25.01 227 ALA B C 1
ATOM 6125 O O . ALA B 1 227 ? 7.476 63.744 93.423 1.00 24.07 227 ALA B O 1
ATOM 6127 N N . ARG B 1 228 ? 8.565 63.632 95.407 1.00 23.41 228 ARG B N 1
ATOM 6128 C CA . ARG B 1 228 ? 7.362 63.788 96.227 1.00 24.61 228 ARG B CA 1
ATOM 6129 C C . ARG B 1 228 ? 6.931 65.248 96.259 1.00 22.06 228 ARG B C 1
ATOM 6130 O O . ARG B 1 228 ? 5.749 65.566 96.143 1.00 27.68 228 ARG B O 1
ATOM 6138 N N . MET B 1 229 ? 7.905 66.131 96.422 1.00 24.46 229 MET B N 1
ATOM 6139 C CA . MET B 1 229 ? 7.663 67.564 96.479 1.00 23.63 229 MET B CA 1
ATOM 6140 C C . MET B 1 229 ? 7.169 68.111 95.140 1.00 25.48 229 MET B C 1
ATOM 6141 O O . MET B 1 229 ? 6.290 68.969 95.105 1.00 29.35 229 MET B O 1
ATOM 6146 N N . ILE B 1 230 ? 7.738 67.624 94.041 1.00 24.19 230 ILE B N 1
ATOM 6147 C CA . ILE B 1 230 ? 7.334 68.080 92.715 1.00 20.34 230 ILE B CA 1
ATOM 6148 C C . ILE B 1 230 ? 6.035 67.412 92.315 1.00 22.17 230 ILE B C 1
ATOM 6149 O O . ILE B 1 230 ? 5.220 68.000 91.610 1.00 27.34 230 ILE B O 1
ATOM 6154 N N . GLY B 1 231 ? 5.862 66.168 92.749 1.00 25.20 231 GLY B N 1
ATOM 6155 C CA . GLY B 1 231 ? 4.657 65.429 92.428 1.00 26.56 231 GLY B CA 1
ATOM 6156 C C . GLY B 1 231 ? 3.458 66.099 93.069 1.00 28.43 231 GLY B C 1
ATOM 6157 O O . GLY B 1 231 ? 2.365 66.082 92.513 1.00 30.36 231 GLY B O 1
ATOM 6158 N N . GLY B 1 232 ? 3.671 66.690 94.244 1.00 28.19 232 GLY B N 1
ATOM 6159 C CA . GLY B 1 232 ? 2.596 67.374 94.944 1.00 25.86 232 GLY B CA 1
ATOM 6160 C C . GLY B 1 232 ? 2.253 68.677 94.251 1.00 25.47 232 GLY B C 1
ATOM 6161 O O . GLY B 1 232 ? 1.081 69.038 94.166 1.00 25.88 232 GLY B O 1
ATOM 6162 N N . TRP B 1 233 ? 3.278 69.389 93.777 1.00 23.40 233 TRP B N 1
ATOM 6163 C CA . TRP B 1 233 ? 3.092 70.645 93.046 1.00 22.32 233 TRP B CA 1
ATOM 6164 C C . TRP B 1 233 ? 2.212 70.352 91.834 1.00 23.68 233 TRP B C 1
ATOM 6165 O O . TRP B 1 233 ? 1.223 71.044 91.581 1.00 23.46 233 TRP B O 1
ATOM 6176 N N . LEU B 1 234 ? 2.594 69.313 91.089 1.00 20.57 234 LEU B N 1
ATOM 6177 C CA . LEU B 1 234 ? 1.869 68.895 89.892 1.00 21.33 234 LEU B CA 1
ATOM 6178 C C . LEU B 1 234 ? 0.440 68.455 90.191 1.00 19.27 234 LEU B C 1
ATOM 6179 O O . LEU B 1 234 ? -0.468 68.702 89.409 1.00 26.19 234 LEU B O 1
ATOM 6184 N N . ASP B 1 235 ? 0.243 67.789 91.319 1.00 23.62 235 ASP B N 1
ATOM 6185 C CA . ASP B 1 235 ? -1.087 67.327 91.709 1.00 27.08 235 ASP B CA 1
ATOM 6186 C C . ASP B 1 235 ? -1.971 68.561 91.956 1.00 29.23 235 ASP B C 1
ATOM 6187 O O . ASP B 1 235 ? -3.149 68.588 91.590 1.00 27.66 235 ASP B O 1
ATOM 6192 N N . LYS B 1 236 ? -1.375 69.591 92.553 1.00 30.50 236 LYS B N 1
ATOM 6193 C CA . LYS B 1 236 ? -2.074 70.835 92.849 1.00 29.43 236 LYS B CA 1
ATOM 6194 C C . LYS B 1 236 ? -2.547 71.514 91.560 1.00 30.29 236 LYS B C 1
ATOM 6195 O O . LYS B 1 236 ? -3.697 71.942 91.460 1.00 34.65 236 LYS B O 1
ATOM 6201 N N . LEU B 1 237 ? -1.655 71.613 90.578 1.00 29.08 237 LEU B N 1
ATOM 6202 C CA . LEU B 1 237 ? -1.980 72.237 89.300 1.00 26.03 237 LEU B CA 1
ATOM 6203 C C . LEU B 1 237 ? -2.758 71.265 88.433 1.00 26.74 237 LEU B C 1
ATOM 6204 O O . LEU B 1 237 ? -3.085 71.556 87.282 1.00 27.53 237 LEU B O 1
ATOM 6209 N N . GLY B 1 238 ? -3.049 70.102 89.012 1.00 31.47 238 GLY B N 1
ATOM 6210 C CA . GLY B 1 238 ? -3.819 69.070 88.338 1.00 27.73 238 GLY B CA 1
ATOM 6211 C C . GLY B 1 238 ? -3.184 68.344 87.171 1.00 28.22 238 GLY B C 1
ATOM 6212 O O . GLY B 1 238 ? -3.892 67.717 86.391 1.00 26.58 238 GLY B O 1
ATOM 6213 N N . LEU B 1 239 ? -1.864 68.410 87.034 1.00 30.09 239 LEU B N 1
ATOM 6214 C CA . LEU B 1 239 ? -1.203 67.724 85.923 1.00 29.97 239 LEU B CA 1
ATOM 6215 C C . LEU B 1 239 ? -1.047 66.221 86.199 1.00 30.58 239 LEU B C 1
ATOM 6216 O O . LEU B 1 239 ? -0.823 65.420 85.286 1.00 30.72 239 LEU B O 1
ATOM 6221 N N . VAL B 1 240 ? -1.169 65.856 87.471 1.00 30.24 240 VAL B N 1
ATOM 6222 C CA . VAL B 1 240 ? -1.118 64.463 87.903 1.00 30.30 240 VAL B CA 1
ATOM 6223 C C . VAL B 1 240 ? -2.124 64.281 89.044 1.00 29.88 240 VAL B C 1
ATOM 6224 O O . VAL B 1 240 ? -2.784 65.229 89.460 1.00 28.96 240 VAL B O 1
ATOM 6228 N N . LYS B 1 241 ? -2.247 63.054 89.534 1.00 33.81 241 LYS B N 1
ATOM 6229 C CA . LYS B 1 241 ? -3.146 62.748 90.637 1.00 33.43 241 LYS B CA 1
ATOM 6230 C C . LYS B 1 241 ? -2.355 61.991 91.685 1.00 32.17 241 LYS B C 1
ATOM 6231 O O . LYS B 1 241 ? -1.688 61.005 91.371 1.00 31.81 241 LYS B O 1
ATOM 6237 N N . GLN B 1 242 ? -2.410 62.459 92.926 1.00 32.39 242 GLN B N 1
ATOM 6238 C CA . GLN B 1 242 ? -1.701 61.782 94.002 1.00 30.76 242 GLN B CA 1
ATOM 6239 C C . GLN B 1 242 ? -2.628 60.745 94.619 1.00 31.78 242 GLN B C 1
ATOM 6240 O O . GLN B 1 242 ? -3.822 61.005 94.803 1.00 32.51 242 GLN B O 1
ATOM 6246 N N . GLY B 1 243 ? -2.081 59.570 94.925 1.00 30.72 243 GLY B N 1
ATOM 6247 C CA . GLY B 1 243 ? -2.880 58.506 95.503 1.00 29.76 243 GLY B CA 1
ATOM 6248 C C . GLY B 1 243 ? -2.094 57.254 95.854 1.00 30.57 243 GLY B C 1
ATOM 6249 O O . GLY B 1 243 ? -1.457 56.643 94.996 1.00 28.02 243 GLY B O 1
ATOM 6250 N N . LYS B 1 244 ? -2.158 56.865 97.123 1.00 30.58 244 LYS B N 1
ATOM 6251 C CA . LYS B 1 244 ? -1.459 55.683 97.617 1.00 32.11 244 LYS B CA 1
ATOM 6252 C C . LYS B 1 244 ? -1.515 54.490 96.664 1.00 30.52 244 LYS B C 1
ATOM 6253 O O . LYS B 1 244 ? -2.492 54.299 95.931 1.00 29.61 244 LYS B O 1
ATOM 6259 N N . LYS B 1 245 ? -0.457 53.685 96.678 1.00 29.31 245 LYS B N 1
ATOM 6260 C CA . LYS B 1 245 ? -0.391 52.505 95.824 1.00 26.02 245 LYS B CA 1
ATOM 6261 C C . LYS B 1 245 ? -0.380 51.256 96.695 1.00 29.39 245 LYS B C 1
ATOM 6262 O O . LYS B 1 245 ? 0.277 51.214 97.747 1.00 27.07 245 LYS B O 1
ATOM 6268 N N . GLU B 1 246 ? -1.104 50.236 96.245 1.00 30.28 246 GLU B N 1
ATOM 6269 C CA . GLU B 1 246 ? -1.219 48.986 96.981 1.00 33.14 246 GLU B CA 1
ATOM 6270 C C . GLU B 1 246 ? -0.212 47.919 96.579 1.00 33.48 246 GLU B C 1
ATOM 6271 O O . GLU B 1 246 ? 0.005 47.673 95.390 1.00 33.31 246 GLU B O 1
ATOM 6277 N N . PHE B 1 247 ? 0.387 47.277 97.582 1.00 31.54 247 PHE B N 1
ATOM 6278 C CA . PHE B 1 247 ? 1.363 46.213 97.349 1.00 28.76 247 PHE B CA 1
ATOM 6279 C C . PHE B 1 247 ? 1.055 44.962 98.192 1.00 28.88 247 PHE B C 1
ATOM 6280 O O . PHE B 1 247 ? 0.420 45.044 99.245 1.00 25.69 247 PHE B O 1
ATOM 6288 N N . ILE B 1 248 ? 1.502 43.807 97.717 1.00 27.82 248 ILE B N 1
ATOM 6289 C CA . ILE B 1 248 ? 1.369 42.571 98.478 1.00 27.92 248 ILE B CA 1
ATOM 6290 C C . ILE B 1 248 ? 2.834 42.205 98.726 1.00 29.37 248 ILE B C 1
ATOM 6291 O O . ILE B 1 248 ? 3.588 41.991 97.782 1.00 24.75 248 ILE B O 1
ATOM 6296 N N . ILE B 1 249 ? 3.239 42.174 99.992 1.00 29.85 249 ILE B N 1
ATOM 6297 C CA . ILE B 1 249 ? 4.618 41.858 100.356 1.00 25.08 249 ILE B CA 1
ATOM 6298 C C . ILE B 1 249 ? 4.628 40.727 101.379 1.00 23.73 249 ILE B C 1
ATOM 6299 O O . ILE B 1 249 ? 4.540 40.960 102.581 1.00 20.59 249 ILE B O 1
ATOM 6304 N N . PRO B 1 250 ? 4.727 39.482 100.908 1.00 21.21 250 PRO B N 1
ATOM 6305 C CA . PRO B 1 250 ? 4.738 38.350 101.838 1.00 20.59 250 PRO B CA 1
ATOM 6306 C C . PRO B 1 250 ? 5.662 38.537 103.044 1.00 22.21 250 PRO B C 1
ATOM 6307 O O . PRO B 1 250 ? 6.678 39.221 102.969 1.00 16.42 250 PRO B O 1
ATOM 6311 N N . THR B 1 251 ? 5.277 37.927 104.158 1.00 23.82 251 THR B N 1
ATOM 6312 C CA . THR B 1 251 ? 6.066 37.955 105.384 1.00 24.32 251 THR B CA 1
ATOM 6313 C C . THR B 1 251 ? 6.235 36.472 105.713 1.00 21.47 251 THR B C 1
ATOM 6314 O O . THR B 1 251 ? 5.539 35.632 105.142 1.00 19.82 251 THR B O 1
ATOM 6318 N N . LEU B 1 252 ? 7.161 36.134 106.599 1.00 22.29 252 LEU B N 1
ATOM 6319 C CA . LEU B 1 252 ? 7.330 34.735 106.969 1.00 23.59 252 LEU B CA 1
ATOM 6320 C C . LEU B 1 252 ? 5.981 34.183 107.459 1.00 22.70 252 LEU B C 1
ATOM 6321 O O . LEU B 1 252 ? 5.417 34.685 108.424 1.00 25.64 252 LEU B O 1
ATOM 6326 N N . GLY B 1 253 ? 5.461 33.169 106.769 1.00 24.41 253 GLY B N 1
ATOM 6327 C CA . GLY B 1 253 ? 4.192 32.572 107.150 1.00 21.51 253 GLY B CA 1
ATOM 6328 C C . GLY B 1 253 ? 2.961 33.354 106.723 1.00 23.11 253 GLY B C 1
ATOM 6329 O O . GLY B 1 253 ? 1.838 32.918 106.957 1.00 22.09 253 GLY B O 1
ATOM 6330 N N . LYS B 1 254 ? 3.160 34.502 106.087 1.00 25.22 254 LYS B N 1
ATOM 6331 C CA . LYS B 1 254 ? 2.038 35.333 105.642 1.00 29.80 254 LYS B CA 1
ATOM 6332 C C . LYS B 1 254 ? 2.193 35.719 104.168 1.00 27.99 254 LYS B C 1
ATOM 6333 O O . LYS B 1 254 ? 2.605 36.836 103.844 1.00 28.62 254 LYS B O 1
ATOM 6339 N N . PRO B 1 255 ? 1.855 34.791 103.258 1.00 23.08 255 PRO B N 1
ATOM 6340 C CA . PRO B 1 255 ? 1.937 34.960 101.805 1.00 23.36 255 PRO B CA 1
ATOM 6341 C C . PRO B 1 255 ? 1.074 36.057 101.197 1.00 24.37 255 PRO B C 1
ATOM 6342 O O . PRO B 1 255 ? 1.387 36.572 100.120 1.00 25.42 255 PRO B O 1
ATOM 6346 N N . ASP B 1 256 ? -0.006 36.413 101.882 1.00 23.06 256 ASP B N 1
ATOM 6347 C CA . ASP B 1 256 ? -0.923 37.420 101.380 1.00 19.94 256 ASP B CA 1
ATOM 6348 C C . ASP B 1 256 ? -0.792 38.780 102.040 1.00 21.65 256 ASP B C 1
ATOM 6349 O O . ASP B 1 256 ? -1.655 39.639 101.849 1.00 18.98 256 ASP B O 1
ATOM 6354 N N . ASN B 1 257 ? 0.277 38.984 102.804 1.00 20.41 257 ASN B N 1
ATOM 6355 C CA . ASN B 1 257 ? 0.483 40.259 103.491 1.00 21.14 257 ASN B CA 1
ATOM 6356 C C . ASN B 1 257 ? 0.411 41.473 102.566 1.00 21.03 257 ASN B C 1
ATOM 6357 O O . ASN B 1 257 ? 1.005 41.476 101.499 1.00 25.80 257 ASN B O 1
ATOM 6362 N N . LYS B 1 258 ? -0.296 42.510 103.008 1.00 23.03 258 LYS B N 1
ATOM 6363 C CA . LYS B 1 258 ? -0.471 43.748 102.244 1.00 23.60 258 LYS B CA 1
ATOM 6364 C C . LYS B 1 258 ? 0.093 45.022 102.909 1.00 25.41 258 LYS B C 1
ATOM 6365 O O . LYS B 1 258 ? 0.007 45.212 104.135 1.00 21.79 258 LYS B O 1
ATOM 6371 N N . GLU B 1 259 ? 0.656 45.888 102.073 1.00 20.75 259 GLU B N 1
ATOM 6372 C CA . GLU B 1 259 ? 1.235 47.159 102.495 1.00 22.51 259 GLU B CA 1
ATOM 6373 C C . GLU B 1 259 ? 0.839 48.226 101.474 1.00 21.30 259 GLU B C 1
ATOM 6374 O O . GLU B 1 259 ? 0.352 47.908 100.393 1.00 22.63 259 GLU B O 1
ATOM 6380 N N . PHE B 1 260 ? 1.045 49.489 101.816 1.00 22.27 260 PHE B N 1
ATOM 6381 C CA . PHE B 1 260 ? 0.721 50.566 100.895 1.00 24.73 260 PHE B CA 1
ATOM 6382 C C . PHE B 1 260 ? 1.637 51.783 101.070 1.00 24.77 260 PHE B C 1
ATOM 6383 O O . PHE B 1 260 ? 2.209 51.999 102.141 1.00 25.69 260 PHE B O 1
ATOM 6391 N N . ILE B 1 261 ? 1.788 52.553 99.991 1.00 25.27 261 ILE B N 1
ATOM 6392 C CA . ILE B 1 261 ? 2.601 53.764 99.993 1.00 24.22 261 ILE B CA 1
ATOM 6393 C C . ILE B 1 261 ? 1.683 54.894 99.540 1.00 27.30 261 ILE B C 1
ATOM 6394 O O . ILE B 1 261 ? 1.088 54.824 98.463 1.00 27.66 261 ILE B O 1
ATOM 6399 N N . SER B 1 262 ? 1.565 55.931 100.364 1.00 25.77 262 SER B N 1
ATOM 6400 C CA . SER B 1 262 ? 0.689 57.048 100.052 1.00 28.22 262 SER B CA 1
ATOM 6401 C C . SER B 1 262 ? 1.285 58.043 99.071 1.00 29.43 262 SER B C 1
ATOM 6402 O O . SER B 1 262 ? 0.563 58.818 98.439 1.00 27.27 262 SER B O 1
ATOM 6405 N N . HIS B 1 263 ? 2.607 58.037 98.955 1.00 29.83 263 HIS B N 1
ATOM 6406 C CA . HIS B 1 263 ? 3.275 58.954 98.048 1.00 28.36 263 HIS B CA 1
ATOM 6407 C C . HIS B 1 263 ? 3.468 58.290 96.683 1.00 28.96 263 HIS B C 1
ATOM 6408 O O . HIS B 1 263 ? 4.583 57.920 96.303 1.00 25.89 263 HIS B O 1
ATOM 6415 N N . ALA B 1 264 ? 2.359 58.133 95.961 1.00 29.06 264 ALA B N 1
ATOM 6416 C CA . ALA B 1 264 ? 2.351 57.526 94.632 1.00 27.40 264 ALA B CA 1
ATOM 6417 C C . ALA B 1 264 ? 1.642 58.503 93.698 1.00 28.93 264 ALA B C 1
ATOM 6418 O O . ALA B 1 264 ? 0.858 59.328 94.163 1.00 30.44 264 ALA B O 1
ATOM 6420 N N . PHE B 1 265 ? 1.904 58.409 92.391 1.00 30.71 265 PHE B N 1
ATOM 6421 C CA . PHE B 1 265 ? 1.298 59.322 91.422 1.00 26.48 265 PHE B CA 1
ATOM 6422 C C . PHE B 1 265 ? 0.932 58.746 90.049 1.00 27.75 265 PHE B C 1
ATOM 6423 O O . PHE B 1 265 ? 1.525 57.781 89.574 1.00 26.86 265 PHE B O 1
ATOM 6431 N N . LYS B 1 266 ? -0.058 59.376 89.419 1.00 26.95 266 LYS B N 1
ATOM 6432 C CA . LYS B 1 266 ? -0.554 59.001 88.101 1.00 27.85 266 LYS B CA 1
ATOM 6433 C C . LYS B 1 266 ? -0.737 60.289 87.270 1.00 30.88 266 LYS B C 1
ATOM 6434 O O . LYS B 1 266 ? -1.093 61.342 87.805 1.00 31.33 266 LYS B O 1
ATOM 6440 N N . ILE B 1 267 ? -0.493 60.214 85.966 1.00 32.19 267 ILE B N 1
ATOM 6441 C CA . ILE B 1 267 ? -0.640 61.394 85.103 1.00 30.04 267 ILE B CA 1
ATOM 6442 C C . ILE B 1 267 ? -2.095 61.567 84.675 1.00 28.99 267 ILE B C 1
ATOM 6443 O O . ILE B 1 267 ? -2.832 60.586 84.604 1.00 32.71 267 ILE B O 1
ATOM 6448 N N . THR B 1 268 ? -2.508 62.809 84.414 1.00 28.10 268 THR B N 1
ATOM 6449 C CA . THR B 1 268 ? -3.876 63.099 83.973 1.00 26.53 268 THR B CA 1
ATOM 6450 C C . THR B 1 268 ? -3.868 63.459 82.490 1.00 27.60 268 THR B C 1
ATOM 6451 O O . THR B 1 268 ? -2.807 63.580 81.883 1.00 28.58 268 THR B O 1
ATOM 6455 N N . GLY B 1 269 ? -5.049 63.630 81.903 1.00 30.25 269 GLY B N 1
ATOM 6456 C CA . GLY B 1 269 ? -5.104 63.990 80.497 1.00 28.50 269 GLY B CA 1
ATOM 6457 C C . GLY B 1 269 ? -4.431 65.335 80.309 1.00 30.97 269 GLY B C 1
ATOM 6458 O O . GLY B 1 269 ? -3.661 65.548 79.373 1.00 29.01 269 GLY B O 1
ATOM 6459 N N . GLU B 1 270 ? -4.720 66.242 81.235 1.00 30.39 270 GLU B N 1
ATOM 6460 C CA . GLU B 1 270 ? -4.174 67.588 81.218 1.00 26.73 270 GLU B CA 1
ATOM 6461 C C . GLU B 1 270 ? -2.647 67.540 81.279 1.00 28.29 270 GLU B C 1
ATOM 6462 O O . GLU B 1 270 ? -1.969 68.300 80.588 1.00 28.60 270 GLU B O 1
ATOM 6468 N N . GLY B 1 271 ? -2.116 66.648 82.113 1.00 27.43 271 GLY B N 1
ATOM 6469 C CA . GLY B 1 271 ? -0.677 66.508 82.251 1.00 24.59 271 GLY B CA 1
ATOM 6470 C C . GLY B 1 271 ? -0.003 65.966 81.000 1.00 26.47 271 GLY B C 1
ATOM 6471 O O . GLY B 1 271 ? 1.178 66.229 80.759 1.00 20.59 271 GLY B O 1
ATOM 6472 N N . LEU B 1 272 ? -0.745 65.190 80.210 1.00 26.43 272 LEU B N 1
ATOM 6473 C CA . LEU B 1 272 ? -0.211 64.645 78.967 1.00 25.83 272 LEU B CA 1
ATOM 6474 C C . LEU B 1 272 ? -0.185 65.770 77.927 1.00 28.51 272 LEU B C 1
ATOM 6475 O O . LEU B 1 272 ? 0.690 65.814 77.060 1.00 26.50 272 LEU B O 1
ATOM 6480 N N . LYS B 1 273 ? -1.150 66.681 78.021 1.00 28.71 273 LYS B N 1
ATOM 6481 C CA . LYS B 1 273 ? -1.220 67.817 77.106 1.00 29.78 273 LYS B CA 1
ATOM 6482 C C . LYS B 1 273 ? 0.022 68.694 77.303 1.00 29.82 273 LYS B C 1
ATOM 6483 O O . LYS B 1 273 ? 0.601 69.205 76.343 1.00 30.39 273 LYS B O 1
ATOM 6489 N N . VAL B 1 274 ? 0.421 68.859 78.557 1.00 25.33 274 VAL B N 1
ATOM 6490 C CA . VAL B 1 274 ? 1.587 69.664 78.903 1.00 24.71 274 VAL B CA 1
ATOM 6491 C C . VAL B 1 274 ? 2.881 68.983 78.459 1.00 26.15 274 VAL B C 1
ATOM 6492 O O . VAL B 1 274 ? 3.842 69.652 78.090 1.00 27.59 274 VAL B O 1
ATOM 6496 N N . LEU B 1 275 ? 2.906 67.654 78.503 1.00 26.55 275 LEU B N 1
ATOM 6497 C CA . LEU B 1 275 ? 4.095 66.905 78.105 1.00 25.51 275 LEU B CA 1
ATOM 6498 C C . LEU B 1 275 ? 4.213 66.804 76.592 1.00 26.19 275 LEU B C 1
ATOM 6499 O O . LEU B 1 275 ? 5.293 66.985 76.031 1.00 30.77 275 LEU B O 1
ATOM 6504 N N . ARG B 1 276 ? 3.106 66.505 75.931 1.00 28.45 276 ARG B N 1
ATOM 6505 C CA . ARG B 1 276 ? 3.113 66.374 74.481 1.00 31.31 276 ARG B CA 1
ATOM 6506 C C . ARG B 1 276 ? 3.605 67.674 73.853 1.00 31.42 276 ARG B C 1
ATOM 6507 O O . ARG B 1 276 ? 4.427 67.667 72.938 1.00 33.11 276 ARG B O 1
ATOM 6515 N N . ARG B 1 277 ? 3.113 68.793 74.363 1.00 28.43 277 ARG B N 1
ATOM 6516 C CA . ARG B 1 277 ? 3.520 70.094 73.863 1.00 25.51 277 ARG B CA 1
ATOM 6517 C C . ARG B 1 277 ? 5.012 70.341 74.122 1.00 27.48 277 ARG B C 1
ATOM 6518 O O . ARG B 1 277 ? 5.690 71.026 73.354 1.00 30.75 277 ARG B O 1
ATOM 6526 N N . ALA B 1 278 ? 5.522 69.783 75.211 1.00 28.36 278 ALA B N 1
ATOM 6527 C CA . ALA B 1 278 ? 6.927 69.949 75.565 1.00 27.65 278 ALA B CA 1
ATOM 6528 C C . ALA B 1 278 ? 7.799 69.054 74.701 1.00 28.28 278 ALA B C 1
ATOM 6529 O O . ALA B 1 278 ? 9.016 69.247 74.616 1.00 29.95 278 ALA B O 1
ATOM 6531 N N . LYS B 1 279 ? 7.172 68.081 74.050 1.00 28.25 279 LYS B N 1
ATOM 6532 C CA . LYS B 1 279 ? 7.905 67.163 73.190 1.00 32.04 279 LYS B CA 1
ATOM 6533 C C . LYS B 1 279 ? 7.819 67.579 71.724 1.00 35.10 279 LYS B C 1
ATOM 6534 O O . LYS B 1 279 ? 8.356 66.910 70.843 1.00 39.06 279 LYS B O 1
ATOM 6540 N N . GLY B 1 280 ? 7.139 68.687 71.463 1.00 37.32 280 GLY B N 1
ATOM 6541 C CA . GLY B 1 280 ? 7.022 69.168 70.099 1.00 38.74 280 GLY B CA 1
ATOM 6542 C C . GLY B 1 280 ? 6.051 68.425 69.200 1.00 39.05 280 GLY B C 1
ATOM 6543 O O . GLY B 1 280 ? 5.983 68.700 68.001 1.00 44.48 280 GLY B O 1
ATOM 6544 N N . SER B 1 281 ? 5.299 67.481 69.744 1.00 36.25 281 SER B N 1
ATOM 6545 C CA . SER B 1 281 ? 4.346 66.757 68.914 1.00 39.44 281 SER B CA 1
ATOM 6546 C C . SER B 1 281 ? 3.018 67.513 68.951 1.00 40.63 281 SER B C 1
ATOM 6547 O O . SER B 1 281 ? 1.942 66.930 68.776 1.00 39.49 281 SER B O 1
ATOM 6550 N N . THR B 1 282 ? 3.123 68.828 69.159 1.00 39.46 282 THR B N 1
ATOM 6551 C CA . THR B 1 282 ? 1.975 69.727 69.273 1.00 38.60 282 THR B CA 1
ATOM 6552 C C . THR B 1 282 ? 2.050 70.892 68.276 1.00 37.07 282 THR B C 1
ATOM 6553 O O . THR B 1 282 ? 3.090 71.121 67.665 1.00 35.61 282 THR B O 1
ATOM 6557 N N . LYS B 1 283 ? 0.949 71.629 68.123 1.00 36.28 283 LYS B N 1
ATOM 6558 C CA . LYS B 1 283 ? 0.908 72.780 67.211 1.00 38.01 283 LYS B CA 1
ATOM 6559 C C . LYS B 1 283 ? 1.160 74.087 67.962 1.00 36.51 283 LYS B C 1
ATOM 6560 O O . LYS B 1 283 ? 0.901 75.168 67.440 1.00 35.86 283 LYS B O 1
ATOM 6566 N N . PHE B 1 284 ? 1.649 73.967 69.195 1.00 36.39 284 PHE B N 1
ATOM 6567 C CA . PHE B 1 284 ? 1.957 75.110 70.054 1.00 31.77 284 PHE B CA 1
ATOM 6568 C C . PHE B 1 284 ? 3.469 75.146 70.210 1.00 30.44 284 PHE B C 1
ATOM 6569 O O . PHE B 1 284 ? 4.110 74.105 70.287 1.00 30.13 284 PHE B O 1
ATOM 6577 N N . THR B 1 285 ? 4.050 76.330 70.272 1.00 28.04 285 THR B N 1
ATOM 6578 C CA . THR B 1 285 ? 5.480 76.401 70.454 1.00 28.64 285 THR B CA 1
ATOM 6579 C C . THR B 1 285 ? 5.721 75.862 71.860 1.00 29.43 285 THR B C 1
ATOM 6580 O O . THR B 1 285 ? 4.849 75.962 72.720 1.00 30.08 285 THR B O 1
ATOM 6584 N N . ARG B 1 286 ? 6.889 75.274 72.087 1.00 27.64 286 ARG B N 1
ATOM 6585 C CA . ARG B 1 286 ? 7.228 74.706 73.391 1.00 25.97 286 ARG B CA 1
ATOM 6586 C C . ARG B 1 286 ? 7.566 75.784 74.399 1.00 24.74 286 ARG B C 1
ATOM 6587 O O . ARG B 1 286 ? 8.020 76.858 74.033 1.00 27.37 286 ARG B O 1
ATOM 6595 N N . VAL B 1 287 ? 7.348 75.495 75.675 1.00 24.03 287 VAL B N 1
ATOM 6596 C CA . VAL B 1 287 ? 7.681 76.453 76.720 1.00 26.40 287 VAL B CA 1
ATOM 6597 C C . VAL B 1 287 ? 9.204 76.335 76.914 1.00 27.22 287 VAL B C 1
ATOM 6598 O O . VAL B 1 287 ? 9.714 75.251 77.153 1.00 25.60 287 VAL B O 1
ATOM 6602 N N . PRO B 1 288 ? 9.950 77.439 76.750 1.00 28.73 288 PRO B N 1
ATOM 6603 C CA . PRO B 1 288 ? 11.406 77.361 76.933 1.00 29.77 288 PRO B CA 1
ATOM 6604 C C . PRO B 1 288 ? 11.788 76.948 78.353 1.00 31.30 288 PRO B C 1
ATOM 6605 O O . PRO B 1 288 ? 11.295 77.511 79.331 1.00 32.77 288 PRO B O 1
ATOM 6609 N N . LYS B 1 289 ? 12.669 75.959 78.459 1.00 31.77 289 LYS B N 1
ATOM 6610 C CA . LYS B 1 289 ? 13.117 75.460 79.757 1.00 27.47 289 LYS B CA 1
ATOM 6611 C C . LYS B 1 289 ? 14.272 76.286 80.305 1.00 27.53 289 LYS B C 1
ATOM 6612 O O . LYS B 1 289 ? 15.179 76.667 79.569 1.00 26.45 289 LYS B O 1
ATOM 6618 N N . ARG B 1 290 ? 14.235 76.544 81.609 1.00 29.72 290 ARG B N 1
ATOM 6619 C CA . ARG B 1 290 ? 15.273 77.317 82.283 1.00 29.89 290 ARG B CA 1
ATOM 6620 C C . ARG B 1 290 ? 16.233 76.362 82.990 1.00 31.77 290 ARG B C 1
ATOM 6621 O O . ARG B 1 290 ? 15.818 75.523 83.794 1.00 31.69 290 ARG B O 1
ATOM 6629 N N . VAL B 1 291 ? 17.515 76.488 82.674 1.00 31.29 291 VAL B N 1
ATOM 6630 C CA . VAL B 1 291 ? 18.539 75.647 83.269 1.00 31.00 291 VAL B CA 1
ATOM 6631 C C . VAL B 1 291 ? 19.629 76.564 83.793 1.00 30.14 291 VAL B C 1
ATOM 6632 O O . VAL B 1 291 ? 20.131 77.400 83.057 1.00 31.85 291 VAL B O 1
ATOM 6636 N N . TYR B 1 292 ? 19.992 76.414 85.062 1.00 30.10 292 TYR B N 1
ATOM 6637 C CA . TYR B 1 292 ? 21.043 77.241 85.641 1.00 29.65 292 TYR B CA 1
ATOM 6638 C C . TYR B 1 292 ? 22.154 76.379 86.230 1.00 29.53 292 TYR B C 1
ATOM 6639 O O . TYR B 1 292 ? 21.918 75.269 86.705 1.00 30.54 292 TYR B O 1
ATOM 6648 N N . TRP B 1 293 ? 23.369 76.914 86.184 1.00 30.49 293 TRP B N 1
ATOM 6649 C CA . TRP B 1 293 ? 24.571 76.257 86.680 1.00 28.21 293 TRP B CA 1
ATOM 6650 C C . TRP B 1 293 ? 24.395 75.681 88.082 1.00 29.65 293 TRP B C 1
ATOM 6651 O O . TRP B 1 293 ? 24.753 74.527 88.334 1.00 31.59 293 TRP B O 1
ATOM 6662 N N . GLU B 1 294 ? 23.838 76.480 88.989 1.00 29.60 294 GLU B N 1
ATOM 6663 C CA . GLU B 1 294 ? 23.632 76.059 90.379 1.00 25.92 294 GLU B CA 1
ATOM 6664 C C . GLU B 1 294 ? 22.695 74.858 90.526 1.00 24.15 294 GLU B C 1
ATOM 6665 O O . GLU B 1 294 ? 22.418 74.410 91.638 1.00 21.73 294 GLU B O 1
ATOM 6671 N N . MET B 1 295 ? 22.212 74.329 89.412 1.00 25.42 295 MET B N 1
ATOM 6672 C CA . MET B 1 295 ? 21.293 73.194 89.471 1.00 26.00 295 MET B CA 1
ATOM 6673 C C . MET B 1 295 ? 21.898 71.863 88.994 1.00 24.65 295 MET B C 1
ATOM 6674 O O . MET B 1 295 ? 21.315 70.796 89.205 1.00 21.96 295 MET B O 1
ATOM 6679 N N . LEU B 1 296 ? 23.077 71.923 88.383 1.00 24.17 296 LEU B N 1
ATOM 6680 C CA . LEU B 1 296 ? 23.720 70.721 87.856 1.00 25.87 296 LEU B CA 1
ATOM 6681 C C . LEU B 1 296 ? 24.495 69.866 88.873 1.00 25.63 296 LEU B C 1
ATOM 6682 O O . LEU B 1 296 ? 25.258 68.977 88.500 1.00 22.37 296 LEU B O 1
ATOM 6687 N N . ALA B 1 297 ? 24.277 70.135 90.158 1.00 26.26 297 ALA B N 1
ATOM 6688 C CA . ALA B 1 297 ? 24.918 69.387 91.243 1.00 28.02 297 ALA B CA 1
ATOM 6689 C C . ALA B 1 297 ? 24.553 70.058 92.561 1.00 30.39 297 ALA B C 1
ATOM 6690 O O . ALA B 1 297 ? 24.306 71.265 92.603 1.00 32.26 297 ALA B O 1
ATOM 6692 N N . THR B 1 298 ? 24.504 69.287 93.640 1.00 32.72 298 THR B N 1
ATOM 6693 C CA . THR B 1 298 ? 24.153 69.858 94.935 1.00 31.82 298 THR B CA 1
ATOM 6694 C C . THR B 1 298 ? 25.113 69.429 96.033 1.00 31.09 298 THR B C 1
ATOM 6695 O O . THR B 1 298 ? 26.230 69.944 96.123 1.00 32.20 298 THR B O 1
ATOM 6699 N N . ASN B 1 299 ? 24.676 68.479 96.855 1.00 30.23 299 ASN B N 1
ATOM 6700 C CA . ASN B 1 299 ? 25.472 67.977 97.973 1.00 32.22 299 ASN B CA 1
ATOM 6701 C C . ASN B 1 299 ? 26.682 67.153 97.513 1.00 32.22 299 ASN B C 1
ATOM 6702 O O . ASN B 1 299 ? 26.870 66.023 97.942 1.00 34.76 299 ASN B O 1
ATOM 6707 N N . LEU B 1 300 ? 27.509 67.745 96.655 1.00 33.29 300 LEU B N 1
ATOM 6708 C CA . LEU B 1 300 ? 28.700 67.093 96.092 1.00 32.28 300 LEU B CA 1
ATOM 6709 C C . LEU B 1 300 ? 29.968 67.906 96.422 1.00 34.04 300 LEU B C 1
ATOM 6710 O O . LEU B 1 300 ? 30.087 69.065 96.016 1.00 36.55 300 LEU B O 1
ATOM 6715 N N . THR B 1 301 ? 30.916 67.298 97.132 1.00 32.67 301 THR B N 1
ATOM 6716 C CA . THR B 1 301 ? 32.154 67.978 97.517 1.00 36.01 301 THR B CA 1
ATOM 6717 C C . THR B 1 301 ? 32.904 68.642 96.358 1.00 35.31 301 THR B C 1
ATOM 6718 O O . THR B 1 301 ? 33.704 69.555 96.566 1.00 37.10 301 THR B O 1
ATOM 6722 N N . ASP B 1 302 ? 32.651 68.174 95.143 1.00 34.14 302 ASP B N 1
ATOM 6723 C CA . ASP B 1 302 ? 33.307 68.718 93.960 1.00 33.23 302 ASP B CA 1
ATOM 6724 C C . ASP B 1 302 ? 32.262 69.297 93.020 1.00 30.20 302 ASP B C 1
ATOM 6725 O O . ASP B 1 302 ? 32.379 69.166 91.811 1.00 30.39 302 ASP B O 1
ATOM 6730 N N . LYS B 1 303 ? 31.249 69.938 93.589 1.00 29.51 303 LYS B N 1
ATOM 6731 C CA . LYS B 1 303 ? 30.143 70.518 92.826 1.00 28.54 303 LYS B CA 1
ATOM 6732 C C . LYS B 1 303 ? 30.508 71.649 91.864 1.00 28.64 303 LYS B C 1
ATOM 6733 O O . LYS B 1 303 ? 29.946 71.737 90.779 1.00 29.19 303 LYS B O 1
ATOM 6739 N N . GLU B 1 304 ? 31.431 72.517 92.266 1.00 29.57 304 GLU B N 1
ATOM 6740 C CA . GLU B 1 304 ? 31.850 73.641 91.429 1.00 32.99 304 GLU B CA 1
ATOM 6741 C C . GLU B 1 304 ? 32.563 73.179 90.150 1.00 33.82 304 GLU B C 1
ATOM 6742 O O . GLU B 1 304 ? 32.439 73.801 89.091 1.00 34.23 304 GLU B O 1
ATOM 6748 N N . TYR B 1 305 ? 33.315 72.090 90.246 1.00 30.91 305 TYR B N 1
ATOM 6749 C CA . TYR B 1 305 ? 34.020 71.574 89.081 1.00 30.76 305 TYR B CA 1
ATOM 6750 C C . TYR B 1 305 ? 33.087 70.738 88.204 1.00 27.17 305 TYR B C 1
ATOM 6751 O O . TYR B 1 305 ? 33.134 70.822 86.985 1.00 25.31 305 TYR B O 1
ATOM 6760 N N . VAL B 1 306 ? 32.247 69.931 88.845 1.00 27.59 306 VAL B N 1
ATOM 6761 C CA . VAL B 1 306 ? 31.300 69.059 88.154 1.00 27.13 306 VAL B CA 1
ATOM 6762 C C . VAL B 1 306 ? 30.165 69.876 87.526 1.00 27.47 306 VAL B C 1
ATOM 6763 O O . VAL B 1 306 ? 29.693 69.550 86.447 1.00 27.88 306 VAL B O 1
ATOM 6767 N N . ARG B 1 307 ? 29.739 70.939 88.204 1.00 28.63 307 ARG B N 1
ATOM 6768 C CA . ARG B 1 307 ? 28.674 71.808 87.702 1.00 26.45 307 ARG B CA 1
ATOM 6769 C C . ARG B 1 307 ? 29.136 72.488 86.420 1.00 27.40 307 ARG B C 1
ATOM 6770 O O . ARG B 1 307 ? 28.369 72.672 85.473 1.00 29.26 307 ARG B O 1
ATOM 6778 N N . THR B 1 308 ? 30.406 72.872 86.414 1.00 28.68 308 THR B N 1
ATOM 6779 C CA . THR B 1 308 ? 31.007 73.548 85.281 1.00 29.64 308 THR B CA 1
ATOM 6780 C C . THR B 1 308 ? 31.220 72.556 84.152 1.00 29.39 308 THR B C 1
ATOM 6781 O O . THR B 1 308 ? 31.213 72.932 82.982 1.00 30.91 308 THR B O 1
ATOM 6785 N N . ARG B 1 309 ? 31.399 71.285 84.501 1.00 30.47 309 ARG B N 1
ATOM 6786 C CA . ARG B 1 309 ? 31.601 70.253 83.487 1.00 29.31 309 ARG B CA 1
ATOM 6787 C C . ARG B 1 309 ? 30.291 69.844 82.804 1.00 28.37 309 ARG B C 1
ATOM 6788 O O . ARG B 1 309 ? 30.269 69.618 81.597 1.00 30.76 309 ARG B O 1
ATOM 6796 N N . ARG B 1 310 ? 29.203 69.749 83.563 1.00 24.19 310 ARG B N 1
ATOM 679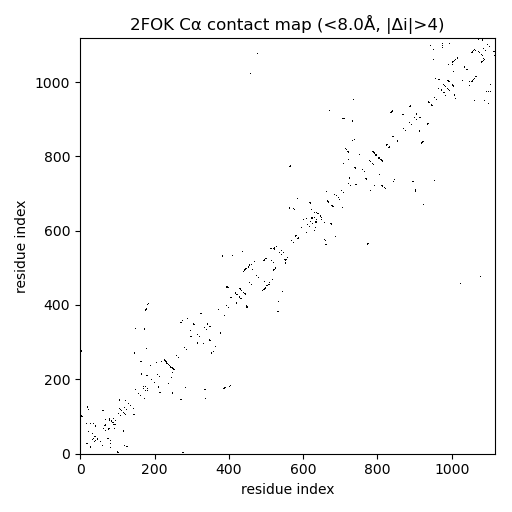7 C CA . ARG B 1 310 ? 27.922 69.387 82.964 1.00 24.84 310 ARG B CA 1
ATOM 6798 C C . ARG B 1 310 ? 27.356 70.550 82.140 1.00 23.33 310 ARG B C 1
ATOM 6799 O O . ARG B 1 310 ? 26.588 70.342 81.202 1.00 26.15 310 ARG B O 1
ATOM 6807 N N . ALA B 1 311 ? 27.737 71.773 82.494 1.00 22.28 311 ALA B N 1
ATOM 6808 C CA . ALA B 1 311 ? 27.261 72.955 81.793 1.00 24.89 311 ALA B CA 1
ATOM 6809 C C . ALA B 1 311 ? 27.881 73.051 80.398 1.00 27.52 311 ALA B C 1
ATOM 6810 O O . ALA B 1 311 ? 27.175 73.247 79.401 1.00 26.86 311 ALA B O 1
ATOM 6812 N N . LEU B 1 312 ? 29.201 72.906 80.328 1.00 28.22 312 LEU B N 1
ATOM 6813 C CA . LEU B 1 312 ? 29.901 72.965 79.050 1.00 29.46 312 LEU B CA 1
ATOM 6814 C C . LEU B 1 312 ? 29.457 71.815 78.134 1.00 30.14 312 LEU B C 1
ATOM 6815 O O . LEU B 1 312 ? 29.467 71.951 76.905 1.00 27.56 312 LEU B O 1
ATOM 6820 N N . ILE B 1 313 ? 29.084 70.683 78.727 1.00 25.24 313 ILE B N 1
ATOM 6821 C CA . ILE B 1 313 ? 28.608 69.554 77.937 1.00 21.92 313 ILE B CA 1
ATOM 6822 C C . ILE B 1 313 ? 27.241 69.935 77.390 1.00 23.91 313 ILE B C 1
ATOM 6823 O O . ILE B 1 313 ? 26.907 69.575 76.270 1.00 26.69 313 ILE B O 1
ATOM 6828 N N . LEU B 1 314 ? 26.448 70.661 78.176 1.00 24.55 314 LEU B N 1
ATOM 6829 C CA . LEU B 1 314 ? 25.112 71.076 77.725 1.00 28.04 314 LEU B CA 1
ATOM 6830 C C . LEU B 1 314 ? 25.254 72.131 76.638 1.00 29.25 314 LEU B C 1
ATOM 6831 O O . LEU B 1 314 ? 24.541 72.110 75.641 1.00 30.30 314 LEU B O 1
ATOM 6836 N N . GLU B 1 315 ? 26.181 73.058 76.856 1.00 31.33 315 GLU B N 1
ATOM 6837 C CA . GLU B 1 315 ? 26.439 74.146 75.918 1.00 33.13 315 GLU B CA 1
ATOM 6838 C C . GLU B 1 315 ? 26.884 73.591 74.578 1.00 32.57 315 GLU B C 1
ATOM 6839 O O . GLU B 1 315 ? 26.375 73.982 73.533 1.00 34.80 315 GLU B O 1
ATOM 6845 N N . ILE B 1 316 ? 27.852 72.685 74.631 1.00 33.49 316 ILE B N 1
ATOM 6846 C CA . ILE B 1 316 ? 28.395 72.026 73.454 1.00 31.86 316 ILE B CA 1
ATOM 6847 C C . ILE B 1 316 ? 27.265 71.348 72.685 1.00 31.82 316 ILE B C 1
ATOM 6848 O O . ILE B 1 316 ? 27.269 71.321 71.456 1.00 32.43 316 ILE B O 1
ATOM 6853 N N . LEU B 1 317 ? 26.296 70.806 73.413 1.00 32.82 317 LEU B N 1
ATOM 6854 C CA . LEU B 1 317 ? 25.169 70.124 72.788 1.00 34.37 317 LEU B CA 1
ATOM 6855 C C . LEU B 1 317 ? 24.144 71.121 72.256 1.00 33.86 317 LEU B C 1
ATOM 6856 O O . LEU B 1 317 ? 23.226 70.748 71.529 1.00 36.52 317 LEU B O 1
ATOM 6861 N N . ILE B 1 318 ? 24.308 72.389 72.621 1.00 34.97 318 ILE B N 1
ATOM 6862 C CA . ILE B 1 318 ? 23.420 73.454 72.152 1.00 33.10 318 ILE B CA 1
ATOM 6863 C C . ILE B 1 318 ? 23.987 74.033 70.851 1.00 34.24 318 ILE B C 1
ATOM 6864 O O . ILE B 1 318 ? 23.243 74.404 69.944 1.00 35.51 318 ILE B O 1
ATOM 6869 N N . LYS B 1 319 ? 25.313 74.124 70.785 1.00 34.53 319 LYS B N 1
ATOM 6870 C CA . LYS B 1 319 ? 26.004 74.640 69.613 1.00 37.59 319 LYS B CA 1
ATOM 6871 C C . LYS B 1 319 ? 26.365 73.454 68.728 1.00 41.91 319 LYS B C 1
ATOM 6872 O O . LYS B 1 319 ? 27.429 73.440 68.100 1.00 46.60 319 LYS B O 1
ATOM 6878 N N . ALA B 1 320 ? 25.488 72.452 68.693 1.00 41.76 320 ALA B N 1
ATOM 6879 C CA . ALA B 1 320 ? 25.730 71.257 67.895 1.00 40.06 320 ALA B CA 1
ATOM 6880 C C . ALA B 1 320 ? 24.454 70.472 67.626 1.00 41.13 320 ALA B C 1
ATOM 6881 O O . ALA B 1 320 ? 23.399 70.753 68.196 1.00 41.48 320 ALA B O 1
ATOM 6883 N N . GLY B 1 321 ? 24.567 69.487 66.743 1.00 42.44 321 GLY B N 1
ATOM 6884 C CA . GLY B 1 321 ? 23.436 68.646 66.403 1.00 43.64 321 GLY B CA 1
ATOM 6885 C C . GLY B 1 321 ? 23.687 67.225 66.874 1.00 43.36 321 GLY B C 1
ATOM 6886 O O . GLY B 1 321 ? 23.421 66.896 68.030 1.00 44.60 321 GLY B O 1
ATOM 6887 N N . SER B 1 322 ? 24.204 66.383 65.983 1.00 41.28 322 SER B N 1
ATOM 6888 C CA . SER B 1 322 ? 24.503 64.996 66.317 1.00 40.26 322 SER B CA 1
ATOM 6889 C C . SER B 1 322 ? 26.005 64.805 66.455 1.00 41.02 322 SER B C 1
ATOM 6890 O O . SER B 1 322 ? 26.770 65.170 65.558 1.00 38.31 322 SER B O 1
ATOM 6893 N N . LEU B 1 323 ? 26.420 64.228 67.583 1.00 41.31 323 LEU B N 1
ATOM 6894 C CA . LEU B 1 323 ? 27.836 63.997 67.848 1.00 40.23 323 LEU B CA 1
ATOM 6895 C C . LEU B 1 323 ? 28.116 62.667 68.527 1.00 37.19 323 LEU B C 1
ATOM 6896 O O . LEU B 1 323 ? 27.259 62.101 69.201 1.00 38.51 323 LEU B O 1
ATOM 6901 N N . LYS B 1 324 ? 29.335 62.177 68.334 1.00 36.95 324 LYS B N 1
ATOM 6902 C CA . LYS B 1 324 ? 29.787 60.931 68.935 1.00 34.41 324 LYS B CA 1
ATOM 6903 C C . LYS B 1 324 ? 30.304 61.316 70.311 1.00 32.75 324 LYS B C 1
ATOM 6904 O O . LYS B 1 324 ? 30.634 62.479 70.551 1.00 35.28 324 LYS B O 1
ATOM 6910 N N . ILE B 1 325 ? 30.383 60.354 71.217 1.00 33.07 325 ILE B N 1
ATOM 6911 C CA . ILE B 1 325 ? 30.864 60.656 72.555 1.00 30.73 325 ILE B CA 1
ATOM 6912 C C . ILE B 1 325 ? 32.315 61.121 72.506 1.00 30.33 325 ILE B C 1
ATOM 6913 O O . ILE B 1 325 ? 32.761 61.876 73.370 1.00 31.68 325 ILE B O 1
ATOM 6918 N N . GLU B 1 326 ? 33.042 60.694 71.475 1.00 30.61 326 GLU B N 1
ATOM 6919 C CA . GLU B 1 326 ? 34.451 61.068 71.323 1.00 28.38 326 GLU B CA 1
ATOM 6920 C C . GLU B 1 326 ? 34.609 62.512 70.819 1.00 30.99 326 GLU B C 1
ATOM 6921 O O . GLU B 1 326 ? 35.641 63.158 71.047 1.00 29.14 326 GLU B O 1
ATOM 6927 N N . GLN B 1 327 ? 33.584 63.013 70.129 1.00 30.91 327 GLN B N 1
ATOM 6928 C CA . GLN B 1 327 ? 33.603 64.379 69.616 1.00 31.92 327 GLN B CA 1
ATOM 6929 C C . GLN B 1 327 ? 33.401 65.326 70.794 1.00 30.98 327 GLN B C 1
ATOM 6930 O O . GLN B 1 327 ? 34.169 66.274 70.978 1.00 30.44 327 GLN B O 1
ATOM 6936 N N . ILE B 1 328 ? 32.365 65.064 71.592 1.00 30.18 328 ILE B N 1
ATOM 6937 C CA . ILE B 1 328 ? 32.095 65.872 72.780 1.00 27.00 328 ILE B CA 1
ATOM 6938 C C . ILE B 1 328 ? 33.357 65.848 73.644 1.00 30.95 328 ILE B C 1
ATOM 6939 O O . ILE B 1 328 ? 33.759 66.867 74.217 1.00 34.10 328 ILE B O 1
ATOM 6944 N N . GLN B 1 329 ? 33.973 64.670 73.735 1.00 29.66 329 GLN B N 1
ATOM 6945 C CA . GLN B 1 329 ? 35.191 64.503 74.509 1.00 31.07 329 GLN B CA 1
ATOM 6946 C C . GLN B 1 329 ? 36.230 65.523 74.036 1.00 34.54 329 GLN B C 1
ATOM 6947 O O . GLN B 1 329 ? 36.910 66.148 74.856 1.00 34.81 329 GLN B O 1
ATOM 6953 N N . ASP B 1 330 ? 36.340 65.689 72.716 1.00 34.84 330 ASP B N 1
ATOM 6954 C CA . ASP B 1 330 ? 37.279 66.648 72.128 1.00 34.99 330 ASP B CA 1
ATOM 6955 C C . ASP B 1 330 ? 36.848 68.066 72.482 1.00 37.16 330 ASP B C 1
ATOM 6956 O O . ASP B 1 330 ? 37.646 68.872 72.965 1.00 33.78 330 ASP B O 1
ATOM 6961 N N . ASN B 1 331 ? 35.578 68.370 72.232 1.00 36.71 331 ASN B N 1
ATOM 6962 C CA . ASN B 1 331 ? 35.059 69.688 72.541 1.00 37.29 331 ASN B CA 1
ATOM 6963 C C . ASN B 1 331 ? 35.320 70.003 74.010 1.00 38.35 331 ASN B C 1
ATOM 6964 O O . ASN B 1 331 ? 35.875 71.054 74.336 1.00 38.77 331 ASN B O 1
ATOM 6969 N N . LEU B 1 332 ? 34.929 69.091 74.896 1.00 36.57 332 LEU B N 1
ATOM 6970 C CA . LEU B 1 332 ? 35.127 69.308 76.329 1.00 38.39 332 LEU B CA 1
ATOM 6971 C C . LEU B 1 332 ? 36.593 69.558 76.658 1.00 38.62 332 LEU B C 1
ATOM 6972 O O . LEU B 1 332 ? 36.922 70.516 77.358 1.00 39.03 332 LEU B O 1
ATOM 6977 N N . LYS B 1 333 ? 37.468 68.692 76.148 1.00 41.37 333 LYS B N 1
ATOM 6978 C CA . LYS B 1 333 ? 38.903 68.808 76.393 1.00 41.81 333 LYS B CA 1
ATOM 6979 C C . LYS B 1 333 ? 39.455 70.105 75.825 1.00 42.42 333 LYS B C 1
ATOM 6980 O O . LYS B 1 333 ? 40.492 70.591 76.269 1.00 45.03 333 LYS B O 1
ATOM 6986 N N . LYS B 1 334 ? 38.752 70.657 74.840 1.00 42.30 334 LYS B N 1
ATOM 6987 C CA . LYS B 1 334 ? 39.149 71.904 74.200 1.00 40.50 334 LYS B CA 1
ATOM 6988 C C . LYS B 1 334 ? 38.749 73.051 75.108 1.00 39.54 334 LYS B C 1
ATOM 6989 O O . LYS B 1 334 ? 39.322 74.137 75.049 1.00 44.02 334 LYS B O 1
ATOM 6995 N N . LEU B 1 335 ? 37.758 72.806 75.950 1.00 37.17 335 LEU B N 1
ATOM 6996 C CA . LEU B 1 335 ? 37.297 73.830 76.870 1.00 36.88 335 LEU B CA 1
ATOM 6997 C C . LEU B 1 335 ? 38.043 73.752 78.203 1.00 34.76 335 LEU B C 1
ATOM 6998 O O . LEU B 1 335 ? 37.716 74.468 79.145 1.00 35.58 335 LEU B O 1
ATOM 7003 N N . GLY B 1 336 ? 39.046 72.879 78.271 1.00 35.43 336 GLY B N 1
ATOM 7004 C CA . GLY B 1 336 ? 39.843 72.742 79.482 1.00 35.32 336 GLY B CA 1
ATOM 7005 C C . GLY B 1 336 ? 39.432 71.638 80.443 1.00 36.73 336 GLY B C 1
ATOM 7006 O O . GLY B 1 336 ? 39.758 71.692 81.634 1.00 33.37 336 GLY B O 1
ATOM 7007 N N . PHE B 1 337 ? 38.728 70.632 79.931 1.00 36.53 337 PHE B N 1
ATOM 7008 C CA . PHE B 1 337 ? 38.267 69.521 80.756 1.00 36.86 337 PHE B CA 1
ATOM 7009 C C . PHE B 1 337 ? 38.605 68.177 80.119 1.00 35.71 337 PHE B C 1
ATOM 7010 O O . PHE B 1 337 ? 37.894 67.702 79.233 1.00 35.50 337 PHE B O 1
ATOM 7018 N N . ASP B 1 338 ? 39.696 67.573 80.583 1.00 35.73 338 ASP B N 1
ATOM 7019 C CA . ASP B 1 338 ? 40.169 66.292 80.070 1.00 38.32 338 ASP B CA 1
ATOM 7020 C C . ASP B 1 338 ? 39.470 65.148 80.805 1.00 38.01 338 ASP B C 1
ATOM 7021 O O . ASP B 1 338 ? 39.814 64.835 81.947 1.00 36.22 338 ASP B O 1
ATOM 7026 N N . GLU B 1 339 ? 38.500 64.518 80.136 1.00 38.27 339 GLU B N 1
ATOM 7027 C CA . GLU B 1 339 ? 37.713 63.445 80.745 1.00 34.33 339 GLU B CA 1
ATOM 7028 C C . GLU B 1 339 ? 37.550 62.146 79.958 1.00 31.44 339 GLU B C 1
ATOM 7029 O O . GLU B 1 339 ? 37.592 62.133 78.722 1.00 36.15 339 GLU B O 1
ATOM 7035 N N . VAL B 1 340 ? 37.349 61.051 80.689 1.00 26.63 340 VAL B N 1
ATOM 7036 C CA . VAL B 1 340 ? 37.124 59.755 80.062 1.00 23.46 340 VAL B CA 1
ATOM 7037 C C . VAL B 1 340 ? 35.682 59.848 79.566 1.00 23.55 340 VAL B C 1
ATOM 7038 O O . VAL B 1 340 ? 34.914 60.654 80.088 1.00 19.39 340 VAL B O 1
ATOM 7042 N N . ILE B 1 341 ? 35.325 59.041 78.564 1.00 23.99 341 ILE B N 1
ATOM 7043 C CA . ILE B 1 341 ? 33.991 59.065 77.970 1.00 24.96 341 ILE B CA 1
ATOM 7044 C C . ILE B 1 341 ? 32.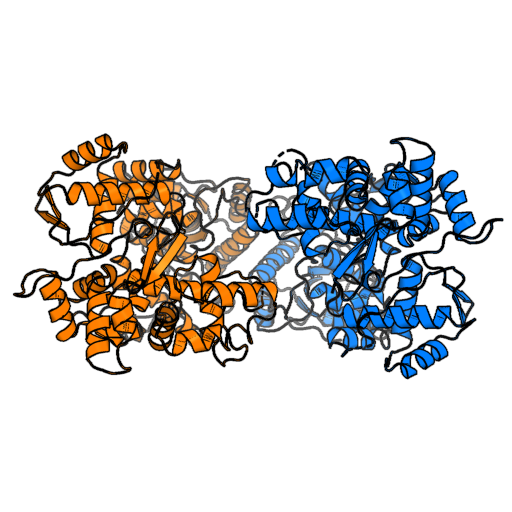856 58.572 78.864 1.00 28.38 341 ILE B C 1
ATOM 7045 O O . ILE B 1 341 ? 31.701 58.967 78.690 1.00 30.05 341 ILE B O 1
ATOM 7050 N N . GLU B 1 342 ? 33.180 57.711 79.820 1.00 29.29 342 GLU B N 1
ATOM 7051 C CA . GLU B 1 342 ? 32.171 57.154 80.710 1.00 27.50 342 GLU B CA 1
ATOM 7052 C C . GLU B 1 342 ? 31.551 58.171 81.665 1.00 24.84 342 GLU B C 1
ATOM 7053 O O . GLU B 1 342 ? 30.385 58.044 82.032 1.00 24.77 342 GLU B O 1
ATOM 7059 N N . THR B 1 343 ? 32.322 59.172 82.078 1.00 26.75 343 THR B N 1
ATOM 7060 C CA . THR B 1 343 ? 31.792 60.186 82.981 1.00 26.95 343 THR B CA 1
ATOM 7061 C C . THR B 1 343 ? 30.897 61.141 82.205 1.00 29.11 343 THR B C 1
ATOM 7062 O O . THR B 1 343 ? 29.838 61.548 82.690 1.00 26.88 343 THR B O 1
ATOM 7066 N N . ILE B 1 344 ? 31.327 61.490 80.994 1.00 28.69 344 ILE B N 1
ATOM 7067 C CA . ILE B 1 344 ? 30.550 62.368 80.132 1.00 27.16 344 ILE B CA 1
ATOM 7068 C C . ILE B 1 344 ? 29.204 61.666 79.969 1.00 29.80 344 ILE B C 1
ATOM 7069 O O . ILE B 1 344 ? 28.138 62.282 80.091 1.00 30.14 344 ILE B O 1
ATOM 7074 N N . GLU B 1 345 ? 29.264 60.365 79.702 1.00 29.04 345 GLU B N 1
ATOM 7075 C CA . GLU B 1 345 ? 28.053 59.574 79.531 1.00 28.79 345 GLU B CA 1
ATOM 7076 C C . GLU B 1 345 ? 27.229 59.657 80.818 1.00 25.33 345 GLU B C 1
ATOM 7077 O O . GLU B 1 345 ? 26.007 59.761 80.768 1.00 19.48 345 GLU B O 1
ATOM 7083 N N . ASN B 1 346 ? 27.904 59.612 81.965 1.00 22.68 346 ASN B N 1
ATOM 7084 C CA . ASN B 1 346 ? 27.214 59.707 83.249 1.00 23.99 346 ASN B CA 1
ATOM 7085 C C . ASN B 1 346 ? 26.532 61.075 83.330 1.00 23.63 346 ASN B C 1
ATOM 7086 O O . ASN B 1 346 ? 25.363 61.171 83.719 1.00 29.46 346 ASN B O 1
ATOM 7091 N N . ASP B 1 347 ? 27.255 62.124 82.944 1.00 21.30 347 ASP B N 1
ATOM 7092 C CA . ASP B 1 347 ? 26.715 63.482 82.946 1.00 20.19 347 ASP B CA 1
ATOM 7093 C C . ASP B 1 347 ? 25.466 63.578 82.067 1.00 20.50 347 ASP B C 1
ATOM 7094 O O . ASP B 1 347 ? 24.418 63.989 82.537 1.00 13.11 347 ASP B O 1
ATOM 7099 N N . ILE B 1 348 ? 25.586 63.191 80.794 1.00 22.32 348 ILE B N 1
ATOM 7100 C CA . ILE B 1 348 ? 24.460 63.225 79.856 1.00 21.83 348 ILE B CA 1
ATOM 7101 C C . ILE B 1 348 ? 23.296 62.362 80.357 1.00 24.84 348 ILE B C 1
ATOM 7102 O O . ILE B 1 348 ? 22.130 62.599 80.029 1.00 23.83 348 ILE B O 1
ATOM 7107 N N . LYS B 1 349 ? 23.625 61.352 81.152 1.00 26.04 349 LYS B N 1
ATOM 7108 C CA . LYS B 1 349 ? 22.610 60.488 81.724 1.00 25.66 349 LYS B CA 1
ATOM 7109 C C . LYS B 1 349 ? 21.857 61.274 82.810 1.00 21.62 349 LYS B C 1
ATOM 7110 O O . LYS B 1 349 ? 20.669 61.074 83.009 1.00 20.79 349 LYS B O 1
ATOM 7116 N N . GLY B 1 350 ? 22.557 62.188 83.479 1.00 22.70 350 GLY B N 1
ATOM 7117 C CA . GLY B 1 350 ? 21.955 63.008 84.522 1.00 18.96 350 GLY B CA 1
ATOM 7118 C C . GLY B 1 350 ? 21.083 64.124 83.967 1.00 22.62 350 GLY B C 1
ATOM 7119 O O . GLY B 1 350 ? 20.045 64.457 84.543 1.00 22.70 350 GLY B O 1
ATOM 7120 N N . LEU B 1 351 ? 21.497 64.692 82.833 1.00 22.98 351 LEU B N 1
ATOM 7121 C CA . LEU B 1 351 ? 20.758 65.766 82.160 1.00 16.08 351 LEU B CA 1
ATOM 7122 C C . LEU B 1 351 ? 19.398 65.266 81.707 1.00 15.54 351 LEU B C 1
ATOM 7123 O O . LEU B 1 351 ? 18.411 65.987 81.744 1.00 15.27 351 LEU B O 1
ATOM 7128 N N . ILE B 1 352 ? 19.367 64.019 81.258 1.00 19.08 352 ILE B N 1
ATOM 7129 C CA . ILE B 1 352 ? 18.144 63.375 80.798 1.00 20.38 352 ILE B CA 1
ATOM 7130 C C . ILE B 1 352 ? 17.179 63.147 81.956 1.00 21.76 352 ILE B C 1
ATOM 7131 O O . ILE B 1 352 ? 15.976 63.376 81.823 1.00 20.79 352 ILE B O 1
ATOM 7136 N N . ASN B 1 353 ? 17.722 62.702 83.089 1.00 21.13 353 ASN B N 1
ATOM 7137 C CA . ASN B 1 353 ? 16.940 62.446 84.291 1.00 18.70 353 ASN B CA 1
ATOM 7138 C C . ASN B 1 353 ? 16.502 63.751 84.952 1.00 20.52 353 ASN B C 1
ATOM 7139 O O . ASN B 1 353 ? 15.681 63.751 85.864 1.00 22.10 353 ASN B O 1
ATOM 7144 N N . THR B 1 354 ? 17.045 64.871 84.492 1.00 24.03 354 THR B N 1
ATOM 7145 C CA . THR B 1 354 ? 16.677 66.163 85.064 1.00 24.07 354 THR B CA 1
ATOM 7146 C C . THR B 1 354 ? 15.532 66.828 84.287 1.00 23.71 354 THR B C 1
ATOM 7147 O O . THR B 1 354 ? 14.993 67.845 84.721 1.00 29.87 354 THR B O 1
ATOM 7151 N N . GLY B 1 355 ? 15.164 66.253 83.146 1.00 22.02 355 GLY B N 1
ATOM 7152 C CA . GLY B 1 355 ? 14.077 66.806 82.352 1.00 20.47 355 GLY B CA 1
ATOM 7153 C C . GLY B 1 355 ? 14.441 67.378 80.984 1.00 23.00 355 GLY B C 1
ATOM 7154 O O . GLY B 1 355 ? 13.595 67.992 80.327 1.00 19.84 355 GLY B O 1
ATOM 7155 N N . ILE B 1 356 ? 15.690 6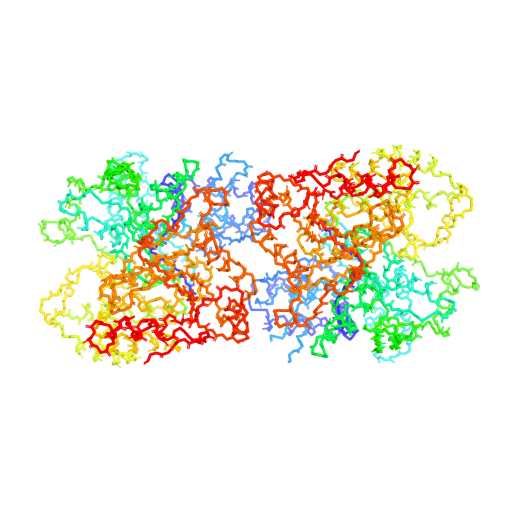7.182 80.560 1.00 21.63 356 ILE B N 1
ATOM 7156 C CA . ILE B 1 356 ? 16.182 67.672 79.273 1.00 22.45 356 ILE B CA 1
ATOM 7157 C C . ILE B 1 356 ? 16.137 66.566 78.220 1.00 24.38 356 ILE B C 1
ATOM 7158 O O . ILE B 1 356 ? 16.689 65.489 78.429 1.00 24.14 356 ILE B O 1
ATOM 7163 N N . PHE B 1 357 ? 15.503 66.839 77.082 1.00 23.25 357 PHE B N 1
ATOM 7164 C CA . PHE B 1 357 ? 15.398 65.844 76.021 1.00 23.95 357 PHE B CA 1
ATOM 7165 C C . PHE B 1 357 ? 16.650 65.772 75.151 1.00 28.27 357 PHE B C 1
ATOM 7166 O O . PHE B 1 357 ? 16.901 66.631 74.299 1.00 25.53 357 PHE B O 1
ATOM 7174 N N . ILE B 1 358 ? 17.442 64.737 75.393 1.00 25.32 358 ILE B N 1
ATOM 7175 C CA . ILE B 1 358 ? 18.647 64.497 74.627 1.00 29.76 358 ILE B CA 1
ATOM 7176 C C . ILE B 1 358 ? 18.363 63.142 73.976 1.00 29.46 358 ILE B C 1
ATOM 7177 O O . ILE B 1 358 ? 18.060 62.167 74.661 1.00 27.06 358 ILE B O 1
ATOM 7182 N N . GLU B 1 359 ? 18.412 63.096 72.652 1.00 30.53 359 GLU B N 1
ATOM 7183 C CA . GLU B 1 359 ? 18.124 61.858 71.943 1.00 32.41 359 GLU B CA 1
ATOM 7184 C C . GLU B 1 359 ? 19.380 61.035 71.727 1.00 31.80 359 GLU B C 1
ATOM 7185 O O . GLU B 1 359 ? 20.441 61.566 71.394 1.00 29.32 359 GLU B O 1
ATOM 7191 N N . ILE B 1 360 ? 19.254 59.731 71.932 1.00 30.65 360 ILE B N 1
ATOM 7192 C CA . ILE B 1 360 ? 20.376 58.831 71.742 1.00 33.79 360 ILE B CA 1
ATOM 7193 C C . ILE B 1 360 ? 19.981 57.785 70.712 1.00 33.32 360 ILE B C 1
ATOM 7194 O O . ILE B 1 360 ? 19.134 56.935 70.966 1.00 37.40 360 ILE B O 1
ATOM 7199 N N . LYS B 1 361 ? 20.592 57.879 69.540 1.00 33.65 361 LYS B N 1
ATOM 7200 C CA . LYS B 1 361 ? 20.326 56.960 68.450 1.00 34.10 361 LYS B CA 1
ATOM 7201 C C . LYS B 1 361 ? 21.647 56.280 68.129 1.00 34.36 361 LYS B C 1
ATOM 7202 O O . LYS B 1 361 ? 22.522 56.863 67.485 1.00 34.78 361 LYS B O 1
ATOM 7208 N N . GLY B 1 362 ? 21.797 55.056 68.620 1.00 32.82 362 GLY B N 1
ATOM 7209 C CA . GLY B 1 362 ? 23.017 54.313 68.385 1.00 32.24 362 GLY B CA 1
ATOM 7210 C C . GLY B 1 362 ? 24.211 54.918 69.090 1.00 30.52 362 GLY B C 1
ATOM 7211 O O . GLY B 1 362 ? 24.304 54.907 70.321 1.00 30.68 362 GLY B O 1
ATOM 7212 N N . ARG B 1 363 ? 25.122 55.467 68.302 1.00 31.61 363 ARG B N 1
ATOM 7213 C CA . ARG B 1 363 ? 26.332 56.064 68.841 1.00 33.90 363 ARG B CA 1
ATOM 7214 C C . ARG B 1 363 ? 26.296 57.592 68.892 1.00 31.34 363 ARG B C 1
ATOM 7215 O O . ARG B 1 363 ? 27.200 58.214 69.436 1.00 31.40 363 ARG B O 1
ATOM 7217 N N . PHE B 1 364 ? 25.254 58.205 68.342 1.00 31.15 364 PHE B N 1
ATOM 7218 C CA . PHE B 1 364 ? 25.193 59.665 68.331 1.00 30.96 364 PHE B CA 1
ATOM 7219 C C . PHE B 1 364 ? 24.223 60.296 69.327 1.00 32.44 364 PHE B C 1
ATOM 7220 O O . PHE B 1 364 ? 23.156 59.739 69.617 1.00 34.40 364 PHE B O 1
ATOM 7228 N N . TYR B 1 365 ? 24.611 61.465 69.847 1.00 29.91 365 TYR B N 1
ATOM 7229 C CA . TYR B 1 365 ? 23.795 62.228 70.802 1.00 29.00 365 TYR B CA 1
ATOM 7230 C C . TYR B 1 365 ? 23.356 63.535 70.143 1.00 28.93 365 TYR B C 1
ATOM 7231 O O . TYR B 1 365 ? 24.166 64.215 69.504 1.00 24.75 365 TYR B O 1
ATOM 7240 N N . GLN B 1 366 ? 22.087 63.892 70.310 1.00 24.07 366 GLN B N 1
ATOM 7241 C CA . GLN B 1 366 ? 21.579 65.133 69.750 1.00 26.70 366 GLN B CA 1
ATOM 7242 C C . GLN B 1 366 ? 20.483 65.738 70.612 1.00 27.78 366 GLN B C 1
ATOM 7243 O O . GLN B 1 366 ? 19.396 65.181 70.743 1.00 24.65 366 GLN B O 1
ATOM 7249 N N . LEU B 1 367 ? 20.771 66.889 71.199 1.00 25.94 367 LEU B N 1
ATOM 7250 C CA . LEU B 1 367 ? 19.785 67.558 72.015 1.00 27.30 367 LEU B CA 1
ATOM 7251 C C . LEU B 1 367 ? 18.580 67.867 71.125 1.00 31.27 367 LEU B C 1
ATOM 7252 O O . LEU B 1 367 ? 18.725 68.318 69.987 1.00 32.43 367 LEU B O 1
ATOM 7257 N N . LYS B 1 368 ? 17.392 67.592 71.645 1.00 33.49 368 LYS B N 1
ATOM 7258 C CA . LYS B 1 368 ? 16.152 67.846 70.927 1.00 35.44 368 LYS B CA 1
ATOM 7259 C C . LYS B 1 368 ? 15.280 68.595 71.911 1.00 35.30 368 LYS B C 1
ATOM 7260 O O . LYS B 1 368 ? 14.304 68.059 72.435 1.00 34.91 368 LYS B O 1
ATOM 7266 N N . ASP B 1 369 ? 15.654 69.843 72.165 1.00 35.44 369 ASP B N 1
ATOM 7267 C CA . ASP B 1 369 ? 14.936 70.663 73.115 1.00 36.02 369 ASP B CA 1
ATOM 7268 C C . ASP B 1 369 ? 15.201 72.144 72.933 1.00 37.29 369 ASP B C 1
ATOM 7269 O O . ASP B 1 369 ? 16.132 72.550 72.231 1.00 35.65 369 ASP B O 1
ATOM 7274 N N . HIS B 1 370 ? 14.374 72.943 73.599 1.00 36.35 370 HIS B N 1
ATOM 7275 C CA . HIS B 1 370 ? 14.491 74.386 73.560 1.00 35.65 370 HIS B CA 1
ATOM 7276 C C . HIS B 1 370 ? 14.810 74.867 74.977 1.00 36.52 370 HIS B C 1
ATOM 7277 O O . HIS B 1 370 ? 13.916 75.012 75.813 1.00 37.21 370 HIS B O 1
ATOM 7284 N N . ILE B 1 371 ? 16.093 75.095 75.243 1.00 37.88 371 ILE B N 1
ATOM 7285 C CA . ILE B 1 371 ? 16.536 75.572 76.548 1.00 40.09 371 ILE B CA 1
ATOM 7286 C C . ILE B 1 371 ? 17.258 76.927 76.411 1.00 41.03 371 ILE B C 1
ATOM 7287 O O . ILE B 1 371 ? 18.077 77.117 75.509 1.00 43.10 371 ILE B O 1
ATOM 7292 N N . LEU B 1 372 ? 16.940 77.858 77.312 1.00 39.24 372 LEU B N 1
ATOM 7293 C CA . LEU B 1 372 ? 17.517 79.206 77.310 1.00 41.80 372 LEU B CA 1
ATOM 7294 C C . LEU B 1 372 ? 18.987 79.313 77.708 1.00 41.27 372 LEU B C 1
ATOM 7295 O O . LEU B 1 372 ? 19.438 78.664 78.653 1.00 41.63 372 LEU B O 1
ATOM 7300 N N . GLN B 1 373 ? 19.714 80.166 76.989 1.00 41.75 373 GLN B N 1
ATOM 7301 C CA . GLN B 1 373 ? 21.129 80.414 77.256 1.00 43.16 373 GLN B CA 1
ATOM 7302 C C . GLN B 1 373 ? 21.258 80.931 78.686 1.00 40.66 373 GLN B C 1
ATOM 7303 O O . GLN B 1 373 ? 20.587 81.891 79.072 1.00 43.23 373 GLN B O 1
ATOM 7309 N N . PHE B 1 374 ? 22.121 80.290 79.464 1.00 36.89 374 PHE B N 1
ATOM 7310 C CA . PHE B 1 374 ? 22.338 80.650 80.863 1.00 34.63 374 PHE B CA 1
ATOM 7311 C C . PHE B 1 374 ? 23.811 80.944 81.063 1.00 36.93 374 PHE B C 1
ATOM 7312 O O . PHE B 1 374 ? 24.643 80.566 80.234 1.00 39.09 374 PHE B O 1
ATOM 7320 N N . VAL B 1 375 ? 24.141 81.604 82.165 1.00 38.10 375 VAL B N 1
ATOM 7321 C CA . VAL B 1 375 ? 25.534 81.924 82.449 1.00 40.41 375 VAL B CA 1
ATOM 7322 C C . VAL B 1 375 ? 26.206 80.840 83.288 1.00 40.22 375 VAL B C 1
ATOM 7323 O O . VAL B 1 375 ? 25.541 80.051 83.959 1.00 43.53 375 VAL B O 1
ATOM 7327 N N . ILE B 1 376 ? 27.532 80.807 83.232 1.00 38.91 376 ILE B N 1
ATOM 7328 C CA . ILE B 1 376 ? 28.316 79.848 83.991 1.00 34.05 376 ILE B CA 1
ATOM 7329 C C . ILE B 1 376 ? 29.300 80.679 84.804 1.00 34.21 376 ILE B C 1
ATOM 7330 O O . ILE B 1 376 ? 30.298 81.164 84.277 1.00 31.10 376 ILE B O 1
ATOM 7335 N N . PRO B 1 377 ? 29.012 80.864 86.102 1.00 34.46 377 PRO B N 1
ATOM 7336 C CA . PRO B 1 377 ? 29.809 81.628 87.062 1.00 35.55 377 PRO B CA 1
ATOM 7337 C C . PRO B 1 377 ? 31.304 81.560 86.807 1.00 36.94 377 PRO B C 1
ATOM 7338 O O . PRO B 1 377 ? 31.827 80.529 86.393 1.00 37.05 377 PRO B O 1
ATOM 7342 N N . ASN B 1 378 ? 31.986 82.667 87.067 1.00 39.74 378 ASN B N 1
ATOM 7343 C CA . ASN B 1 378 ? 33.429 82.741 86.876 1.00 43.82 378 ASN B CA 1
ATOM 7344 C C . ASN B 1 378 ? 34.055 83.588 87.984 1.00 46.66 378 ASN B C 1
ATOM 7345 O O . ASN B 1 378 ? 33.270 84.206 88.740 1.00 47.17 378 ASN B O 1
ATOM 7347 N N . LYS B 1 387 ? 39.935 68.475 89.203 1.00 41.10 387 LYS B N 1
ATOM 7348 C CA . LYS B 1 387 ? 38.936 67.831 90.103 1.00 41.43 387 LYS B CA 1
ATOM 7349 C C . LYS B 1 387 ? 39.558 67.292 91.391 1.00 43.53 387 LYS B C 1
ATOM 7350 O O . LYS B 1 387 ? 40.784 67.219 91.530 1.00 44.85 387 LYS B O 1
ATOM 7356 N N . SER B 1 388 ? 38.699 66.915 92.333 1.00 43.80 388 SER B N 1
ATOM 7357 C CA . SER B 1 388 ? 39.151 66.375 93.606 1.00 44.30 388 SER B CA 1
ATOM 7358 C C . SER B 1 388 ? 39.746 64.993 93.404 1.00 45.46 388 SER B C 1
ATOM 7359 O O . SER B 1 388 ? 39.343 64.257 92.502 1.00 42.20 388 SER B O 1
ATOM 7362 N N . GLU B 1 389 ? 40.712 64.649 94.248 1.00 46.60 389 GLU B N 1
ATOM 7363 C CA . GLU B 1 389 ? 41.357 63.344 94.192 1.00 46.15 389 GLU B CA 1
ATOM 7364 C C . GLU B 1 389 ? 40.267 62.272 94.124 1.00 44.58 389 GLU B C 1
ATOM 7365 O O . GLU B 1 389 ? 40.478 61.173 93.605 1.00 43.74 389 GLU B O 1
ATOM 7371 N N . LEU B 1 390 ? 39.097 62.620 94.653 1.00 41.72 390 LEU B N 1
ATOM 7372 C CA . LEU B 1 390 ? 37.944 61.729 94.706 1.00 39.11 390 LEU B CA 1
ATOM 7373 C C . LEU B 1 390 ? 37.165 61.651 93.395 1.00 37.48 390 LEU B C 1
ATOM 7374 O O . LEU B 1 390 ? 36.551 60.625 93.089 1.00 36.37 390 LEU B O 1
ATOM 7379 N N . GLU B 1 391 ? 37.176 62.733 92.626 1.00 32.55 391 GLU B N 1
ATOM 7380 C CA . GLU B 1 391 ? 36.473 62.736 91.353 1.00 34.75 391 GLU B CA 1
ATOM 7381 C C . GLU B 1 391 ? 37.246 61.903 90.333 1.00 34.64 391 GLU B C 1
ATOM 7382 O O . GLU B 1 391 ? 36.649 61.210 89.511 1.00 31.15 391 GLU B O 1
ATOM 7388 N N . GLU B 1 392 ? 38.574 61.963 90.398 1.00 37.17 392 GLU B N 1
ATOM 7389 C CA . GLU B 1 392 ? 39.420 61.199 89.486 1.00 38.80 392 GLU B CA 1
ATOM 7390 C C . GLU B 1 392 ? 39.277 59.705 89.788 1.00 38.86 392 GLU B C 1
ATOM 7391 O O . GLU B 1 392 ? 39.314 58.863 88.881 1.00 38.89 392 GLU B O 1
ATOM 7397 N N . LYS B 1 393 ? 39.115 59.380 91.067 1.00 35.98 393 LYS B N 1
ATOM 7398 C CA . LYS B 1 393 ? 38.944 57.993 91.476 1.00 34.32 393 LYS B CA 1
ATOM 7399 C C . LYS B 1 393 ? 37.597 57.501 90.960 1.00 33.71 393 LYS B C 1
ATOM 7400 O O . LYS B 1 393 ? 37.415 56.315 90.685 1.00 35.21 393 LYS B O 1
ATOM 7406 N N . LYS B 1 394 ? 36.653 58.425 90.828 1.00 33.25 394 LYS B N 1
ATOM 7407 C CA . LYS B 1 394 ? 35.327 58.085 90.334 1.00 31.13 394 LYS B CA 1
ATOM 7408 C C . LYS B 1 394 ? 35.407 57.777 88.843 1.00 28.91 394 LYS B C 1
ATOM 7409 O O . LYS B 1 394 ? 34.800 56.822 88.357 1.00 31.16 394 LYS B O 1
ATOM 7415 N N . SER B 1 395 ? 36.175 58.593 88.130 1.00 28.14 395 SER B N 1
ATOM 7416 C CA . SER B 1 395 ? 36.366 58.438 86.697 1.00 27.91 395 SER B CA 1
ATOM 7417 C C . SER B 1 395 ? 37.130 57.156 86.418 1.00 28.03 395 SER B C 1
ATOM 7418 O O . SER B 1 395 ? 36.805 56.432 85.477 1.00 27.43 395 SER B O 1
ATOM 7421 N N . GLU B 1 396 ? 38.149 56.891 87.238 1.00 28.38 396 GLU B N 1
ATOM 7422 C CA . GLU B 1 396 ? 38.964 55.679 87.116 1.00 28.13 396 GLU B CA 1
ATOM 7423 C C . GLU B 1 396 ? 38.092 54.424 87.155 1.00 28.94 396 GLU B C 1
ATOM 7424 O O . GLU B 1 396 ? 38.137 53.594 86.249 1.00 29.14 396 GLU B O 1
ATOM 7430 N N . LEU B 1 397 ? 37.315 54.286 88.225 1.00 28.00 397 LEU B N 1
ATOM 7431 C CA . LEU B 1 397 ? 36.430 53.137 88.388 1.00 28.59 397 LEU B CA 1
ATOM 7432 C C . LEU B 1 397 ? 35.397 53.059 87.268 1.00 27.77 397 LEU B C 1
ATOM 7433 O O . LEU B 1 397 ? 35.085 51.975 86.774 1.00 30.58 397 LEU B O 1
ATOM 7438 N N . ARG B 1 398 ? 34.853 54.209 86.882 1.00 30.27 398 ARG B N 1
ATOM 7439 C CA . ARG B 1 398 ? 33.857 54.274 85.816 1.00 29.20 398 ARG B CA 1
ATOM 7440 C C . ARG B 1 398 ? 34.477 53.769 84.521 1.00 28.08 398 ARG B C 1
ATOM 7441 O O . ARG B 1 398 ? 33.833 53.077 83.731 1.00 27.76 398 ARG B O 1
ATOM 7449 N N . HIS B 1 399 ? 35.739 54.118 84.310 1.00 25.78 399 HIS B N 1
ATOM 7450 C CA . HIS B 1 399 ? 36.448 53.689 83.119 1.00 31.14 399 HIS B CA 1
ATOM 7451 C C . HIS B 1 399 ? 36.949 52.253 83.272 1.00 33.20 399 HIS B C 1
ATOM 7452 O O . HIS B 1 399 ? 37.030 51.513 82.294 1.00 35.02 399 HIS B O 1
ATOM 7459 N N . LYS B 1 400 ? 37.273 51.878 84.509 1.00 34.07 400 LYS B N 1
ATOM 7460 C CA . LYS B 1 400 ? 37.793 50.553 84.851 1.00 35.34 400 LYS B CA 1
ATOM 7461 C C . LYS B 1 400 ? 36.765 49.421 84.822 1.00 35.14 400 LYS B C 1
ATOM 7462 O O . LYS B 1 400 ? 36.968 48.392 84.176 1.00 31.54 400 LYS B O 1
ATOM 7468 N N . LEU B 1 401 ? 35.663 49.619 85.536 1.00 35.17 401 LEU B N 1
ATOM 7469 C CA . LEU B 1 401 ? 34.614 48.612 85.634 1.00 35.38 401 LEU B CA 1
ATOM 7470 C C . LEU B 1 401 ? 33.679 48.517 84.432 1.00 35.22 401 LEU B C 1
ATOM 7471 O O . LEU B 1 401 ? 33.157 49.523 83.952 1.00 36.63 401 LEU B O 1
ATOM 7476 N N . LYS B 1 402 ? 33.464 47.291 83.958 1.00 34.50 402 LYS B N 1
ATOM 7477 C CA . LYS B 1 402 ? 32.602 47.044 82.805 1.00 32.91 402 LYS B CA 1
ATOM 7478 C C . LYS B 1 402 ? 31.351 46.215 83.114 1.00 32.16 402 LYS B C 1
ATOM 7479 O O . LYS B 1 402 ? 30.465 46.082 82.269 1.00 34.61 402 LYS B O 1
ATOM 7481 N N . TYR B 1 403 ? 31.272 45.653 84.315 1.00 29.26 403 TYR B N 1
ATOM 7482 C CA . TYR B 1 403 ? 30.111 44.856 84.693 1.00 27.74 403 TYR B CA 1
ATOM 7483 C C . TYR B 1 403 ? 29.348 45.483 85.854 1.00 28.69 403 TYR B C 1
ATOM 7484 O O . TYR B 1 403 ? 28.200 45.124 86.114 1.00 29.36 403 TYR B O 1
ATOM 7493 N N . VAL B 1 404 ? 29.990 46.412 86.557 1.00 26.46 404 VAL B N 1
ATOM 7494 C CA . VAL B 1 404 ? 29.366 47.076 87.701 1.00 27.57 404 VAL B CA 1
ATOM 7495 C C . VAL B 1 404 ? 28.572 48.330 87.336 1.00 24.18 404 VAL B C 1
ATOM 7496 O O . VAL B 1 404 ? 29.149 49.330 86.900 1.00 28.87 404 VAL B O 1
ATOM 7500 N N . PRO B 1 405 ? 27.241 48.301 87.516 1.00 22.86 405 PRO B N 1
ATOM 7501 C CA . PRO B 1 405 ? 26.474 49.508 87.174 1.00 25.34 405 PRO B CA 1
ATOM 7502 C C . PRO B 1 405 ? 27.136 50.712 87.842 1.00 26.95 405 PRO B C 1
ATOM 7503 O O . PRO B 1 405 ? 27.371 50.719 89.059 1.00 31.36 405 PRO B O 1
ATOM 7507 N N . HIS B 1 406 ? 27.448 51.716 87.032 1.00 29.55 406 HIS B N 1
ATOM 7508 C CA . HIS B 1 406 ? 28.157 52.912 87.485 1.00 29.06 406 HIS B CA 1
ATOM 7509 C C . HIS B 1 406 ? 27.612 53.730 88.652 1.00 28.46 406 HIS B C 1
ATOM 7510 O O . HIS B 1 406 ? 28.346 54.528 89.236 1.00 26.95 406 HIS B O 1
ATOM 7517 N N . GLU B 1 407 ? 26.345 53.540 89.005 1.00 28.95 407 GLU B N 1
ATOM 7518 C CA . GLU B 1 407 ? 25.771 54.276 90.124 1.00 26.30 407 GLU B CA 1
ATOM 7519 C C . GLU B 1 407 ? 26.387 53.811 91.440 1.00 28.76 407 GLU B C 1
ATOM 7520 O O . GLU B 1 407 ? 26.583 54.608 92.356 1.00 29.65 407 GLU B O 1
ATOM 7526 N N . TYR B 1 408 ? 26.685 52.516 91.535 1.00 25.41 408 TYR B N 1
ATOM 7527 C CA . TYR B 1 408 ? 27.272 51.963 92.748 1.00 22.65 408 TYR B CA 1
ATOM 7528 C C . TYR B 1 408 ? 28.609 52.630 93.073 1.00 23.87 408 TYR B C 1
ATOM 7529 O O . TYR B 1 408 ? 29.051 52.624 94.225 1.00 20.00 408 TYR B O 1
ATOM 7538 N N . ILE B 1 409 ? 29.239 53.214 92.053 1.00 22.53 409 ILE B N 1
ATOM 7539 C CA . ILE B 1 409 ? 30.523 53.882 92.218 1.00 22.11 409 ILE B CA 1
ATOM 7540 C C . ILE B 1 409 ? 30.352 55.140 93.062 1.00 23.80 409 ILE B C 1
ATOM 7541 O O . ILE B 1 409 ? 31.300 55.620 93.677 1.00 24.37 409 ILE B O 1
ATOM 7546 N N . GLU B 1 410 ? 29.134 55.667 93.096 1.00 23.55 410 GLU B N 1
ATOM 7547 C CA . GLU B 1 410 ? 28.858 56.864 93.869 1.00 21.95 410 GLU B CA 1
ATOM 7548 C C . GLU B 1 410 ? 28.989 56.580 95.356 1.00 21.57 410 GLU B C 1
ATOM 7549 O O . GLU B 1 410 ? 29.128 57.502 96.162 1.00 21.80 410 GLU B O 1
ATOM 7555 N N . LEU B 1 411 ? 28.962 55.303 95.722 1.00 21.18 411 LEU B N 1
ATOM 7556 C CA . LEU B 1 411 ? 29.046 54.926 97.127 1.00 20.85 411 LEU B CA 1
ATOM 7557 C C . LEU B 1 411 ? 30.374 55.256 97.776 1.00 22.79 411 LEU B C 1
ATOM 7558 O O . LEU B 1 411 ? 30.468 55.278 99.001 1.00 28.72 411 LEU B O 1
ATOM 7563 N N . ILE B 1 412 ? 31.411 55.503 96.986 1.00 22.82 412 ILE B N 1
ATOM 7564 C CA . ILE B 1 412 ? 32.684 55.844 97.608 1.00 27.13 412 ILE B CA 1
ATOM 7565 C C . ILE B 1 412 ? 32.601 57.262 98.177 1.00 25.33 412 ILE B C 1
ATOM 7566 O O . ILE B 1 412 ? 33.397 57.638 99.043 1.00 23.81 412 ILE B O 1
ATOM 7571 N N . GLU B 1 413 ? 31.620 58.031 97.696 1.00 25.45 413 GLU B N 1
ATOM 7572 C CA . GLU B 1 413 ? 31.393 59.404 98.159 1.00 24.48 413 GLU B CA 1
ATOM 7573 C C . GLU B 1 413 ? 30.411 59.369 99.325 1.00 24.66 413 GLU B C 1
ATOM 7574 O O . GLU B 1 413 ? 30.679 59.914 100.399 1.00 24.00 413 GLU B O 1
ATOM 7580 N N . ILE B 1 414 ? 29.271 58.721 99.093 1.00 24.41 414 ILE B N 1
ATOM 7581 C CA . ILE B 1 414 ? 28.214 58.584 100.093 1.00 24.19 414 ILE B CA 1
ATOM 7582 C C . ILE B 1 414 ? 28.727 57.965 101.396 1.00 25.15 414 ILE B C 1
ATOM 7583 O O . ILE B 1 414 ? 28.286 58.323 102.486 1.00 25.18 414 ILE B O 1
ATOM 7588 N N . ALA B 1 415 ? 29.671 57.040 101.279 1.00 27.05 415 ALA B N 1
ATOM 7589 C CA . ALA B 1 415 ? 30.226 56.366 102.442 1.00 25.99 415 ALA B CA 1
ATOM 7590 C C . ALA B 1 415 ? 31.061 57.293 103.325 1.00 27.05 415 ALA B C 1
ATOM 7591 O O . ALA B 1 415 ? 31.518 56.896 104.399 1.00 25.18 415 ALA B O 1
ATOM 7593 N N . ARG B 1 416 ? 31.275 58.520 102.876 1.00 25.55 416 ARG B N 1
ATOM 7594 C CA . ARG B 1 416 ? 32.059 59.459 103.665 1.00 28.96 416 ARG B CA 1
ATOM 7595 C C . ARG B 1 416 ? 31.170 60.486 104.342 1.00 29.23 416 ARG B C 1
ATOM 7596 O O . ARG B 1 416 ? 31.651 61.315 105.100 1.00 34.41 416 ARG B O 1
ATOM 7604 N N . ASN B 1 417 ? 29.871 60.430 104.065 1.00 29.45 417 ASN B N 1
ATOM 7605 C CA . ASN B 1 417 ? 28.924 61.361 104.673 1.00 30.06 417 ASN B CA 1
ATOM 7606 C C . ASN B 1 417 ? 28.163 60.637 105.779 1.00 27.44 417 ASN B C 1
ATOM 7607 O O . ASN B 1 417 ? 27.303 59.787 105.508 1.00 21.55 417 ASN B O 1
ATOM 7612 N N . SER B 1 418 ? 28.480 60.982 107.024 1.00 26.90 418 SER B N 1
ATOM 7613 C CA . SER B 1 418 ? 27.836 60.371 108.190 1.00 29.83 418 SER B CA 1
ATOM 7614 C C . SER B 1 418 ? 26.314 60.538 108.232 1.00 30.38 418 SER B C 1
ATOM 7615 O O . SER B 1 418 ? 25.670 60.096 109.181 1.00 33.07 418 SER B O 1
ATOM 7618 N N . THR B 1 419 ? 25.748 61.172 107.208 1.00 30.63 419 THR B N 1
ATOM 7619 C CA . THR B 1 419 ? 24.297 61.372 107.116 1.00 29.59 419 THR B CA 1
ATOM 7620 C C . THR B 1 419 ? 23.680 60.359 106.139 1.00 28.18 419 THR B C 1
ATOM 7621 O O . THR B 1 419 ? 22.465 60.153 106.117 1.00 25.55 419 THR B O 1
ATOM 7625 N N . GLN B 1 420 ? 24.536 59.725 105.341 1.00 28.52 420 GLN B N 1
ATOM 7626 C CA . GLN B 1 420 ? 24.114 58.754 104.334 1.00 26.79 420 GLN B CA 1
ATOM 7627 C C . GLN B 1 420 ? 24.026 57.301 104.799 1.00 24.25 420 GLN B C 1
ATOM 7628 O O . GLN B 1 420 ? 23.906 56.403 103.974 1.00 21.53 420 GLN B O 1
ATOM 7634 N N . ASP B 1 421 ? 24.062 57.070 106.107 1.00 26.68 421 ASP B N 1
ATOM 7635 C CA . ASP B 1 421 ? 24.021 55.713 106.655 1.00 24.95 421 ASP B CA 1
ATOM 7636 C C . ASP B 1 421 ? 22.970 54.765 106.091 1.00 23.35 421 ASP B C 1
ATOM 7637 O O . ASP B 1 421 ? 23.270 53.611 105.784 1.00 25.05 421 ASP B O 1
ATOM 7642 N N . ARG B 1 422 ? 21.737 55.235 105.964 1.00 25.36 422 ARG B N 1
ATOM 7643 C CA . ARG B 1 422 ? 20.655 54.393 105.454 1.00 22.62 422 ARG B CA 1
ATOM 7644 C C . ARG B 1 422 ? 20.771 53.973 103.984 1.00 23.26 422 ARG B C 1
ATOM 7645 O O . ARG B 1 422 ? 20.516 52.819 103.640 1.00 22.79 422 ARG B O 1
ATOM 7653 N N . ILE B 1 423 ? 21.113 54.913 103.111 1.00 20.12 423 ILE B N 1
ATOM 7654 C CA . ILE B 1 423 ? 21.228 54.587 101.704 1.00 22.05 423 ILE B CA 1
ATOM 7655 C C . ILE B 1 423 ? 22.436 53.677 101.527 1.00 24.76 423 ILE B C 1
ATOM 7656 O O . ILE B 1 423 ? 22.526 52.926 100.555 1.00 26.23 423 ILE B O 1
ATOM 7661 N N . LEU B 1 424 ? 23.361 53.748 102.477 1.00 25.15 424 LEU B N 1
ATOM 7662 C CA . LEU B 1 424 ? 24.566 52.931 102.437 1.00 26.44 424 LEU B CA 1
ATOM 7663 C C . LEU B 1 424 ? 24.266 51.469 102.734 1.00 27.23 424 LEU B C 1
ATOM 7664 O O . LEU B 1 424 ? 24.774 50.587 102.042 1.00 28.63 424 LEU B O 1
ATOM 7669 N N . GLU B 1 425 ? 23.436 51.200 103.744 1.00 28.12 425 GLU B N 1
ATOM 7670 C CA . GLU B 1 425 ? 23.126 49.809 104.075 1.00 27.48 425 GLU B CA 1
ATOM 7671 C C . GLU B 1 425 ? 22.209 49.153 103.057 1.00 25.75 425 GLU B C 1
ATOM 7672 O O . GLU B 1 425 ? 22.409 47.991 102.714 1.00 28.08 425 GLU B O 1
ATOM 7678 N N . MET B 1 426 ? 21.213 49.884 102.564 1.00 23.18 426 MET B N 1
ATOM 7679 C CA . MET B 1 426 ? 20.301 49.316 101.578 1.00 20.97 426 MET B CA 1
ATOM 7680 C C . MET B 1 426 ? 21.045 49.041 100.266 1.00 23.18 426 MET B C 1
ATOM 7681 O O . MET B 1 426 ? 20.886 47.986 99.652 1.00 22.85 426 MET B O 1
ATOM 7686 N N . LYS B 1 427 ? 21.879 49.993 99.855 1.00 25.42 427 LYS B N 1
ATOM 7687 C CA . LYS B 1 427 ? 22.639 49.888 98.610 1.00 25.11 427 LYS B CA 1
ATOM 7688 C C . LYS B 1 427 ? 23.765 48.842 98.595 1.00 25.48 427 LYS B C 1
ATOM 7689 O O . LYS B 1 427 ? 24.018 48.229 97.555 1.00 25.32 427 LYS B O 1
ATOM 7695 N N . VAL B 1 428 ? 24.438 48.646 99.730 1.00 26.28 428 VAL B N 1
ATOM 7696 C CA . VAL B 1 428 ? 25.521 47.664 99.821 1.00 23.83 428 VAL B CA 1
ATOM 7697 C C . VAL B 1 428 ? 24.951 46.245 99.812 1.00 23.95 428 VAL B C 1
ATOM 7698 O O . VAL B 1 428 ? 25.558 45.323 99.260 1.00 21.63 428 VAL B O 1
ATOM 7702 N N . MET B 1 429 ? 23.782 46.074 100.422 1.00 24.91 429 MET B N 1
ATOM 7703 C CA . MET B 1 429 ? 23.135 44.766 100.466 1.00 22.63 429 MET B CA 1
ATOM 7704 C C . MET B 1 429 ? 22.595 44.408 99.085 1.00 24.24 429 MET B C 1
ATOM 7705 O O . MET B 1 429 ? 22.623 43.246 98.677 1.00 23.52 429 MET B O 1
ATOM 7710 N N . GLU B 1 430 ? 22.103 45.411 98.365 1.00 24.85 430 GLU B N 1
ATOM 7711 C CA . GLU B 1 430 ? 21.589 45.195 97.015 1.00 24.46 430 GLU B CA 1
ATOM 7712 C C . GLU B 1 430 ? 22.735 44.723 96.130 1.00 19.73 430 GLU B C 1
ATOM 7713 O O . GLU B 1 430 ? 22.575 43.846 95.288 1.00 20.76 430 GLU B O 1
ATOM 7719 N N . PHE B 1 431 ? 23.901 45.314 96.339 1.00 21.69 431 PHE B N 1
ATOM 7720 C CA . PHE B 1 431 ? 25.071 44.959 95.559 1.00 19.29 431 PHE B CA 1
ATOM 7721 C C . PHE B 1 431 ? 25.457 43.508 95.830 1.00 19.70 431 PHE B C 1
ATOM 7722 O O . PHE B 1 431 ? 25.731 42.753 94.897 1.00 20.74 431 PHE B O 1
ATOM 7730 N N . PHE B 1 432 ? 25.439 43.124 97.107 1.00 17.52 432 PHE B N 1
ATOM 7731 C CA . PHE B 1 432 ? 25.795 41.777 97.541 1.00 14.38 432 PHE B CA 1
ATOM 7732 C C . PHE B 1 432 ? 24.889 40.703 96.942 1.00 17.74 432 PHE B C 1
ATOM 7733 O O . PHE B 1 432 ? 25.314 39.573 96.689 1.00 20.79 432 PHE B O 1
ATOM 7741 N N . MET B 1 433 ? 23.635 41.048 96.709 1.00 21.89 433 MET B N 1
ATOM 7742 C CA . MET B 1 433 ? 22.704 40.092 96.135 1.00 22.66 433 MET B CA 1
ATOM 7743 C C . MET B 1 433 ? 22.715 40.120 94.601 1.00 25.36 433 MET B C 1
ATOM 7744 O O . MET B 1 433 ? 23.044 39.129 93.955 1.00 24.45 433 MET B O 1
ATOM 7749 N N . LYS B 1 434 ? 22.359 41.267 94.031 1.00 25.24 434 LYS B N 1
ATOM 7750 C CA . LYS B 1 434 ? 22.296 41.432 92.582 1.00 26.28 434 LYS B CA 1
ATOM 7751 C C . LYS B 1 434 ? 23.598 41.254 91.808 1.00 20.25 434 LYS B C 1
ATOM 7752 O O . LYS B 1 434 ? 23.567 40.793 90.680 1.00 25.83 434 LYS B O 1
ATOM 7758 N N . VAL B 1 435 ? 24.736 41.609 92.396 1.00 23.55 435 VAL B N 1
ATOM 7759 C CA . VAL B 1 435 ? 26.025 41.492 91.691 1.00 19.80 435 VAL B CA 1
ATOM 7760 C C . VAL B 1 435 ? 26.913 40.321 92.111 1.00 22.08 435 VAL B C 1
ATOM 7761 O O . VAL B 1 435 ? 27.510 39.654 91.253 1.00 17.51 435 VAL B O 1
ATOM 7765 N N . TYR B 1 436 ? 27.020 40.085 93.421 1.00 22.31 436 TYR B N 1
ATOM 7766 C CA . TYR B 1 436 ? 27.818 38.977 93.935 1.00 21.03 436 TYR B CA 1
ATOM 7767 C C . TYR B 1 436 ? 26.989 37.716 93.816 1.00 20.26 436 TYR B C 1
ATOM 7768 O O . TYR B 1 436 ? 27.525 36.626 93.659 1.00 24.04 436 TYR B O 1
ATOM 7777 N N . GLY B 1 437 ? 25.673 37.860 93.902 1.00 19.29 437 GLY B N 1
ATOM 7778 C CA . GLY B 1 437 ? 24.814 36.696 93.792 1.00 15.41 437 GLY B CA 1
ATOM 7779 C C . GLY B 1 437 ? 24.527 36.001 95.110 1.00 17.95 437 GLY B C 1
ATOM 7780 O O . GLY B 1 437 ? 24.294 34.792 95.142 1.00 18.46 437 GLY B O 1
ATOM 7781 N N . TYR B 1 438 ? 24.556 36.749 96.204 1.00 15.56 438 TYR B N 1
ATOM 7782 C CA . TYR B 1 438 ? 24.258 36.173 97.506 1.00 17.72 438 TYR B CA 1
ATOM 7783 C C . TYR B 1 438 ? 22.743 36.208 97.652 1.00 21.08 438 TYR B C 1
ATOM 7784 O O . TYR B 1 438 ? 22.055 36.947 96.955 1.00 21.06 438 TYR B O 1
ATOM 7793 N N . ARG B 1 439 ? 22.227 35.387 98.548 1.00 23.55 439 ARG B N 1
ATOM 7794 C CA . ARG B 1 439 ? 20.810 35.393 98.822 1.00 24.05 439 ARG B CA 1
ATOM 7795 C C . ARG B 1 439 ? 20.768 35.952 100.240 1.00 19.58 439 ARG B C 1
ATOM 7796 O O . ARG B 1 439 ? 21.795 36.018 100.908 1.00 18.69 439 ARG B O 1
ATOM 7804 N N . GLY B 1 440 ? 19.595 36.369 100.690 1.00 20.53 440 GLY B N 1
ATOM 7805 C CA . GLY B 1 440 ? 19.476 36.920 102.019 1.00 19.67 440 GLY B CA 1
ATOM 7806 C C . GLY B 1 440 ? 18.736 38.227 101.906 1.00 23.02 440 GLY B C 1
ATOM 7807 O O . GLY B 1 440 ? 17.959 38.418 100.974 1.00 22.97 440 GLY B O 1
ATOM 7808 N N . LYS B 1 441 ? 18.971 39.145 102.834 1.00 24.69 441 LYS B N 1
ATOM 7809 C CA . LYS B 1 441 ? 18.281 40.420 102.760 1.00 24.62 441 LYS B CA 1
ATOM 7810 C C . LYS B 1 441 ? 18.858 41.491 103.653 1.00 22.17 441 LYS B C 1
ATOM 7811 O O . LYS B 1 441 ? 19.755 41.243 104.461 1.00 18.58 441 LYS B O 1
ATOM 7817 N N . HIS B 1 442 ? 18.335 42.696 103.469 1.00 21.32 442 HIS B N 1
ATOM 7818 C CA . HIS B 1 442 ? 18.728 43.852 104.258 1.00 20.16 442 HIS B CA 1
ATOM 7819 C C . HIS B 1 442 ? 17.797 43.812 105.459 1.00 16.65 442 HIS B C 1
ATOM 7820 O O . HIS B 1 442 ? 16.613 43.544 105.313 1.00 17.98 442 HIS B O 1
ATOM 7827 N N . LEU B 1 443 ? 18.342 44.054 106.643 1.00 16.23 443 LEU B N 1
ATOM 7828 C CA . LEU B 1 443 ? 17.557 44.019 107.860 1.00 16.64 443 LEU B CA 1
ATOM 7829 C C . LEU B 1 443 ? 17.622 45.405 108.484 1.00 19.02 443 LEU B C 1
ATOM 7830 O O . LEU B 1 443 ? 16.698 46.191 108.324 1.00 24.14 443 LEU B O 1
ATOM 7835 N N . GLY B 1 444 ? 18.718 45.723 109.164 1.00 20.37 444 GLY B N 1
ATOM 7836 C CA . GLY B 1 444 ? 18.838 47.045 109.757 1.00 22.50 444 GLY B CA 1
ATOM 7837 C C . GLY B 1 444 ? 18.056 47.242 111.049 1.00 23.75 444 GLY B C 1
ATOM 7838 O O . GLY B 1 444 ? 17.354 46.339 111.511 1.00 19.38 444 GLY B O 1
ATOM 7839 N N . GLY B 1 445 ? 18.184 48.434 111.628 1.00 21.66 445 GLY B N 1
ATOM 7840 C CA . GLY B 1 445 ? 17.500 48.744 112.872 1.00 22.15 445 GLY B CA 1
ATOM 7841 C C . GLY B 1 445 ? 18.398 48.583 114.092 1.00 23.27 445 GLY B C 1
ATOM 7842 O O . GLY B 1 445 ? 19.585 48.257 113.968 1.00 23.28 445 GLY B O 1
ATOM 7843 N N . SER B 1 446 ? 17.835 48.812 115.274 1.00 21.28 446 SER B N 1
ATOM 7844 C CA . SER B 1 446 ? 18.591 48.695 116.515 1.00 22.80 446 SER B CA 1
ATOM 7845 C C . SER B 1 446 ? 18.782 47.247 117.009 1.00 23.06 446 SER B C 1
ATOM 7846 O O . SER B 1 446 ? 19.693 46.980 117.793 1.00 24.80 446 SER B O 1
ATOM 7849 N N . ARG B 1 447 ? 17.955 46.312 116.540 1.00 19.05 447 ARG B N 1
ATOM 7850 C CA . ARG B 1 447 ? 18.085 44.921 116.970 1.00 18.62 447 ARG B CA 1
ATOM 7851 C C . ARG B 1 447 ? 18.342 43.866 115.878 1.00 20.10 447 ARG B C 1
ATOM 7852 O O . ARG B 1 447 ? 18.072 42.685 116.106 1.00 17.07 447 ARG B O 1
ATOM 7860 N N . LYS B 1 448 ? 18.849 44.286 114.712 1.00 16.29 448 LYS B N 1
ATOM 7861 C CA . LYS B 1 448 ? 19.157 43.373 113.602 1.00 15.55 448 LYS B CA 1
ATOM 7862 C C . LYS B 1 448 ? 20.437 43.821 112.899 1.00 19.21 448 LYS B C 1
ATOM 7863 O O . LYS B 1 448 ? 20.762 45.010 112.890 1.00 21.83 448 LYS B O 1
ATOM 7869 N N . PRO B 1 449 ? 21.203 42.875 112.327 1.00 17.51 449 PRO B N 1
ATOM 7870 C CA . PRO B 1 449 ? 22.408 43.350 111.645 1.00 13.87 449 PRO B CA 1
ATOM 7871 C C . PRO B 1 449 ? 21.916 44.158 110.457 1.00 15.04 449 PRO B C 1
ATOM 7872 O O . PRO B 1 449 ? 20.727 44.102 110.117 1.00 16.71 449 PRO B O 1
ATOM 7876 N N . ASP B 1 450 ? 22.807 44.916 109.830 1.00 16.99 450 ASP B N 1
ATOM 7877 C CA . ASP B 1 450 ? 22.424 45.713 108.684 1.00 15.63 450 ASP B CA 1
ATOM 7878 C C . ASP B 1 450 ? 22.084 44.815 107.507 1.00 14.99 450 ASP B C 1
ATOM 7879 O O . ASP B 1 450 ? 21.288 45.192 106.665 1.00 15.52 450 ASP B O 1
ATOM 7884 N N . GLY B 1 451 ? 22.693 43.631 107.459 1.00 15.59 451 GLY B N 1
ATOM 7885 C CA . GLY B 1 451 ? 22.414 42.692 106.385 1.00 14.69 451 GLY B CA 1
ATOM 7886 C C . GLY B 1 451 ? 22.663 41.230 106.757 1.00 19.75 451 GLY B C 1
ATOM 7887 O O . GLY B 1 451 ? 23.530 40.919 107.573 1.00 20.42 451 GLY B O 1
ATOM 7888 N N . ALA B 1 452 ? 21.896 40.319 106.167 1.00 19.11 452 ALA B N 1
ATOM 7889 C CA . ALA B 1 452 ? 22.078 38.901 106.445 1.00 21.55 452 ALA B CA 1
ATOM 7890 C C . ALA B 1 452 ? 22.110 38.177 105.107 1.00 23.35 452 ALA B C 1
ATOM 7891 O O . ALA B 1 452 ? 21.091 38.078 104.429 1.00 27.60 452 ALA B O 1
ATOM 7893 N N . ILE B 1 453 ? 23.278 37.665 104.732 1.00 25.77 453 ILE B N 1
ATOM 7894 C CA . ILE B 1 453 ? 23.433 37.007 103.438 1.00 27.01 453 ILE B CA 1
ATOM 7895 C C . ILE B 1 453 ? 24.032 35.604 103.518 1.00 28.81 453 ILE B C 1
ATOM 7896 O O . ILE B 1 453 ? 24.774 35.284 104.447 1.00 24.24 453 ILE B O 1
ATOM 7901 N N . TYR B 1 454 ? 23.697 34.771 102.534 1.00 27.86 454 TYR B N 1
ATOM 7902 C CA . TYR B 1 454 ? 24.181 33.396 102.482 1.00 27.33 454 TYR B CA 1
ATOM 7903 C C . TYR B 1 454 ? 24.260 32.872 101.054 1.00 28.86 454 TYR B C 1
ATOM 7904 O O . TYR B 1 454 ? 23.607 33.397 100.149 1.00 28.86 454 TYR B O 1
ATOM 7913 N N . THR B 1 455 ? 25.049 31.818 100.861 1.00 30.26 455 THR B N 1
ATOM 7914 C CA . THR B 1 455 ? 25.204 31.220 99.546 1.00 28.88 455 THR B CA 1
ATOM 7915 C C . THR B 1 455 ? 24.428 29.907 99.430 1.00 31.77 455 THR B C 1
ATOM 7916 O O . THR B 1 455 ? 24.285 29.159 100.404 1.00 32.65 455 THR B O 1
ATOM 7920 N N . VAL B 1 456 ? 23.920 29.641 98.230 1.00 32.07 456 VAL B N 1
ATOM 7921 C CA . VAL B 1 456 ? 23.180 28.416 97.951 1.00 31.92 456 VAL B CA 1
ATOM 7922 C C . VAL B 1 456 ? 23.775 27.803 96.700 1.00 30.87 456 VAL B C 1
ATOM 7923 O O . VAL B 1 456 ? 23.559 28.315 95.608 1.00 33.21 456 VAL B O 1
ATOM 7927 N N . GLY B 1 457 ? 24.539 26.723 96.865 1.00 32.57 457 GLY B N 1
ATOM 7928 C CA . GLY B 1 457 ? 25.145 26.050 95.726 1.00 27.76 457 GLY B CA 1
ATOM 7929 C C . GLY B 1 457 ? 26.655 26.157 95.661 1.00 25.32 457 GLY B C 1
ATOM 7930 O O . GLY B 1 457 ? 27.285 25.731 94.689 1.00 25.79 457 GLY B O 1
ATOM 7931 N N . SER B 1 458 ? 27.244 26.744 96.691 1.00 23.73 458 SER B N 1
ATOM 7932 C CA . SER B 1 458 ? 28.688 26.891 96.739 1.00 24.56 458 SER B CA 1
ATOM 7933 C C . SER B 1 458 ? 29.262 25.629 97.351 1.00 23.95 458 SER B C 1
ATOM 7934 O O . SER B 1 458 ? 28.595 24.971 98.147 1.00 28.91 458 SER B O 1
ATOM 7937 N N . PRO B 1 459 ? 30.506 25.272 96.990 1.00 26.91 459 PRO B N 1
ATOM 7938 C CA . PRO B 1 459 ? 31.146 24.062 97.528 1.00 26.16 459 PRO B CA 1
ATOM 7939 C C . PRO B 1 459 ? 30.926 23.928 99.029 1.00 24.99 459 PRO B C 1
ATOM 7940 O O . PRO B 1 459 ? 30.634 22.839 99.534 1.00 24.84 459 PRO B O 1
ATOM 7944 N N . ILE B 1 460 ? 31.058 25.053 99.725 1.00 25.05 460 ILE B N 1
ATOM 7945 C CA . ILE B 1 460 ? 30.863 25.135 101.175 1.00 22.70 460 ILE B CA 1
ATOM 7946 C C . ILE B 1 460 ? 29.961 26.339 101.369 1.00 21.19 460 ILE B C 1
ATOM 7947 O O . ILE B 1 460 ? 30.438 27.467 101.355 1.00 24.94 460 ILE B O 1
ATOM 7952 N N . ASP B 1 461 ? 28.660 26.100 101.520 1.00 23.64 461 ASP B N 1
ATOM 7953 C CA . ASP B 1 461 ? 27.694 27.178 101.694 1.00 25.97 461 ASP B CA 1
ATOM 7954 C C . ASP B 1 461 ? 27.814 27.798 103.079 1.00 25.60 461 ASP B C 1
ATOM 7955 O O . ASP B 1 461 ? 27.769 27.093 104.093 1.00 25.23 461 ASP B O 1
ATOM 7960 N N . TYR B 1 462 ? 27.963 29.120 103.121 1.00 23.57 462 TYR B N 1
ATOM 7961 C CA . TYR B 1 462 ? 28.132 29.820 104.389 1.00 23.59 462 TYR B CA 1
ATOM 7962 C C . TYR B 1 462 ? 27.248 31.061 104.515 1.00 23.49 462 TYR B C 1
ATOM 7963 O O . TYR B 1 462 ? 26.676 31.535 103.533 1.00 25.14 462 TYR B O 1
ATOM 7972 N N . GLY B 1 463 ? 27.130 31.574 105.735 1.00 21.27 463 GLY B N 1
ATOM 7973 C CA . GLY B 1 463 ? 26.316 32.753 105.962 1.00 23.27 463 GLY B CA 1
ATOM 7974 C C . GLY B 1 463 ? 27.151 33.952 106.362 1.00 20.03 463 GLY B C 1
ATOM 7975 O O . GLY B 1 463 ? 28.317 33.819 106.729 1.00 24.74 463 GLY B O 1
ATOM 7976 N N . VAL B 1 464 ? 26.569 35.135 106.276 1.00 23.73 464 VAL B N 1
ATOM 7977 C CA . VAL B 1 464 ? 27.289 36.347 106.659 1.00 23.49 464 VAL B CA 1
ATOM 7978 C C . VAL B 1 464 ? 26.376 37.351 107.350 1.00 23.89 464 VAL B C 1
ATOM 7979 O O . VAL B 1 464 ? 25.227 37.555 106.940 1.00 20.03 464 VAL B O 1
ATOM 7983 N N . ILE B 1 465 ? 26.912 37.963 108.405 1.00 23.37 465 ILE B N 1
ATOM 7984 C CA . ILE B 1 465 ? 26.224 38.978 109.195 1.00 19.52 465 ILE B CA 1
ATOM 7985 C C . ILE B 1 465 ? 26.989 40.263 108.868 1.00 21.05 465 ILE B C 1
ATOM 7986 O O . ILE B 1 465 ? 28.201 40.348 109.123 1.00 13.71 465 ILE B O 1
ATOM 7991 N N . VAL B 1 466 ? 26.293 41.251 108.293 1.00 19.69 466 VAL B N 1
ATOM 7992 C CA . VAL B 1 466 ? 26.948 42.495 107.861 1.00 16.70 466 VAL B CA 1
ATOM 7993 C C . VAL B 1 466 ? 26.511 43.788 108.536 1.00 17.02 466 VAL B C 1
ATOM 7994 O O . VAL B 1 466 ? 25.353 43.956 108.896 1.00 20.86 466 VAL B O 1
ATOM 7998 N N . ASP B 1 467 ? 27.460 44.704 108.693 1.00 21.14 467 ASP B N 1
ATOM 7999 C CA . ASP B 1 467 ? 27.210 46.014 109.303 1.00 24.19 467 ASP B CA 1
ATOM 8000 C C . ASP B 1 467 ? 27.958 47.052 108.467 1.00 25.95 467 ASP B C 1
ATOM 8001 O O . ASP B 1 467 ? 29.145 46.885 108.170 1.00 23.54 467 ASP B O 1
ATOM 8006 N N . THR B 1 468 ? 27.258 48.107 108.059 1.00 25.60 468 THR B N 1
ATOM 8007 C CA . THR B 1 468 ? 27.877 49.160 107.253 1.00 24.23 468 THR B CA 1
ATOM 8008 C C . THR B 1 468 ? 27.835 50.473 108.011 1.00 23.47 468 THR B C 1
ATOM 8009 O O . THR B 1 468 ? 26.900 50.741 108.791 1.00 19.25 468 THR B O 1
ATOM 8013 N N . LYS B 1 469 ? 28.846 51.295 107.761 1.00 23.06 469 LYS B N 1
ATOM 8014 C CA . LYS B 1 469 ? 28.954 52.586 108.414 1.00 24.23 469 LYS B CA 1
ATOM 8015 C C . LYS B 1 469 ? 29.521 53.659 107.490 1.00 26.44 469 LYS B C 1
ATOM 8016 O O . LYS B 1 469 ? 30.597 53.481 106.905 1.00 25.34 469 LYS B O 1
ATOM 8022 N N . ALA B 1 470 ? 28.775 54.759 107.355 1.00 26.36 470 ALA B N 1
ATOM 8023 C CA . ALA B 1 470 ? 29.177 55.915 106.543 1.00 26.05 470 ALA B CA 1
ATOM 8024 C C . ALA B 1 470 ? 29.968 56.801 107.496 1.00 26.04 470 ALA B C 1
ATOM 8025 O O . ALA B 1 470 ? 29.498 57.099 108.594 1.00 25.66 470 ALA B O 1
ATOM 8027 N N . TYR B 1 471 ? 31.148 57.247 107.077 1.00 24.46 471 TYR B N 1
ATOM 8028 C CA . TYR B 1 471 ? 31.989 58.026 107.968 1.00 29.17 471 TYR B CA 1
ATOM 8029 C C . TYR B 1 471 ? 33.003 58.918 107.251 1.00 33.35 471 TYR B C 1
ATOM 8030 O O . TYR B 1 471 ? 33.728 58.462 106.366 1.00 34.34 471 TYR B O 1
ATOM 8039 N N . SER B 1 472 ? 33.081 60.184 107.645 1.00 36.44 472 SER B N 1
ATOM 8040 C CA . SER B 1 472 ? 34.036 61.076 107.008 1.00 38.19 472 SER B CA 1
ATOM 8041 C C . SER B 1 472 ? 35.416 60.829 107.592 1.00 40.35 472 SER B C 1
ATOM 8042 O O . SER B 1 472 ? 35.647 61.043 108.784 1.00 41.49 472 SER B O 1
ATOM 8045 N N . GLY B 1 473 ? 36.329 60.365 106.744 1.00 39.52 473 GLY B N 1
ATOM 8046 C CA . GLY B 1 473 ? 37.677 60.073 107.194 1.00 39.90 473 GLY B CA 1
ATOM 8047 C C . GLY B 1 473 ? 37.834 58.575 107.354 1.00 39.86 473 GLY B C 1
ATOM 8048 O O . GLY B 1 473 ? 36.887 57.824 107.092 1.00 42.71 473 GLY B O 1
ATOM 8049 N N . GLY B 1 474 ? 39.014 58.133 107.779 1.00 35.87 474 GLY B N 1
ATOM 8050 C CA . GLY B 1 474 ? 39.239 56.711 107.959 1.00 34.43 474 GLY B CA 1
ATOM 8051 C C . GLY B 1 474 ? 38.510 56.196 109.182 1.00 33.48 474 GLY B C 1
ATOM 8052 O O . GLY B 1 474 ? 38.413 56.896 110.191 1.00 35.91 474 GLY B O 1
ATOM 8053 N N . TYR B 1 475 ? 37.994 54.973 109.095 1.00 32.94 475 TYR B N 1
ATOM 8054 C CA . TYR B 1 475 ? 37.258 54.354 110.197 1.00 30.69 475 TYR B CA 1
ATOM 8055 C C . TYR B 1 475 ? 38.179 53.403 110.956 1.00 29.08 475 TYR B C 1
ATOM 8056 O O . TYR B 1 475 ? 38.834 52.544 110.358 1.00 24.74 475 TYR B O 1
ATOM 8065 N N . ASN B 1 476 ? 38.210 53.565 112.276 1.00 29.17 476 ASN B N 1
ATOM 8066 C CA . ASN B 1 476 ? 39.060 52.769 113.156 1.00 28.98 476 ASN B CA 1
ATOM 8067 C C . ASN B 1 476 ? 38.359 51.576 113.807 1.00 29.29 476 ASN B C 1
ATOM 8068 O O . ASN B 1 476 ? 38.996 50.795 114.517 1.00 30.75 476 ASN B O 1
ATOM 8073 N N . LEU B 1 477 ? 37.056 51.438 113.584 1.00 26.73 477 LEU B N 1
ATOM 8074 C CA . LEU B 1 477 ? 36.299 50.335 114.177 1.00 26.18 477 LEU B CA 1
ATOM 8075 C C . LEU B 1 477 ? 36.339 50.383 115.713 1.00 23.74 477 LEU B C 1
ATOM 8076 O O . LEU B 1 477 ? 37.019 49.596 116.356 1.00 24.78 477 LEU B O 1
ATOM 8081 N N . PRO B 1 478 ? 35.582 51.307 116.317 1.00 22.18 478 PRO B N 1
ATOM 8082 C CA . PRO B 1 478 ? 35.542 51.452 117.774 1.00 20.89 478 PRO B CA 1
ATOM 8083 C C . PRO B 1 478 ? 34.801 50.318 118.480 1.00 20.53 478 PRO B C 1
ATOM 8084 O O . PRO B 1 478 ? 33.898 49.711 117.911 1.00 21.37 478 PRO B O 1
ATOM 8088 N N . ILE B 1 479 ? 35.179 50.062 119.732 1.00 17.00 479 ILE B N 1
ATOM 8089 C CA . ILE B 1 479 ? 34.581 49.002 120.527 1.00 19.29 479 ILE B CA 1
ATOM 8090 C C . ILE B 1 479 ? 33.042 49.040 120.519 1.00 23.38 479 ILE B C 1
ATOM 8091 O O . ILE B 1 479 ? 32.384 47.999 120.625 1.00 22.74 479 ILE B O 1
ATOM 8096 N N . GLY B 1 480 ? 32.477 50.236 120.366 1.00 23.50 480 GLY B N 1
ATOM 8097 C CA . GLY B 1 480 ? 31.030 50.373 120.327 1.00 21.86 480 GLY B CA 1
ATOM 8098 C C . GLY B 1 480 ? 30.398 49.604 119.172 1.00 24.87 480 GLY B C 1
ATOM 8099 O O . GLY B 1 480 ? 29.324 49.017 119.323 1.00 24.99 480 GLY B O 1
ATOM 8100 N N . GLN B 1 481 ? 31.053 49.602 118.014 1.00 22.40 481 GLN B N 1
ATOM 8101 C CA . GLN B 1 481 ? 30.526 48.885 116.855 1.00 24.51 481 GLN B CA 1
ATOM 8102 C C . GLN B 1 481 ? 30.827 47.402 116.967 1.00 19.99 481 GLN B C 1
ATOM 8103 O O . GLN B 1 481 ? 30.110 46.576 116.423 1.00 22.14 481 GLN B O 1
ATOM 8109 N N . ALA B 1 482 ? 31.906 47.071 117.666 1.00 25.13 482 ALA B N 1
ATOM 8110 C CA . ALA B 1 482 ? 32.287 45.678 117.875 1.00 21.19 482 ALA B CA 1
ATOM 8111 C C . ALA B 1 482 ? 31.246 45.028 118.778 1.00 21.88 482 ALA B C 1
ATOM 8112 O O . ALA B 1 482 ? 30.867 43.875 118.578 1.00 21.06 482 ALA B O 1
ATOM 8114 N N . ASP B 1 483 ? 30.786 45.799 119.768 1.00 25.19 483 ASP B N 1
ATOM 8115 C CA . ASP B 1 483 ? 29.781 45.367 120.741 1.00 19.31 483 ASP B CA 1
ATOM 8116 C C . ASP B 1 483 ? 28.524 44.903 120.025 1.00 18.56 483 ASP B C 1
ATOM 8117 O O . ASP B 1 483 ? 28.000 43.829 120.314 1.00 15.75 483 ASP B O 1
ATOM 8122 N N . GLU B 1 484 ? 28.048 45.732 119.100 1.00 15.36 484 GLU B N 1
ATOM 8123 C CA . GLU B 1 484 ? 26.854 45.434 118.326 1.00 20.44 484 GLU B CA 1
ATOM 8124 C C . GLU B 1 484 ? 27.002 44.178 117.467 1.00 21.11 484 GLU B C 1
ATOM 8125 O O . GLU B 1 484 ? 26.098 43.349 117.439 1.00 19.97 484 GLU B O 1
ATOM 8131 N N . MET B 1 485 ? 28.132 44.044 116.769 1.00 22.04 485 MET B N 1
ATOM 8132 C CA . MET B 1 485 ? 28.374 42.877 115.918 1.00 23.59 485 MET B CA 1
ATOM 8133 C C . MET B 1 485 ? 28.495 41.594 116.738 1.00 28.17 485 MET B C 1
ATOM 8134 O O . MET B 1 485 ? 28.073 40.518 116.299 1.00 28.24 485 MET B O 1
ATOM 8139 N N . GLN B 1 486 ? 29.082 41.699 117.927 1.00 28.49 486 GLN B N 1
ATOM 8140 C CA . GLN B 1 486 ? 29.206 40.530 118.780 1.00 29.32 486 GLN B CA 1
ATOM 8141 C C . GLN B 1 486 ? 27.796 40.053 119.135 1.00 28.19 486 GLN B C 1
ATOM 8142 O O . GLN B 1 486 ? 27.514 38.843 119.170 1.00 28.92 486 GLN B O 1
ATOM 8148 N N . ARG B 1 487 ? 26.909 41.012 119.385 1.00 22.47 487 ARG B N 1
ATOM 8149 C CA . ARG B 1 487 ? 25.534 40.693 119.755 1.00 20.67 487 ARG B CA 1
ATOM 8150 C C . ARG B 1 487 ? 24.801 39.887 118.692 1.00 22.24 487 ARG B C 1
ATOM 8151 O O . ARG B 1 487 ? 24.122 38.909 119.009 1.00 25.61 487 ARG B O 1
ATOM 8159 N N . TYR B 1 488 ? 24.930 40.289 117.433 1.00 20.45 488 TYR B N 1
ATOM 8160 C CA . TYR B 1 488 ? 24.253 39.581 116.346 1.00 21.82 488 TYR B CA 1
ATOM 8161 C C . TYR B 1 488 ? 24.876 38.221 116.078 1.00 22.97 488 TYR B C 1
ATOM 8162 O O . TYR B 1 488 ? 24.177 37.235 115.837 1.00 25.68 488 TYR B O 1
ATOM 8171 N N . VAL B 1 489 ? 26.200 38.168 116.115 1.00 22.23 489 VAL B N 1
ATOM 8172 C CA . VAL B 1 489 ? 26.899 36.921 115.868 1.00 19.70 489 VAL B CA 1
ATOM 8173 C C . VAL B 1 489 ? 26.545 35.893 116.932 1.00 19.85 489 VAL B C 1
ATOM 8174 O O . VAL B 1 489 ? 26.382 34.714 116.631 1.00 20.18 489 VAL B O 1
ATOM 8178 N N . GLU B 1 490 ? 26.432 36.350 118.178 1.00 20.74 490 GLU B N 1
ATOM 8179 C CA . GLU B 1 490 ? 26.105 35.470 119.296 1.00 19.83 490 GLU B CA 1
ATOM 8180 C C . GLU B 1 490 ? 24.610 35.150 119.364 1.00 18.62 490 GLU B C 1
ATOM 8181 O O . GLU B 1 490 ? 24.233 34.028 119.699 1.00 23.02 490 GLU B O 1
ATOM 8187 N N . GLU B 1 491 ? 23.764 36.129 119.053 1.00 18.88 491 GLU B N 1
ATOM 8188 C CA . GLU B 1 491 ? 22.309 35.933 119.066 1.00 21.45 491 GLU B CA 1
ATOM 8189 C C . GLU B 1 491 ? 21.967 34.868 118.030 1.00 22.97 491 GLU B C 1
ATOM 8190 O O . GLU B 1 491 ? 20.995 34.142 118.169 1.00 23.51 491 GLU B O 1
ATOM 8196 N N . ASN B 1 492 ? 22.790 34.796 116.988 1.00 27.36 492 ASN B N 1
ATOM 8197 C CA . ASN B 1 492 ? 22.631 33.839 115.890 1.00 25.58 492 ASN B CA 1
ATOM 8198 C C . ASN B 1 492 ? 23.093 32.429 116.317 1.00 24.45 492 ASN B C 1
ATOM 8199 O O . ASN B 1 492 ? 22.818 31.439 115.648 1.00 26.03 492 ASN B O 1
ATOM 8204 N N . GLN B 1 493 ? 23.799 32.353 117.438 1.00 25.81 493 GLN B N 1
ATOM 8205 C CA . GLN B 1 493 ? 24.281 31.079 117.958 1.00 24.82 493 GLN B CA 1
ATOM 8206 C C . GLN B 1 493 ? 23.289 30.463 118.947 1.00 25.45 493 GLN B C 1
ATOM 8207 O O . GLN B 1 493 ? 23.012 29.268 118.893 1.00 30.04 493 GLN B O 1
ATOM 8213 N N . THR B 1 494 ? 22.749 31.285 119.842 1.00 27.83 494 THR B N 1
ATOM 8214 C CA . THR B 1 494 ? 21.806 30.822 120.861 1.00 25.51 494 THR B CA 1
ATOM 8215 C C . THR B 1 494 ? 20.375 30.795 120.361 1.00 26.01 494 THR B C 1
ATOM 8216 O O . THR B 1 494 ? 19.534 30.064 120.896 1.00 23.42 494 THR B O 1
ATOM 8220 N N . ARG B 1 495 ? 20.109 31.617 119.346 1.00 25.23 495 ARG B N 1
ATOM 8221 C CA . ARG B 1 495 ? 18.790 31.739 118.732 1.00 24.56 495 ARG B CA 1
ATOM 8222 C C . ARG B 1 495 ? 17.631 31.564 119.711 1.00 21.51 495 ARG B C 1
ATOM 8223 O O . ARG B 1 495 ? 16.889 30.587 119.633 1.00 24.91 495 ARG B O 1
ATOM 8231 N N . ASN B 1 496 ? 17.485 32.532 120.617 1.00 24.47 496 ASN B N 1
ATOM 8232 C CA . ASN B 1 496 ? 16.449 32.535 121.660 1.00 22.55 496 ASN B CA 1
ATOM 8233 C C . ASN B 1 496 ? 15.352 33.573 121.394 1.00 22.02 496 ASN B C 1
ATOM 8234 O O . ASN B 1 496 ? 15.577 34.765 121.517 1.00 27.72 496 ASN B O 1
ATOM 8239 N N . LYS B 1 497 ? 14.159 33.105 121.050 1.00 25.62 497 LYS B N 1
ATOM 8240 C CA . LYS B 1 497 ? 13.024 33.969 120.760 1.00 22.56 497 LYS B CA 1
ATOM 8241 C C . LYS B 1 497 ? 12.681 34.980 121.860 1.00 27.52 497 LYS B C 1
ATOM 8242 O O . LYS B 1 497 ? 11.925 35.937 121.623 1.00 26.00 497 LYS B O 1
ATOM 8248 N N . HIS B 1 498 ? 13.239 34.778 123.054 1.00 24.10 498 HIS B N 1
ATOM 8249 C CA . HIS B 1 498 ? 12.997 35.673 124.181 1.00 20.71 498 HIS B CA 1
ATOM 8250 C C . HIS B 1 498 ? 14.122 36.690 124.345 1.00 21.23 498 HIS B C 1
ATOM 8251 O O . HIS B 1 498 ? 13.907 37.782 124.869 1.00 15.68 498 HIS B O 1
ATOM 8258 N N . ILE B 1 499 ? 15.325 36.333 123.905 1.00 18.99 499 ILE B N 1
ATOM 8259 C CA . ILE B 1 499 ? 16.434 37.272 123.976 1.00 20.27 499 ILE B CA 1
ATOM 8260 C C . ILE B 1 499 ? 16.169 38.281 122.869 1.00 19.93 499 ILE B C 1
ATOM 8261 O O . ILE B 1 499 ? 16.432 39.468 123.018 1.00 20.71 499 ILE B O 1
ATOM 8266 N N . ASN B 1 500 ? 15.641 37.787 121.753 1.00 24.16 500 ASN B N 1
ATOM 8267 C CA . ASN B 1 500 ? 15.294 38.634 120.621 1.00 24.80 500 ASN B CA 1
ATOM 8268 C C . ASN B 1 500 ? 14.036 38.140 119.916 1.00 26.64 500 ASN B C 1
ATOM 8269 O O . ASN B 1 500 ? 14.098 37.268 119.049 1.00 28.06 500 ASN B O 1
ATOM 8274 N N . PRO B 1 501 ? 12.873 38.697 120.288 1.00 24.21 501 PRO B N 1
ATOM 8275 C CA . PRO B 1 501 ? 11.561 38.358 119.729 1.00 27.16 501 PRO B CA 1
ATOM 8276 C C . PRO B 1 501 ? 11.443 38.425 118.203 1.00 28.20 501 PRO B C 1
ATOM 8277 O O . PRO B 1 501 ? 10.535 37.814 117.627 1.00 30.83 501 PRO B O 1
ATOM 8281 N N . ASN B 1 502 ? 12.346 39.155 117.548 1.00 25.26 502 ASN B N 1
ATOM 8282 C CA . ASN B 1 502 ? 12.286 39.284 116.094 1.00 23.55 502 ASN B CA 1
ATOM 8283 C C . ASN B 1 502 ? 13.022 38.193 115.350 1.00 23.98 502 ASN B C 1
ATOM 8284 O O . ASN B 1 502 ? 13.060 38.203 114.126 1.00 28.86 502 ASN B O 1
ATOM 8289 N N . GLU B 1 503 ? 13.608 37.262 116.097 1.00 24.46 503 GLU B N 1
ATOM 8290 C CA . GLU B 1 503 ? 14.341 36.129 115.535 1.00 21.25 503 GLU B CA 1
ATOM 8291 C C . GLU B 1 503 ? 14.775 36.354 114.094 1.00 22.38 503 GLU B C 1
ATOM 8292 O O . GLU B 1 503 ? 14.414 35.591 113.198 1.00 26.77 503 GLU B O 1
ATOM 8298 N N . TRP B 1 504 ? 15.574 37.395 113.884 1.00 23.73 504 TRP B N 1
ATOM 8299 C CA . TRP B 1 504 ? 16.056 37.769 112.557 1.00 20.89 504 TRP B CA 1
ATOM 8300 C C . TRP B 1 504 ? 16.871 36.693 111.836 1.00 20.03 504 TRP B C 1
ATOM 8301 O O . TRP B 1 504 ? 16.905 36.671 110.602 1.00 15.97 504 TRP B O 1
ATOM 8312 N N . TRP B 1 505 ? 17.510 35.807 112.603 1.00 14.40 505 TRP B N 1
ATOM 8313 C CA . TRP B 1 505 ? 18.348 34.726 112.055 1.00 19.37 505 TRP B CA 1
ATOM 8314 C C . TRP B 1 505 ? 17.565 33.701 111.228 1.00 21.32 505 TRP B C 1
ATOM 8315 O O . TRP B 1 505 ? 18.146 32.808 110.620 1.00 18.80 505 TRP B O 1
ATOM 8326 N N . LYS B 1 506 ? 16.247 33.830 111.219 1.00 22.55 506 LYS B N 1
ATOM 8327 C CA . LYS B 1 506 ? 15.417 32.926 110.470 1.00 24.09 506 LYS B CA 1
ATOM 8328 C C . LYS B 1 506 ? 15.518 33.190 108.969 1.00 25.92 506 LYS B C 1
ATOM 8329 O O . LYS B 1 506 ? 14.803 32.589 108.173 1.00 28.02 506 LYS B O 1
ATOM 8335 N N . VAL B 1 507 ? 16.426 34.086 108.598 1.00 25.99 507 VAL B N 1
ATOM 8336 C CA . VAL B 1 507 ? 16.674 34.440 107.205 1.00 26.21 507 VAL B CA 1
ATOM 8337 C C . VAL B 1 507 ? 17.566 33.348 106.609 1.00 29.04 507 VAL B C 1
ATOM 8338 O O . VAL B 1 507 ? 17.486 33.032 105.425 1.00 28.93 507 VAL B O 1
ATOM 8342 N N . TYR B 1 508 ? 18.415 32.772 107.451 1.00 29.97 508 TYR B N 1
ATOM 8343 C CA . TYR B 1 508 ? 19.335 31.724 107.028 1.00 26.50 508 TYR B CA 1
ATOM 8344 C C . TYR B 1 508 ? 18.689 30.345 106.930 1.00 27.24 508 TYR B C 1
ATOM 8345 O O . TYR B 1 508 ? 17.797 30.012 107.701 1.00 28.75 508 TYR B O 1
ATOM 8354 N N . PRO B 1 509 ? 19.110 29.537 105.950 1.00 27.37 509 PRO B N 1
ATOM 8355 C CA . PRO B 1 509 ? 18.538 28.192 105.839 1.00 28.85 509 PRO B CA 1
ATOM 8356 C C . PRO B 1 509 ? 19.165 27.366 106.984 1.00 26.52 509 PRO B C 1
ATOM 8357 O O . PRO B 1 509 ? 20.343 27.553 107.299 1.00 28.29 509 PRO B O 1
ATOM 8361 N N . SER B 1 510 ? 18.394 26.477 107.607 1.00 24.79 510 SER B N 1
ATOM 8362 C CA . SER B 1 510 ? 18.896 25.653 108.723 1.00 23.59 510 SER B CA 1
ATOM 8363 C C . SER B 1 510 ? 20.188 24.889 108.461 1.00 26.37 510 SER B C 1
ATOM 8364 O O . SER B 1 510 ? 20.948 24.621 109.392 1.00 29.75 510 SER B O 1
ATOM 8367 N N . SER B 1 511 ? 20.436 24.520 107.209 1.00 25.82 511 SER B N 1
ATOM 8368 C CA . SER B 1 511 ? 21.636 23.766 106.885 1.00 23.94 511 SER B CA 1
ATOM 8369 C C . SER B 1 511 ? 22.912 24.576 107.044 1.00 26.69 511 SER B C 1
ATOM 8370 O O . SER B 1 511 ? 24.008 24.020 107.064 1.00 26.48 511 SER B O 1
ATOM 8373 N N . VAL B 1 512 ? 22.786 25.892 107.141 1.00 28.32 512 VAL B N 1
ATOM 8374 C CA . VAL B 1 512 ? 23.973 26.715 107.311 1.00 29.92 512 VAL B CA 1
ATOM 8375 C C . VAL B 1 512 ? 24.460 26.701 108.761 1.00 29.24 512 VAL B C 1
ATOM 8376 O O . VAL B 1 512 ? 23.707 26.977 109.698 1.00 30.15 512 VAL B O 1
ATOM 8380 N N . THR B 1 513 ? 25.740 26.392 108.921 1.00 30.43 513 THR B N 1
ATOM 8381 C CA . THR B 1 513 ? 26.372 26.309 110.228 1.00 26.86 513 THR B CA 1
ATOM 8382 C C . THR B 1 513 ? 27.621 27.170 110.287 1.00 23.21 513 THR B C 1
ATOM 8383 O O . THR B 1 513 ? 28.051 27.572 111.362 1.00 26.84 513 THR B O 1
ATOM 8387 N N . GLU B 1 514 ? 28.217 27.443 109.134 1.00 23.24 514 GLU B N 1
ATOM 8388 C CA . GLU B 1 514 ? 29.430 28.255 109.105 1.00 26.16 514 GLU B CA 1
ATOM 8389 C C . GLU B 1 514 ? 29.094 29.720 108.872 1.00 23.27 514 GLU B C 1
ATOM 8390 O O . GLU B 1 514 ? 28.501 30.066 107.853 1.00 27.83 514 GLU B O 1
ATOM 8396 N N . PHE B 1 515 ? 29.479 30.580 109.812 1.00 23.82 515 PHE B N 1
ATOM 8397 C CA . PHE B 1 515 ? 29.183 32.003 109.686 1.00 21.95 515 PHE B CA 1
ATOM 8398 C C . PHE B 1 515 ? 30.378 32.928 109.830 1.00 20.53 515 PHE B C 1
ATOM 8399 O O . PHE B 1 515 ? 31.333 32.651 110.548 1.00 19.54 515 PHE B O 1
ATOM 8407 N N . LYS B 1 516 ? 30.291 34.048 109.131 1.00 22.51 516 LYS B N 1
ATOM 8408 C CA . LYS B 1 516 ? 31.328 35.072 109.116 1.00 19.95 516 LYS B CA 1
ATOM 8409 C C . LYS B 1 516 ? 30.704 36.414 109.487 1.00 18.00 516 LYS B C 1
ATOM 8410 O O . LYS B 1 516 ? 29.484 36.584 109.412 1.00 15.22 516 LYS B O 1
ATOM 8416 N N . PHE B 1 517 ? 31.529 37.358 109.926 1.00 18.87 517 PHE B N 1
ATOM 8417 C CA . PHE B 1 517 ? 31.013 38.686 110.226 1.00 15.46 517 PHE B CA 1
ATOM 8418 C C . PHE B 1 517 ? 31.814 39.698 109.421 1.00 17.37 517 PHE B C 1
ATOM 8419 O O . PHE B 1 517 ? 33.033 39.557 109.255 1.00 12.41 517 PHE B O 1
ATOM 8427 N N . LEU B 1 518 ? 31.124 40.708 108.895 1.00 17.10 518 LEU B N 1
ATOM 8428 C CA . LEU B 1 518 ? 31.791 41.698 108.059 1.00 18.46 518 LEU B CA 1
ATOM 8429 C C . LEU B 1 518 ? 31.386 43.153 108.335 1.00 18.56 518 LEU B C 1
ATOM 8430 O O . LEU B 1 518 ? 30.218 43.462 108.573 1.00 17.49 518 LEU B O 1
ATOM 8435 N N . PHE B 1 519 ? 32.388 44.025 108.299 1.00 17.39 519 PHE B N 1
ATOM 8436 C CA . PHE B 1 519 ? 32.242 45.460 108.504 1.00 17.08 519 PHE B CA 1
ATOM 8437 C C . PHE B 1 519 ? 32.600 46.157 107.184 1.00 18.80 519 PHE B C 1
ATOM 8438 O O . PHE B 1 519 ? 33.689 45.935 106.638 1.00 9.71 519 PHE B O 1
ATOM 8446 N N . VAL B 1 520 ? 31.680 46.985 106.679 1.00 20.31 520 VAL B N 1
ATOM 8447 C CA . VAL B 1 520 ? 31.893 47.744 105.440 1.00 18.22 520 VAL B CA 1
ATOM 8448 C C . VAL B 1 520 ? 31.845 49.268 105.672 1.00 20.83 520 VAL B C 1
ATOM 8449 O O . VAL B 1 520 ? 30.901 49.802 106.258 1.00 19.03 520 VAL B O 1
ATOM 8453 N N . SER B 1 521 ? 32.871 49.966 105.204 1.00 23.32 521 SER B N 1
ATOM 8454 C CA . SER B 1 521 ? 32.940 51.413 105.339 1.00 24.89 521 SER B CA 1
ATOM 8455 C C . SER B 1 521 ? 33.810 51.979 104.231 1.00 23.63 521 SER B C 1
ATOM 8456 O O . SER B 1 521 ? 34.506 51.240 103.545 1.00 25.57 521 SER B O 1
ATOM 8459 N N . GLY B 1 522 ? 33.769 53.295 104.068 1.00 23.18 522 GLY B N 1
ATOM 8460 C CA . GLY B 1 522 ? 34.561 53.933 103.034 1.00 24.39 522 GLY B CA 1
ATOM 8461 C C . GLY B 1 522 ? 35.981 53.415 103.014 1.00 26.41 522 GLY B C 1
ATOM 8462 O O . GLY B 1 522 ? 36.482 52.987 101.972 1.00 27.57 522 GLY B O 1
ATOM 8463 N N . HIS B 1 523 ? 36.625 53.432 104.176 1.00 26.54 523 HIS B N 1
ATOM 8464 C CA . HIS B 1 523 ? 37.994 52.975 104.282 1.00 24.91 523 HIS B CA 1
ATOM 8465 C C . HIS B 1 523 ? 38.412 52.895 105.745 1.00 26.50 523 HIS B C 1
ATOM 8466 O O . HIS B 1 523 ? 37.983 53.691 106.577 1.00 25.07 523 HIS B O 1
ATOM 8473 N N . PHE B 1 524 ? 39.246 51.912 106.056 1.00 25.97 524 PHE B N 1
ATOM 8474 C CA . PHE B 1 524 ? 39.683 51.685 107.421 1.00 26.32 524 PHE B CA 1
ATOM 8475 C C . PHE B 1 524 ? 41.092 52.136 107.776 1.00 28.24 524 PHE B C 1
ATOM 8476 O O . PHE B 1 524 ? 41.998 52.178 106.941 1.00 32.58 524 PHE B O 1
ATOM 8484 N N . LYS B 1 525 ? 41.259 52.470 109.045 1.00 29.75 525 LYS B N 1
ATOM 8485 C CA . LYS B 1 525 ? 42.541 52.899 109.577 1.00 32.41 525 LYS B CA 1
ATOM 8486 C C . LYS B 1 525 ? 42.531 52.614 111.081 1.00 34.20 525 LYS B C 1
ATOM 8487 O O . LYS B 1 525 ? 41.480 52.314 111.663 1.00 30.55 525 LYS B O 1
ATOM 8493 N N . GLY B 1 526 ? 43.701 52.688 111.704 1.00 34.69 526 GLY B N 1
ATOM 8494 C CA . GLY B 1 526 ? 43.778 52.438 113.128 1.00 31.92 526 GLY B CA 1
ATOM 8495 C C . GLY B 1 526 ? 43.914 50.978 113.502 1.00 33.19 526 GLY B C 1
ATOM 8496 O O . GLY B 1 526 ? 44.186 50.117 112.659 1.00 35.04 526 GLY B O 1
ATOM 8497 N N . ASN B 1 527 ? 43.711 50.722 114.792 1.00 34.46 527 ASN B N 1
ATOM 8498 C CA . ASN B 1 527 ? 43.809 49.403 115.419 1.00 33.39 527 ASN B CA 1
ATOM 8499 C C . ASN B 1 527 ? 42.500 48.624 115.271 1.00 35.74 527 ASN B C 1
ATOM 8500 O O . ASN B 1 527 ? 42.082 47.907 116.179 1.00 35.77 527 ASN B O 1
ATOM 8505 N N . TYR B 1 528 ? 41.852 48.771 114.122 1.00 34.73 528 TYR B N 1
ATOM 8506 C CA . TYR B 1 528 ? 40.590 48.087 113.871 1.00 33.47 528 TYR B CA 1
ATOM 8507 C C . TYR B 1 528 ? 40.736 46.579 113.976 1.00 33.05 528 TYR B C 1
ATOM 8508 O O . TYR B 1 528 ? 39.765 45.881 114.255 1.00 34.82 528 TYR B O 1
ATOM 8517 N N . LYS B 1 529 ? 41.954 46.083 113.765 1.00 34.24 529 LYS B N 1
ATOM 8518 C CA . LYS B 1 529 ? 42.228 44.647 113.806 1.00 35.75 529 LYS B CA 1
ATOM 8519 C C . LYS B 1 529 ? 42.082 43.959 115.163 1.00 37.83 529 LYS B C 1
ATOM 8520 O O . LYS B 1 529 ? 41.424 42.923 115.263 1.00 40.97 529 LYS B O 1
ATOM 8526 N N . ALA B 1 530 ? 42.710 44.511 116.198 1.00 36.00 530 ALA B N 1
ATOM 8527 C CA . ALA B 1 530 ? 42.629 43.917 117.522 1.00 32.87 530 ALA B CA 1
ATOM 8528 C C . ALA B 1 530 ? 41.163 43.636 117.850 1.00 31.81 530 ALA B C 1
ATOM 8529 O O . ALA B 1 530 ? 40.834 42.662 118.535 1.00 29.58 530 ALA B O 1
ATOM 8531 N N . GLN B 1 531 ? 40.274 44.483 117.342 1.00 32.22 531 GLN B N 1
ATOM 8532 C CA . GLN B 1 531 ? 38.853 44.271 117.575 1.00 27.79 531 GLN B CA 1
ATOM 8533 C C . GLN B 1 531 ? 38.474 42.952 116.892 1.00 27.93 531 GLN B C 1
ATOM 8534 O O . GLN B 1 531 ? 37.765 42.119 117.468 1.00 28.90 531 GLN B O 1
ATOM 8540 N N . LEU B 1 532 ? 38.973 42.754 115.673 1.00 26.24 532 LEU B N 1
ATOM 8541 C CA . LEU B 1 532 ? 38.699 41.530 114.916 1.00 27.02 532 LEU B CA 1
ATOM 8542 C C . LEU B 1 532 ? 39.209 40.308 115.686 1.00 27.54 532 LEU B C 1
ATOM 8543 O O . LEU B 1 532 ? 38.464 39.362 115.946 1.00 26.89 532 LEU B O 1
ATOM 8548 N N . THR B 1 533 ? 40.489 40.342 116.040 1.00 26.61 533 THR B N 1
ATOM 8549 C CA . THR B 1 533 ? 41.116 39.267 116.794 1.00 26.82 533 THR B CA 1
ATOM 8550 C C . THR B 1 533 ? 40.257 38.945 118.016 1.00 28.28 533 THR B C 1
ATOM 8551 O O . THR B 1 533 ? 39.965 37.781 118.311 1.00 28.51 533 THR B O 1
ATOM 8555 N N . ARG B 1 534 ? 39.839 39.990 118.718 1.00 26.07 534 ARG B N 1
ATOM 8556 C CA . ARG B 1 534 ? 39.024 39.815 119.912 1.00 26.89 534 ARG B CA 1
ATOM 8557 C C . ARG B 1 534 ? 37.664 39.159 119.636 1.00 23.62 534 ARG B C 1
ATOM 8558 O O . ARG B 1 534 ? 37.248 38.249 120.354 1.00 22.97 534 ARG B O 1
ATOM 8566 N N . LEU B 1 535 ? 36.973 39.622 118.601 1.00 22.23 535 LEU B N 1
ATOM 8567 C CA . LEU B 1 535 ? 35.661 39.076 118.267 1.00 23.84 535 LEU B CA 1
ATOM 8568 C C . LEU B 1 535 ? 35.766 37.628 117.817 1.00 23.80 535 LEU B C 1
ATOM 8569 O O . LEU B 1 535 ? 34.827 36.843 117.990 1.00 25.12 535 LEU B O 1
ATOM 8574 N N . ASN B 1 536 ? 36.908 37.279 117.235 1.00 21.85 536 ASN B N 1
ATOM 8575 C CA . ASN B 1 536 ? 37.145 35.912 116.774 1.00 24.89 536 ASN B CA 1
ATOM 8576 C C . ASN B 1 536 ? 37.265 35.007 117.999 1.00 23.29 536 ASN B C 1
ATOM 8577 O O . ASN B 1 536 ? 36.615 33.973 118.092 1.00 19.54 536 ASN B O 1
ATOM 8582 N N . HIS B 1 537 ? 38.108 35.432 118.935 1.00 28.87 537 HIS B N 1
ATOM 8583 C CA . HIS B 1 537 ? 38.363 34.723 120.186 1.00 28.16 537 HIS B CA 1
ATOM 8584 C C . HIS B 1 537 ? 37.066 34.543 120.976 1.00 26.76 537 HIS B C 1
ATOM 8585 O O . HIS B 1 537 ? 36.846 33.514 121.607 1.00 26.19 537 HIS B O 1
ATOM 8592 N N . ILE B 1 538 ? 36.197 35.540 120.931 1.00 24.48 538 ILE B N 1
ATOM 8593 C CA . ILE B 1 538 ? 34.950 35.445 121.667 1.00 23.48 538 ILE B CA 1
ATOM 8594 C C . ILE B 1 538 ? 33.900 34.541 121.028 1.00 24.17 538 ILE B C 1
ATOM 8595 O O . ILE B 1 538 ? 33.256 33.755 121.722 1.00 26.05 538 ILE B O 1
ATOM 8600 N N . THR B 1 539 ? 33.745 34.651 119.709 1.00 23.54 539 THR B N 1
ATOM 8601 C CA . THR B 1 539 ? 32.725 33.907 118.962 1.00 22.64 539 THR B CA 1
ATOM 8602 C C . THR B 1 539 ? 33.116 32.638 118.177 1.00 21.31 539 THR B C 1
ATOM 8603 O O . THR B 1 539 ? 32.250 31.828 117.840 1.00 21.45 539 THR B O 1
ATOM 8607 N N . ASN B 1 540 ? 34.396 32.473 117.866 1.00 23.04 540 ASN B N 1
ATOM 8608 C CA . ASN B 1 540 ? 34.856 31.311 117.104 1.00 25.59 540 ASN B CA 1
ATOM 8609 C C . ASN B 1 540 ? 34.355 31.387 115.670 1.00 28.15 540 ASN B C 1
ATOM 8610 O O . ASN B 1 540 ? 34.200 30.367 114.983 1.00 28.76 540 ASN B O 1
ATOM 8615 N N . CYS B 1 541 ? 34.098 32.614 115.231 1.00 27.32 541 CYS B N 1
ATOM 8616 C CA . CYS B 1 541 ? 33.629 32.878 113.886 1.00 22.48 541 CYS B CA 1
ATOM 8617 C C . CYS B 1 541 ? 34.666 33.784 113.270 1.00 23.07 541 CYS B C 1
ATOM 8618 O O . CYS B 1 541 ? 35.231 34.623 113.965 1.00 23.23 541 CYS B O 1
ATOM 8621 N N . ASN B 1 542 ? 34.930 33.614 111.974 1.00 25.13 542 ASN B N 1
ATOM 8622 C CA . ASN B 1 542 ? 35.924 34.449 111.298 1.00 24.89 542 ASN B CA 1
ATOM 8623 C C . ASN B 1 542 ? 35.255 35.665 110.687 1.00 23.52 542 ASN B C 1
ATOM 8624 O O . ASN B 1 542 ? 34.135 35.578 110.174 1.00 18.66 542 ASN B O 1
ATOM 8629 N N . GLY B 1 543 ? 35.947 36.799 110.744 1.00 20.49 543 GLY B N 1
ATOM 8630 C CA . GLY B 1 543 ? 35.376 38.012 110.201 1.00 19.00 543 GLY B CA 1
ATOM 8631 C C . GLY B 1 543 ? 36.375 38.884 109.491 1.00 20.54 543 GLY B C 1
ATOM 8632 O O . GLY B 1 543 ? 37.566 38.564 109.437 1.00 22.24 543 GLY B O 1
ATOM 8633 N N . ALA B 1 544 ? 35.892 39.995 108.941 1.00 20.97 544 ALA B N 1
ATOM 8634 C CA . ALA B 1 544 ? 36.765 40.910 108.225 1.00 21.50 544 ALA B CA 1
ATOM 8635 C C . ALA B 1 544 ? 36.220 42.324 108.122 1.00 22.37 544 ALA B C 1
ATOM 8636 O O . ALA B 1 544 ? 35.109 42.636 108.578 1.00 17.71 544 ALA B O 1
ATOM 8638 N N . VAL B 1 545 ? 37.031 43.155 107.474 1.00 20.64 545 VAL B N 1
ATOM 8639 C CA . VAL B 1 545 ? 36.773 44.568 107.248 1.00 19.51 545 VAL B CA 1
ATOM 8640 C C . VAL B 1 545 ? 36.941 44.820 105.741 1.00 23.81 545 VAL B C 1
ATOM 8641 O O . VAL B 1 545 ? 37.908 44.341 105.132 1.00 22.42 545 VAL B O 1
ATOM 8645 N N . LEU B 1 546 ? 36.014 45.562 105.136 1.00 22.88 546 LEU B N 1
ATOM 8646 C CA . LEU B 1 546 ? 36.080 45.811 103.695 1.00 24.38 546 LEU B CA 1
ATOM 8647 C C . LEU B 1 546 ? 35.648 47.205 103.211 1.00 25.55 546 LEU B C 1
ATOM 8648 O O . LEU B 1 546 ? 34.554 47.677 103.522 1.00 26.50 546 LEU B O 1
ATOM 8653 N N . SER B 1 547 ? 36.508 47.853 102.430 1.00 26.35 547 SER B N 1
ATOM 8654 C CA . SER B 1 547 ? 36.202 49.182 101.908 1.00 27.90 547 SER B CA 1
ATOM 8655 C C . SER B 1 547 ? 35.213 49.101 100.764 1.00 25.46 547 SER B C 1
ATOM 8656 O O . SER B 1 547 ? 35.096 48.074 100.108 1.00 28.69 547 SER B O 1
ATOM 8659 N N . VAL B 1 548 ? 34.501 50.194 100.524 1.00 25.61 548 VAL B N 1
ATOM 8660 C CA . VAL B 1 548 ? 33.534 50.239 99.440 1.00 20.66 548 VAL B CA 1
ATOM 8661 C C . VAL B 1 548 ? 34.279 50.019 98.117 1.00 18.42 548 VAL B C 1
ATOM 8662 O O . VAL B 1 548 ? 33.755 49.396 97.198 1.00 23.05 548 VAL B O 1
ATOM 8666 N N . GLU B 1 549 ? 35.507 50.514 98.022 1.00 13.64 549 GLU B N 1
ATOM 8667 C CA . GLU B 1 549 ? 36.274 50.341 96.798 1.00 17.41 549 GLU B CA 1
ATOM 8668 C C . GLU B 1 549 ? 36.517 48.850 96.525 1.00 17.96 549 GLU B C 1
ATOM 8669 O O . GLU B 1 549 ? 36.117 48.335 95.488 1.00 23.50 549 GLU B O 1
ATOM 8675 N N . GLU B 1 550 ? 37.163 48.158 97.455 1.00 16.30 550 GLU B N 1
ATOM 8676 C CA . GLU B 1 550 ? 37.422 46.736 97.274 1.00 18.22 550 GLU B CA 1
ATOM 8677 C C . GLU B 1 550 ? 36.123 45.965 97.073 1.00 19.46 550 GLU B C 1
ATOM 8678 O O . GLU B 1 550 ? 36.100 44.935 96.407 1.00 24.45 550 GLU B O 1
ATOM 8684 N N . LEU B 1 551 ? 35.032 46.460 97.644 1.00 20.47 551 LEU B N 1
ATOM 8685 C CA . LEU B 1 551 ? 33.750 45.790 97.486 1.00 21.83 551 LEU B CA 1
ATOM 8686 C C . LEU B 1 551 ? 33.341 45.770 96.009 1.00 19.76 551 LEU B C 1
ATOM 8687 O O . LEU B 1 551 ? 32.920 44.737 95.486 1.00 21.82 551 LEU B O 1
ATOM 8692 N N . LEU B 1 552 ? 33.468 46.919 95.349 1.00 17.63 552 LEU B N 1
ATOM 8693 C CA . LEU B 1 552 ? 33.112 47.063 93.943 1.00 14.53 552 LEU B CA 1
ATOM 8694 C C . LEU B 1 552 ? 34.056 46.265 93.043 1.00 17.86 552 LEU B C 1
ATOM 8695 O O . LEU B 1 552 ? 33.654 45.786 91.990 1.00 16.61 552 LEU B O 1
ATOM 8700 N N . ILE B 1 553 ? 35.317 46.133 93.451 1.00 18.96 553 ILE B N 1
ATOM 8701 C CA . ILE B 1 553 ? 36.275 45.385 92.655 1.00 18.34 553 ILE B CA 1
ATOM 8702 C C . ILE B 1 553 ? 35.894 43.905 92.630 1.00 21.40 553 ILE B C 1
ATOM 8703 O O . ILE B 1 553 ? 35.896 43.273 91.567 1.00 28.86 553 ILE B O 1
ATOM 8708 N N . GLY B 1 554 ? 35.553 43.359 93.794 1.00 20.33 554 GLY B N 1
ATOM 8709 C CA . GLY B 1 554 ? 35.182 41.960 93.871 1.00 19.63 554 GLY B CA 1
ATOM 8710 C C . GLY B 1 554 ? 33.907 41.592 93.133 1.00 20.69 554 GLY B C 1
ATOM 8711 O O . GLY B 1 554 ? 33.780 40.482 92.622 1.00 24.00 554 GLY B O 1
ATOM 8712 N N . GLY B 1 555 ? 32.945 42.506 93.094 1.00 21.62 555 GLY B N 1
ATOM 8713 C CA . GLY B 1 555 ? 31.703 42.227 92.401 1.00 17.95 555 GLY B CA 1
ATOM 8714 C C . GLY B 1 555 ? 31.994 42.225 90.921 1.00 17.46 555 GLY B C 1
ATOM 8715 O O . GLY B 1 555 ? 31.488 41.400 90.177 1.00 21.69 555 GLY B O 1
ATOM 8716 N N . GLU B 1 556 ? 32.828 43.164 90.496 1.00 21.80 556 GLU B N 1
ATOM 8717 C CA . GLU B 1 556 ? 33.215 43.265 89.103 1.00 22.43 556 GLU B CA 1
ATOM 8718 C C . GLU B 1 556 ? 33.763 41.905 88.670 1.00 22.22 556 GLU B C 1
ATOM 8719 O O . GLU B 1 556 ? 33.399 41.390 87.613 1.00 24.20 556 GLU B O 1
ATOM 8725 N N . MET B 1 557 ? 34.632 41.332 89.505 1.00 20.68 557 MET B N 1
ATOM 8726 C CA . MET B 1 557 ? 35.254 40.034 89.244 1.00 19.78 557 MET B CA 1
ATOM 8727 C C . MET B 1 557 ? 34.254 38.882 89.279 1.00 22.23 557 MET B C 1
ATOM 8728 O O . MET B 1 557 ? 34.383 37.915 88.528 1.00 22.56 557 MET B O 1
ATOM 8733 N N . ILE B 1 558 ? 33.266 38.971 90.164 1.00 23.09 558 ILE B N 1
ATOM 8734 C CA . ILE B 1 558 ? 32.251 37.926 90.256 1.00 21.38 558 ILE B CA 1
ATOM 8735 C C . ILE B 1 558 ? 31.533 37.873 88.908 1.00 22.07 558 ILE B C 1
ATOM 8736 O O . ILE B 1 558 ? 31.367 36.804 88.323 1.00 22.19 558 ILE B O 1
ATOM 8741 N N . LYS B 1 559 ? 31.124 39.039 88.413 1.00 25.27 559 LYS B N 1
ATOM 8742 C CA . LYS B 1 559 ? 30.412 39.122 87.138 1.00 27.67 559 LYS B CA 1
ATOM 8743 C C . LYS B 1 559 ? 31.283 38.749 85.951 1.00 24.65 559 LYS B C 1
ATOM 8744 O O . LYS B 1 559 ? 30.794 38.223 84.947 1.00 24.84 559 LYS B O 1
ATOM 8750 N N . ALA B 1 560 ? 32.577 39.011 86.071 1.00 25.69 560 ALA B N 1
ATOM 8751 C CA . ALA B 1 560 ? 33.510 38.688 85.001 1.00 23.79 560 ALA B CA 1
ATOM 8752 C C . ALA B 1 560 ? 33.750 37.176 84.923 1.00 24.92 560 ALA B C 1
ATOM 8753 O O . ALA B 1 560 ? 34.082 36.638 83.857 1.00 26.58 560 ALA B O 1
ATOM 8755 N N . GLY B 1 561 ? 33.556 36.497 86.051 1.00 25.87 561 GLY B N 1
ATOM 8756 C CA . GLY B 1 561 ? 33.763 35.059 86.116 1.00 22.72 561 GLY B CA 1
ATOM 8757 C C . GLY B 1 561 ? 35.186 34.724 86.533 1.00 22.46 561 GLY B C 1
ATOM 8758 O O . GLY B 1 561 ? 35.629 33.598 86.378 1.00 23.55 561 GLY B O 1
ATOM 8759 N N . THR B 1 562 ? 35.893 35.706 87.086 1.00 22.84 562 THR B N 1
ATOM 8760 C CA . THR B 1 562 ? 37.285 35.541 87.512 1.00 23.60 562 THR B CA 1
ATOM 8761 C C . THR B 1 562 ? 37.439 35.346 89.022 1.00 25.38 562 THR B C 1
ATOM 8762 O O . THR B 1 562 ? 38.557 35.244 89.529 1.00 25.83 562 THR B O 1
ATOM 8766 N N . LEU B 1 563 ? 36.318 35.297 89.730 1.00 24.45 563 LEU B N 1
ATOM 8767 C CA . LEU B 1 563 ? 36.324 35.156 91.177 1.00 20.90 563 LEU B CA 1
ATOM 8768 C C . LEU B 1 563 ? 35.125 34.320 91.583 1.00 20.57 563 LEU B C 1
ATOM 8769 O O . LEU B 1 563 ? 34.121 34.303 90.883 1.00 22.30 563 LEU B O 1
ATOM 8774 N N . THR B 1 564 ? 35.221 33.632 92.714 1.00 21.52 564 THR B N 1
ATOM 8775 C CA . THR B 1 564 ? 34.116 32.800 93.181 1.00 20.02 564 THR B CA 1
ATOM 8776 C C . THR B 1 564 ? 33.735 33.157 94.616 1.00 19.13 564 THR B C 1
ATOM 8777 O O . THR B 1 564 ? 34.518 33.779 95.335 1.00 19.03 564 THR B O 1
ATOM 8781 N N . LEU B 1 565 ? 32.531 32.763 95.020 1.00 18.81 565 LEU B N 1
ATOM 8782 C CA . LEU B 1 565 ? 32.036 33.012 96.369 1.00 19.99 565 LEU B CA 1
ATOM 8783 C C . LEU B 1 565 ? 32.733 32.075 97.367 1.00 21.00 565 LEU B C 1
ATOM 8784 O O . LEU B 1 565 ? 32.574 32.205 98.580 1.00 25.97 565 LEU B O 1
ATOM 8789 N N . GLU B 1 566 ? 33.497 31.124 96.847 1.00 21.64 566 GLU B N 1
ATOM 8790 C CA . GLU B 1 566 ? 34.241 30.190 97.684 1.00 20.04 566 GLU B CA 1
ATOM 8791 C C . GLU B 1 566 ? 35.532 30.918 98.035 1.00 22.01 566 GLU B C 1
ATOM 8792 O O . GLU B 1 566 ? 36.017 30.855 99.166 1.00 25.52 566 GLU B O 1
ATOM 8798 N N . GLU B 1 567 ? 36.064 31.636 97.049 1.00 23.34 567 GLU B N 1
ATOM 8799 C CA . GLU B 1 567 ? 37.282 32.405 97.215 1.00 24.25 567 GLU B CA 1
ATOM 8800 C C . GLU B 1 567 ? 37.085 33.580 98.168 1.00 24.76 567 GLU B C 1
ATOM 8801 O O . GLU B 1 567 ? 38.007 33.948 98.902 1.00 24.58 567 GLU B O 1
ATOM 8807 N N . VAL B 1 568 ? 35.899 34.184 98.164 1.00 25.61 568 VAL B N 1
ATOM 8808 C CA . VAL B 1 568 ? 35.675 35.296 99.086 1.00 26.00 568 VAL B CA 1
ATOM 8809 C C . VAL B 1 568 ? 35.500 34.771 100.528 1.00 26.61 568 VAL B C 1
ATOM 8810 O O . VAL B 1 568 ? 35.843 35.454 101.489 1.00 24.46 568 VAL B O 1
ATOM 8814 N N . ARG B 1 569 ? 34.986 33.551 100.670 1.00 28.87 569 ARG B N 1
ATOM 8815 C CA . ARG B 1 569 ? 34.797 32.945 101.990 1.00 28.37 569 ARG B CA 1
ATOM 8816 C C . ARG B 1 569 ? 36.141 32.792 102.693 1.00 29.02 569 ARG B C 1
ATOM 8817 O O . ARG B 1 569 ? 36.250 32.949 103.914 1.00 27.18 569 ARG B O 1
ATOM 8825 N N . ARG B 1 570 ? 37.165 32.478 101.906 1.00 28.09 570 ARG B N 1
ATOM 8826 C CA . ARG B 1 570 ? 38.505 32.280 102.428 1.00 26.18 570 ARG B CA 1
ATOM 8827 C C . ARG B 1 570 ? 39.229 33.599 102.687 1.00 25.68 570 ARG B C 1
ATOM 8828 O O . ARG B 1 570 ? 40.351 33.617 103.196 1.00 27.69 570 ARG B O 1
ATOM 8836 N N . LYS B 1 571 ? 38.589 34.705 102.336 1.00 22.86 571 LYS B N 1
ATOM 8837 C CA . LYS B 1 571 ? 39.190 36.011 102.537 1.00 21.05 571 LYS B CA 1
ATOM 8838 C C . LYS B 1 571 ? 38.975 36.443 103.975 1.00 21.69 571 LYS B C 1
ATOM 8839 O O . LYS B 1 571 ? 39.693 37.290 104.481 1.00 25.41 571 LYS B O 1
ATOM 8845 N N . PHE B 1 572 ? 37.977 35.863 104.631 1.00 24.83 572 PHE B N 1
ATOM 8846 C CA . PHE B 1 572 ? 37.688 36.212 106.019 1.00 25.74 572 PHE B CA 1
ATOM 8847 C C . PHE B 1 572 ? 38.740 35.577 106.911 1.00 27.02 572 PHE B C 1
ATOM 8848 O O . PHE B 1 572 ? 38.607 34.431 107.356 1.00 28.85 572 PHE B O 1
ATOM 8856 N N . ASN B 1 573 ? 39.790 36.348 107.152 1.00 24.36 573 ASN B N 1
ATOM 8857 C CA . ASN B 1 573 ? 40.925 35.925 107.951 1.00 28.26 573 ASN B CA 1
ATOM 8858 C C . ASN B 1 573 ? 41.198 36.934 109.039 1.00 28.33 573 ASN B C 1
ATOM 8859 O O . ASN B 1 573 ? 42.355 37.230 109.335 1.00 28.15 573 ASN B O 1
ATOM 8864 N N . ASN B 1 574 ? 40.131 37.476 109.615 1.00 25.00 574 ASN B N 1
ATOM 8865 C CA . ASN B 1 574 ? 40.262 38.443 110.692 1.00 23.96 574 ASN B CA 1
ATOM 8866 C C . ASN B 1 574 ? 41.154 39.643 110.370 1.00 23.48 574 ASN B C 1
ATOM 8867 O O . ASN B 1 574 ? 41.866 40.161 111.234 1.00 23.66 574 ASN B O 1
ATOM 8872 N N . GLY B 1 575 ? 41.091 40.087 109.115 1.00 22.46 575 GLY B N 1
ATOM 8873 C CA . GLY B 1 575 ? 41.866 41.233 108.677 1.00 21.62 575 GLY B CA 1
ATOM 8874 C C . GLY B 1 575 ? 41.052 42.042 107.683 1.00 23.88 575 GLY B C 1
ATOM 8875 O O . GLY B 1 575 ? 39.828 41.960 107.671 1.00 25.34 575 GLY B O 1
ATOM 8876 N N . GLU B 1 576 ? 41.726 42.838 106.860 1.00 24.00 576 GLU B N 1
ATOM 8877 C CA . GLU B 1 576 ? 41.053 43.635 105.847 1.00 25.33 576 GLU B CA 1
ATOM 8878 C C . GLU B 1 576 ? 41.091 42.853 104.528 1.00 25.01 576 GLU B C 1
ATOM 8879 O O . GLU B 1 576 ? 42.106 42.268 104.187 1.00 26.24 576 GLU B O 1
ATOM 8885 N N . ILE B 1 577 ? 39.986 42.841 103.793 1.00 25.77 577 ILE B N 1
ATOM 8886 C CA . ILE B 1 577 ? 39.935 42.118 102.530 1.00 26.49 577 ILE B CA 1
ATOM 8887 C C . ILE B 1 577 ? 40.361 42.985 101.352 1.00 27.36 577 ILE B C 1
ATOM 8888 O O . ILE B 1 577 ? 40.023 44.163 101.274 1.00 30.56 577 ILE B O 1
ATOM 8893 N N . ASN B 1 578 ? 41.103 42.374 100.435 1.00 29.59 578 ASN B N 1
ATOM 8894 C CA . ASN B 1 578 ? 41.584 43.032 99.222 1.00 29.30 578 ASN B CA 1
ATOM 8895 C C . ASN B 1 578 ? 41.569 41.945 98.160 1.00 29.47 578 ASN B C 1
ATOM 8896 O O . ASN B 1 578 ? 42.154 40.877 98.354 1.00 36.12 578 ASN B O 1
ATOM 8901 N N . PHE B 1 579 ? 40.888 42.198 97.048 1.00 26.60 579 PHE B N 1
ATOM 8902 C CA . PHE B 1 579 ? 40.807 41.209 95.980 1.00 21.95 579 PHE B CA 1
ATOM 8903 C C . PHE B 1 579 ? 41.938 41.321 94.950 1.00 19.57 579 PHE B C 1
ATOM 8904 O O . PHE B 1 579 ? 42.229 40.265 94.330 1.00 20.25 579 PHE B O 1
#